Protein AF-0000000067923366 (afdb_homodimer)

Secondary structure (DSSP, 8-state):
----EEEEEEEEEETTBSSHHHHHHHHHHT----EE---TTSTT-S--EEB----PPP----HHHHHT--HHHHHHHHHHHHHHHHHT----TTTGGGEEEEEE-SS--HHHHHHHHHHHHHH--SS--TTHHHHH-TTHHHHHHHHHHT--S-EEEEE-GGGHHHHHHHHHHHHHHTTS-SEEEEEEEE---SHHHHHHHHHTT-B-SS---TT-TT---B-BB-EEEEEEEEEHHHHHHTTPPP-EEEEEEEEEE--S-SS---SHHHHHHHHHHHHHHT--GGG--EEE----S-HHHHHHHHHHHHHHHGGGGGTSEEE-THHHH-B-GGGHHHHHHHHHHHHHHHTEEPPBTT--S--TT--S---BSS-EE---SEEEEEEE-GGGEEEEEEEE--/----EEEEEEEEEETTBSSHHHHHHHHHHT----EE---TTSTT-S--EEB----PPP----HHHHHT--HHHHHHHHHHHHHHHHHT----TTTGGGEEEEEEESS--HHHHHHHHHHHHHH--SS--TTHHHHH-TTHHHHHHHHHHT--S-EEEEE-GGGHHHHHHHHHHHHHHTTS-SEEEEEEEE---SHHHHHHHHHTT-B-SS---TT-TT---B-BB-EEEEEEEEEHHHHHHTTPPP-EEEEEEEEEE--S-SS---SHHHHHHHHHHHHHHT--GGG--EEE----S-HHHHHHHHHHHHHHHGGGGGTSEEE-THHHH-B-GGGHHHHHHHHHHHHHHHTEEPPBTT--S--TT--S---BSS-EE---SEEEEEEE-GGGEEEEEEEE--

Structure (mmCIF, N/CA/C/O backbone):
data_AF-0000000067923366-model_v1
#
loop_
_entity.id
_entity.type
_entity.pdbx_description
1 polymer 'Nodulation protein E'
#
loop_
_atom_site.group_PDB
_atom_site.id
_atom_site.type_symbol
_atom_site.label_atom_id
_atom_site.label_alt_id
_atom_site.label_comp_id
_atom_site.label_asym_id
_atom_site.label_entity_id
_atom_site.label_seq_id
_atom_site.pdbx_PDB_ins_code
_atom_site.Cartn_x
_atom_site.Cartn_y
_atom_site.Cartn_z
_atom_site.occupancy
_atom_site.B_iso_or_equiv
_atom_site.auth_seq_id
_atom_site.auth_comp_id
_atom_site.auth_asym_id
_atom_site.auth_atom_id
_atom_site.pdbx_PDB_model_num
ATOM 1 N N . MET A 1 1 ? -26.047 -4.867 3.926 1 44.25 1 MET A N 1
ATOM 2 C CA . MET A 1 1 ? -25.938 -6.07 3.104 1 44.25 1 MET A CA 1
ATOM 3 C C . MET A 1 1 ? -24.609 -6.078 2.33 1 44.25 1 MET A C 1
ATOM 5 O O . MET A 1 1 ? -24.172 -5.039 1.849 1 44.25 1 MET A O 1
ATOM 9 N N . ASN A 1 2 ? -23.828 -7.086 2.525 1 64.75 2 ASN A N 1
ATOM 10 C CA . ASN A 1 2 ? -22.531 -7.195 1.86 1 64.75 2 ASN A CA 1
ATOM 11 C C . ASN A 1 2 ? -22.688 -7.219 0.342 1 64.75 2 ASN A C 1
ATOM 13 O O . ASN A 1 2 ? -23.25 -8.156 -0.215 1 64.75 2 ASN A O 1
ATOM 17 N N . LYS A 1 3 ? -22.422 -6.156 -0.248 1 84.69 3 LYS A N 1
ATOM 18 C CA . LYS A 1 3 ? -22.531 -6.016 -1.697 1 84.69 3 LYS A CA 1
ATOM 19 C C . LYS A 1 3 ? -21.719 -7.09 -2.42 1 84.69 3 LYS A C 1
ATOM 21 O O . LYS A 1 3 ? -20.562 -7.316 -2.104 1 84.69 3 LYS A O 1
ATOM 26 N N . ARG A 1 4 ? -22.469 -7.812 -3.289 1 96.75 4 ARG A N 1
ATOM 27 C CA . ARG A 1 4 ? -21.75 -8.734 -4.164 1 96.75 4 ARG A CA 1
ATOM 28 C C . ARG A 1 4 ? -20.828 -7.98 -5.105 1 96.75 4 ARG A C 1
ATOM 30 O O . ARG A 1 4 ? -21.188 -6.93 -5.637 1 96.75 4 ARG A O 1
ATOM 37 N N . VAL A 1 5 ? -19.625 -8.43 -5.262 1 98.75 5 VAL A N 1
ATOM 38 C CA . VAL A 1 5 ? -18.625 -7.82 -6.133 1 98.75 5 VAL A CA 1
ATOM 39 C C . VAL A 1 5 ? -18.266 -8.781 -7.262 1 98.75 5 VAL A C 1
ATOM 41 O O . VAL A 1 5 ? -17.938 -9.945 -7.012 1 98.75 5 VAL A O 1
ATOM 44 N N . VAL A 1 6 ? -18.312 -8.312 -8.508 1 98.88 6 VAL A N 1
ATOM 45 C CA . VAL A 1 6 ? -18.094 -9.18 -9.664 1 98.88 6 VAL A CA 1
ATOM 46 C C . VAL A 1 6 ? -16.922 -8.656 -10.492 1 98.88 6 VAL A C 1
ATOM 48 O O . VAL A 1 6 ? -16.516 -7.504 -10.344 1 98.88 6 VAL A O 1
ATOM 51 N N . ILE A 1 7 ? -16.359 -9.555 -11.211 1 98.94 7 ILE A N 1
ATOM 52 C CA . ILE A 1 7 ? -15.281 -9.25 -12.141 1 98.94 7 ILE A CA 1
ATOM 53 C C . ILE A 1 7 ? -15.844 -9.078 -13.547 1 98.94 7 ILE A C 1
ATOM 55 O O . ILE A 1 7 ? -16.484 -9.984 -14.086 1 98.94 7 ILE A O 1
ATOM 59 N N . THR A 1 8 ? -15.539 -7.906 -14.156 1 98.94 8 THR A N 1
ATOM 60 C CA . THR A 1 8 ? -16.125 -7.645 -15.469 1 98.94 8 THR A CA 1
ATOM 61 C C . THR A 1 8 ? -15.039 -7.457 -16.516 1 98.94 8 THR A C 1
ATOM 63 O O . THR A 1 8 ? -15.328 -7.336 -17.703 1 98.94 8 THR A O 1
ATOM 66 N N . GLY A 1 9 ? -13.812 -7.453 -16.109 1 98.94 9 GLY A N 1
ATOM 67 C CA . GLY A 1 9 ? -12.672 -7.371 -17.016 1 98.94 9 GLY A CA 1
ATOM 68 C C . GLY A 1 9 ? -11.383 -7.883 -16.406 1 98.94 9 GLY A C 1
ATOM 69 O O . GLY A 1 9 ? -11.188 -7.777 -15.188 1 98.94 9 GLY A O 1
ATOM 70 N N . ILE A 1 10 ? -10.547 -8.43 -17.234 1 98.94 10 ILE A N 1
ATOM 71 C CA . ILE A 1 10 ? -9.227 -8.883 -16.812 1 98.94 10 ILE A CA 1
ATOM 72 C C . ILE A 1 10 ? -8.18 -8.461 -17.844 1 98.94 10 ILE A C 1
ATOM 74 O O . ILE A 1 10 ? -8.477 -8.391 -19.047 1 98.94 10 ILE A O 1
ATOM 78 N N . GLY A 1 11 ? -6.984 -8.109 -17.406 1 98.88 11 GLY A N 1
ATOM 79 C CA . GLY A 1 11 ? -5.824 -7.781 -18.219 1 98.88 11 GLY A CA 1
ATOM 80 C C . GLY A 1 11 ? -4.516 -8.25 -17.609 1 98.88 11 GLY A C 1
ATOM 81 O O . GLY A 1 11 ? -4.422 -8.422 -16.391 1 98.88 11 GLY A O 1
ATOM 82 N N . GLY A 1 12 ? -3.578 -8.531 -18.484 1 98.75 12 GLY A N 1
ATOM 83 C CA . GLY A 1 12 ? -2.297 -9 -17.984 1 98.75 12 GLY A CA 1
ATOM 84 C C . GLY A 1 12 ? -1.178 -8.867 -19 1 98.75 12 GLY A C 1
ATOM 85 O O . GLY A 1 12 ? -1.431 -8.828 -20.203 1 98.75 12 GLY A O 1
ATOM 86 N N . ILE A 1 13 ? 0.007 -8.75 -18.469 1 98.88 13 ILE A N 1
ATOM 87 C CA . ILE A 1 13 ? 1.227 -8.773 -19.266 1 98.88 13 ILE A CA 1
ATOM 88 C C . ILE A 1 13 ? 2.359 -9.406 -18.469 1 98.88 13 ILE A C 1
ATOM 90 O O . ILE A 1 13 ? 2.574 -9.062 -17.312 1 98.88 13 ILE A O 1
ATOM 94 N N . CYS A 1 14 ? 3.016 -10.344 -18.984 1 98.75 14 CYS A N 1
ATOM 95 C CA . CYS A 1 14 ? 4.195 -11.008 -18.438 1 98.75 14 CYS A CA 1
ATOM 96 C C . CYS A 1 14 ? 4.961 -11.742 -19.531 1 98.75 14 CYS A C 1
ATOM 98 O O . CYS A 1 14 ? 4.727 -11.523 -20.719 1 98.75 14 CYS A O 1
ATOM 100 N N . GLY A 1 15 ? 5.887 -12.57 -19.188 1 98.12 15 GLY A N 1
ATOM 101 C CA . GLY A 1 15 ? 6.695 -13.273 -20.156 1 98.12 15 GLY A CA 1
ATOM 102 C C . GLY A 1 15 ? 5.887 -14.211 -21.031 1 98.12 15 GLY A C 1
ATOM 103 O O . GLY A 1 15 ? 6.312 -14.562 -22.141 1 98.12 15 GLY A O 1
ATOM 104 N N . LEU A 1 16 ? 4.719 -14.609 -20.594 1 98.44 16 LEU A N 1
ATOM 105 C CA . LEU A 1 16 ? 3.887 -15.555 -21.328 1 98.44 16 LEU A CA 1
ATOM 106 C C . LEU A 1 16 ? 3.131 -14.859 -22.453 1 98.44 16 LEU A C 1
ATOM 108 O O . LEU A 1 16 ? 2.711 -15.508 -23.422 1 98.44 16 LEU A O 1
ATOM 112 N N . GLY A 1 17 ? 2.887 -13.531 -22.266 1 98.06 17 GLY A N 1
ATOM 113 C CA . GLY A 1 17 ? 2.105 -12.82 -23.266 1 98.06 17 GLY A CA 1
ATOM 114 C C . GLY A 1 17 ? 1.777 -11.398 -22.859 1 98.06 17 GLY A C 1
ATOM 115 O O . GLY A 1 17 ? 2.061 -10.984 -21.734 1 98.06 17 GLY A O 1
ATOM 116 N N . SER A 1 18 ? 1.128 -10.664 -23.797 1 97.88 18 SER A N 1
ATOM 117 C CA . SER A 1 18 ? 0.871 -9.242 -23.609 1 97.88 18 SER A CA 1
ATOM 118 C C . SER A 1 18 ? -0.616 -8.977 -23.391 1 97.88 18 SER A C 1
ATOM 120 O O . SER A 1 18 ? -1.062 -7.828 -23.484 1 97.88 18 SER A O 1
ATOM 122 N N . CYS A 1 19 ? -1.317 -10.023 -23.25 1 98.19 19 CYS A N 1
ATOM 123 C CA . CYS A 1 19 ? -2.727 -9.906 -22.891 1 98.19 19 CYS A CA 1
ATOM 124 C C . CYS A 1 19 ? -3.205 -11.156 -22.156 1 98.19 19 CYS A C 1
ATOM 126 O O . CYS A 1 19 ? -2.539 -12.195 -22.203 1 98.19 19 CYS A O 1
ATOM 128 N N . ALA A 1 20 ? -4.375 -11.078 -21.547 1 98.62 20 ALA A N 1
ATOM 129 C CA . ALA A 1 20 ? -4.902 -12.148 -20.703 1 98.62 20 ALA A CA 1
ATOM 130 C C . ALA A 1 20 ? -5.164 -13.414 -21.516 1 98.62 20 ALA A C 1
ATOM 132 O O . ALA A 1 20 ? -4.918 -14.531 -21.047 1 98.62 20 ALA A O 1
ATOM 133 N N . ALA A 1 21 ? -5.66 -13.242 -22.688 1 98.62 21 ALA A N 1
ATOM 134 C CA . ALA A 1 21 ? -5.98 -14.391 -23.547 1 98.62 21 ALA A CA 1
ATOM 135 C C . ALA A 1 21 ? -4.727 -15.188 -23.875 1 98.62 21 ALA A C 1
ATOM 137 O O . ALA A 1 21 ? -4.738 -16.422 -23.828 1 98.62 21 ALA A O 1
ATOM 138 N N . ASP A 1 22 ? -3.666 -14.477 -24.297 1 98.44 22 ASP A N 1
ATOM 139 C CA . ASP A 1 22 ? -2.404 -15.133 -24.625 1 98.44 22 ASP A CA 1
ATOM 140 C C . ASP A 1 22 ? -1.792 -15.805 -23.406 1 98.44 22 ASP A C 1
ATOM 142 O O . ASP A 1 22 ? -1.237 -16.906 -23.5 1 98.44 22 ASP A O 1
ATOM 146 N N . ILE A 1 23 ? -1.828 -15.125 -22.312 1 98.81 23 ILE A N 1
ATOM 147 C CA . ILE A 1 23 ? -1.301 -15.664 -21.062 1 98.81 23 ILE A CA 1
ATOM 148 C C . ILE A 1 23 ? -2.033 -16.953 -20.719 1 98.81 23 ILE A C 1
ATOM 150 O O . ILE A 1 23 ? -1.402 -17.969 -20.406 1 98.81 23 ILE A O 1
ATOM 154 N N . TRP A 1 24 ? -3.348 -16.938 -20.812 1 98.81 24 TRP A N 1
ATOM 155 C CA . TRP A 1 24 ? -4.164 -18.109 -20.5 1 98.81 24 TRP A CA 1
ATOM 156 C C . TRP A 1 24 ? -3.84 -19.266 -21.438 1 98.81 24 TRP A C 1
ATOM 158 O O . TRP A 1 24 ? -3.682 -20.406 -21 1 98.81 24 TRP A O 1
ATOM 168 N N . ALA A 1 25 ? -3.76 -18.953 -22.688 1 98.81 25 ALA A N 1
ATOM 169 C CA . ALA A 1 25 ? -3.447 -20 -23.656 1 98.81 25 ALA A CA 1
ATOM 170 C C . ALA A 1 25 ? -2.109 -20.656 -23.344 1 98.81 25 ALA A C 1
ATOM 172 O O . ALA A 1 25 ? -1.986 -21.891 -23.422 1 98.81 25 ALA A O 1
ATOM 173 N N . ALA A 1 26 ? -1.157 -19.859 -23.047 1 98.75 26 ALA A N 1
ATOM 174 C CA . ALA A 1 26 ? 0.163 -20.375 -22.719 1 98.75 26 ALA A CA 1
ATOM 175 C C . ALA A 1 26 ? 0.107 -21.234 -21.438 1 98.75 26 ALA A C 1
ATOM 177 O O . ALA A 1 26 ? 0.77 -22.266 -21.359 1 98.75 26 ALA A O 1
ATOM 178 N N . MET A 1 27 ? -0.63 -20.797 -20.453 1 98.75 27 MET A N 1
ATOM 179 C CA . MET A 1 27 ? -0.788 -21.547 -19.219 1 98.75 27 MET A CA 1
ATOM 180 C C . MET A 1 27 ? -1.398 -22.922 -19.484 1 98.75 27 MET A C 1
ATOM 182 O O . MET A 1 27 ? -0.921 -23.938 -18.969 1 98.75 27 MET A O 1
ATOM 186 N N . CYS A 1 28 ? -2.43 -22.969 -20.297 1 98.69 28 CYS A N 1
ATOM 187 C CA . CYS A 1 28 ? -3.107 -24.219 -20.609 1 98.69 28 CYS A CA 1
ATOM 188 C C . CYS A 1 28 ? -2.168 -25.188 -21.312 1 98.69 28 CYS A C 1
ATOM 190 O O . CYS A 1 28 ? -2.262 -26.406 -21.125 1 98.69 28 CYS A O 1
ATOM 192 N N . GLU A 1 29 ? -1.234 -24.656 -22.078 1 98.5 29 GLU A N 1
ATOM 193 C CA . GLU A 1 29 ? -0.28 -25.469 -22.812 1 98.5 29 GLU A CA 1
ATOM 194 C C . GLU A 1 29 ? 0.854 -25.953 -21.922 1 98.5 29 GLU A C 1
ATOM 196 O O . GLU A 1 29 ? 1.641 -26.812 -22.312 1 98.5 29 GLU A O 1
ATOM 201 N N . GLY A 1 30 ? 0.9 -25.438 -20.719 1 98.44 30 GLY A N 1
ATOM 202 C CA . GLY A 1 30 ? 2.041 -25.719 -19.859 1 98.44 30 GLY A CA 1
ATOM 203 C C . GLY A 1 30 ? 3.342 -25.156 -20.406 1 98.44 30 GLY A C 1
ATOM 204 O O . GLY A 1 30 ? 4.418 -25.688 -20.125 1 98.44 30 GLY A O 1
ATOM 205 N N . ARG A 1 31 ? 3.271 -24.109 -21.203 1 97.62 31 ARG A N 1
ATOM 206 C CA . ARG A 1 31 ? 4.457 -23.5 -21.797 1 97.62 31 ARG A CA 1
ATOM 207 C C . ARG A 1 31 ? 5.156 -22.578 -20.797 1 97.62 31 ARG A C 1
ATOM 209 O O . ARG A 1 31 ? 4.559 -21.625 -20.312 1 97.62 31 ARG A O 1
ATOM 216 N N . SER A 1 32 ? 6.375 -22.844 -20.578 1 97.31 32 SER A N 1
ATOM 217 C CA . SER A 1 32 ? 7.164 -22 -19.688 1 97.31 32 SER A CA 1
ATOM 218 C C . SER A 1 32 ? 7.82 -20.859 -20.453 1 97.31 32 SER A C 1
ATOM 220 O O . SER A 1 32 ? 8.367 -21.047 -21.531 1 97.31 32 SER A O 1
ATOM 222 N N . ALA A 1 33 ? 7.723 -19.641 -19.859 1 97.81 33 ALA A N 1
ATOM 223 C CA . ALA A 1 33 ? 8.398 -18.484 -20.438 1 97.81 33 ALA A CA 1
ATOM 224 C C . ALA A 1 33 ? 9.711 -18.203 -19.719 1 97.81 33 ALA A C 1
ATOM 226 O O . ALA A 1 33 ? 10.375 -17.188 -20 1 97.81 33 ALA A O 1
ATOM 227 N N . ILE A 1 34 ? 10.086 -19.078 -18.797 1 98.06 34 ILE A N 1
ATOM 228 C CA . ILE A 1 34 ? 11.344 -18.953 -18.078 1 98.06 34 ILE A CA 1
ATOM 229 C C . ILE A 1 34 ? 12.508 -19.25 -19.016 1 98.06 34 ILE A C 1
ATOM 231 O O . ILE A 1 34 ? 12.5 -20.266 -19.719 1 98.06 34 ILE A O 1
ATOM 235 N N . GLY A 1 35 ? 13.461 -18.359 -19.062 1 95.62 35 GLY A N 1
ATOM 236 C CA . GLY A 1 35 ? 14.625 -18.516 -19.922 1 95.62 35 GLY A CA 1
ATOM 237 C C . GLY A 1 35 ? 15.859 -17.828 -19.375 1 95.62 35 GLY A C 1
ATOM 238 O O . GLY A 1 35 ? 15.844 -17.297 -18.266 1 95.62 35 GLY A O 1
ATOM 239 N N . VAL A 1 36 ? 16.875 -17.844 -20.156 1 93.19 36 VAL A N 1
ATOM 240 C CA . VAL A 1 36 ? 18.156 -17.281 -19.734 1 93.19 36 VAL A CA 1
ATOM 241 C C . VAL A 1 36 ? 18.047 -15.766 -19.625 1 93.19 36 VAL A C 1
ATOM 243 O O . VAL A 1 36 ? 17.484 -15.109 -20.5 1 93.19 36 VAL A O 1
ATOM 246 N N . LEU A 1 37 ? 18.562 -15.258 -18.469 1 91.06 37 LEU A N 1
ATOM 247 C CA . LEU A 1 37 ? 18.703 -13.812 -18.328 1 91.06 37 LEU A CA 1
ATOM 248 C C . LEU A 1 37 ? 19.938 -13.305 -19.078 1 91.06 37 LEU A C 1
ATOM 250 O O . LEU A 1 37 ? 21.062 -13.602 -18.703 1 91.06 37 LEU A O 1
ATOM 254 N N . SER A 1 38 ? 19.797 -12.609 -20.172 1 83.94 38 SER A N 1
ATOM 255 C CA . SER A 1 38 ? 20.938 -12.258 -21.016 1 83.94 38 SER A CA 1
ATOM 256 C C . SER A 1 38 ? 21.172 -10.75 -21.031 1 83.94 38 SER A C 1
ATOM 258 O O . SER A 1 38 ? 22.125 -10.273 -21.641 1 83.94 38 SER A O 1
ATOM 260 N N . SER A 1 39 ? 20.656 -10.039 -20.25 1 86.88 39 SER A N 1
ATOM 261 C CA . SER A 1 39 ? 20.828 -8.586 -20.281 1 86.88 39 SER A CA 1
ATOM 262 C C . SER A 1 39 ? 22.188 -8.18 -19.734 1 86.88 39 SER A C 1
ATOM 264 O O . SER A 1 39 ? 22.578 -8.602 -18.641 1 86.88 39 SER A O 1
ATOM 266 N N . PRO A 1 40 ? 22.922 -7.324 -20.469 1 87.06 40 PRO A N 1
ATOM 267 C CA . PRO A 1 40 ? 24.203 -6.836 -19.969 1 87.06 40 PRO A CA 1
ATOM 268 C C . PRO A 1 40 ? 24.062 -6.062 -18.656 1 87.06 40 PRO A C 1
ATOM 270 O O . PRO A 1 40 ? 25.016 -6.008 -17.875 1 87.06 40 PRO A O 1
ATOM 273 N N . SER A 1 41 ? 22.906 -5.551 -18.484 1 89.12 41 SER A N 1
ATOM 274 C CA . SER A 1 41 ? 22.688 -4.773 -17.281 1 89.12 41 SER A CA 1
ATOM 275 C C . SER A 1 41 ? 22.625 -5.672 -16.047 1 89.12 41 SER A C 1
ATOM 277 O O . SER A 1 41 ? 22.766 -5.195 -14.914 1 89.12 41 SER A O 1
ATOM 279 N N . LEU A 1 42 ? 22.422 -6.883 -16.25 1 93.69 42 LEU A N 1
ATOM 280 C CA . LEU A 1 42 ? 22.422 -7.871 -15.164 1 93.69 42 LEU A CA 1
ATOM 281 C C . LEU A 1 42 ? 23.766 -8.602 -15.109 1 93.69 42 LEU A C 1
ATOM 283 O O . LEU A 1 42 ? 23.812 -9.828 -15.195 1 93.69 42 LEU A O 1
ATOM 287 N N . HIS A 1 43 ? 24.781 -7.859 -14.938 1 91.38 43 HIS A N 1
ATOM 288 C CA . HIS A 1 43 ? 26.141 -8.414 -14.922 1 91.38 43 HIS A CA 1
ATOM 289 C C . HIS A 1 43 ? 26.484 -9 -13.555 1 91.38 43 HIS A C 1
ATOM 291 O O . HIS A 1 43 ? 25.922 -8.578 -12.539 1 91.38 43 HIS A O 1
ATOM 297 N N . ASP A 1 44 ? 27.328 -10.031 -13.523 1 91.38 44 ASP A N 1
ATOM 298 C CA . ASP A 1 44 ? 27.922 -10.586 -12.312 1 91.38 44 ASP A CA 1
ATOM 299 C C . ASP A 1 44 ? 26.844 -11.141 -11.383 1 91.38 44 ASP A C 1
ATOM 301 O O . ASP A 1 44 ? 26.875 -10.914 -10.172 1 91.38 44 ASP A O 1
ATOM 305 N N . ILE A 1 45 ? 25.828 -11.648 -11.977 1 91.62 45 ILE A N 1
ATOM 306 C CA . ILE A 1 45 ? 24.797 -12.305 -11.172 1 91.62 45 ILE A CA 1
ATOM 307 C C . ILE A 1 45 ? 24.969 -13.82 -11.258 1 91.62 45 ILE A C 1
ATOM 309 O O . ILE A 1 45 ? 25.531 -14.336 -12.234 1 91.62 45 ILE A O 1
ATOM 313 N N . THR A 1 46 ? 24.516 -14.492 -10.234 1 89.69 46 THR A N 1
ATOM 314 C CA . THR A 1 46 ? 24.562 -15.953 -10.203 1 89.69 46 THR A CA 1
ATOM 315 C C . THR A 1 46 ? 23.266 -16.531 -10.766 1 89.69 46 THR A C 1
ATOM 317 O O . THR A 1 46 ? 23.266 -17.625 -11.328 1 89.69 46 THR A O 1
ATOM 320 N N . ALA A 1 47 ? 22.219 -15.781 -10.562 1 88.19 47 ALA A N 1
ATOM 321 C CA . ALA A 1 47 ? 20.938 -16.203 -11.148 1 88.19 47 ALA A CA 1
ATOM 322 C C . ALA A 1 47 ? 21.031 -16.266 -12.672 1 88.19 47 ALA A C 1
ATOM 324 O O . ALA A 1 47 ? 21.422 -15.297 -13.32 1 88.19 47 ALA A O 1
ATOM 325 N N . ARG A 1 48 ? 20.703 -17.328 -13.25 1 88.69 48 ARG A N 1
ATOM 326 C CA . ARG A 1 48 ? 20.922 -17.531 -14.672 1 88.69 48 ARG A CA 1
ATOM 327 C C . ARG A 1 48 ? 19.609 -17.422 -15.453 1 88.69 48 ARG A C 1
ATOM 329 O O . ARG A 1 48 ? 19.625 -17.188 -16.656 1 88.69 48 ARG A O 1
ATOM 336 N N . THR A 1 49 ? 18.547 -17.625 -14.758 1 95.94 49 THR A N 1
ATOM 337 C CA . THR A 1 49 ? 17.266 -17.688 -15.461 1 95.94 49 THR A CA 1
ATOM 338 C C . THR A 1 49 ? 16.281 -16.672 -14.891 1 95.94 49 THR A C 1
ATOM 340 O O . THR A 1 49 ? 16.438 -16.203 -13.758 1 95.94 49 THR A O 1
ATOM 343 N N . GLY A 1 50 ? 15.344 -16.219 -15.68 1 97.25 50 GLY A N 1
ATOM 344 C CA . GLY A 1 50 ? 14.25 -15.305 -15.352 1 97.25 50 GLY A CA 1
ATOM 345 C C . GLY A 1 50 ? 13.172 -15.266 -16.422 1 97.25 50 GLY A C 1
ATOM 346 O O . GLY A 1 50 ? 13.289 -15.93 -17.453 1 97.25 50 GLY A O 1
ATOM 347 N N . CYS A 1 51 ? 12.148 -14.625 -16.094 1 97.75 51 CYS A N 1
ATOM 348 C CA . CYS A 1 51 ? 11.055 -14.438 -17.047 1 97.75 51 CYS A CA 1
ATOM 349 C C . CYS A 1 51 ? 10.859 -12.961 -17.359 1 97.75 51 CYS A C 1
ATOM 351 O O . CYS A 1 51 ? 10.055 -12.281 -16.719 1 97.75 51 CYS A O 1
ATOM 353 N N . ALA A 1 52 ? 11.508 -12.516 -18.453 1 96.5 52 ALA A N 1
ATOM 354 C CA . ALA A 1 52 ? 11.484 -11.109 -18.844 1 96.5 52 ALA A CA 1
ATOM 355 C C . ALA A 1 52 ? 10.453 -10.867 -19.953 1 96.5 52 ALA A C 1
ATOM 357 O O . ALA A 1 52 ? 10.211 -11.75 -20.781 1 96.5 52 ALA A O 1
ATOM 358 N N . ILE A 1 53 ? 9.836 -9.742 -19.844 1 96.94 53 ILE A N 1
ATOM 359 C CA . ILE A 1 53 ? 9.07 -9.258 -20.984 1 96.94 53 ILE A CA 1
ATOM 360 C C . ILE A 1 53 ? 10.016 -8.641 -22.016 1 96.94 53 ILE A C 1
ATOM 362 O O . ILE A 1 53 ? 10.539 -7.543 -21.797 1 96.94 53 ILE A O 1
ATOM 366 N N . ARG A 1 54 ? 10.219 -9.281 -23.047 1 88.5 54 ARG A N 1
ATOM 367 C CA . ARG A 1 54 ? 11.242 -8.867 -24.016 1 88.5 54 ARG A CA 1
ATOM 368 C C . ARG A 1 54 ? 10.781 -7.648 -24.812 1 88.5 54 ARG A C 1
ATOM 370 O O . ARG A 1 54 ? 11.57 -6.734 -25.062 1 88.5 54 ARG A O 1
ATOM 377 N N . ASN A 1 55 ? 9.555 -7.645 -25.203 1 90.56 55 ASN A N 1
ATOM 378 C CA . ASN A 1 55 ? 8.992 -6.535 -25.969 1 90.56 55 ASN A CA 1
ATOM 379 C C . ASN A 1 55 ? 7.629 -6.113 -25.422 1 90.56 55 ASN A C 1
ATOM 381 O O . ASN A 1 55 ? 6.754 -6.953 -25.219 1 90.56 55 ASN A O 1
ATOM 385 N N . LEU A 1 56 ? 7.57 -4.781 -25.188 1 93.81 56 LEU A N 1
ATOM 386 C CA . LEU A 1 56 ? 6.254 -4.246 -24.844 1 93.81 56 LEU A CA 1
ATOM 387 C C . LEU A 1 56 ? 5.383 -4.117 -26.078 1 93.81 56 LEU A C 1
ATOM 389 O O . LEU A 1 56 ? 5.887 -3.832 -27.172 1 93.81 56 LEU A O 1
ATOM 393 N N . PRO A 1 57 ? 4.117 -4.332 -25.922 1 94.25 57 PRO A N 1
ATOM 394 C CA . PRO A 1 57 ? 3.24 -4.07 -27.062 1 94.25 57 PRO A CA 1
ATOM 395 C C . PRO A 1 57 ? 3.174 -2.592 -27.422 1 94.25 57 PRO A C 1
ATOM 397 O O . PRO A 1 57 ? 3.494 -1.731 -26.609 1 94.25 57 PRO A O 1
ATOM 400 N N . GLN A 1 58 ? 2.824 -2.393 -28.703 1 92.06 58 GLN A N 1
ATOM 401 C CA . GLN A 1 58 ? 2.559 -1.009 -29.078 1 92.06 58 GLN A CA 1
ATOM 402 C C . GLN A 1 58 ? 1.46 -0.404 -28.219 1 92.06 58 GLN A C 1
ATOM 404 O O . GLN A 1 58 ? 0.452 -1.057 -27.938 1 92.06 58 GLN A O 1
ATOM 409 N N . HIS A 1 59 ? 1.847 0.705 -27.672 1 90.94 59 HIS A N 1
ATOM 410 C CA . HIS A 1 59 ? 0.865 1.352 -26.812 1 90.94 59 HIS A CA 1
ATOM 411 C C . HIS A 1 59 ? 0.783 2.848 -27.094 1 90.94 59 HIS A C 1
ATOM 413 O O . HIS A 1 59 ? 1.684 3.418 -27.703 1 90.94 59 HIS A O 1
ATOM 419 N N . GLU A 1 60 ? -0.304 3.482 -26.703 1 92.69 60 GLU A N 1
ATOM 420 C CA . GLU A 1 60 ? -0.562 4.898 -26.953 1 92.69 60 GLU A CA 1
ATOM 421 C C . GLU A 1 60 ? -0.537 5.703 -25.672 1 92.69 60 GLU A C 1
ATOM 423 O O . GLU A 1 60 ? -1.369 6.59 -25.469 1 92.69 60 GLU A O 1
ATOM 428 N N . ILE A 1 61 ? 0.265 5.305 -24.75 1 93.31 61 ILE A N 1
ATOM 429 C CA . ILE A 1 61 ? 0.441 6.121 -23.562 1 93.31 61 ILE A CA 1
ATOM 430 C C . ILE A 1 61 ? 1.094 7.449 -23.938 1 93.31 61 ILE A C 1
ATOM 432 O O . ILE A 1 61 ? 2.086 7.477 -24.672 1 93.31 61 ILE A O 1
ATOM 436 N N . ASP A 1 62 ? 0.571 8.539 -23.438 1 91.62 62 ASP A N 1
ATOM 437 C CA . ASP A 1 62 ? 1.111 9.867 -23.719 1 91.62 62 ASP A CA 1
ATOM 438 C C . ASP A 1 62 ? 2.6 9.93 -23.375 1 91.62 62 ASP A C 1
ATOM 440 O O . ASP A 1 62 ? 3.035 9.398 -22.359 1 91.62 62 ASP A O 1
ATOM 444 N N . ARG A 1 63 ? 3.383 10.578 -24.281 1 89.69 63 ARG A N 1
ATOM 445 C CA . ARG A 1 63 ? 4.832 10.648 -24.141 1 89.69 63 ARG A CA 1
ATOM 446 C C . ARG A 1 63 ? 5.223 11.289 -22.812 1 89.69 63 ARG A C 1
ATOM 448 O O . ARG A 1 63 ? 6.168 10.844 -22.156 1 89.69 63 ARG A O 1
ATOM 455 N N . LYS A 1 64 ? 4.504 12.297 -22.469 1 87.88 64 LYS A N 1
ATOM 456 C CA . LYS A 1 64 ? 4.816 13 -21.219 1 87.88 64 LYS A CA 1
ATOM 457 C C . LYS A 1 64 ? 4.594 12.094 -20.016 1 87.88 64 LYS A C 1
ATOM 459 O O . LYS A 1 64 ? 5.371 12.117 -19.047 1 87.88 64 LYS A O 1
ATOM 464 N N . GLN A 1 65 ? 3.523 11.352 -20.094 1 91.12 65 GLN A N 1
ATOM 465 C CA . GLN A 1 65 ? 3.221 10.453 -18.984 1 91.12 65 GLN A CA 1
ATOM 466 C C . GLN A 1 65 ? 4.262 9.336 -18.875 1 91.12 65 GLN A C 1
ATOM 468 O O . GLN A 1 65 ? 4.711 9 -17.781 1 91.12 65 GLN A O 1
ATOM 473 N N . ILE A 1 66 ? 4.652 8.844 -19.984 1 93.31 66 ILE A N 1
ATOM 474 C CA . ILE A 1 66 ? 5.59 7.727 -20 1 93.31 66 ILE A CA 1
ATOM 475 C C . ILE A 1 66 ? 6.922 8.156 -19.391 1 93.31 66 ILE A C 1
ATOM 477 O O . ILE A 1 66 ? 7.598 7.363 -18.734 1 93.31 66 ILE A O 1
ATOM 481 N N . LEU A 1 67 ? 7.312 9.414 -19.609 1 92.69 67 LEU A N 1
ATOM 482 C CA . LEU A 1 67 ? 8.57 9.945 -19.094 1 92.69 67 LEU A CA 1
ATOM 483 C C . LEU A 1 67 ? 8.578 9.961 -17.578 1 92.69 67 LEU A C 1
ATOM 485 O O . LEU A 1 67 ? 9.641 9.906 -16.953 1 92.69 67 LEU A O 1
ATOM 489 N N . SER A 1 68 ? 7.418 9.977 -16.969 1 95.06 68 SER A N 1
ATOM 490 C CA . SER A 1 68 ? 7.309 10.039 -15.508 1 95.06 68 SER A CA 1
ATOM 491 C C . SER A 1 68 ? 7.031 8.656 -14.922 1 95.06 68 SER A C 1
ATOM 493 O O . SER A 1 68 ? 6.684 8.539 -13.742 1 95.06 68 SER A O 1
ATOM 495 N N . MET A 1 69 ? 7.215 7.609 -15.742 1 97.19 69 MET A N 1
ATOM 496 C CA . MET A 1 69 ? 6.922 6.254 -15.297 1 97.19 69 MET A CA 1
ATOM 497 C C . MET A 1 69 ? 8.195 5.422 -15.203 1 97.19 69 MET A C 1
ATOM 499 O O . MET A 1 69 ? 9.094 5.559 -16.047 1 97.19 69 MET A O 1
ATOM 503 N N . ASP A 1 70 ? 8.266 4.734 -14.125 1 97.56 70 ASP A N 1
ATOM 504 C CA . ASP A 1 70 ? 9.156 3.58 -14.141 1 97.56 70 ASP A CA 1
ATOM 505 C C . ASP A 1 70 ? 8.5 2.385 -14.828 1 97.56 70 ASP A C 1
ATOM 507 O O . ASP A 1 70 ? 7.289 2.369 -15.031 1 97.56 70 ASP A O 1
ATOM 511 N N . ARG A 1 71 ? 9.242 1.378 -15.164 1 97.25 71 ARG A N 1
ATOM 512 C CA . ARG A 1 71 ? 8.781 0.232 -15.945 1 97.25 71 ARG A CA 1
ATOM 513 C C . ARG A 1 71 ? 7.578 -0.432 -15.281 1 97.25 71 ARG A C 1
ATOM 515 O O . ARG A 1 71 ? 6.621 -0.817 -15.961 1 97.25 71 ARG A O 1
ATOM 522 N N . PHE A 1 72 ? 7.562 -0.643 -13.945 1 98.38 72 PHE A N 1
ATOM 523 C CA . PHE A 1 72 ? 6.461 -1.324 -13.281 1 98.38 72 PHE A CA 1
ATOM 524 C C . PHE A 1 72 ? 5.16 -0.555 -13.461 1 98.38 72 PHE A C 1
ATOM 526 O O . PHE A 1 72 ? 4.082 -1.153 -13.523 1 98.38 72 PHE A O 1
ATOM 533 N N . SER A 1 73 ? 5.211 0.77 -13.547 1 98.5 73 SER A N 1
ATOM 534 C CA . SER A 1 73 ? 4.035 1.598 -13.789 1 98.5 73 SER A CA 1
ATOM 535 C C . SER A 1 73 ? 3.518 1.424 -15.211 1 98.5 73 SER A C 1
ATOM 537 O O . SER A 1 73 ? 2.307 1.402 -15.445 1 98.5 73 SER A O 1
ATOM 539 N N . VAL A 1 74 ? 4.465 1.346 -16.156 1 98.5 74 VAL A N 1
ATOM 540 C CA . VAL A 1 74 ? 4.082 1.127 -17.547 1 98.5 74 VAL A CA 1
ATOM 541 C C . VAL A 1 74 ? 3.309 -0.184 -17.672 1 98.5 74 VAL A C 1
ATOM 543 O O . VAL A 1 74 ? 2.248 -0.23 -18.297 1 98.5 74 VAL A O 1
ATOM 546 N N . LEU A 1 75 ? 3.832 -1.219 -17.078 1 98.75 75 LEU A N 1
ATOM 547 C CA . LEU A 1 75 ? 3.188 -2.527 -17.125 1 98.75 75 LEU A CA 1
ATOM 548 C C . LEU A 1 75 ? 1.799 -2.471 -16.484 1 98.75 75 LEU A C 1
ATOM 550 O O . LEU A 1 75 ? 0.852 -3.061 -17.016 1 98.75 75 LEU A O 1
ATOM 554 N N . ALA A 1 76 ? 1.68 -1.766 -15.375 1 98.88 76 ALA A N 1
ATOM 555 C CA . ALA A 1 76 ? 0.398 -1.634 -14.688 1 98.88 76 ALA A CA 1
ATOM 556 C C . ALA A 1 76 ? -0.642 -0.971 -15.586 1 98.88 76 ALA A C 1
ATOM 558 O O . ALA A 1 76 ? -1.784 -1.429 -15.664 1 98.88 76 ALA A O 1
ATOM 559 N N . VAL A 1 77 ? -0.264 0.101 -16.234 1 98.75 77 VAL A N 1
ATOM 560 C CA . VAL A 1 77 ? -1.186 0.865 -17.078 1 98.75 77 VAL A CA 1
ATOM 561 C C . VAL A 1 77 ? -1.63 0.017 -18.266 1 98.75 77 VAL A C 1
ATOM 563 O O . VAL A 1 77 ? -2.811 0.007 -18.625 1 98.75 77 VAL A O 1
ATOM 566 N N . LEU A 1 78 ? -0.684 -0.716 -18.875 1 98.81 78 LEU A N 1
ATOM 567 C CA . LEU A 1 78 ? -1.016 -1.553 -20.031 1 98.81 78 LEU A CA 1
ATOM 568 C C . LEU A 1 78 ? -2.021 -2.633 -19.641 1 98.81 78 LEU A C 1
ATOM 570 O O . LEU A 1 78 ? -3.01 -2.846 -20.344 1 98.81 78 LEU A O 1
ATOM 574 N N . ALA A 1 79 ? -1.795 -3.312 -18.531 1 98.88 79 ALA A N 1
ATOM 575 C CA . ALA A 1 79 ? -2.713 -4.344 -18.047 1 98.88 79 ALA A CA 1
ATOM 576 C C . ALA A 1 79 ? -4.07 -3.748 -17.688 1 98.88 79 ALA A C 1
ATOM 578 O O . ALA A 1 79 ? -5.113 -4.344 -17.984 1 98.88 79 ALA A O 1
ATOM 579 N N . ALA A 1 80 ? -4.086 -2.592 -17.078 1 98.88 80 ALA A N 1
ATOM 580 C CA . ALA A 1 80 ? -5.32 -1.928 -16.672 1 98.88 80 ALA A CA 1
ATOM 581 C C . ALA A 1 80 ? -6.156 -1.527 -17.875 1 98.88 80 ALA A C 1
ATOM 583 O O . ALA A 1 80 ? -7.383 -1.665 -17.875 1 98.88 80 ALA A O 1
ATOM 584 N N . ARG A 1 81 ? -5.535 -0.987 -18.891 1 98.62 81 ARG A N 1
ATOM 585 C CA . ARG A 1 81 ? -6.23 -0.612 -20.125 1 98.62 81 ARG A CA 1
ATOM 586 C C . ARG A 1 81 ? -6.969 -1.807 -20.719 1 98.62 81 ARG A C 1
ATOM 588 O O . ARG A 1 81 ? -8.125 -1.688 -21.125 1 98.62 81 ARG A O 1
ATOM 595 N N . GLU A 1 82 ? -6.262 -2.93 -20.766 1 98.75 82 GLU A N 1
ATOM 596 C CA . GLU A 1 82 ? -6.887 -4.137 -21.312 1 98.75 82 GLU A CA 1
ATOM 597 C C . GLU A 1 82 ? -8.117 -4.531 -20.5 1 98.75 82 GLU A C 1
ATOM 599 O O . GLU A 1 82 ? -9.172 -4.824 -21.062 1 98.75 82 GLU A O 1
ATOM 604 N N . ALA A 1 83 ? -7.973 -4.59 -19.172 1 98.94 83 ALA A N 1
ATOM 605 C CA . ALA A 1 83 ? -9.07 -4.992 -18.297 1 98.94 83 ALA A CA 1
ATOM 606 C C . ALA A 1 83 ? -10.273 -4.07 -18.469 1 98.94 83 ALA A C 1
ATOM 608 O O . ALA A 1 83 ? -11.414 -4.535 -18.547 1 98.94 83 ALA A O 1
ATOM 609 N N . VAL A 1 84 ? -10.055 -2.783 -18.5 1 98.88 84 VAL A N 1
ATOM 610 C CA . VAL A 1 84 ? -11.125 -1.8 -18.578 1 98.88 84 VAL A CA 1
ATOM 611 C C . VAL A 1 84 ? -11.797 -1.872 -19.953 1 98.88 84 VAL A C 1
ATOM 613 O O . VAL A 1 84 ? -13.016 -1.707 -20.062 1 98.88 84 VAL A O 1
ATOM 616 N N . GLN A 1 85 ? -10.945 -2.043 -20.969 1 98.44 85 GLN A N 1
ATOM 617 C CA . GLN A 1 85 ? -11.508 -2.229 -22.312 1 98.44 85 GLN A CA 1
ATOM 618 C C . GLN A 1 85 ? -12.461 -3.42 -22.344 1 98.44 85 GLN A C 1
ATOM 620 O O . GLN A 1 85 ? -13.555 -3.326 -22.906 1 98.44 85 GLN A O 1
ATOM 625 N N . GLN A 1 86 ? -12.062 -4.547 -21.781 1 98.75 86 GLN A N 1
ATOM 626 C CA . GLN A 1 86 ? -12.93 -5.719 -21.766 1 98.75 86 GLN A CA 1
ATOM 627 C C . GLN A 1 86 ? -14.203 -5.438 -20.969 1 98.75 86 GLN A C 1
ATOM 629 O O . GLN A 1 86 ? -15.281 -5.906 -21.344 1 98.75 86 GLN A O 1
ATOM 634 N N . ALA A 1 87 ? -14.086 -4.73 -19.891 1 98.75 87 ALA A N 1
ATOM 635 C CA . ALA A 1 87 ? -15.227 -4.426 -19.047 1 98.75 87 ALA A CA 1
ATOM 636 C C . ALA A 1 87 ? -16.188 -3.475 -19.734 1 98.75 87 ALA A C 1
ATOM 638 O O . ALA A 1 87 ? -17.344 -3.316 -19.312 1 98.75 87 ALA A O 1
ATOM 639 N N . GLY A 1 88 ? -15.719 -2.799 -20.781 1 98.38 88 GLY A N 1
ATOM 640 C CA . GLY A 1 88 ? -16.547 -1.817 -21.469 1 98.38 88 GLY A CA 1
ATOM 641 C C . GLY A 1 88 ? -16.812 -0.582 -20.641 1 98.38 88 GLY A C 1
ATOM 642 O O . GLY A 1 88 ? -17.922 -0.044 -20.656 1 98.38 88 GLY A O 1
ATOM 643 N N . LEU A 1 89 ? -15.844 -0.123 -19.859 1 97.38 89 LEU A N 1
ATOM 644 C CA . LEU A 1 89 ? -15.992 1.01 -18.953 1 97.38 89 LEU A CA 1
ATOM 645 C C . LEU A 1 89 ? -15.266 2.238 -19.5 1 97.38 89 LEU A C 1
ATOM 647 O O . LEU A 1 89 ? -14.203 2.117 -20.109 1 97.38 89 LEU A O 1
ATOM 651 N N . THR A 1 90 ? -15.836 3.367 -19.297 1 96.25 90 THR A N 1
ATOM 652 C CA . THR A 1 90 ? -15.211 4.656 -19.578 1 96.25 90 THR A CA 1
ATOM 653 C C . THR A 1 90 ? -15.531 5.66 -18.469 1 96.25 90 THR A C 1
ATOM 655 O O . THR A 1 90 ? -16.688 5.793 -18.047 1 96.25 90 THR A O 1
ATOM 658 N N . ALA A 1 91 ? -14.492 6.293 -18.031 1 97.12 91 ALA A N 1
ATOM 659 C CA . ALA A 1 91 ? -14.703 7.352 -17.047 1 97.12 91 ALA A CA 1
ATOM 660 C C . ALA A 1 91 ? -15.336 8.586 -17.688 1 97.12 91 ALA A C 1
ATOM 662 O O . ALA A 1 91 ? -15 8.945 -18.812 1 97.12 91 ALA A O 1
ATOM 663 N N . SER A 1 92 ? -16.25 9.172 -17.016 1 97.31 92 SER A N 1
ATOM 664 C CA . SER A 1 92 ? -16.922 10.398 -17.422 1 97.31 92 SER A CA 1
ATOM 665 C C . SER A 1 92 ? -17.109 11.352 -16.25 1 97.31 92 SER A C 1
ATOM 667 O O . SER A 1 92 ? -16.812 11 -15.109 1 97.31 92 SER A O 1
ATOM 669 N N . ASP A 1 93 ? -17.594 12.531 -16.516 1 95.25 93 ASP A N 1
ATOM 670 C CA . ASP A 1 93 ? -17.812 13.531 -15.469 1 95.25 93 ASP A CA 1
ATOM 671 C C . ASP A 1 93 ? -18.844 13.055 -14.453 1 95.25 93 ASP A C 1
ATOM 673 O O . ASP A 1 93 ? -18.828 13.469 -13.297 1 95.25 93 ASP A O 1
ATOM 677 N N . THR A 1 94 ? -19.672 12.125 -14.844 1 95.62 94 THR A N 1
ATOM 678 C CA . THR A 1 94 ? -20.781 11.719 -13.992 1 95.62 94 THR A CA 1
ATOM 679 C C . THR A 1 94 ? -20.391 10.523 -13.117 1 95.62 94 THR A C 1
ATOM 681 O O . THR A 1 94 ? -21.016 10.281 -12.078 1 95.62 94 THR A O 1
ATOM 684 N N . ASN A 1 95 ? -19.359 9.797 -13.57 1 97.62 95 ASN A N 1
ATOM 685 C CA . ASN A 1 95 ? -19.141 8.562 -12.828 1 97.62 95 ASN A CA 1
ATOM 686 C C . ASN A 1 95 ? -17.719 8.508 -12.266 1 97.62 95 ASN A C 1
ATOM 688 O O . ASN A 1 95 ? -17.422 7.68 -11.398 1 97.62 95 ASN A O 1
ATOM 692 N N . ARG A 1 96 ? -16.812 9.391 -12.625 1 98.31 96 ARG A N 1
ATOM 693 C CA . ARG A 1 96 ? -15.375 9.242 -12.375 1 98.31 96 ARG A CA 1
ATOM 694 C C . ARG A 1 96 ? -15.086 9.227 -10.875 1 98.31 96 ARG A C 1
ATOM 696 O O . ARG A 1 96 ? -14.117 8.609 -10.438 1 98.31 96 ARG A O 1
ATOM 703 N N . TYR A 1 97 ? -15.914 9.875 -10.023 1 98.5 97 TYR A N 1
ATOM 704 C CA . TYR A 1 97 ? -15.68 9.93 -8.586 1 98.5 97 TYR A CA 1
ATOM 705 C C . TYR A 1 97 ? -16.109 8.633 -7.914 1 98.5 97 TYR A C 1
ATOM 707 O O . TYR A 1 97 ? -15.844 8.422 -6.73 1 98.5 97 TYR A O 1
ATOM 715 N N . ARG A 1 98 ? -16.734 7.695 -8.695 1 98.56 98 ARG A N 1
ATOM 716 C CA . ARG A 1 98 ? -17.141 6.387 -8.195 1 98.56 98 ARG A CA 1
ATOM 717 C C . ARG A 1 98 ? -16.266 5.281 -8.773 1 98.56 98 ARG A C 1
ATOM 719 O O . ARG A 1 98 ? -16.562 4.094 -8.602 1 98.56 98 ARG A O 1
ATOM 726 N N . LEU A 1 99 ? -15.266 5.676 -9.539 1 98.88 99 LEU A N 1
ATOM 727 C CA . LEU A 1 99 ? -14.273 4.777 -10.117 1 98.88 99 LEU A CA 1
ATOM 728 C C . LEU A 1 99 ? -12.914 4.965 -9.461 1 98.88 99 LEU A C 1
ATOM 730 O O . LEU A 1 99 ? -12.398 6.082 -9.391 1 98.88 99 LEU A O 1
ATOM 734 N N . GLY A 1 100 ? -12.305 3.869 -8.906 1 98.88 100 GLY A N 1
ATOM 735 C CA . GLY A 1 100 ? -11.023 3.965 -8.234 1 98.88 100 GLY A CA 1
ATOM 736 C C . GLY A 1 100 ? -10.039 2.896 -8.672 1 98.88 100 GLY A C 1
ATOM 737 O O . GLY A 1 100 ? -10.297 2.168 -9.633 1 98.88 100 GLY A O 1
ATOM 738 N N . ALA A 1 101 ? -8.891 2.877 -7.996 1 98.94 101 ALA A N 1
ATOM 739 C CA . ALA A 1 101 ? -7.852 1.91 -8.336 1 98.94 101 ALA A CA 1
ATOM 740 C C . ALA A 1 101 ? -7.004 1.562 -7.117 1 98.94 101 ALA A C 1
ATOM 742 O O . ALA A 1 101 ? -6.688 2.436 -6.309 1 98.94 101 ALA A O 1
ATOM 743 N N . THR A 1 102 ? -6.719 0.319 -6.918 1 98.94 102 THR A N 1
ATOM 744 C CA . THR A 1 102 ? -5.715 -0.164 -5.977 1 98.94 102 THR A CA 1
ATOM 745 C C . THR A 1 102 ? -4.727 -1.097 -6.672 1 98.94 102 THR A C 1
ATOM 747 O O . THR A 1 102 ? -5.129 -2.092 -7.281 1 98.94 102 THR A O 1
ATOM 750 N N . VAL A 1 103 ? -3.443 -0.801 -6.594 1 98.94 103 VAL A N 1
ATOM 751 C CA . VAL A 1 103 ? -2.422 -1.58 -7.285 1 98.94 103 VAL A CA 1
ATOM 752 C C . VAL A 1 103 ? -1.373 -2.061 -6.285 1 98.94 103 VAL A C 1
ATOM 754 O O . VAL A 1 103 ? -0.779 -1.255 -5.566 1 98.94 103 VAL A O 1
ATOM 757 N N . GLY A 1 104 ? -1.186 -3.41 -6.238 1 98.88 104 GLY A N 1
ATOM 758 C CA . GLY A 1 104 ? -0.188 -4.012 -5.367 1 98.88 104 GLY A CA 1
ATOM 759 C C . GLY A 1 104 ? 1.202 -4.027 -5.973 1 98.88 104 GLY A C 1
ATOM 760 O O . GLY A 1 104 ? 1.358 -4.27 -7.172 1 98.88 104 GLY A O 1
ATOM 761 N N . VAL A 1 105 ? 2.217 -3.738 -5.145 1 98.69 105 VAL A N 1
ATOM 762 C CA . VAL A 1 105 ? 3.602 -3.822 -5.594 1 98.69 105 VAL A CA 1
ATOM 763 C C . VAL A 1 105 ? 4.461 -4.473 -4.512 1 98.69 105 VAL A C 1
ATOM 765 O O . VAL A 1 105 ? 4.203 -4.297 -3.318 1 98.69 105 VAL A O 1
ATOM 768 N N . GLY A 1 106 ? 5.391 -5.293 -4.957 1 97.5 106 GLY A N 1
ATOM 769 C CA . GLY A 1 106 ? 6.344 -5.891 -4.039 1 97.5 106 GLY A CA 1
ATOM 770 C C . GLY A 1 106 ? 7.559 -5.02 -3.789 1 97.5 106 GLY A C 1
ATOM 771 O O . GLY A 1 106 ? 8.109 -5.012 -2.684 1 97.5 106 GLY A O 1
ATOM 772 N N . VAL A 1 107 ? 7.883 -4.383 -4.836 1 93.44 107 VAL A N 1
ATOM 773 C CA . VAL A 1 107 ? 9.008 -3.461 -4.75 1 93.44 107 VAL A CA 1
ATOM 774 C C . VAL A 1 107 ? 8.602 -2.1 -5.312 1 93.44 107 VAL A C 1
ATOM 776 O O . VAL A 1 107 ? 7.418 -1.755 -5.328 1 93.44 107 VAL A O 1
ATOM 779 N N . CYS A 1 108 ? 9.43 -1.186 -5.672 1 94.25 108 CYS A N 1
ATOM 780 C CA . CYS A 1 108 ? 9.133 0.139 -6.203 1 94.25 108 CYS A CA 1
ATOM 781 C C . CYS A 1 108 ? 9.852 0.369 -7.531 1 94.25 108 CYS A C 1
ATOM 783 O O . CYS A 1 108 ? 10.078 -0.577 -8.289 1 94.25 108 CYS A O 1
ATOM 785 N N . GLY A 1 109 ? 9.984 1.603 -7.973 1 96.81 109 GLY A N 1
ATOM 786 C CA . GLY A 1 109 ? 10.617 1.919 -9.242 1 96.81 109 GLY A CA 1
ATOM 787 C C . GLY A 1 109 ? 12.125 1.759 -9.219 1 96.81 109 GLY A C 1
ATOM 788 O O . GLY A 1 109 ? 12.859 2.746 -9.148 1 96.81 109 GLY A O 1
ATOM 789 N N . TRP A 1 110 ? 12.609 0.514 -9.445 1 97.31 110 TRP A N 1
ATOM 790 C CA . TRP A 1 110 ? 14.016 0.182 -9.234 1 97.31 110 TRP A CA 1
ATOM 791 C C . TRP A 1 110 ? 14.852 0.519 -10.461 1 97.31 110 TRP A C 1
ATOM 793 O O . TRP A 1 110 ? 16.078 0.646 -10.375 1 97.31 110 TRP A O 1
ATOM 803 N N . GLU A 1 111 ? 14.172 0.567 -11.625 1 96.81 111 GLU A N 1
ATOM 804 C CA . GLU A 1 111 ? 14.93 0.995 -12.797 1 96.81 111 GLU A CA 1
ATOM 805 C C . GLU A 1 111 ? 15.477 2.408 -12.617 1 96.81 111 GLU A C 1
ATOM 807 O O . GLU A 1 111 ? 16.656 2.652 -12.836 1 96.81 111 GLU A O 1
ATOM 812 N N . ALA A 1 112 ? 14.602 3.301 -12.219 1 97.31 112 ALA A N 1
ATOM 813 C CA . ALA A 1 112 ? 15.008 4.688 -12 1 97.31 112 ALA A CA 1
ATOM 814 C C . ALA A 1 112 ? 15.992 4.797 -10.836 1 97.31 112 ALA A C 1
ATOM 816 O O . ALA A 1 112 ? 16.938 5.59 -10.891 1 97.31 112 ALA A O 1
ATOM 817 N N . ILE A 1 113 ? 15.812 4.047 -9.766 1 97.62 113 ILE A N 1
ATOM 818 C CA . ILE A 1 113 ? 16.719 4.051 -8.609 1 97.62 113 ILE A CA 1
ATOM 819 C C . ILE A 1 113 ? 18.125 3.693 -9.062 1 97.62 113 ILE A C 1
ATOM 821 O O . ILE A 1 113 ? 19.078 4.418 -8.766 1 97.62 113 ILE A O 1
ATOM 825 N N . GLU A 1 114 ? 18.234 2.572 -9.734 1 97.69 114 GLU A N 1
ATOM 826 C CA . GLU A 1 114 ? 19.562 2.096 -10.141 1 97.69 114 GLU A CA 1
ATOM 827 C C . GLU A 1 114 ? 20.219 3.059 -11.133 1 97.69 114 GLU A C 1
ATOM 829 O O . GLU A 1 114 ? 21.406 3.352 -11.023 1 97.69 114 GLU A O 1
ATOM 834 N N . GLN A 1 115 ? 19.406 3.525 -12.102 1 97.06 115 GLN A N 1
ATOM 835 C CA . GLN A 1 115 ? 19.938 4.469 -13.086 1 97.06 115 GLN A CA 1
ATOM 836 C C . GLN A 1 115 ? 20.531 5.695 -12.406 1 97.06 115 GLN A C 1
ATOM 838 O O . GLN A 1 115 ? 21.609 6.156 -12.781 1 97.06 115 GLN A O 1
ATOM 843 N N . ASP A 1 116 ? 19.891 6.191 -11.43 1 97.38 116 ASP A N 1
ATOM 844 C CA . ASP A 1 116 ? 20.344 7.406 -10.758 1 97.38 116 ASP A CA 1
ATOM 845 C C . ASP A 1 116 ? 21.594 7.145 -9.922 1 97.38 116 ASP A C 1
ATOM 847 O O . ASP A 1 116 ? 22.531 7.953 -9.914 1 97.38 116 ASP A O 1
ATOM 851 N N . TYR A 1 117 ? 21.594 6.055 -9.125 1 97.31 117 TYR A N 1
ATOM 852 C CA . TYR A 1 117 ? 22.781 5.75 -8.328 1 97.31 117 TYR A CA 1
ATOM 853 C C . TYR A 1 117 ? 23.984 5.508 -9.219 1 97.31 117 TYR A C 1
ATOM 855 O O . TYR A 1 117 ? 25.094 5.957 -8.906 1 97.31 117 TYR A O 1
ATOM 863 N N . ARG A 1 118 ? 23.828 4.781 -10.32 1 97.31 118 ARG A N 1
ATOM 864 C CA . ARG A 1 118 ? 24.938 4.566 -11.25 1 97.31 118 ARG A CA 1
ATOM 865 C C . ARG A 1 118 ? 25.438 5.891 -11.82 1 97.31 118 ARG A C 1
ATOM 867 O O . ARG A 1 118 ? 26.641 6.137 -11.867 1 97.31 118 ARG A O 1
ATOM 874 N N . ALA A 1 119 ? 24.484 6.707 -12.242 1 97.25 119 ALA A N 1
ATOM 875 C CA . ALA A 1 119 ? 24.844 7.988 -12.844 1 97.25 119 ALA A CA 1
ATOM 876 C C . ALA A 1 119 ? 25.609 8.867 -11.852 1 97.25 119 ALA A C 1
ATOM 878 O O . ALA A 1 119 ? 26.578 9.523 -12.219 1 97.25 119 ALA A O 1
ATOM 879 N N . MET A 1 120 ? 25.172 8.891 -10.617 1 96.88 120 MET A N 1
ATOM 880 C CA . MET A 1 120 ? 25.75 9.773 -9.609 1 96.88 120 MET A CA 1
ATOM 881 C C . MET A 1 120 ? 27.062 9.188 -9.086 1 96.88 120 MET A C 1
ATOM 883 O O . MET A 1 120 ? 28.062 9.906 -8.961 1 96.88 120 MET A O 1
ATOM 887 N N . LEU A 1 121 ? 27.125 7.895 -8.773 1 96.5 121 LEU A N 1
ATOM 888 C CA . LEU A 1 121 ? 28.281 7.293 -8.102 1 96.5 121 LEU A CA 1
ATOM 889 C C . LEU A 1 121 ? 29.375 6.953 -9.094 1 96.5 121 LEU A C 1
ATOM 891 O O . LEU A 1 121 ? 30.562 7.059 -8.781 1 96.5 121 LEU A O 1
ATOM 895 N N . LEU A 1 122 ? 29.047 6.52 -10.289 1 95.88 122 LEU A N 1
ATOM 896 C CA . LEU A 1 122 ? 30.047 6.059 -11.242 1 95.88 122 LEU A CA 1
ATOM 897 C C . LEU A 1 122 ? 30.422 7.172 -12.211 1 95.88 122 LEU A C 1
ATOM 899 O O . LEU A 1 122 ? 31.547 7.223 -12.695 1 95.88 122 LEU A O 1
ATOM 903 N N . HIS A 1 123 ? 29.422 8.062 -12.531 1 96.06 123 HIS A N 1
ATOM 904 C CA . HIS A 1 123 ? 29.672 9.023 -13.602 1 96.06 123 HIS A CA 1
ATOM 905 C C . HIS A 1 123 ? 29.719 10.445 -13.062 1 96.06 123 HIS A C 1
ATOM 907 O O . HIS A 1 123 ? 29.906 11.398 -13.828 1 96.06 123 HIS A O 1
ATOM 913 N N . GLY A 1 124 ? 29.5 10.672 -11.836 1 94.25 124 GLY A N 1
ATOM 914 C CA . GLY A 1 124 ? 29.672 11.961 -11.188 1 94.25 124 GLY A CA 1
ATOM 915 C C . GLY A 1 124 ? 28.562 12.938 -11.492 1 94.25 124 GLY A C 1
ATOM 916 O O . GLY A 1 124 ? 28.75 14.148 -11.367 1 94.25 124 GLY A O 1
ATOM 917 N N . ARG A 1 125 ? 27.469 12.398 -11.93 1 95.06 125 ARG A N 1
ATOM 918 C CA . ARG A 1 125 ? 26.312 13.273 -12.148 1 95.06 125 ARG A CA 1
ATOM 919 C C . ARG A 1 125 ? 25.875 13.945 -10.852 1 95.06 125 ARG A C 1
ATOM 921 O O . ARG A 1 125 ? 25.828 13.297 -9.805 1 95.06 125 ARG A O 1
ATOM 928 N N . LYS A 1 126 ? 25.484 15.227 -10.914 1 92.88 126 LYS A N 1
ATOM 929 C CA . LYS A 1 126 ? 25.234 16 -9.711 1 92.88 126 LYS A CA 1
ATOM 930 C C . LYS A 1 126 ? 23.766 15.969 -9.32 1 92.88 126 LYS A C 1
ATOM 932 O O . LYS A 1 126 ? 23.406 16.312 -8.195 1 92.88 126 LYS A O 1
ATOM 937 N N . ARG A 1 127 ? 22.922 15.594 -10.312 1 93.31 127 ARG A N 1
ATOM 938 C CA . ARG A 1 127 ? 21.484 15.602 -10.078 1 93.31 127 ARG A CA 1
ATOM 939 C C . ARG A 1 127 ? 20.844 14.297 -10.539 1 93.31 127 ARG A C 1
ATOM 941 O O . ARG A 1 127 ? 21.328 13.648 -11.469 1 93.31 127 ARG A O 1
ATOM 948 N N . THR A 1 128 ? 19.75 13.93 -9.867 1 94.94 128 THR A N 1
ATOM 949 C CA . THR A 1 128 ? 18.922 12.836 -10.367 1 94.94 128 THR A CA 1
ATOM 950 C C . THR A 1 128 ? 18.062 13.305 -11.523 1 94.94 128 THR A C 1
ATOM 952 O O . THR A 1 128 ? 18.062 14.484 -11.883 1 94.94 128 THR A O 1
ATOM 955 N N . GLY A 1 129 ? 17.406 12.289 -12.188 1 90.88 129 GLY A N 1
ATOM 956 C CA . GLY A 1 129 ? 16.375 12.68 -13.141 1 90.88 129 GLY A CA 1
ATOM 957 C C . GLY A 1 129 ? 15.289 13.531 -12.523 1 90.88 129 GLY A C 1
ATOM 958 O O . GLY A 1 129 ? 15.023 13.445 -11.328 1 90.88 129 GLY A O 1
ATOM 959 N N . ALA A 1 130 ? 14.648 14.375 -13.359 1 85.62 130 ALA A N 1
ATOM 960 C CA . ALA A 1 130 ? 13.688 15.359 -12.875 1 85.62 130 ALA A CA 1
ATOM 961 C C . ALA A 1 130 ? 12.516 14.68 -12.164 1 85.62 130 ALA A C 1
ATOM 963 O O . ALA A 1 130 ? 11.961 15.227 -11.211 1 85.62 130 ALA A O 1
ATOM 964 N N . PHE A 1 131 ? 12.086 13.461 -12.516 1 89.62 131 PHE A N 1
ATOM 965 C CA . PHE A 1 131 ? 10.898 12.836 -11.945 1 89.62 131 PHE A CA 1
ATOM 966 C C . PHE A 1 131 ? 11.266 11.562 -11.203 1 89.62 131 PHE A C 1
ATOM 968 O O . PHE A 1 131 ? 10.445 10.648 -11.07 1 89.62 131 PHE A O 1
ATOM 975 N N . THR A 1 132 ? 12.492 11.586 -10.68 1 94.06 132 THR A N 1
ATOM 976 C CA . THR A 1 132 ? 12.922 10.375 -10 1 94.06 132 THR A CA 1
ATOM 977 C C . THR A 1 132 ? 12.055 10.109 -8.773 1 94.06 132 THR A C 1
ATOM 979 O O . THR A 1 132 ? 11.602 8.984 -8.555 1 94.06 132 THR A O 1
ATOM 982 N N . ALA A 1 133 ? 11.773 11.141 -7.996 1 94.56 133 ALA A N 1
ATOM 983 C CA . ALA A 1 133 ? 11.016 10.961 -6.758 1 94.56 133 ALA A CA 1
ATOM 984 C C . ALA A 1 133 ? 9.641 10.359 -7.035 1 94.56 133 ALA A C 1
ATOM 986 O O . ALA A 1 133 ? 9.312 9.289 -6.516 1 94.56 133 ALA A O 1
ATOM 987 N N . PRO A 1 134 ? 8.828 10.961 -7.91 1 93.81 134 PRO A N 1
ATOM 988 C CA . PRO A 1 134 ? 7.516 10.359 -8.148 1 93.81 134 PRO A CA 1
ATOM 989 C C . PRO A 1 134 ? 7.59 9.062 -8.953 1 93.81 134 PRO A C 1
ATOM 991 O O . PRO A 1 134 ? 6.719 8.203 -8.82 1 93.81 134 PRO A O 1
ATOM 994 N N . LYS A 1 135 ? 8.688 8.828 -9.734 1 95.56 135 LYS A N 1
ATOM 995 C CA . LYS A 1 135 ? 8.859 7.621 -10.531 1 95.56 135 LYS A CA 1
ATOM 996 C C . LYS A 1 135 ? 9.078 6.398 -9.641 1 95.56 135 LYS A C 1
ATOM 998 O O . LYS A 1 135 ? 8.68 5.289 -9.992 1 95.56 135 LYS A O 1
ATOM 1003 N N . VAL A 1 136 ? 9.75 6.68 -8.562 1 97 136 VAL A N 1
ATOM 1004 C CA . VAL A 1 136 ? 10.266 5.539 -7.816 1 97 136 VAL A CA 1
ATOM 1005 C C . VAL A 1 136 ? 9.297 5.172 -6.695 1 97 136 VAL A C 1
ATOM 1007 O O . VAL A 1 136 ? 9.367 4.074 -6.141 1 97 136 VAL A O 1
ATOM 1010 N N . MET A 1 137 ? 8.344 6.047 -6.289 1 96.94 137 MET A N 1
ATOM 1011 C CA . MET A 1 137 ? 7.477 5.773 -5.145 1 96.94 137 MET A CA 1
ATOM 1012 C C . MET A 1 137 ? 6.637 4.523 -5.383 1 96.94 137 MET A C 1
ATOM 1014 O O . MET A 1 137 ? 6.141 4.305 -6.488 1 96.94 137 MET A O 1
ATOM 1018 N N . PRO A 1 138 ? 6.445 3.654 -4.375 1 98.06 138 PRO A N 1
ATOM 1019 C CA . PRO A 1 138 ? 5.676 2.416 -4.539 1 98.06 138 PRO A CA 1
ATOM 1020 C C . PRO A 1 138 ? 4.234 2.67 -4.969 1 98.06 138 PRO A C 1
ATOM 1022 O O . PRO A 1 138 ? 3.627 1.827 -5.633 1 98.06 138 PRO A O 1
ATOM 1025 N N . GLY A 1 139 ? 3.68 3.814 -4.668 1 98.38 139 GLY A N 1
ATOM 1026 C CA . GLY A 1 139 ? 2.301 4.129 -5.008 1 98.38 139 GLY A CA 1
ATOM 1027 C C . GLY A 1 139 ? 2.139 4.656 -6.422 1 98.38 139 GLY A C 1
ATOM 1028 O O . GLY A 1 139 ? 1.021 4.914 -6.867 1 98.38 139 GLY A O 1
ATOM 1029 N N . ALA A 1 140 ? 3.26 4.734 -7.23 1 98.44 140 ALA A N 1
ATOM 1030 C CA . ALA A 1 140 ? 3.234 5.371 -8.547 1 98.44 140 ALA A CA 1
ATOM 1031 C C . ALA A 1 140 ? 2.332 4.609 -9.508 1 98.44 140 ALA A C 1
ATOM 1033 O O . ALA A 1 140 ? 1.622 5.211 -10.312 1 98.44 140 ALA A O 1
ATOM 1034 N N . ALA A 1 141 ? 2.377 3.299 -9.422 1 98.62 141 ALA A N 1
ATOM 1035 C CA . ALA A 1 141 ? 1.594 2.484 -10.352 1 98.62 141 ALA A CA 1
ATOM 1036 C C . ALA A 1 141 ? 0.104 2.793 -10.227 1 98.62 141 ALA A C 1
ATOM 1038 O O . ALA A 1 141 ? -0.586 2.969 -11.234 1 98.62 141 ALA A O 1
ATOM 1039 N N . ALA A 1 142 ? -0.407 2.842 -9.008 1 98.88 142 ALA A N 1
ATOM 1040 C CA . ALA A 1 142 ? -1.812 3.17 -8.789 1 98.88 142 ALA A CA 1
ATOM 1041 C C . ALA A 1 142 ? -2.141 4.562 -9.312 1 98.88 142 ALA A C 1
ATOM 1043 O O . ALA A 1 142 ? -3.195 4.773 -9.922 1 98.88 142 ALA A O 1
ATOM 1044 N N . GLY A 1 143 ? -1.26 5.516 -9.039 1 98.5 143 GLY A N 1
ATOM 1045 C CA . GLY A 1 143 ? -1.436 6.867 -9.531 1 98.5 143 GLY A CA 1
ATOM 1046 C C . GLY A 1 143 ? -1.529 6.941 -11.047 1 98.5 143 GLY A C 1
ATOM 1047 O O . GLY A 1 143 ? -2.393 7.633 -11.586 1 98.5 143 GLY A O 1
ATOM 1048 N N . HIS A 1 144 ? -0.626 6.215 -11.734 1 98.62 144 HIS A N 1
ATOM 1049 C CA . HIS A 1 144 ? -0.597 6.254 -13.195 1 98.62 144 HIS A CA 1
ATOM 1050 C C . HIS A 1 144 ? -1.826 5.574 -13.789 1 98.62 144 HIS A C 1
ATOM 1052 O O . HIS A 1 144 ? -2.338 6.008 -14.82 1 98.62 144 HIS A O 1
ATOM 1058 N N . VAL A 1 145 ? -2.281 4.484 -13.172 1 98.75 145 VAL A N 1
ATOM 1059 C CA . VAL A 1 145 ? -3.518 3.85 -13.625 1 98.75 145 VAL A CA 1
ATOM 1060 C C . VAL A 1 145 ? -4.676 4.836 -13.5 1 98.75 145 VAL A C 1
ATOM 1062 O O . VAL A 1 145 ? -5.488 4.965 -14.422 1 98.75 145 VAL A O 1
ATOM 1065 N N . SER A 1 146 ? -4.785 5.527 -12.383 1 98.75 146 SER A N 1
ATOM 1066 C CA . SER A 1 146 ? -5.809 6.543 -12.156 1 98.75 146 SER A CA 1
ATOM 1067 C C . SER A 1 146 ? -5.75 7.633 -13.227 1 98.75 146 SER A C 1
ATOM 1069 O O . SER A 1 146 ? -6.77 7.965 -13.828 1 98.75 146 SER A O 1
ATOM 1071 N N . MET A 1 147 ? -4.625 8.211 -13.484 1 97.94 147 MET A N 1
ATOM 1072 C CA . MET A 1 147 ? -4.449 9.305 -14.438 1 97.94 147 MET A CA 1
ATOM 1073 C C . MET A 1 147 ? -4.785 8.852 -15.852 1 97.94 147 MET A C 1
ATOM 1075 O O . MET A 1 147 ? -5.441 9.578 -16.609 1 97.94 147 MET A O 1
ATOM 1079 N N . ASP A 1 148 ? -4.289 7.672 -16.188 1 97.94 148 ASP A N 1
ATOM 1080 C CA . ASP A 1 148 ? -4.469 7.164 -17.531 1 97.94 148 ASP A CA 1
ATOM 1081 C C . ASP A 1 148 ? -5.949 6.922 -17.844 1 97.94 148 ASP A C 1
ATOM 1083 O O . ASP A 1 148 ? -6.398 7.137 -18.969 1 97.94 148 ASP A O 1
ATOM 1087 N N . LEU A 1 149 ? -6.723 6.449 -16.828 1 98.38 149 LEU A N 1
ATOM 1088 C CA . LEU A 1 149 ? -8.094 6.004 -17.062 1 98.38 149 LEU A CA 1
ATOM 1089 C C . LEU A 1 149 ? -9.094 7.039 -16.562 1 98.38 149 LEU A C 1
ATOM 1091 O O . LEU A 1 149 ? -10.297 6.887 -16.75 1 98.38 149 LEU A O 1
ATOM 1095 N N . GLY A 1 150 ? -8.633 8.078 -15.891 1 98.31 150 GLY A N 1
ATOM 1096 C CA . GLY A 1 150 ? -9.5 9.148 -15.406 1 98.31 150 GLY A CA 1
ATOM 1097 C C . GLY A 1 150 ? -10.289 8.758 -14.172 1 98.31 150 GLY A C 1
ATOM 1098 O O . GLY A 1 150 ? -11.43 9.188 -14 1 98.31 150 GLY A O 1
ATOM 1099 N N . LEU A 1 151 ? -9.719 7.938 -13.297 1 98.81 151 LEU A N 1
ATOM 1100 C CA . LEU A 1 151 ? -10.391 7.457 -12.094 1 98.81 151 LEU A CA 1
ATOM 1101 C C . LEU A 1 151 ? -10.195 8.43 -10.938 1 98.81 151 LEU A C 1
ATOM 1103 O O . LEU A 1 151 ? -9.062 8.664 -10.5 1 98.81 151 LEU A O 1
ATOM 1107 N N . ARG A 1 152 ? -11.289 8.969 -10.32 1 98.81 152 ARG A N 1
ATOM 1108 C CA . ARG A 1 152 ? -11.141 10.016 -9.32 1 98.81 152 ARG A CA 1
ATOM 1109 C C . ARG A 1 152 ? -11.766 9.602 -7.992 1 98.81 152 ARG A C 1
ATOM 1111 O O . ARG A 1 152 ? -11.938 10.43 -7.098 1 98.81 152 ARG A O 1
ATOM 1118 N N . GLY A 1 153 ? -12.141 8.305 -7.867 1 98.75 153 GLY A N 1
ATOM 1119 C CA . GLY A 1 153 ? -12.531 7.73 -6.59 1 98.75 153 GLY A CA 1
ATOM 1120 C C . GLY A 1 153 ? -11.352 7.383 -5.703 1 98.75 153 GLY A C 1
ATOM 1121 O O . GLY A 1 153 ? -10.375 8.125 -5.648 1 98.75 153 GLY A O 1
ATOM 1122 N N . PRO A 1 154 ? -11.461 6.285 -4.934 1 98.88 154 PRO A N 1
ATOM 1123 C CA . PRO A 1 154 ? -10.32 5.852 -4.117 1 98.88 154 PRO A CA 1
ATOM 1124 C C . PRO A 1 154 ? -9.148 5.344 -4.953 1 98.88 154 PRO A C 1
ATOM 1126 O O . PRO A 1 154 ? -9.328 4.445 -5.781 1 98.88 154 PRO A O 1
ATOM 1129 N N . VAL A 1 155 ? -7.938 5.91 -4.734 1 98.94 155 VAL A N 1
ATOM 1130 C CA . VAL A 1 155 ? -6.738 5.484 -5.449 1 98.94 155 VAL A CA 1
ATOM 1131 C C . VAL A 1 155 ? -5.562 5.402 -4.48 1 98.94 155 VAL A C 1
ATOM 1133 O O . VAL A 1 155 ? -5.219 6.391 -3.828 1 98.94 155 VAL A O 1
ATOM 1136 N N . TYR A 1 156 ? -4.949 4.207 -4.32 1 98.94 156 TYR A N 1
ATOM 1137 C CA . TYR A 1 156 ? -3.754 4.035 -3.502 1 98.94 156 TYR A CA 1
ATOM 1138 C C . TYR A 1 156 ? -3.074 2.705 -3.801 1 98.94 156 TYR A C 1
ATOM 1140 O O . TYR A 1 156 ? -3.664 1.829 -4.438 1 98.94 156 TYR A O 1
ATOM 1148 N N . GLY A 1 157 ? -1.835 2.639 -3.475 1 98.88 157 GLY A N 1
ATOM 1149 C CA . GLY A 1 157 ? -1.087 1.397 -3.602 1 98.88 157 GLY A CA 1
ATOM 1150 C C . GLY A 1 157 ? -1.166 0.524 -2.363 1 98.88 157 GLY A C 1
ATOM 1151 O O . GLY A 1 157 ? -1.433 1.018 -1.266 1 98.88 157 GLY A O 1
ATOM 1152 N N . VAL A 1 158 ? -0.966 -0.78 -2.564 1 98.88 158 VAL A N 1
ATOM 1153 C CA . VAL A 1 158 ? -0.884 -1.767 -1.493 1 98.88 158 VAL A CA 1
ATOM 1154 C C . VAL A 1 158 ? 0.429 -2.539 -1.601 1 98.88 158 VAL A C 1
ATOM 1156 O O . VAL A 1 158 ? 0.903 -2.818 -2.705 1 98.88 158 VAL A O 1
ATOM 1159 N N . THR A 1 159 ? 1.037 -2.809 -0.407 1 98.81 159 THR A N 1
ATOM 1160 C CA . THR A 1 159 ? 2.328 -3.486 -0.454 1 98.81 159 THR A CA 1
ATOM 1161 C C . THR A 1 159 ? 2.43 -4.535 0.652 1 98.81 159 THR A C 1
ATOM 1163 O O . THR A 1 159 ? 2.154 -4.242 1.817 1 98.81 159 THR A O 1
ATOM 1166 N N . SER A 1 160 ? 2.719 -5.746 0.259 1 98.5 160 SER A N 1
ATOM 1167 C CA . SER A 1 160 ? 2.961 -6.895 1.124 1 98.5 160 SER A CA 1
ATOM 1168 C C . SER A 1 160 ? 3.805 -7.949 0.418 1 98.5 160 SER A C 1
ATOM 1170 O O . SER A 1 160 ? 3.471 -9.141 0.44 1 98.5 160 SER A O 1
ATOM 1172 N N . ALA A 1 161 ? 4.84 -7.52 -0.25 1 97.69 161 ALA A N 1
ATOM 1173 C CA . ALA A 1 161 ? 5.719 -8.406 -1.012 1 97.69 161 ALA A CA 1
ATOM 1174 C C . ALA A 1 161 ? 4.926 -9.203 -2.043 1 97.69 161 ALA A C 1
ATOM 1176 O O . ALA A 1 161 ? 4.195 -8.633 -2.854 1 97.69 161 ALA A O 1
ATOM 1177 N N . CYS A 1 162 ? 5.023 -10.539 -1.983 1 97.56 162 CYS A N 1
ATOM 1178 C CA . CYS A 1 162 ? 4.484 -11.398 -3.029 1 97.56 162 CYS A CA 1
ATOM 1179 C C . CYS A 1 162 ? 2.969 -11.516 -2.912 1 97.56 162 CYS A C 1
ATOM 1181 O O . CYS A 1 162 ? 2.301 -11.969 -3.846 1 97.56 162 CYS A O 1
ATOM 1183 N N . SER A 1 163 ? 2.381 -11.062 -1.851 1 98.75 163 SER A N 1
ATOM 1184 C CA . SER A 1 163 ? 0.935 -11.141 -1.67 1 98.75 163 SER A CA 1
ATOM 1185 C C . SER A 1 163 ? 0.264 -9.805 -1.956 1 98.75 163 SER A C 1
ATOM 1187 O O . SER A 1 163 ? -0.925 -9.633 -1.683 1 98.75 163 SER A O 1
ATOM 1189 N N . SER A 1 164 ? 1 -8.875 -2.51 1 98.88 164 SER A N 1
ATOM 1190 C CA . SER A 1 164 ? 0.563 -7.488 -2.66 1 98.88 164 SER A CA 1
ATOM 1191 C C . SER A 1 164 ? -0.688 -7.395 -3.525 1 98.88 164 SER A C 1
ATOM 1193 O O . SER A 1 164 ? -1.624 -6.66 -3.195 1 98.88 164 SER A O 1
ATOM 1195 N N . SER A 1 165 ? -0.724 -8.07 -4.645 1 98.88 165 SER A N 1
ATOM 1196 C CA . SER A 1 165 ? -1.871 -7.926 -5.535 1 98.88 165 SER A CA 1
ATOM 1197 C C . SER A 1 165 ? -3.135 -8.5 -4.906 1 98.88 165 SER A C 1
ATOM 1199 O O . SER A 1 165 ? -4.227 -7.957 -5.09 1 98.88 165 SER A O 1
ATOM 1201 N N . ASN A 1 166 ? -3.014 -9.648 -4.164 1 98.94 166 ASN A N 1
ATOM 1202 C CA . ASN A 1 166 ? -4.191 -10.18 -3.484 1 98.94 166 ASN A CA 1
ATOM 1203 C C . ASN A 1 166 ? -4.707 -9.219 -2.42 1 98.94 166 ASN A C 1
ATOM 1205 O O . ASN A 1 166 ? -5.918 -9.039 -2.277 1 98.94 166 ASN A O 1
ATOM 1209 N N . HIS A 1 167 ? -3.777 -8.625 -1.672 1 98.94 167 HIS A N 1
ATOM 1210 C CA . HIS A 1 167 ? -4.195 -7.613 -0.706 1 98.94 167 HIS A CA 1
ATOM 1211 C C . HIS A 1 167 ? -4.832 -6.414 -1.401 1 98.94 167 HIS A C 1
ATOM 1213 O O . HIS A 1 167 ? -5.789 -5.832 -0.89 1 98.94 167 HIS A O 1
ATOM 1219 N N . ALA A 1 168 ? -4.25 -6.016 -2.545 1 98.94 168 ALA A N 1
ATOM 1220 C CA . ALA A 1 168 ? -4.801 -4.891 -3.291 1 98.94 168 ALA A CA 1
ATOM 1221 C C . ALA A 1 168 ? -6.219 -5.188 -3.768 1 98.94 168 ALA A C 1
ATOM 1223 O O . ALA A 1 168 ? -7.105 -4.336 -3.672 1 98.94 168 ALA A O 1
ATOM 1224 N N . ILE A 1 169 ? -6.449 -6.344 -4.27 1 98.94 169 ILE A N 1
ATOM 1225 C CA . ILE A 1 169 ? -7.758 -6.75 -4.773 1 98.94 169 ILE A CA 1
ATOM 1226 C C . ILE A 1 169 ? -8.75 -6.84 -3.619 1 98.94 169 ILE A C 1
ATOM 1228 O O . ILE A 1 169 ? -9.891 -6.383 -3.736 1 98.94 169 ILE A O 1
ATOM 1232 N N . ALA A 1 170 ? -8.32 -7.418 -2.473 1 98.94 170 ALA A N 1
ATOM 1233 C CA . ALA A 1 170 ? -9.172 -7.445 -1.289 1 98.94 170 ALA A CA 1
ATOM 1234 C C . ALA A 1 170 ? -9.547 -6.035 -0.847 1 98.94 170 ALA A C 1
ATOM 1236 O O . ALA A 1 170 ? -10.695 -5.773 -0.477 1 98.94 170 ALA A O 1
ATOM 1237 N N . SER A 1 171 ? -8.586 -5.141 -0.86 1 98.88 171 SER A N 1
ATOM 1238 C CA . SER A 1 171 ? -8.828 -3.754 -0.475 1 98.88 171 SER A CA 1
ATOM 1239 C C . SER A 1 171 ? -9.82 -3.082 -1.423 1 98.88 171 SER A C 1
ATOM 1241 O O . SER A 1 171 ? -10.633 -2.264 -0.998 1 98.88 171 SER A O 1
ATOM 1243 N N . ALA A 1 172 ? -9.656 -3.41 -2.695 1 98.94 172 ALA A N 1
ATOM 1244 C CA . ALA A 1 172 ? -10.586 -2.875 -3.688 1 98.94 172 ALA A CA 1
ATOM 1245 C C . ALA A 1 172 ? -12.016 -3.334 -3.402 1 98.94 172 ALA A C 1
ATOM 1247 O O . ALA A 1 172 ? -12.961 -2.551 -3.516 1 98.94 172 ALA A O 1
ATOM 1248 N N . VAL A 1 173 ? -12.195 -4.566 -3.074 1 98.69 173 VAL A N 1
ATOM 1249 C CA . VAL A 1 173 ? -13.508 -5.105 -2.719 1 98.69 173 VAL A CA 1
ATOM 1250 C C . VAL A 1 173 ? -14.094 -4.312 -1.55 1 98.69 173 VAL A C 1
ATOM 1252 O O . VAL A 1 173 ? -15.281 -4 -1.54 1 98.69 173 VAL A O 1
ATOM 1255 N N . ASP A 1 174 ? -13.25 -3.994 -0.573 1 98.19 174 ASP A N 1
ATOM 1256 C CA . ASP A 1 174 ? -13.695 -3.258 0.604 1 98.19 174 ASP A CA 1
ATOM 1257 C C . ASP A 1 174 ? -14.211 -1.873 0.222 1 98.19 174 ASP A C 1
ATOM 1259 O O . ASP A 1 174 ? -15.141 -1.359 0.845 1 98.19 174 ASP A O 1
ATOM 1263 N N . GLN A 1 175 ? -13.555 -1.204 -0.792 1 98.56 175 GLN A N 1
ATOM 1264 C CA . GLN A 1 175 ? -14.039 0.106 -1.218 1 98.56 175 GLN A CA 1
ATOM 1265 C C . GLN A 1 175 ? -15.453 0.014 -1.786 1 98.56 175 GLN A C 1
ATOM 1267 O O . GLN A 1 175 ? -16.266 0.919 -1.589 1 98.56 175 GLN A O 1
ATOM 1272 N N . ILE A 1 176 ? -15.719 -1.02 -2.492 1 98.31 176 ILE A N 1
ATOM 1273 C CA . ILE A 1 176 ? -17.047 -1.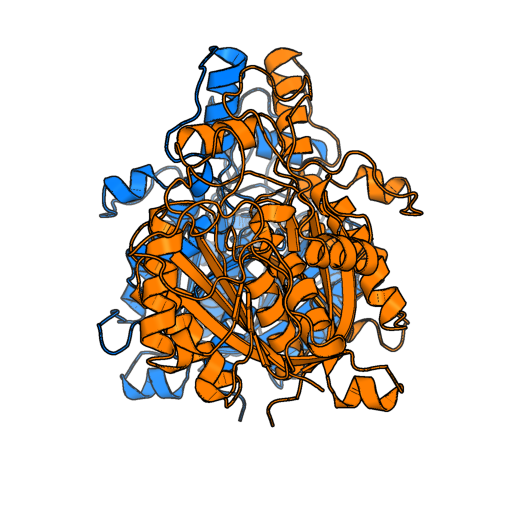23 -3.072 1 98.31 176 ILE A CA 1
ATOM 1274 C C . ILE A 1 176 ? -18.031 -1.599 -1.972 1 98.31 176 ILE A C 1
ATOM 1276 O O . ILE A 1 176 ? -19.125 -1.027 -1.895 1 98.31 176 ILE A O 1
ATOM 1280 N N . ARG A 1 177 ? -17.656 -2.508 -1.113 1 96.81 177 ARG A N 1
ATOM 1281 C CA . ARG A 1 177 ? -18.547 -2.996 -0.066 1 96.81 177 ARG A CA 1
ATOM 1282 C C . ARG A 1 177 ? -18.875 -1.891 0.933 1 96.81 177 ARG A C 1
ATOM 1284 O O . ARG A 1 177 ? -19.984 -1.847 1.478 1 96.81 177 ARG A O 1
ATOM 1291 N N . CYS A 1 178 ? -17.906 -1.002 1.167 1 95.19 178 CYS A N 1
ATOM 1292 C CA . CYS A 1 178 ? -18.109 0.094 2.107 1 95.19 178 CYS A CA 1
ATOM 1293 C C . CYS A 1 178 ? -18.797 1.274 1.424 1 95.19 178 CYS A C 1
ATOM 1295 O O . CYS A 1 178 ? -19.047 2.303 2.057 1 95.19 178 CYS A O 1
ATOM 1297 N N . GLY A 1 179 ? -19.125 1.209 0.126 1 95.44 179 GLY A N 1
ATOM 1298 C CA . GLY A 1 179 ? -19.953 2.172 -0.574 1 95.44 179 GLY A CA 1
ATOM 1299 C C . GLY A 1 179 ? -19.172 3.336 -1.15 1 95.44 179 GLY A C 1
ATOM 1300 O O . GLY A 1 179 ? -19.75 4.289 -1.669 1 95.44 179 GLY A O 1
ATOM 1301 N N . ARG A 1 180 ? -17.828 3.289 -1.121 1 97.56 180 ARG A N 1
ATOM 1302 C CA . ARG A 1 180 ? -17.016 4.418 -1.55 1 97.56 180 ARG A CA 1
ATOM 1303 C C . ARG A 1 180 ? -16.812 4.406 -3.062 1 97.56 180 ARG A C 1
ATOM 1305 O O . ARG A 1 180 ? -16.484 5.438 -3.658 1 97.56 180 ARG A O 1
ATOM 1312 N N . ALA A 1 181 ? -17 3.234 -3.723 1 98.5 181 ALA A N 1
ATOM 1313 C CA . ALA A 1 181 ? -16.828 3.107 -5.168 1 98.5 181 ALA A CA 1
ATOM 1314 C C . ALA A 1 181 ? -17.844 2.121 -5.75 1 98.5 181 ALA A C 1
ATOM 1316 O O . ALA A 1 181 ? -18.312 1.227 -5.047 1 98.5 181 ALA A O 1
ATOM 1317 N N . ASP A 1 182 ? -18.203 2.279 -7 1 98.62 182 ASP A N 1
ATOM 1318 C CA . ASP A 1 182 ? -18.984 1.296 -7.75 1 98.62 182 ASP A CA 1
ATOM 1319 C C . ASP A 1 182 ? -18.062 0.357 -8.531 1 98.62 182 ASP A C 1
ATOM 1321 O O . ASP A 1 182 ? -18.422 -0.797 -8.781 1 98.62 182 ASP A O 1
ATOM 1325 N N . VAL A 1 183 ? -16.922 0.902 -8.953 1 98.88 183 VAL A N 1
ATOM 1326 C CA . VAL A 1 183 ? -15.953 0.169 -9.758 1 98.88 183 VAL A CA 1
ATOM 1327 C C . VAL A 1 183 ? -14.547 0.419 -9.219 1 98.88 183 VAL A C 1
ATOM 1329 O O . VAL A 1 183 ? -14.203 1.548 -8.867 1 98.88 183 VAL A O 1
ATOM 1332 N N . MET A 1 184 ? -13.797 -0.626 -9.094 1 98.94 184 MET A N 1
ATOM 1333 C CA . MET A 1 184 ? -12.375 -0.542 -8.773 1 98.94 184 MET A CA 1
ATOM 1334 C C . MET A 1 184 ? -11.539 -1.308 -9.797 1 98.94 184 MET A C 1
ATOM 1336 O O . MET A 1 184 ? -11.828 -2.471 -10.086 1 98.94 184 MET A O 1
ATOM 1340 N N . VAL A 1 185 ? -10.547 -0.645 -10.367 1 98.94 185 VAL A N 1
ATOM 1341 C CA . VAL A 1 185 ? -9.484 -1.354 -11.07 1 98.94 185 VAL A CA 1
ATOM 1342 C C . VAL A 1 185 ? -8.422 -1.812 -10.07 1 98.94 185 VAL A C 1
ATOM 1344 O O . VAL A 1 185 ? -7.863 -0.998 -9.328 1 98.94 185 VAL A O 1
ATOM 1347 N N . ALA A 1 186 ? -8.172 -3.131 -9.992 1 98.94 186 ALA A N 1
ATOM 1348 C CA . ALA A 1 186 ? -7.301 -3.648 -8.938 1 98.94 186 ALA A CA 1
ATOM 1349 C C . ALA A 1 186 ? -6.367 -4.727 -9.477 1 98.94 186 ALA A C 1
ATOM 1351 O O . ALA A 1 186 ? -6.707 -5.43 -10.438 1 98.94 186 ALA A O 1
ATOM 1352 N N . GLY A 1 187 ? -5.223 -4.879 -8.914 1 98.94 187 GLY A N 1
ATOM 1353 C CA . GLY A 1 187 ? -4.246 -5.883 -9.297 1 98.94 187 GLY A CA 1
ATOM 1354 C C . GLY A 1 187 ? -2.861 -5.609 -8.734 1 98.94 187 GLY A C 1
ATOM 1355 O O . GLY A 1 187 ? -2.713 -5.277 -7.559 1 98.94 187 GLY A O 1
ATOM 1356 N N . GLY A 1 188 ? -1.849 -5.922 -9.555 1 98.94 188 GLY A N 1
ATOM 1357 C CA . GLY A 1 188 ? -0.476 -5.703 -9.133 1 98.94 188 GLY A CA 1
ATOM 1358 C C . GLY A 1 188 ? 0.502 -5.621 -10.289 1 98.94 188 GLY A C 1
ATOM 1359 O O . GLY A 1 188 ? 0.175 -6.008 -11.414 1 98.94 188 GLY A O 1
ATOM 1360 N N . ALA A 1 189 ? 1.667 -5.062 -10 1 98.88 189 ALA A N 1
ATOM 1361 C CA . ALA A 1 189 ? 2.736 -4.898 -10.984 1 98.88 189 ALA A CA 1
ATOM 1362 C C . ALA A 1 189 ? 4.105 -4.875 -10.305 1 98.88 189 ALA A C 1
ATOM 1364 O O . ALA A 1 189 ? 4.254 -4.324 -9.211 1 98.88 189 ALA A O 1
ATOM 1365 N N . ASP A 1 190 ? 5.059 -5.496 -10.945 1 98.81 190 ASP A N 1
ATOM 1366 C CA . ASP A 1 190 ? 6.457 -5.395 -10.547 1 98.81 190 ASP A CA 1
ATOM 1367 C C . ASP A 1 190 ? 7.387 -5.617 -11.734 1 98.81 190 ASP A C 1
ATOM 1369 O O . ASP A 1 190 ? 7.039 -6.332 -12.672 1 98.81 190 ASP A O 1
ATOM 1373 N N . ALA A 1 191 ? 8.492 -4.965 -11.734 1 98.19 191 ALA A N 1
ATOM 1374 C CA . ALA A 1 191 ? 9.586 -5.141 -12.688 1 98.19 191 ALA A CA 1
ATOM 1375 C C . ALA A 1 191 ? 10.914 -5.328 -11.969 1 98.19 191 ALA A C 1
ATOM 1377 O O . ALA A 1 191 ? 11.789 -4.453 -12.023 1 98.19 191 ALA A O 1
ATOM 1378 N N . PRO A 1 192 ? 11.117 -6.508 -11.359 1 97.5 192 PRO A N 1
ATOM 1379 C CA . PRO A 1 192 ? 12.234 -6.68 -10.43 1 97.5 192 PRO A CA 1
ATOM 1380 C C . PRO A 1 192 ? 13.531 -7.094 -11.133 1 97.5 192 PRO A C 1
ATOM 1382 O O . PRO A 1 192 ? 14.555 -7.297 -10.477 1 97.5 192 PRO A O 1
ATOM 1385 N N . LEU A 1 193 ? 13.484 -7.316 -12.469 1 97.38 193 LEU A N 1
ATOM 1386 C CA . LEU A 1 193 ? 14.68 -7.781 -13.172 1 97.38 193 LEU A CA 1
ATOM 1387 C C . LEU A 1 193 ? 15.656 -6.633 -13.383 1 97.38 193 LEU A C 1
ATOM 1389 O O . LEU A 1 193 ? 15.992 -6.305 -14.523 1 97.38 193 LEU A O 1
ATOM 1393 N N . ILE A 1 194 ? 16.125 -6.035 -12.297 1 97.19 194 ILE A N 1
ATOM 1394 C CA . ILE A 1 194 ? 17.109 -4.969 -12.156 1 97.19 194 ILE A CA 1
ATOM 1395 C C . ILE A 1 194 ? 18.297 -5.469 -11.32 1 97.19 194 ILE A C 1
ATOM 1397 O O . ILE A 1 194 ? 18.109 -6.172 -10.328 1 97.19 194 ILE A O 1
ATOM 1401 N N . TRP A 1 195 ? 19.453 -5.066 -11.703 1 97.19 195 TRP A N 1
ATOM 1402 C CA . TRP A 1 195 ? 20.703 -5.625 -11.164 1 97.19 195 TRP A CA 1
ATOM 1403 C C . TRP A 1 195 ? 20.672 -5.641 -9.641 1 97.19 195 TRP A C 1
ATOM 1405 O O . TRP A 1 195 ? 20.859 -6.688 -9.023 1 97.19 195 TRP A O 1
ATOM 1415 N N . GLY A 1 196 ? 20.453 -4.504 -9.008 1 96.56 196 GLY A N 1
ATOM 1416 C CA . GLY A 1 196 ? 20.453 -4.41 -7.555 1 96.56 196 GLY A CA 1
ATOM 1417 C C . GLY A 1 196 ? 19.406 -5.305 -6.906 1 96.56 196 GLY A C 1
ATOM 1418 O O . GLY A 1 196 ? 19.641 -5.863 -5.832 1 96.56 196 GLY A O 1
ATOM 1419 N N . VAL A 1 197 ? 18.25 -5.453 -7.512 1 96.94 197 VAL A N 1
ATOM 1420 C CA . VAL A 1 197 ? 17.172 -6.293 -6.977 1 96.94 197 VAL A CA 1
ATOM 1421 C C . VAL A 1 197 ? 17.562 -7.762 -7.094 1 96.94 197 VAL A C 1
ATOM 1423 O O . VAL A 1 197 ? 17.453 -8.516 -6.125 1 96.94 197 VAL A O 1
ATOM 1426 N N . VAL A 1 198 ? 18.016 -8.141 -8.281 1 96.62 198 VAL A N 1
ATOM 1427 C CA . VAL A 1 198 ? 18.391 -9.531 -8.508 1 96.62 198 VAL A CA 1
ATOM 1428 C C . VAL A 1 198 ? 19.516 -9.93 -7.547 1 96.62 198 VAL A C 1
ATOM 1430 O O . VAL A 1 198 ? 19.469 -11.008 -6.953 1 96.62 198 VAL A O 1
ATOM 1433 N N . LYS A 1 199 ? 20.5 -9.055 -7.34 1 96.44 199 LYS A N 1
ATOM 1434 C CA . LYS A 1 199 ? 21.609 -9.312 -6.418 1 96.44 199 LYS A CA 1
ATOM 1435 C C . LYS A 1 199 ? 21.094 -9.531 -4.996 1 96.44 199 LYS A C 1
ATOM 1437 O O . LYS A 1 199 ? 21.625 -10.359 -4.258 1 96.44 199 LYS A O 1
ATOM 1442 N N . SER A 1 200 ? 20.156 -8.758 -4.629 1 96.25 200 SER A N 1
ATOM 1443 C CA . SER A 1 200 ? 19.625 -8.883 -3.275 1 96.25 200 SER A CA 1
ATOM 1444 C C . SER A 1 200 ? 18.922 -10.227 -3.088 1 96.25 200 SER A C 1
ATOM 1446 O O . SER A 1 200 ? 18.984 -10.82 -2.01 1 96.25 200 SER A O 1
ATOM 1448 N N . TRP A 1 201 ? 18.266 -10.75 -4.07 1 95.5 201 TRP A N 1
ATOM 1449 C CA . TRP A 1 201 ? 17.578 -12.039 -3.99 1 95.5 201 TRP A CA 1
ATOM 1450 C C . TRP A 1 201 ? 18.578 -13.188 -4.027 1 95.5 201 TRP A C 1
ATOM 1452 O O . TRP A 1 201 ? 18.375 -14.227 -3.389 1 95.5 201 TRP A O 1
ATOM 1462 N N . GLU A 1 202 ? 19.578 -12.984 -4.754 1 94 202 GLU A N 1
ATOM 1463 C CA . GLU A 1 202 ? 20.656 -13.969 -4.754 1 94 202 GLU A CA 1
ATOM 1464 C C . GLU A 1 202 ? 21.219 -14.164 -3.35 1 94 202 GLU A C 1
ATOM 1466 O O . GLU A 1 202 ? 21.562 -15.281 -2.959 1 94 202 GLU A O 1
ATOM 1471 N N . ALA A 1 203 ? 21.328 -13.062 -2.713 1 93.94 203 ALA A N 1
ATOM 1472 C CA . ALA A 1 203 ? 21.953 -13.086 -1.387 1 93.94 203 ALA A CA 1
ATOM 1473 C C . ALA A 1 203 ? 21.125 -13.922 -0.417 1 93.94 203 ALA A C 1
ATOM 1475 O O . ALA A 1 203 ? 21.656 -14.461 0.556 1 93.94 203 ALA A O 1
ATOM 1476 N N . MET A 1 204 ? 19.891 -14.109 -0.698 1 92.31 204 MET A N 1
ATOM 1477 C CA . MET A 1 204 ? 19 -14.875 0.17 1 92.31 204 MET A CA 1
ATOM 1478 C C . MET A 1 204 ? 19.109 -16.375 -0.14 1 92.31 204 MET A C 1
ATOM 1480 O O . MET A 1 204 ? 18.594 -17.203 0.62 1 92.31 204 MET A O 1
ATOM 1484 N N . ARG A 1 205 ? 19.656 -16.781 -1.249 1 91.94 205 ARG A N 1
ATOM 1485 C CA . ARG A 1 205 ? 19.891 -18.172 -1.644 1 91.94 205 ARG A CA 1
ATOM 1486 C C . ARG A 1 205 ? 18.578 -18.922 -1.852 1 91.94 205 ARG A C 1
ATOM 1488 O O . ARG A 1 205 ? 18.469 -20.078 -1.463 1 91.94 205 ARG A O 1
ATOM 1495 N N . VAL A 1 206 ? 17.625 -18.172 -2.461 1 93 206 VAL A N 1
ATOM 1496 C CA . VAL A 1 206 ? 16.312 -18.781 -2.654 1 93 206 VAL A CA 1
ATOM 1497 C C . VAL A 1 206 ? 16.047 -18.984 -4.145 1 93 206 VAL A C 1
ATOM 1499 O O . VAL A 1 206 ? 15.047 -19.594 -4.531 1 93 206 VAL A O 1
ATOM 1502 N N . LEU A 1 207 ? 16.906 -18.5 -5.008 1 96.06 207 LEU A N 1
ATOM 1503 C CA . LEU A 1 207 ? 16.672 -18.547 -6.449 1 96.06 207 LEU A CA 1
ATOM 1504 C C . LEU A 1 207 ? 17.141 -19.875 -7.031 1 96.06 207 LEU A C 1
ATOM 1506 O O . LEU A 1 207 ? 18.172 -20.406 -6.637 1 96.06 207 LEU A O 1
ATOM 1510 N N . SER A 1 208 ? 16.312 -20.344 -7.887 1 97.25 208 SER A N 1
ATOM 1511 C CA . SER A 1 208 ? 16.672 -21.562 -8.609 1 97.25 208 SER A CA 1
ATOM 1512 C C . SER A 1 208 ? 17.734 -21.281 -9.672 1 97.25 208 SER A C 1
ATOM 1514 O O . SER A 1 208 ? 17.688 -20.25 -10.344 1 97.25 208 SER A O 1
ATOM 1516 N N . PRO A 1 209 ? 18.656 -22.234 -9.93 1 94.62 209 PRO A N 1
ATOM 1517 C CA . PRO A 1 209 ? 19.672 -22.047 -10.961 1 94.62 209 PRO A CA 1
ATOM 1518 C C . PRO A 1 209 ? 19.156 -22.375 -12.359 1 94.62 209 PRO A C 1
ATOM 1520 O O . PRO A 1 209 ? 19.812 -22.047 -13.352 1 94.62 209 PRO A O 1
ATOM 1523 N N . ASP A 1 210 ? 18.109 -23 -12.469 1 95 210 ASP A N 1
ATOM 1524 C CA . ASP A 1 210 ? 17.734 -23.5 -13.789 1 95 210 ASP A CA 1
ATOM 1525 C C . ASP A 1 210 ? 16.281 -23.141 -14.117 1 95 210 ASP A C 1
ATOM 1527 O O . ASP A 1 210 ? 16 -22.516 -15.141 1 95 210 ASP A O 1
ATOM 1531 N N . THR A 1 211 ? 15.328 -23.625 -13.328 1 97.31 211 THR A N 1
ATOM 1532 C CA . THR A 1 211 ? 13.93 -23.344 -13.609 1 97.31 211 THR A CA 1
ATOM 1533 C C . THR A 1 211 ? 13.094 -23.422 -12.336 1 97.31 211 THR A C 1
ATOM 1535 O O . THR A 1 211 ? 13.625 -23.641 -11.25 1 97.31 211 THR A O 1
ATOM 1538 N N . CYS A 1 212 ? 11.859 -23.094 -12.469 1 98.38 212 CYS A N 1
ATOM 1539 C CA . CYS A 1 212 ? 10.914 -23.156 -11.359 1 98.38 212 CYS A CA 1
ATOM 1540 C C . CYS A 1 212 ? 10.109 -24.453 -11.406 1 98.38 212 CYS A C 1
ATOM 1542 O O . CYS A 1 212 ? 9.359 -24.688 -12.359 1 98.38 212 CYS A O 1
ATOM 1544 N N . ARG A 1 213 ? 10.211 -25.297 -10.352 1 98.31 213 ARG A N 1
ATOM 1545 C CA . ARG A 1 213 ? 9.539 -26.594 -10.281 1 98.31 213 ARG A CA 1
ATOM 1546 C C . ARG A 1 213 ? 8.703 -26.719 -9.016 1 98.31 213 ARG A C 1
ATOM 1548 O O . ARG A 1 213 ? 8.984 -27.562 -8.156 1 98.31 213 ARG A O 1
ATOM 1555 N N . PRO A 1 214 ? 7.656 -25.969 -8.938 1 98.81 214 PRO A N 1
ATOM 1556 C CA . PRO A 1 214 ? 6.883 -26.047 -7.699 1 98.81 214 PRO A CA 1
ATOM 1557 C C . PRO A 1 214 ? 6.445 -27.469 -7.359 1 98.81 214 PRO A C 1
ATOM 1559 O O . PRO A 1 214 ? 6.027 -28.219 -8.25 1 98.81 214 PRO A O 1
ATOM 1562 N N . PHE A 1 215 ? 6.652 -27.875 -6.078 1 98.88 215 PHE A N 1
ATOM 1563 C CA . PHE A 1 215 ? 6.141 -29.062 -5.426 1 98.88 215 PHE A CA 1
ATOM 1564 C C . PHE A 1 215 ? 6.902 -30.297 -5.891 1 98.88 215 PHE A C 1
ATOM 1566 O O . PHE A 1 215 ? 6.719 -31.391 -5.348 1 98.88 215 PHE A O 1
ATOM 1573 N N . SER A 1 216 ? 7.758 -30.203 -6.93 1 98.81 216 SER A N 1
ATOM 1574 C CA . SER A 1 216 ? 8.586 -31.328 -7.352 1 98.81 216 SER A CA 1
ATOM 1575 C C . SER A 1 216 ? 9.688 -31.609 -6.336 1 98.81 216 SER A C 1
ATOM 1577 O O . SER A 1 216 ? 10.203 -30.703 -5.691 1 98.81 216 SER A O 1
ATOM 1579 N N . ALA A 1 217 ? 10.023 -32.812 -6.195 1 98.62 217 ALA A N 1
ATOM 1580 C CA . ALA A 1 217 ? 11 -33.219 -5.191 1 98.62 217 ALA A CA 1
ATOM 1581 C C . ALA A 1 217 ? 12.352 -32.562 -5.441 1 98.62 217 ALA A C 1
ATOM 1583 O O . ALA A 1 217 ? 13.078 -32.219 -4.496 1 98.62 217 ALA A O 1
ATOM 1584 N N . ASN A 1 218 ? 12.742 -32.344 -6.629 1 98.12 218 ASN A N 1
ATOM 1585 C CA . ASN A 1 218 ? 14.047 -31.781 -6.977 1 98.12 218 ASN A CA 1
ATOM 1586 C C . ASN A 1 218 ? 13.969 -30.281 -7.215 1 98.12 218 ASN A C 1
ATOM 1588 O O . ASN A 1 218 ? 14.812 -29.719 -7.91 1 98.12 218 ASN A O 1
ATOM 1592 N N . ARG A 1 219 ? 12.922 -29.641 -6.691 1 98.31 219 ARG A N 1
ATOM 1593 C CA . ARG A 1 219 ? 12.828 -28.188 -6.801 1 98.31 219 ARG A CA 1
ATOM 1594 C C . ARG A 1 219 ? 14.031 -27.516 -6.137 1 98.31 219 ARG A C 1
ATOM 1596 O O . ARG A 1 219 ? 14.516 -27.984 -5.102 1 98.31 219 ARG A O 1
ATOM 1603 N N . GLN A 1 220 ? 14.43 -26.359 -6.691 1 97.06 220 GLN A N 1
ATOM 1604 C CA . GLN A 1 220 ? 15.648 -25.734 -6.191 1 97.06 220 GLN A CA 1
ATOM 1605 C C . GLN A 1 220 ? 15.414 -24.281 -5.828 1 97.06 220 GLN A C 1
ATOM 1607 O O . GLN A 1 220 ? 16.344 -23.562 -5.469 1 97.06 220 GLN A O 1
ATOM 1612 N N . GLY A 1 221 ? 14.203 -23.781 -6.02 1 97.44 221 GLY A N 1
ATOM 1613 C CA . GLY A 1 221 ? 13.953 -22.406 -5.637 1 97.44 221 GLY A CA 1
ATOM 1614 C C . GLY A 1 221 ? 13.062 -21.672 -6.613 1 97.44 221 GLY A C 1
ATOM 1615 O O . GLY A 1 221 ? 12.508 -22.266 -7.535 1 97.44 221 GLY A O 1
ATOM 1616 N N . ALA A 1 222 ? 12.953 -20.422 -6.363 1 98 222 ALA A N 1
ATOM 1617 C CA . ALA A 1 222 ? 12.117 -19.547 -7.176 1 98 222 ALA A CA 1
ATOM 1618 C C . ALA A 1 222 ? 12.906 -18.984 -8.359 1 98 222 ALA A C 1
ATOM 1620 O O . ALA A 1 222 ? 14.133 -19.016 -8.367 1 98 222 ALA A O 1
ATOM 1621 N N . VAL A 1 223 ? 12.227 -18.562 -9.336 1 98.44 223 VAL A N 1
ATOM 1622 C CA . VAL A 1 223 ? 12.758 -17.797 -10.453 1 98.44 223 VAL A CA 1
ATOM 1623 C C . VAL A 1 223 ? 12.023 -16.469 -10.562 1 98.44 223 VAL A C 1
ATOM 1625 O O . VAL A 1 223 ? 10.789 -16.422 -10.477 1 98.44 223 VAL A O 1
ATOM 1628 N N . LEU A 1 224 ? 12.773 -15.375 -10.742 1 98.19 224 LEU A N 1
ATOM 1629 C CA . LEU A 1 224 ? 12.148 -14.055 -10.789 1 98.19 224 LEU A CA 1
ATOM 1630 C C . LEU A 1 224 ? 11.562 -13.781 -12.172 1 98.19 224 LEU A C 1
ATOM 1632 O O . LEU A 1 224 ? 12.117 -14.227 -13.18 1 98.19 224 LEU A O 1
ATOM 1636 N N . GLY A 1 225 ? 10.5 -13.148 -12.203 1 98.44 225 GLY A N 1
ATOM 1637 C CA . GLY A 1 225 ? 9.859 -12.633 -13.406 1 98.44 225 GLY A CA 1
ATOM 1638 C C . GLY A 1 225 ? 9.266 -11.25 -13.211 1 98.44 225 GLY A C 1
ATOM 1639 O O . GLY A 1 225 ? 9.25 -10.719 -12.102 1 98.44 225 GLY A O 1
ATOM 1640 N N . GLU A 1 226 ? 8.859 -10.625 -14.297 1 98.38 226 GLU A N 1
ATOM 1641 C CA . GLU A 1 226 ? 8.18 -9.328 -14.234 1 98.38 226 GLU A CA 1
ATOM 1642 C C . GLU A 1 226 ? 6.82 -9.383 -14.922 1 98.38 226 GLU A C 1
ATOM 1644 O O . GLU A 1 226 ? 6.566 -10.281 -15.734 1 98.38 226 GLU A O 1
ATOM 1649 N N . GLY A 1 227 ? 5.949 -8.477 -14.531 1 98.81 227 GLY A N 1
ATOM 1650 C CA . GLY A 1 227 ? 4.645 -8.414 -15.164 1 98.81 227 GLY A CA 1
ATOM 1651 C C . GLY A 1 227 ? 3.643 -7.578 -14.398 1 98.81 227 GLY A C 1
ATOM 1652 O O . GLY A 1 227 ? 4.016 -6.848 -13.477 1 98.81 227 GLY A O 1
ATOM 1653 N N . ALA A 1 228 ? 2.473 -7.617 -14.891 1 98.94 228 ALA A N 1
ATOM 1654 C CA . ALA A 1 228 ? 1.324 -6.973 -14.266 1 98.94 228 ALA A CA 1
ATOM 1655 C C . ALA A 1 228 ? 0.031 -7.715 -14.594 1 98.94 228 ALA A C 1
ATOM 1657 O O . ALA A 1 228 ? -0.122 -8.25 -15.688 1 98.94 228 ALA A O 1
ATOM 1658 N N . GLY A 1 229 ? -0.795 -7.879 -13.641 1 98.94 229 GLY A N 1
ATOM 1659 C CA . GLY A 1 229 ? -2.182 -8.289 -13.789 1 98.94 229 GLY A CA 1
ATOM 1660 C C . GLY A 1 229 ? -3.166 -7.301 -13.195 1 98.94 229 GLY A C 1
ATOM 1661 O O . GLY A 1 229 ? -2.9 -6.707 -12.148 1 98.94 229 GLY A O 1
ATOM 1662 N N . MET A 1 230 ? -4.25 -7.051 -13.922 1 98.94 230 MET A N 1
ATOM 1663 C CA . MET A 1 230 ? -5.293 -6.137 -13.469 1 98.94 230 MET A CA 1
ATOM 1664 C C . MET A 1 230 ? -6.68 -6.723 -13.727 1 98.94 230 MET A C 1
ATOM 1666 O O . MET A 1 230 ? -6.902 -7.375 -14.742 1 98.94 230 MET A O 1
ATOM 1670 N N . ILE A 1 231 ? -7.598 -6.469 -12.797 1 98.94 231 ILE A N 1
ATOM 1671 C CA . ILE A 1 231 ? -8.992 -6.852 -12.992 1 98.94 231 ILE A CA 1
ATOM 1672 C C . ILE A 1 231 ? -9.898 -5.656 -12.719 1 98.94 231 ILE A C 1
ATOM 1674 O O . ILE A 1 231 ? -9.508 -4.719 -12.016 1 98.94 231 ILE A O 1
ATOM 1678 N N . VAL A 1 232 ? -11.062 -5.641 -13.328 1 98.94 232 VAL A N 1
ATOM 1679 C CA . VAL A 1 232 ? -12.109 -4.672 -13.016 1 98.94 232 VAL A CA 1
ATOM 1680 C C . VAL A 1 232 ? -13.133 -5.301 -12.078 1 98.94 232 VAL A C 1
ATOM 1682 O O . VAL A 1 232 ? -13.797 -6.273 -12.438 1 98.94 232 VAL A O 1
ATOM 1685 N N . LEU A 1 233 ? -13.172 -4.793 -10.883 1 98.94 233 LEU A N 1
ATOM 1686 C CA . LEU A 1 233 ? -14.18 -5.16 -9.891 1 98.94 233 LEU A CA 1
ATOM 1687 C C . LEU A 1 233 ? -15.344 -4.176 -9.906 1 98.94 233 LEU A C 1
ATOM 1689 O O . LEU A 1 233 ? -15.141 -2.967 -10.047 1 98.94 233 LEU A O 1
ATOM 1693 N N . GLU A 1 234 ? -16.5 -4.73 -9.82 1 98.56 234 GLU A N 1
ATOM 1694 C CA . GLU A 1 234 ? -17.703 -3.918 -9.891 1 98.56 234 GLU A CA 1
ATOM 1695 C C . GLU A 1 234 ? -18.797 -4.477 -8.977 1 98.56 234 GLU A C 1
ATOM 1697 O O . GLU A 1 234 ? -18.922 -5.691 -8.828 1 98.56 234 GLU A O 1
ATOM 1702 N N . SER A 1 235 ? -19.516 -3.506 -8.281 1 98.5 235 SER A N 1
ATOM 1703 C CA . SER A 1 235 ? -20.703 -4.027 -7.605 1 98.5 235 SER A CA 1
ATOM 1704 C C . SER A 1 235 ? -21.625 -4.75 -8.586 1 98.5 235 SER A C 1
ATOM 1706 O O . SER A 1 235 ? -21.766 -4.332 -9.734 1 98.5 235 SER A O 1
ATOM 1708 N N . TYR A 1 236 ? -22.203 -5.879 -8.164 1 98.12 236 TYR A N 1
ATOM 1709 C CA . TYR A 1 236 ? -23.109 -6.66 -9 1 98.12 236 TYR A CA 1
ATOM 1710 C C . TYR A 1 236 ? -24.203 -5.781 -9.586 1 98.12 236 TYR A C 1
ATOM 1712 O O . TYR A 1 236 ? -24.516 -5.871 -10.781 1 98.12 236 TYR A O 1
ATOM 1720 N N . ASP A 1 237 ? -24.781 -4.875 -8.75 1 97.94 237 ASP A N 1
ATOM 1721 C CA . ASP A 1 237 ? -25.891 -4.023 -9.18 1 97.94 237 ASP A CA 1
ATOM 1722 C C . ASP A 1 237 ? -25.438 -3.047 -10.266 1 97.94 237 ASP A C 1
ATOM 1724 O O . ASP A 1 237 ? -26.156 -2.82 -11.242 1 97.94 237 ASP A O 1
ATOM 1728 N N . HIS A 1 238 ? -24.281 -2.5 -10.086 1 98.12 238 HIS A N 1
ATOM 1729 C CA . HIS A 1 238 ? -23.766 -1.578 -11.086 1 98.12 238 HIS A CA 1
ATOM 1730 C C . HIS A 1 238 ? -23.5 -2.291 -12.414 1 98.12 238 HIS A C 1
ATOM 1732 O O . HIS A 1 238 ? -23.844 -1.772 -13.477 1 98.12 238 HIS A O 1
ATOM 1738 N N . ALA A 1 239 ? -22.844 -3.434 -12.352 1 98.38 239 ALA A N 1
ATOM 1739 C CA . ALA A 1 239 ? -22.547 -4.219 -13.547 1 98.38 239 ALA A CA 1
ATOM 1740 C C . ALA A 1 239 ? -23.828 -4.582 -14.297 1 98.38 239 ALA A C 1
ATOM 1742 O O . ALA A 1 239 ? -23.891 -4.465 -15.523 1 98.38 239 ALA A O 1
ATOM 1743 N N . ARG A 1 240 ? -24.828 -5.027 -13.602 1 97.88 240 ARG A N 1
ATOM 1744 C CA . ARG A 1 240 ? -26.094 -5.418 -14.203 1 97.88 240 ARG A CA 1
ATOM 1745 C C . ARG A 1 240 ? -26.781 -4.223 -14.844 1 97.88 240 ARG A C 1
ATOM 1747 O O . ARG A 1 240 ? -27.391 -4.344 -15.914 1 97.88 240 ARG A O 1
ATOM 1754 N N . ALA A 1 241 ? -26.75 -3.104 -14.133 1 97.88 241 ALA A N 1
ATOM 1755 C CA . ALA A 1 241 ? -27.422 -1.901 -14.602 1 97.88 241 ALA A CA 1
ATOM 1756 C C . ALA A 1 241 ? -26.891 -1.466 -15.969 1 97.88 241 ALA A C 1
ATOM 1758 O O . ALA A 1 241 ? -27.641 -0.944 -16.797 1 97.88 241 ALA A O 1
ATOM 1759 N N . ARG A 1 242 ? -25.656 -1.723 -16.25 1 96.62 242 ARG A N 1
ATOM 1760 C CA . ARG A 1 242 ? -25.109 -1.273 -17.516 1 96.62 242 ARG A CA 1
ATOM 1761 C C . ARG A 1 242 ? -24.984 -2.432 -18.5 1 96.62 242 ARG A C 1
ATOM 1763 O O . ARG A 1 242 ? -24.391 -2.287 -19.562 1 96.62 242 ARG A O 1
ATOM 1770 N N . GLY A 1 243 ? -25.391 -3.643 -18.125 1 97.81 243 GLY A N 1
ATOM 1771 C CA . GLY A 1 243 ? -25.406 -4.797 -19.016 1 97.81 243 GLY A CA 1
ATOM 1772 C C . GLY A 1 243 ? -24.031 -5.375 -19.25 1 97.81 243 GLY A C 1
ATOM 1773 O O . GLY A 1 243 ? -23.75 -5.914 -20.328 1 97.81 243 GLY A O 1
ATOM 1774 N N . ALA A 1 244 ? -23.203 -5.273 -18.266 1 98.06 244 ALA A N 1
ATOM 1775 C CA . ALA A 1 244 ? -21.844 -5.785 -18.406 1 98.06 244 ALA A CA 1
ATOM 1776 C C . ALA A 1 244 ? -21.828 -7.312 -18.391 1 98.06 244 ALA A C 1
ATOM 1778 O O . ALA A 1 244 ? -22.594 -7.941 -17.672 1 98.06 244 ALA A O 1
ATOM 1779 N N . GLU A 1 245 ? -20.953 -7.848 -19.219 1 98.38 245 GLU A N 1
ATOM 1780 C CA . GLU A 1 245 ? -20.672 -9.266 -19.047 1 98.38 245 GLU A CA 1
ATOM 1781 C C . GLU A 1 245 ? -19.938 -9.531 -17.734 1 98.38 245 GLU A C 1
ATOM 1783 O O . GLU A 1 245 ? -18.922 -8.898 -17.453 1 98.38 245 GLU A O 1
ATOM 1788 N N . ILE A 1 246 ? -20.469 -10.422 -16.938 1 98.69 246 ILE A N 1
ATOM 1789 C CA . ILE A 1 246 ? -19.828 -10.812 -15.68 1 98.69 246 ILE A CA 1
ATOM 1790 C C . ILE A 1 246 ? -19 -12.078 -15.883 1 98.69 246 ILE A C 1
ATOM 1792 O O . ILE A 1 246 ? -19.531 -13.117 -16.266 1 98.69 246 ILE A O 1
ATOM 1796 N N . LEU A 1 247 ? -17.672 -11.969 -15.641 1 98.88 247 LEU A N 1
ATOM 1797 C CA . LEU A 1 247 ? -16.75 -13.086 -15.859 1 98.88 247 LEU A CA 1
ATOM 1798 C C . LEU A 1 247 ? -16.797 -14.055 -14.688 1 98.88 247 LEU A C 1
ATOM 1800 O O . LEU A 1 247 ? -16.719 -15.273 -14.875 1 98.88 247 LEU A O 1
ATOM 1804 N N . ALA A 1 248 ? -16.844 -13.586 -13.531 1 98.88 248 ALA A N 1
ATOM 1805 C CA . ALA A 1 248 ? -16.875 -14.32 -12.273 1 98.88 248 ALA A CA 1
ATOM 1806 C C . ALA A 1 248 ? -17.203 -13.398 -11.102 1 98.88 248 ALA A C 1
ATOM 1808 O O . ALA A 1 248 ? -17.406 -12.195 -11.289 1 98.88 248 ALA A O 1
ATOM 1809 N N . GLU A 1 249 ? -17.438 -13.984 -9.969 1 98.69 249 GLU A N 1
ATOM 1810 C CA . GLU A 1 249 ? -17.688 -13.242 -8.742 1 98.69 249 GLU A CA 1
ATOM 1811 C C . GLU A 1 249 ? -16.5 -13.359 -7.781 1 98.69 249 GLU A C 1
ATOM 1813 O O . GLU A 1 249 ? -15.953 -14.453 -7.602 1 98.69 249 GLU A O 1
ATOM 1818 N N . LEU A 1 250 ? -15.93 -12.227 -7.332 1 98.69 250 LEU A N 1
ATOM 1819 C CA . LEU A 1 250 ? -15.016 -12.258 -6.195 1 98.69 250 LEU A CA 1
ATOM 1820 C C . LEU A 1 250 ? -15.773 -12.438 -4.887 1 98.69 250 LEU A C 1
ATOM 1822 O O . LEU A 1 250 ? -16.203 -11.461 -4.277 1 98.69 250 LEU A O 1
ATOM 1826 N N . ALA A 1 251 ? -15.766 -13.633 -4.367 1 97.94 251 ALA A N 1
ATOM 1827 C CA . ALA A 1 251 ? -16.75 -14.031 -3.357 1 97.94 251 ALA A CA 1
ATOM 1828 C C . ALA A 1 251 ? -16.203 -13.797 -1.948 1 97.94 251 ALA A C 1
ATOM 1830 O O . ALA A 1 251 ? -16.984 -13.633 -1.001 1 97.94 251 ALA A O 1
ATOM 1831 N N . GLY A 1 252 ? -14.922 -13.797 -1.876 1 97.81 252 GLY A N 1
ATOM 1832 C CA . GLY A 1 252 ? -14.383 -13.633 -0.535 1 97.81 252 GLY A CA 1
ATOM 1833 C C . GLY A 1 252 ? -12.883 -13.406 -0.516 1 97.81 252 GLY A C 1
ATOM 1834 O O . GLY A 1 252 ? -12.211 -13.602 -1.529 1 97.81 252 GLY A O 1
ATOM 1835 N N . ALA A 1 253 ? -12.406 -12.945 0.606 1 98.62 253 ALA A N 1
ATOM 1836 C CA . ALA A 1 253 ? -10.984 -12.734 0.88 1 98.62 253 ALA A CA 1
ATOM 1837 C C . ALA A 1 253 ? -10.633 -13.156 2.303 1 98.62 253 ALA A C 1
ATOM 1839 O O . ALA A 1 253 ? -11.414 -12.945 3.232 1 98.62 253 ALA A O 1
ATOM 1840 N N . GLY A 1 254 ? -9.477 -13.797 2.445 1 98.88 254 GLY A N 1
ATOM 1841 C CA . GLY A 1 254 ? -8.891 -14.125 3.736 1 98.88 254 GLY A CA 1
ATOM 1842 C C . GLY A 1 254 ? -7.5 -13.547 3.926 1 98.88 254 GLY A C 1
ATOM 1843 O O . GLY A 1 254 ? -6.609 -13.781 3.104 1 98.88 254 GLY A O 1
ATOM 1844 N N . LEU A 1 255 ? -7.336 -12.789 4.984 1 98.88 255 LEU A N 1
ATOM 1845 C CA . LEU A 1 255 ? -6.074 -12.133 5.297 1 98.88 255 LEU A CA 1
ATOM 1846 C C . LEU A 1 255 ? -5.551 -12.578 6.66 1 98.88 255 LEU A C 1
ATOM 1848 O O . LEU A 1 255 ? -6.324 -12.695 7.617 1 98.88 255 LEU A O 1
ATOM 1852 N N . SER A 1 256 ? -4.254 -12.859 6.711 1 98.88 256 SER A N 1
ATOM 1853 C CA . SER A 1 256 ? -3.605 -13.219 7.965 1 98.88 256 SER A CA 1
ATOM 1854 C C . SER A 1 256 ? -2.119 -12.875 7.938 1 98.88 256 SER A C 1
ATOM 1856 O O . SER A 1 256 ? -1.59 -12.469 6.902 1 98.88 256 SER A O 1
ATOM 1858 N N . ALA A 1 257 ? -1.519 -13.039 9.078 1 98.75 257 ALA A N 1
ATOM 1859 C CA . ALA A 1 257 ? -0.067 -12.914 9.188 1 98.75 257 ALA A CA 1
ATOM 1860 C C . ALA A 1 257 ? 0.509 -14.031 10.055 1 98.75 257 ALA A C 1
ATOM 1862 O O . ALA A 1 257 ? -0.199 -14.617 10.883 1 98.75 257 ALA A O 1
ATOM 1863 N N . ASP A 1 258 ? 1.767 -14.281 9.82 1 98.38 258 ASP A N 1
ATOM 1864 C CA . ASP A 1 258 ? 2.461 -15.297 10.609 1 98.38 258 ASP A CA 1
ATOM 1865 C C . ASP A 1 258 ? 2.939 -14.727 11.938 1 98.38 258 ASP A C 1
ATOM 1867 O O . ASP A 1 258 ? 2.906 -15.414 12.961 1 98.38 258 ASP A O 1
ATOM 1871 N N . ALA A 1 259 ? 3.379 -13.484 11.898 1 97.69 259 ALA A N 1
ATOM 1872 C CA . ALA A 1 259 ? 4.008 -12.836 13.047 1 97.69 259 ALA A CA 1
ATOM 1873 C C . ALA A 1 259 ? 5.164 -13.672 13.586 1 97.69 259 ALA A C 1
ATOM 1875 O O . ALA A 1 259 ? 5.27 -13.898 14.789 1 97.69 259 ALA A O 1
ATOM 1876 N N . PHE A 1 260 ? 6.035 -14.164 12.719 1 95.69 260 PHE A N 1
ATOM 1877 C CA . PHE A 1 260 ? 7.035 -15.156 13.102 1 95.69 260 PHE A CA 1
ATOM 1878 C C . PHE A 1 260 ? 8.43 -14.711 12.664 1 95.69 260 PHE A C 1
ATOM 1880 O O . PHE A 1 260 ? 9.336 -14.594 13.492 1 95.69 260 PHE A O 1
ATOM 1887 N N . ASP A 1 261 ? 8.609 -14.547 11.453 1 93.81 261 ASP A N 1
ATOM 1888 C CA . ASP A 1 261 ? 9.906 -14.242 10.844 1 93.81 261 ASP A CA 1
ATOM 1889 C C . ASP A 1 261 ? 9.734 -13.461 9.547 1 93.81 261 ASP A C 1
ATOM 1891 O O . ASP A 1 261 ? 8.727 -13.617 8.844 1 93.81 261 ASP A O 1
ATOM 1895 N N . ILE A 1 262 ? 10.703 -12.633 9.195 1 93.62 262 ILE A N 1
ATOM 1896 C CA . ILE A 1 262 ? 10.594 -11.734 8.055 1 93.62 262 ILE A CA 1
ATOM 1897 C C . ILE A 1 262 ? 10.688 -12.539 6.758 1 93.62 262 ILE A C 1
ATOM 1899 O O . ILE A 1 262 ? 10.141 -12.133 5.73 1 93.62 262 ILE A O 1
ATOM 1903 N N . ALA A 1 263 ? 11.391 -13.766 6.832 1 91.19 263 ALA A N 1
ATOM 1904 C CA . ALA A 1 263 ? 11.625 -14.5 5.59 1 91.19 263 ALA A CA 1
ATOM 1905 C C . ALA A 1 263 ? 11.039 -15.906 5.668 1 91.19 263 ALA A C 1
ATOM 1907 O O . ALA A 1 263 ? 10.906 -16.594 4.645 1 91.19 263 ALA A O 1
ATOM 1908 N N . ALA A 1 264 ? 10.695 -16.344 6.809 1 92.31 264 ALA A N 1
ATOM 1909 C CA . ALA A 1 264 ? 10.18 -17.703 6.98 1 92.31 264 ALA A CA 1
ATOM 1910 C C . ALA A 1 264 ? 8.688 -17.688 7.289 1 92.31 264 ALA A C 1
ATOM 1912 O O . ALA A 1 264 ? 8.188 -16.766 7.938 1 92.31 264 ALA A O 1
ATOM 1913 N N . GLN A 1 265 ? 8 -18.734 6.918 1 94.25 265 GLN A N 1
ATOM 1914 C CA . GLN A 1 265 ? 6.559 -18.859 7.113 1 94.25 265 GLN A CA 1
ATOM 1915 C C . GLN A 1 265 ? 6.234 -19.906 8.188 1 94.25 265 GLN A C 1
ATOM 1917 O O . GLN A 1 265 ? 7.086 -20.719 8.547 1 94.25 265 GLN A O 1
ATOM 1922 N N . THR A 1 266 ? 5.102 -19.781 8.664 1 97.56 266 THR A N 1
ATOM 1923 C CA . THR A 1 266 ? 4.516 -20.844 9.484 1 97.56 266 THR A CA 1
ATOM 1924 C C . THR A 1 266 ? 3.354 -21.5 8.75 1 97.56 266 THR A C 1
ATOM 1926 O O . THR A 1 266 ? 2.824 -20.953 7.785 1 97.56 266 THR A O 1
ATOM 1929 N N . ILE A 1 267 ? 2.986 -22.719 9.211 1 98.44 267 ILE A N 1
ATOM 1930 C CA . ILE A 1 267 ? 1.851 -23.406 8.609 1 98.44 267 ILE A CA 1
ATOM 1931 C C . ILE A 1 267 ? 0.553 -22.688 8.992 1 98.44 267 ILE A C 1
ATOM 1933 O O . ILE A 1 267 ? -0.379 -22.609 8.188 1 98.44 267 ILE A O 1
ATOM 1937 N N . GLU A 1 268 ? 0.485 -22.078 10.172 1 98.44 268 GLU A N 1
ATOM 1938 C CA . GLU A 1 268 ? -0.738 -21.547 10.758 1 98.44 268 GLU A CA 1
ATOM 1939 C C . GLU A 1 268 ? -1.203 -20.297 10.023 1 98.44 268 GLU A C 1
ATOM 1941 O O . GLU A 1 268 ? -2.406 -20.047 9.898 1 98.44 268 GLU A O 1
ATOM 1946 N N . GLY A 1 269 ? -0.278 -19.453 9.594 1 98.38 269 GLY A N 1
ATOM 1947 C CA . GLY A 1 269 ? -0.636 -18.25 8.867 1 98.38 269 GLY A CA 1
ATOM 1948 C C . GLY A 1 269 ? -1.415 -18.516 7.594 1 98.38 269 GLY A C 1
ATOM 1949 O O . GLY A 1 269 ? -2.557 -18.078 7.453 1 98.38 269 GLY A O 1
ATOM 1950 N N . PRO A 1 270 ? -0.803 -19.297 6.715 1 98.69 270 PRO A N 1
ATOM 1951 C CA . PRO A 1 270 ? -1.494 -19.688 5.484 1 98.69 270 PRO A CA 1
ATOM 1952 C C . PRO A 1 270 ? -2.82 -20.406 5.754 1 98.69 270 PRO A C 1
ATOM 1954 O O . PRO A 1 270 ? -3.824 -20.109 5.102 1 98.69 270 PRO A O 1
ATOM 1957 N N . GLU A 1 271 ? -2.832 -21.359 6.703 1 98.88 271 GLU A N 1
ATOM 1958 C CA . GLU A 1 271 ? -4.074 -22.031 7.059 1 98.88 271 GLU A CA 1
ATOM 1959 C C . GLU A 1 271 ? -5.148 -21.031 7.473 1 98.88 271 GLU A C 1
ATOM 1961 O O . GLU A 1 271 ? -6.297 -21.141 7.035 1 98.88 271 GLU A O 1
ATOM 1966 N N . ALA A 1 272 ? -4.785 -20.078 8.32 1 98.81 272 ALA A N 1
ATOM 1967 C CA . ALA A 1 272 ? -5.727 -19.078 8.82 1 98.81 272 ALA A CA 1
ATOM 1968 C C . ALA A 1 272 ? -6.293 -18.234 7.68 1 98.81 272 ALA A C 1
ATOM 1970 O O . ALA A 1 272 ? -7.484 -17.922 7.672 1 98.81 272 ALA A O 1
ATOM 1971 N N . ALA A 1 273 ? -5.48 -17.859 6.73 1 98.88 273 ALA A N 1
ATOM 1972 C CA . ALA A 1 273 ? -5.938 -17.078 5.594 1 98.88 273 ALA A CA 1
ATOM 1973 C C . ALA A 1 273 ? -6.926 -17.859 4.738 1 98.88 273 ALA A C 1
ATOM 1975 O O . ALA A 1 273 ? -7.934 -17.312 4.281 1 98.88 273 ALA A O 1
ATOM 1976 N N . ILE A 1 274 ? -6.59 -19.141 4.477 1 98.94 274 ILE A N 1
ATOM 1977 C CA . ILE A 1 274 ? -7.473 -19.984 3.68 1 98.94 274 ILE A CA 1
ATOM 1978 C C . ILE A 1 274 ? -8.828 -20.109 4.375 1 98.94 274 ILE A C 1
ATOM 1980 O O . ILE A 1 274 ? -9.875 -19.922 3.75 1 98.94 274 ILE A O 1
ATOM 1984 N N . ARG A 1 275 ? -8.82 -20.406 5.641 1 98.88 275 ARG A N 1
ATOM 1985 C CA . ARG A 1 275 ? -10.062 -20.594 6.395 1 98.88 275 ARG A CA 1
ATOM 1986 C C . ARG A 1 275 ? -10.859 -19.297 6.445 1 98.88 275 ARG A C 1
ATOM 1988 O O . ARG A 1 275 ? -12.094 -19.312 6.344 1 98.88 275 ARG A O 1
ATOM 1995 N N . ALA A 1 276 ? -10.164 -18.188 6.66 1 98.81 276 ALA A N 1
ATOM 1996 C CA . ALA A 1 276 ? -10.836 -16.891 6.68 1 98.81 276 ALA A CA 1
ATOM 1997 C C . ALA A 1 276 ? -11.484 -16.578 5.336 1 98.81 276 ALA A C 1
ATOM 1999 O O . ALA A 1 276 ? -12.562 -15.984 5.281 1 98.81 276 ALA A O 1
ATOM 2000 N N . CYS A 1 277 ? -10.836 -16.969 4.285 1 98.75 277 CYS A N 1
ATOM 2001 C CA . CYS A 1 277 ? -11.367 -16.75 2.943 1 98.75 277 CYS A CA 1
ATOM 2002 C C . CYS A 1 277 ? -12.641 -17.562 2.725 1 98.75 277 CYS A C 1
ATOM 2004 O O . CYS A 1 277 ? -13.633 -17.031 2.219 1 98.75 277 CYS A O 1
ATOM 2006 N N . LEU A 1 278 ? -12.586 -18.844 3.084 1 98.75 278 LEU A N 1
ATOM 2007 C CA . LEU A 1 278 ? -13.766 -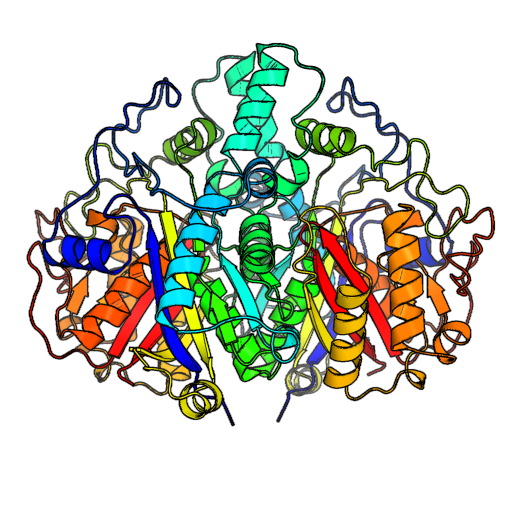19.688 2.973 1 98.75 278 LEU A CA 1
ATOM 2008 C C . LEU A 1 278 ? -14.93 -19.109 3.775 1 98.75 278 LEU A C 1
ATOM 2010 O O . LEU A 1 278 ? -16.062 -19.047 3.285 1 98.75 278 LEU A O 1
ATOM 2014 N N . ALA A 1 279 ? -14.633 -18.672 4.945 1 98.31 279 ALA A N 1
ATOM 2015 C CA . ALA A 1 279 ? -15.664 -18.094 5.809 1 98.31 279 ALA A CA 1
ATOM 2016 C C . ALA A 1 279 ? -16.266 -16.828 5.191 1 98.31 279 ALA A C 1
ATOM 2018 O O . ALA A 1 279 ? -17.484 -16.656 5.176 1 98.31 279 ALA A O 1
ATOM 2019 N N . ASP A 1 280 ? -15.453 -15.992 4.703 1 97.5 280 ASP A N 1
ATOM 2020 C CA . ASP A 1 280 ? -15.906 -14.742 4.098 1 97.5 280 ASP A CA 1
ATOM 2021 C C . ASP A 1 280 ? -16.781 -15.008 2.873 1 97.5 280 ASP A C 1
ATOM 2023 O O . ASP A 1 280 ? -17.719 -14.258 2.602 1 97.5 280 ASP A O 1
ATOM 2027 N N . ALA A 1 281 ? -16.422 -16.016 2.154 1 97.81 281 ALA A N 1
ATOM 2028 C CA . ALA A 1 281 ? -17.125 -16.344 0.918 1 97.81 281 ALA A CA 1
ATOM 2029 C C . ALA A 1 281 ? -18.359 -17.203 1.201 1 97.81 281 ALA A C 1
ATOM 2031 O O . ALA A 1 281 ? -19.141 -17.484 0.296 1 97.81 281 ALA A O 1
ATOM 2032 N N . GLY A 1 282 ? -18.562 -17.641 2.441 1 97.75 282 GLY A N 1
ATOM 2033 C CA . GLY A 1 282 ? -19.641 -18.562 2.77 1 97.75 282 GLY A CA 1
ATOM 2034 C C . GLY A 1 282 ? -19.484 -19.922 2.127 1 97.75 282 GLY A C 1
ATOM 2035 O O . GLY A 1 282 ? -20.469 -20.516 1.68 1 97.75 282 GLY A O 1
ATOM 2036 N N . LEU A 1 283 ? -18.297 -20.375 2.051 1 98.44 283 LEU A N 1
ATOM 2037 C CA . LEU A 1 283 ? -18 -21.641 1.397 1 98.44 283 LEU A CA 1
ATOM 2038 C C . LEU A 1 283 ? -17.516 -22.672 2.412 1 98.44 283 LEU A C 1
ATOM 2040 O O . LEU A 1 283 ? -16.969 -22.312 3.459 1 98.44 283 LEU A O 1
ATOM 2044 N N . VAL A 1 284 ? -17.781 -23.906 2.146 1 98.62 284 VAL A N 1
ATOM 2045 C CA . VAL A 1 284 ? -17.156 -25.031 2.84 1 98.62 284 VAL A CA 1
ATOM 2046 C C . VAL A 1 284 ? -16.047 -25.609 1.978 1 98.62 284 VAL A C 1
ATOM 2048 O O . VAL A 1 284 ? -16 -25.391 0.766 1 98.62 284 VAL A O 1
ATOM 2051 N N . PRO A 1 285 ? -15.102 -26.281 2.564 1 98.69 285 PRO A N 1
ATOM 2052 C CA . PRO A 1 285 ? -13.953 -26.781 1.82 1 98.69 285 PRO A CA 1
ATOM 2053 C C . PRO A 1 285 ? -14.352 -27.562 0.562 1 98.69 285 PRO A C 1
ATOM 2055 O O . PRO A 1 285 ? -13.734 -27.391 -0.49 1 98.69 285 PRO A O 1
ATOM 2058 N N . GLU A 1 286 ? -15.414 -28.297 0.598 1 98.62 286 GLU A N 1
ATOM 2059 C CA . GLU A 1 286 ? -15.836 -29.188 -0.484 1 98.62 286 GLU A CA 1
ATOM 2060 C C . GLU A 1 286 ? -16.328 -28.391 -1.687 1 98.62 286 GLU A C 1
ATOM 2062 O O . GLU A 1 286 ? -16.484 -28.938 -2.779 1 98.62 286 GLU A O 1
ATOM 2067 N N . ASP A 1 287 ? -16.562 -27.109 -1.463 1 98.69 287 ASP A N 1
ATOM 2068 C CA . ASP A 1 287 ? -17.031 -26.266 -2.555 1 98.69 287 ASP A CA 1
ATOM 2069 C C . ASP A 1 287 ? -15.906 -25.922 -3.52 1 98.69 287 ASP A C 1
ATOM 2071 O O . ASP A 1 287 ? -16.156 -25.531 -4.66 1 98.69 287 ASP A O 1
ATOM 2075 N N . VAL A 1 288 ? -14.664 -26.016 -3.092 1 98.88 288 VAL A N 1
ATOM 2076 C CA . VAL A 1 288 ? -13.516 -25.547 -3.867 1 98.88 288 VAL A CA 1
ATOM 2077 C C . VAL A 1 288 ? -13.086 -26.625 -4.859 1 98.88 288 VAL A C 1
ATOM 2079 O O . VAL A 1 288 ? -12.797 -27.75 -4.473 1 98.88 288 VAL A O 1
ATOM 2082 N N . ASP A 1 289 ? -13.031 -26.25 -6.109 1 98.88 289 ASP A N 1
ATOM 2083 C CA . ASP A 1 289 ? -12.68 -27.188 -7.176 1 98.88 289 ASP A CA 1
ATOM 2084 C C . ASP A 1 289 ? -11.203 -27.062 -7.543 1 98.88 289 ASP A C 1
ATOM 2086 O O . ASP A 1 289 ? -10.562 -28.062 -7.914 1 98.88 289 ASP A O 1
ATOM 2090 N N . TYR A 1 290 ? -10.766 -25.891 -7.547 1 98.88 290 TYR A N 1
ATOM 2091 C CA . TYR A 1 290 ? -9.414 -25.578 -8 1 98.88 290 TYR A CA 1
ATOM 2092 C C . TYR A 1 290 ? -8.758 -24.547 -7.098 1 98.88 290 TYR A C 1
ATOM 2094 O O . TYR A 1 290 ? -9.375 -23.531 -6.75 1 98.88 290 TYR A O 1
ATOM 2102 N N . LEU A 1 291 ? -7.527 -24.797 -6.641 1 98.94 291 LEU A N 1
ATOM 2103 C CA . LEU A 1 291 ? -6.719 -23.859 -5.863 1 98.94 291 LEU A CA 1
ATOM 2104 C C . LEU A 1 291 ? -5.434 -23.516 -6.605 1 98.94 291 LEU A C 1
ATOM 2106 O O . LEU A 1 291 ? -4.602 -24.391 -6.855 1 98.94 291 LEU A O 1
ATOM 2110 N N . ASN A 1 292 ? -5.332 -22.297 -7.082 1 98.94 292 ASN A N 1
ATOM 2111 C CA . ASN A 1 292 ? -4.047 -21.781 -7.559 1 98.94 292 ASN A CA 1
ATOM 2112 C C . ASN A 1 292 ? -3.113 -21.453 -6.398 1 98.94 292 ASN A C 1
ATOM 2114 O O . ASN A 1 292 ? -3.334 -20.484 -5.68 1 98.94 292 ASN A O 1
ATOM 2118 N N . ALA A 1 293 ? -2.098 -22.219 -6.23 1 98.88 293 ALA A N 1
ATOM 2119 C CA . ALA A 1 293 ? -1.192 -22.141 -5.086 1 98.88 293 ALA A CA 1
ATOM 2120 C C . ALA A 1 293 ? -0.197 -21 -5.262 1 98.88 293 ALA A C 1
ATOM 2122 O O . ALA A 1 293 ? 0.047 -20.547 -6.383 1 98.88 293 ALA A O 1
ATOM 2123 N N . HIS A 1 294 ? 0.322 -20.453 -4.109 1 98.75 294 HIS A N 1
ATOM 2124 C CA . HIS A 1 294 ? 1.479 -19.578 -4.191 1 98.75 294 HIS A CA 1
ATOM 2125 C C . HIS A 1 294 ? 2.654 -20.266 -4.875 1 98.75 294 HIS A C 1
ATOM 2127 O O . HIS A 1 294 ? 3.275 -19.703 -5.773 1 98.75 294 HIS A O 1
ATOM 2133 N N . GLY A 1 295 ? 3.025 -21.484 -4.426 1 98.56 295 GLY A N 1
ATOM 2134 C CA . GLY A 1 295 ? 3.885 -22.406 -5.145 1 98.56 295 GLY A CA 1
ATOM 2135 C C . GLY A 1 295 ? 5.145 -21.766 -5.68 1 98.56 295 GLY A C 1
ATOM 2136 O O . GLY A 1 295 ? 5.355 -21.719 -6.895 1 98.56 295 GLY A O 1
ATOM 2137 N N . THR A 1 296 ? 6.039 -21.438 -4.844 1 97.88 296 THR A N 1
ATOM 2138 C CA . THR A 1 296 ? 7.215 -20.656 -5.242 1 97.88 296 THR A CA 1
ATOM 2139 C C . THR A 1 296 ? 8.273 -21.578 -5.859 1 97.88 296 THR A C 1
ATOM 2141 O O . THR A 1 296 ? 9.188 -21.094 -6.539 1 97.88 296 THR A O 1
ATOM 2144 N N . GLY A 1 297 ? 8.195 -22.828 -5.594 1 98.38 297 GLY A N 1
ATOM 2145 C CA . GLY A 1 297 ? 9.266 -23.734 -5.98 1 98.38 297 GLY A CA 1
ATOM 2146 C C . GLY A 1 297 ? 10.383 -23.812 -4.957 1 98.38 297 GLY A C 1
ATOM 2147 O O . GLY A 1 297 ? 11.391 -24.484 -5.184 1 98.38 297 GLY A O 1
ATOM 2148 N N . THR A 1 298 ? 10.281 -23.141 -3.83 1 97.69 298 THR A N 1
ATOM 2149 C CA . THR A 1 298 ? 11.203 -23.312 -2.717 1 97.69 298 THR A CA 1
ATOM 2150 C C . THR A 1 298 ? 10.758 -24.469 -1.814 1 97.69 298 THR A C 1
ATOM 2152 O O . THR A 1 298 ? 9.555 -24.688 -1.65 1 97.69 298 THR A O 1
ATOM 2155 N N . ARG A 1 299 ? 11.68 -25.156 -1.193 1 96.94 299 ARG A N 1
ATOM 2156 C CA . ARG A 1 299 ? 11.359 -26.312 -0.371 1 96.94 299 ARG A CA 1
ATOM 2157 C C . ARG A 1 299 ? 10.469 -25.922 0.806 1 96.94 299 ARG A C 1
ATOM 2159 O O . ARG A 1 299 ? 9.391 -26.5 0.993 1 96.94 299 ARG A O 1
ATOM 2166 N N . PRO A 1 300 ? 10.883 -24.875 1.546 1 96.62 300 PRO A N 1
ATOM 2167 C CA . PRO A 1 300 ? 10.055 -24.547 2.707 1 96.62 300 PRO A CA 1
ATOM 2168 C C . PRO A 1 300 ? 8.641 -24.125 2.318 1 96.62 300 PRO A C 1
ATOM 2170 O O . PRO A 1 300 ? 7.664 -24.594 2.906 1 96.62 300 PRO A O 1
ATOM 2173 N N . ASN A 1 301 ? 8.445 -23.234 1.365 1 97.56 301 ASN A N 1
ATOM 2174 C CA . ASN A 1 301 ? 7.117 -22.75 1.017 1 97.56 301 ASN A CA 1
ATOM 2175 C C . ASN A 1 301 ? 6.203 -23.891 0.562 1 97.56 301 ASN A C 1
ATOM 2177 O O . ASN A 1 301 ? 5.062 -23.984 1.017 1 97.56 301 ASN A O 1
ATOM 2181 N N . ASP A 1 302 ? 6.707 -24.719 -0.39 1 98.56 302 ASP A N 1
ATOM 2182 C CA . ASP A 1 302 ? 5.859 -25.75 -0.981 1 98.56 302 ASP A CA 1
ATOM 2183 C C . ASP A 1 302 ? 5.41 -26.766 0.07 1 98.56 302 ASP A C 1
ATOM 2185 O O . ASP A 1 302 ? 4.273 -27.234 0.041 1 98.56 302 ASP A O 1
ATOM 2189 N N . GLN A 1 303 ? 6.309 -27.062 0.979 1 98.62 303 GLN A N 1
ATOM 2190 C CA . GLN A 1 303 ? 5.965 -27.984 2.049 1 98.62 303 GLN A CA 1
ATOM 2191 C C . GLN A 1 303 ? 4.953 -27.375 3.012 1 98.62 303 GLN A C 1
ATOM 2193 O O . GLN A 1 303 ? 3.969 -28.016 3.381 1 98.62 303 GLN A O 1
ATOM 2198 N N . ILE A 1 304 ? 5.211 -26.156 3.424 1 98.5 304 ILE A N 1
ATOM 2199 C CA . ILE A 1 304 ? 4.352 -25.453 4.367 1 98.5 304 ILE A CA 1
ATOM 2200 C C . ILE A 1 304 ? 2.973 -25.234 3.746 1 98.5 304 ILE A C 1
ATOM 2202 O O . ILE A 1 304 ? 1.95 -25.438 4.406 1 98.5 304 ILE A O 1
ATOM 2206 N N . GLU A 1 305 ? 2.939 -24.812 2.488 1 98.75 305 GLU A N 1
ATOM 2207 C CA . GLU A 1 305 ? 1.672 -24.578 1.803 1 98.75 305 GLU A CA 1
ATOM 2208 C C . GLU A 1 305 ? 0.872 -25.875 1.659 1 98.75 305 GLU A C 1
ATOM 2210 O O . GLU A 1 305 ? -0.349 -25.875 1.826 1 98.75 305 GLU A O 1
ATOM 2215 N N . THR A 1 306 ? 1.565 -26.984 1.289 1 98.88 306 THR A N 1
ATOM 2216 C CA . THR A 1 306 ? 0.895 -28.281 1.214 1 98.88 306 THR A CA 1
ATOM 2217 C C . THR A 1 306 ? 0.255 -28.641 2.553 1 98.88 306 THR A C 1
ATOM 2219 O O . THR A 1 306 ? -0.908 -29.047 2.602 1 98.88 306 THR A O 1
ATOM 2222 N N . ALA A 1 307 ? 1.026 -28.453 3.6 1 98.88 307 ALA A N 1
ATOM 2223 C CA . ALA A 1 307 ? 0.529 -28.766 4.941 1 98.88 307 ALA A CA 1
ATOM 2224 C C . ALA A 1 307 ? -0.658 -27.875 5.297 1 98.88 307 ALA A C 1
ATOM 2226 O O . ALA A 1 307 ? -1.638 -28.328 5.883 1 98.88 307 ALA A O 1
ATOM 2227 N N . ALA A 1 308 ? -0.592 -26.562 5.02 1 98.88 308 ALA A N 1
ATOM 2228 C CA . ALA A 1 308 ? -1.67 -25.625 5.309 1 98.88 308 ALA A CA 1
ATOM 2229 C C . ALA A 1 308 ? -2.943 -26 4.555 1 98.88 308 ALA A C 1
ATOM 2231 O O . ALA A 1 308 ? -4.043 -25.922 5.105 1 98.88 308 ALA A O 1
ATOM 2232 N N . ILE A 1 309 ? -2.799 -26.375 3.268 1 98.94 309 ILE A N 1
ATOM 2233 C CA . ILE A 1 309 ? -3.938 -26.766 2.451 1 98.94 309 ILE A CA 1
ATOM 2234 C C . ILE A 1 309 ? -4.59 -28.016 3.049 1 98.94 309 ILE A C 1
ATOM 2236 O O . ILE A 1 309 ? -5.816 -28.078 3.172 1 98.94 309 ILE A O 1
ATOM 2240 N N . LYS A 1 310 ? -3.775 -29 3.414 1 98.88 310 LYS A N 1
ATOM 2241 C CA . LYS A 1 310 ? -4.305 -30.234 4.008 1 98.88 310 LYS A CA 1
ATOM 2242 C C . LYS A 1 310 ? -5.066 -29.938 5.293 1 98.88 310 LYS A C 1
ATOM 2244 O O . LYS A 1 310 ? -6.133 -30.5 5.539 1 98.88 310 LYS A O 1
ATOM 2249 N N . ARG A 1 311 ? -4.551 -29.062 6.074 1 98.75 311 ARG A N 1
ATOM 2250 C CA . ARG A 1 311 ? -5.195 -28.719 7.336 1 98.75 311 ARG A CA 1
ATOM 2251 C C . ARG A 1 311 ? -6.512 -27.969 7.094 1 98.75 311 ARG A C 1
ATOM 2253 O O . ARG A 1 311 ? -7.492 -28.203 7.805 1 98.75 311 ARG A O 1
ATOM 2260 N N . ALA A 1 312 ? -6.562 -27.094 6.133 1 98.88 312 ALA A N 1
ATOM 2261 C CA . ALA A 1 312 ? -7.734 -26.266 5.875 1 98.88 312 ALA A CA 1
ATOM 2262 C C . ALA A 1 312 ? -8.836 -27.062 5.199 1 98.88 312 ALA A C 1
ATOM 2264 O O . ALA A 1 312 ? -10.023 -26.812 5.426 1 98.88 312 ALA A O 1
ATOM 2265 N N . PHE A 1 313 ? -8.461 -28.094 4.43 1 98.88 313 PHE A N 1
ATOM 2266 C CA . PHE A 1 313 ? -9.453 -28.719 3.568 1 98.88 313 PHE A CA 1
ATOM 2267 C C . PHE A 1 313 ? -9.727 -30.156 4.012 1 98.88 313 PHE A C 1
ATOM 2269 O O . PHE A 1 313 ? -10.719 -30.75 3.598 1 98.88 313 PHE A O 1
ATOM 2276 N N . GLY A 1 314 ? -8.852 -30.766 4.883 1 98.5 314 GLY A N 1
ATOM 2277 C CA . GLY A 1 314 ? -8.992 -32.156 5.25 1 98.5 314 GLY A CA 1
ATOM 2278 C C . GLY A 1 314 ? -8.891 -33.094 4.062 1 98.5 314 GLY A C 1
ATOM 2279 O O . GLY A 1 314 ? -7.988 -32.969 3.236 1 98.5 314 GLY A O 1
ATOM 2280 N N . ASP A 1 315 ? -9.82 -34 3.951 1 98.44 315 ASP A N 1
ATOM 2281 C CA . ASP A 1 315 ? -9.805 -35.031 2.896 1 98.44 315 ASP A CA 1
ATOM 2282 C C . ASP A 1 315 ? -10.031 -34.375 1.526 1 98.44 315 ASP A C 1
ATOM 2284 O O . ASP A 1 315 ? -9.555 -34.875 0.512 1 98.44 315 ASP A O 1
ATOM 2288 N N . HIS A 1 316 ? -10.719 -33.25 1.541 1 98.69 316 HIS A N 1
ATOM 2289 C CA . HIS A 1 316 ? -11.039 -32.625 0.273 1 98.69 316 HIS A CA 1
ATOM 2290 C C . HIS A 1 316 ? -9.781 -32.094 -0.42 1 98.69 316 HIS A C 1
ATOM 2292 O O . HIS A 1 316 ? -9.789 -31.875 -1.632 1 98.69 316 HIS A O 1
ATOM 2298 N N . ALA A 1 317 ? -8.719 -31.891 0.385 1 98.75 317 ALA A N 1
ATOM 2299 C CA . ALA A 1 317 ? -7.445 -31.453 -0.186 1 98.75 317 ALA A CA 1
ATOM 2300 C C . ALA A 1 317 ? -6.984 -32.406 -1.291 1 98.75 317 ALA A C 1
ATOM 2302 O O . ALA A 1 317 ? -6.309 -31.969 -2.234 1 98.75 317 ALA A O 1
ATOM 2303 N N . TYR A 1 318 ? -7.352 -33.688 -1.222 1 98.12 318 TYR A N 1
ATOM 2304 C CA . TYR A 1 318 ? -6.898 -34.688 -2.166 1 98.12 318 TYR A CA 1
ATOM 2305 C C . TYR A 1 318 ? -7.883 -34.844 -3.322 1 98.12 318 TYR A C 1
ATOM 2307 O O . TYR A 1 318 ? -7.605 -35.562 -4.293 1 98.12 318 TYR A O 1
ATOM 2315 N N . ARG A 1 319 ? -8.977 -34.156 -3.256 1 98 319 ARG A N 1
ATOM 2316 C CA . ARG A 1 319 ? -10.008 -34.281 -4.277 1 98 319 ARG A CA 1
ATOM 2317 C C . ARG A 1 319 ? -10.039 -33.062 -5.191 1 98 319 ARG A C 1
ATOM 2319 O O . ARG A 1 319 ? -10.523 -33.125 -6.32 1 98 319 ARG A O 1
ATOM 2326 N N . MET A 1 320 ? -9.586 -31.906 -4.66 1 98.38 320 MET A N 1
ATOM 2327 C CA . MET A 1 320 ? -9.523 -30.703 -5.488 1 98.38 320 MET A CA 1
ATOM 2328 C C . MET A 1 320 ? -8.234 -30.672 -6.305 1 98.38 320 MET A C 1
ATOM 2330 O O . MET A 1 320 ? -7.312 -31.453 -6.043 1 98.38 320 MET A O 1
ATOM 2334 N N . SER A 1 321 ? -8.242 -29.875 -7.41 1 98.81 321 SER A N 1
ATOM 2335 C CA . SER A 1 321 ? -7.02 -29.656 -8.18 1 98.81 321 SER A CA 1
ATOM 2336 C C . SER A 1 321 ? -6.215 -28.484 -7.605 1 98.81 321 SER A C 1
ATOM 2338 O O . SER A 1 321 ? -6.789 -27.484 -7.156 1 98.81 321 SER A O 1
ATOM 2340 N N . VAL A 1 322 ? -4.941 -28.672 -7.566 1 98.88 322 VAL A N 1
ATOM 2341 C CA . VAL A 1 322 ? -4.012 -27.594 -7.223 1 98.88 322 VAL A CA 1
ATOM 2342 C C . VAL A 1 322 ? -3.043 -27.359 -8.375 1 98.88 322 VAL A C 1
ATOM 2344 O O . VAL A 1 322 ? -2.711 -28.297 -9.117 1 98.88 322 VAL A O 1
ATOM 2347 N N . SER A 1 323 ? -2.652 -26.219 -8.633 1 98.62 323 SER A N 1
ATOM 2348 C CA . SER A 1 323 ? -1.558 -25.953 -9.555 1 98.62 323 SER A CA 1
ATOM 2349 C C . SER A 1 323 ? -0.809 -24.672 -9.172 1 98.62 323 SER A C 1
ATOM 2351 O O . SER A 1 323 ? -1.284 -23.891 -8.344 1 98.62 323 SER A O 1
ATOM 2353 N N . SER A 1 324 ? 0.385 -24.484 -9.625 1 98.81 324 SER A N 1
ATOM 2354 C CA . SER A 1 324 ? 1.164 -23.266 -9.523 1 98.81 324 SER A CA 1
ATOM 2355 C C . SER A 1 324 ? 1.588 -22.766 -10.906 1 98.81 324 SER A C 1
ATOM 2357 O O . SER A 1 324 ? 2.467 -23.359 -11.539 1 98.81 324 SER A O 1
ATOM 2359 N N . THR A 1 325 ? 1.097 -21.625 -11.258 1 98.75 325 THR A N 1
ATOM 2360 C CA . THR A 1 325 ? 1.393 -21.094 -12.578 1 98.75 325 THR A CA 1
ATOM 2361 C C . THR A 1 325 ? 2.738 -20.359 -12.578 1 98.75 325 THR A C 1
ATOM 2363 O O . THR A 1 325 ? 3.258 -20.016 -13.641 1 98.75 325 THR A O 1
ATOM 2366 N N . LYS A 1 326 ? 3.385 -20.188 -11.406 1 98.69 326 LYS A N 1
ATOM 2367 C CA . LYS A 1 326 ? 4.723 -19.609 -11.352 1 98.69 326 LYS A CA 1
ATOM 2368 C C . LYS A 1 326 ? 5.73 -20.469 -12.109 1 98.69 326 LYS A C 1
ATOM 2370 O O . LYS A 1 326 ? 6.781 -19.984 -12.523 1 98.69 326 LYS A O 1
ATOM 2375 N N . SER A 1 327 ? 5.414 -21.703 -12.227 1 98.75 327 SER A N 1
ATOM 2376 C CA . SER A 1 327 ? 6.258 -22.594 -13.016 1 98.75 327 SER A CA 1
ATOM 2377 C C . SER A 1 327 ? 6.367 -22.125 -14.461 1 98.75 327 SER A C 1
ATOM 2379 O O . SER A 1 327 ? 7.273 -22.531 -15.188 1 98.75 327 SER A O 1
ATOM 2381 N N . MET A 1 328 ? 5.48 -21.266 -14.891 1 98.81 328 MET A N 1
ATOM 2382 C CA . MET A 1 328 ? 5.418 -20.844 -16.297 1 98.81 328 MET A CA 1
ATOM 2383 C C . MET A 1 328 ? 5.766 -19.375 -16.438 1 98.81 328 MET A C 1
ATOM 2385 O O . MET A 1 328 ? 6.477 -18.984 -17.375 1 98.81 328 MET A O 1
ATOM 2389 N N . HIS A 1 329 ? 5.293 -18.531 -15.492 1 98.62 329 HIS A N 1
ATOM 2390 C CA . HIS A 1 329 ? 5.535 -17.109 -15.625 1 98.62 329 HIS A CA 1
ATOM 2391 C C . HIS A 1 329 ? 6.527 -16.609 -14.57 1 98.62 329 HIS A C 1
ATOM 2393 O O . HIS A 1 329 ? 6.793 -15.414 -14.477 1 98.62 329 HIS A O 1
ATOM 2399 N N . ALA A 1 330 ? 7.121 -17.531 -13.82 1 98.69 330 ALA A N 1
ATOM 2400 C CA . ALA A 1 330 ? 8.07 -17.219 -12.75 1 98.69 330 ALA A CA 1
ATOM 2401 C C . ALA A 1 330 ? 7.41 -16.375 -11.664 1 98.69 330 ALA A C 1
ATOM 2403 O O . ALA A 1 330 ? 6.184 -16.281 -11.594 1 98.69 330 ALA A O 1
ATOM 2404 N N . HIS A 1 331 ? 8.211 -16.031 -10.672 1 98.62 331 HIS A N 1
ATOM 2405 C CA . HIS A 1 331 ? 7.758 -15.242 -9.531 1 98.62 331 HIS A CA 1
ATOM 2406 C C . HIS A 1 331 ? 7.812 -13.75 -9.844 1 98.62 331 HIS A C 1
ATOM 2408 O O . HIS A 1 331 ? 8.883 -13.141 -9.797 1 98.62 331 HIS A O 1
ATOM 2414 N N . CYS A 1 332 ? 6.641 -13.172 -10.047 1 98.69 332 CYS A N 1
ATOM 2415 C CA . CYS A 1 332 ? 6.551 -11.773 -10.453 1 98.69 332 CYS A CA 1
ATOM 2416 C C . CYS A 1 332 ? 6.258 -10.875 -9.258 1 98.69 332 CYS A C 1
ATOM 2418 O O . CYS A 1 332 ? 5.656 -9.812 -9.406 1 98.69 332 CYS A O 1
ATOM 2420 N N . LEU A 1 333 ? 6.582 -11.312 -8.109 1 98.19 333 LEU A N 1
ATOM 2421 C CA . LEU A 1 333 ? 6.492 -10.578 -6.852 1 98.19 333 LEU A CA 1
ATOM 2422 C C . LEU A 1 333 ? 5.09 -10.008 -6.652 1 98.19 333 LEU A C 1
ATOM 2424 O O . LEU A 1 333 ? 4.113 -10.758 -6.574 1 98.19 333 LEU A O 1
ATOM 2428 N N . GLY A 1 334 ? 4.949 -8.695 -6.602 1 98.44 334 GLY A N 1
ATOM 2429 C CA . GLY A 1 334 ? 3.666 -8.07 -6.305 1 98.44 334 GLY A CA 1
ATOM 2430 C C . GLY A 1 334 ? 2.629 -8.305 -7.387 1 98.44 334 GLY A C 1
ATOM 2431 O O . GLY A 1 334 ? 1.432 -8.117 -7.152 1 98.44 334 GLY A O 1
ATOM 2432 N N . ALA A 1 335 ? 3.029 -8.75 -8.531 1 98.75 335 ALA A N 1
ATOM 2433 C CA . ALA A 1 335 ? 2.109 -8.969 -9.648 1 98.75 335 ALA A CA 1
ATOM 2434 C C . ALA A 1 335 ? 1.577 -10.398 -9.648 1 98.75 335 ALA A C 1
ATOM 2436 O O . ALA A 1 335 ? 0.604 -10.703 -10.344 1 98.75 335 ALA A O 1
ATOM 2437 N N . SER A 1 336 ? 2.158 -11.289 -8.883 1 98.56 336 SER A N 1
ATOM 2438 C CA . SER A 1 336 ? 1.928 -12.727 -8.992 1 98.56 336 SER A CA 1
ATOM 2439 C C . SER A 1 336 ? 0.457 -13.07 -8.781 1 98.56 336 SER A C 1
ATOM 2441 O O . SER A 1 336 ? -0.144 -13.773 -9.594 1 98.56 336 SER A O 1
ATOM 2443 N N . GLY A 1 337 ? -0.08 -12.539 -7.668 1 98.75 337 GLY A N 1
ATOM 2444 C CA . GLY A 1 337 ? -1.461 -12.867 -7.348 1 98.75 337 GLY A CA 1
ATOM 2445 C C . GLY A 1 337 ? -2.438 -12.461 -8.438 1 98.75 337 GLY A C 1
ATOM 2446 O O . GLY A 1 337 ? -3.385 -13.188 -8.727 1 98.75 337 GLY A O 1
ATOM 2447 N N . ALA A 1 338 ? -2.211 -11.305 -9.016 1 98.88 338 ALA A N 1
ATOM 2448 C CA . ALA A 1 338 ? -3.105 -10.797 -10.055 1 98.88 338 ALA A CA 1
ATOM 2449 C C . ALA A 1 338 ? -2.982 -11.617 -11.336 1 98.88 338 ALA A C 1
ATOM 2451 O O . ALA A 1 338 ? -3.977 -11.859 -12.023 1 98.88 338 ALA A O 1
ATOM 2452 N N . LEU A 1 339 ? -1.767 -12 -11.734 1 98.88 339 LEU A N 1
ATOM 2453 C CA . LEU A 1 339 ? -1.562 -12.867 -12.883 1 98.88 339 LEU A CA 1
ATOM 2454 C C . LEU A 1 339 ? -2.211 -14.234 -12.656 1 98.88 339 LEU A C 1
ATOM 2456 O O . LEU A 1 339 ? -2.822 -14.789 -13.57 1 98.88 339 LEU A O 1
ATOM 2460 N N . GLU A 1 340 ? -2.078 -14.719 -11.461 1 98.81 340 GLU A N 1
ATOM 2461 C CA . GLU A 1 340 ? -2.654 -16 -11.086 1 98.81 340 GLU A CA 1
ATOM 2462 C C . GLU A 1 340 ? -4.18 -15.945 -11.078 1 98.81 340 GLU A C 1
ATOM 2464 O O . GLU A 1 340 ? -4.848 -16.938 -11.352 1 98.81 340 GLU A O 1
ATOM 2469 N N . LEU A 1 341 ? -4.707 -14.797 -10.781 1 98.81 341 LEU A N 1
ATOM 2470 C CA . LEU A 1 341 ? -6.156 -14.641 -10.781 1 98.81 341 LEU A CA 1
ATOM 2471 C C . LEU A 1 341 ? -6.723 -14.781 -12.188 1 98.81 341 LEU A C 1
ATOM 2473 O O . LEU A 1 341 ? -7.871 -15.188 -12.359 1 98.81 341 LEU A O 1
ATOM 2477 N N . ILE A 1 342 ? -5.918 -14.406 -13.242 1 98.75 342 ILE A N 1
ATOM 2478 C CA . ILE A 1 342 ? -6.328 -14.672 -14.617 1 98.75 342 ILE A CA 1
ATOM 2479 C C . ILE A 1 342 ? -6.59 -16.156 -14.805 1 98.75 342 ILE A C 1
ATOM 2481 O O . ILE A 1 342 ? -7.609 -16.562 -15.367 1 98.75 342 ILE A O 1
ATOM 2485 N N . ALA A 1 343 ? -5.703 -16.969 -14.258 1 98.88 343 ALA A N 1
ATOM 2486 C CA . ALA A 1 343 ? -5.867 -18.422 -14.344 1 98.88 343 ALA A CA 1
ATOM 2487 C C . ALA A 1 343 ? -7.133 -18.875 -13.617 1 98.88 343 ALA A C 1
ATOM 2489 O O . ALA A 1 343 ? -7.859 -19.734 -14.109 1 98.88 343 ALA A O 1
ATOM 2490 N N . CYS A 1 344 ? -7.402 -18.312 -12.469 1 98.88 344 CYS A N 1
ATOM 2491 C CA . CYS A 1 344 ? -8.555 -18.688 -11.656 1 98.88 344 CYS A CA 1
ATOM 2492 C C . CYS A 1 344 ? -9.859 -18.375 -12.391 1 98.88 344 CYS A C 1
ATOM 2494 O O . CYS A 1 344 ? -10.75 -19.219 -12.461 1 98.88 344 CYS A O 1
ATOM 2496 N N . VAL A 1 345 ? -9.969 -17.172 -12.914 1 98.94 345 VAL A N 1
ATOM 2497 C CA . VAL A 1 345 ? -11.172 -16.734 -13.609 1 98.94 345 VAL A CA 1
ATOM 2498 C C . VAL A 1 345 ? -11.383 -17.578 -14.859 1 98.94 345 VAL A C 1
ATOM 2500 O O . VAL A 1 345 ? -12.492 -18.047 -15.125 1 98.94 345 VAL A O 1
ATOM 2503 N N . MET A 1 346 ? -10.305 -17.766 -15.617 1 98.88 346 MET A N 1
ATOM 2504 C CA . MET A 1 346 ? -10.414 -18.469 -16.891 1 98.88 346 MET A CA 1
ATOM 2505 C C . MET A 1 346 ? -10.672 -19.953 -16.672 1 98.88 346 MET A C 1
ATOM 2507 O O . MET A 1 346 ? -11.367 -20.594 -17.469 1 98.88 346 MET A O 1
ATOM 2511 N N . ALA A 1 347 ? -10.109 -20.5 -15.57 1 98.94 347 ALA A N 1
ATOM 2512 C CA . ALA A 1 347 ? -10.438 -21.875 -15.227 1 98.94 347 ALA A CA 1
ATOM 2513 C C . ALA A 1 347 ? -11.938 -22.062 -15.023 1 98.94 347 ALA A C 1
ATOM 2515 O O . ALA A 1 347 ? -12.508 -23.078 -15.43 1 98.94 347 ALA A O 1
ATOM 2516 N N . ILE A 1 348 ? -12.57 -21.141 -14.367 1 98.88 348 ILE A N 1
ATOM 2517 C CA . ILE A 1 348 ? -14.016 -21.172 -14.141 1 98.88 348 ILE A CA 1
ATOM 2518 C C . ILE A 1 348 ? -14.75 -21.078 -15.477 1 98.88 348 ILE A C 1
ATOM 2520 O O . ILE A 1 348 ? -15.688 -21.828 -15.727 1 98.88 348 ILE A O 1
ATOM 2524 N N . ARG A 1 349 ? -14.32 -20.219 -16.359 1 98.62 349 ARG A N 1
ATOM 2525 C CA . ARG A 1 349 ? -15.016 -19.922 -17.609 1 98.62 349 ARG A CA 1
ATOM 2526 C C . ARG A 1 349 ? -14.867 -21.062 -18.594 1 98.62 349 ARG A C 1
ATOM 2528 O O . ARG A 1 349 ? -15.766 -21.312 -19.406 1 98.62 349 ARG A O 1
ATOM 2535 N N . HIS A 1 350 ? -13.734 -21.781 -18.562 1 98.5 350 HIS A N 1
ATOM 2536 C CA . HIS A 1 350 ? -13.43 -22.719 -19.625 1 98.5 350 HIS A CA 1
ATOM 2537 C C . HIS A 1 350 ? -13.469 -24.156 -19.125 1 98.5 350 HIS A C 1
ATOM 2539 O O . HIS A 1 350 ? -13.453 -25.094 -19.922 1 98.5 350 HIS A O 1
ATOM 2545 N N . GLY A 1 351 ? -13.5 -24.312 -17.812 1 98.62 351 GLY A N 1
ATOM 2546 C CA . GLY A 1 351 ? -13.492 -25.656 -17.266 1 98.62 351 GLY A CA 1
ATOM 2547 C C . GLY A 1 351 ? -12.18 -26.391 -17.5 1 98.62 351 GLY A C 1
ATOM 2548 O O . GLY A 1 351 ? -12.172 -27.562 -17.891 1 98.62 351 GLY A O 1
ATOM 2549 N N . ILE A 1 352 ? -11.109 -25.688 -17.344 1 98.81 352 ILE A N 1
ATOM 2550 C CA . ILE A 1 352 ? -9.766 -26.219 -17.516 1 98.81 352 ILE A CA 1
ATOM 2551 C C . ILE A 1 352 ? -8.883 -25.766 -16.359 1 98.81 352 ILE A C 1
ATOM 2553 O O . ILE A 1 352 ? -8.859 -24.578 -16.016 1 98.81 352 ILE A O 1
ATOM 2557 N N . VAL A 1 353 ? -8.227 -26.672 -15.68 1 98.88 353 VAL A N 1
ATOM 2558 C CA . VAL A 1 353 ? -7.215 -26.344 -14.672 1 98.88 353 VAL A CA 1
ATOM 2559 C C . VAL A 1 353 ? -5.832 -26.297 -15.32 1 98.88 353 VAL A C 1
ATOM 2561 O O . VAL A 1 353 ? -5.383 -27.297 -15.906 1 98.88 353 VAL A O 1
ATOM 2564 N N . PRO A 1 354 ? -5.164 -25.141 -15.312 1 98.88 354 PRO A N 1
ATOM 2565 C CA . PRO A 1 354 ? -3.801 -25.109 -15.859 1 98.88 354 PRO A CA 1
ATOM 2566 C C . PRO A 1 354 ? -2.826 -25.953 -15.047 1 98.88 354 PRO A C 1
ATOM 2568 O O . PRO A 1 354 ? -3.021 -26.156 -13.844 1 98.88 354 PRO A O 1
ATOM 2571 N N . PRO A 1 355 ? -1.799 -26.438 -15.656 1 98.88 355 PRO A N 1
ATOM 2572 C CA . PRO A 1 355 ? -0.885 -27.359 -14.977 1 98.88 355 PRO A CA 1
ATOM 2573 C C . PRO A 1 355 ? 0.183 -26.641 -14.164 1 98.88 355 PRO A C 1
ATOM 2575 O O . PRO A 1 355 ? 0.318 -25.422 -14.258 1 98.88 355 PRO A O 1
ATOM 2578 N N . THR A 1 356 ? 0.853 -27.391 -13.289 1 98.88 356 THR A N 1
ATOM 2579 C CA . THR A 1 356 ? 2.188 -27.047 -12.805 1 98.88 356 THR A CA 1
ATOM 2580 C C . THR A 1 356 ? 3.256 -27.578 -13.758 1 98.88 356 THR A C 1
ATOM 2582 O O . THR A 1 356 ? 3.543 -28.781 -13.781 1 98.88 356 THR A O 1
ATOM 2585 N N . ALA A 1 357 ? 3.803 -26.672 -14.477 1 98.75 357 ALA A N 1
ATOM 2586 C CA . ALA A 1 357 ? 4.82 -27.062 -15.453 1 98.75 357 ALA A CA 1
ATOM 2587 C C . ALA A 1 357 ? 6.125 -27.438 -14.758 1 98.75 357 ALA A C 1
ATOM 2589 O O . ALA A 1 357 ? 6.316 -27.141 -13.578 1 98.75 357 ALA A O 1
ATOM 2590 N N . ASN A 1 358 ? 7.016 -28.188 -15.445 1 98.38 358 ASN A N 1
ATOM 2591 C CA . ASN A 1 358 ? 8.375 -28.531 -15.039 1 98.38 358 ASN A CA 1
ATOM 2592 C C . ASN A 1 358 ? 8.375 -29.516 -13.875 1 98.38 358 ASN A C 1
ATOM 2594 O O . ASN A 1 358 ? 9.398 -29.703 -13.219 1 98.38 358 ASN A O 1
ATOM 2598 N N . TYR A 1 359 ? 7.188 -30.078 -13.531 1 98.56 359 TYR A N 1
ATOM 2599 C CA . TYR A 1 359 ? 7.117 -31.078 -12.469 1 98.56 359 TYR A CA 1
ATOM 2600 C C . TYR A 1 359 ? 7.812 -32.375 -12.883 1 98.56 359 TYR A C 1
ATOM 2602 O O . TYR A 1 359 ? 7.516 -32.938 -13.938 1 98.56 359 TYR A O 1
ATOM 2610 N N . GLU A 1 360 ? 8.75 -32.938 -12.055 1 98.44 360 GLU A N 1
ATOM 2611 C CA . GLU A 1 360 ? 9.555 -34.062 -12.5 1 98.44 360 GLU A CA 1
ATOM 2612 C C . GLU A 1 360 ? 9.414 -35.25 -11.562 1 98.44 360 GLU A C 1
ATOM 2614 O O . GLU A 1 360 ? 9.383 -36.406 -12.008 1 98.44 360 GLU A O 1
ATOM 2619 N N . GLN A 1 361 ? 9.43 -34.969 -10.273 1 98 361 GLN A N 1
ATOM 2620 C CA . GLN A 1 361 ? 9.508 -36.062 -9.297 1 98 361 GLN A CA 1
ATOM 2621 C C . GLN A 1 361 ? 8.562 -35.812 -8.125 1 98 361 GLN A C 1
ATOM 2623 O O . GLN A 1 361 ? 8.516 -34.719 -7.574 1 98 361 GLN A O 1
ATOM 2628 N N . PRO A 1 362 ? 7.832 -36.906 -7.766 1 97.94 362 PRO A N 1
ATOM 2629 C CA . PRO A 1 362 ? 6.957 -36.719 -6.602 1 97.94 362 PRO A CA 1
ATOM 2630 C C . PRO A 1 362 ? 7.734 -36.469 -5.312 1 97.94 362 PRO A C 1
ATOM 2632 O O . PRO A 1 362 ? 8.805 -37.031 -5.102 1 97.94 362 PRO A O 1
ATOM 2635 N N . ASP A 1 363 ? 7.238 -35.594 -4.527 1 98.12 363 ASP A N 1
ATOM 2636 C CA . ASP A 1 363 ? 7.73 -35.281 -3.184 1 98.12 363 ASP A CA 1
ATOM 2637 C C . ASP A 1 363 ? 6.734 -35.75 -2.121 1 98.12 363 ASP A C 1
ATOM 2639 O O . ASP A 1 363 ? 5.598 -35.281 -2.08 1 98.12 363 ASP A O 1
ATOM 2643 N N . PRO A 1 364 ? 7.156 -36.656 -1.178 1 97.94 364 PRO A N 1
ATOM 2644 C CA . PRO A 1 364 ? 6.23 -37.156 -0.156 1 97.94 364 PRO A CA 1
ATOM 2645 C C . PRO A 1 364 ? 5.652 -36.031 0.707 1 97.94 364 PRO A C 1
ATOM 2647 O O . PRO A 1 364 ? 4.555 -36.156 1.253 1 97.94 364 PRO A O 1
ATOM 2650 N N . ASP A 1 365 ? 6.348 -34.875 0.828 1 97.94 365 ASP A N 1
ATOM 2651 C CA . ASP A 1 365 ? 5.883 -33.75 1.64 1 97.94 365 ASP A CA 1
ATOM 2652 C C . ASP A 1 365 ? 4.953 -32.844 0.838 1 97.94 365 ASP A C 1
ATOM 2654 O O . ASP A 1 365 ? 4.359 -31.922 1.39 1 97.94 365 ASP A O 1
ATOM 2658 N N . CYS A 1 366 ? 4.801 -33.062 -0.405 1 98.69 366 CYS A N 1
ATOM 2659 C CA . CYS A 1 366 ? 3.922 -32.344 -1.317 1 98.69 366 CYS A CA 1
ATOM 2660 C C . CYS A 1 366 ? 3.09 -33.312 -2.154 1 98.69 366 CYS A C 1
ATOM 2662 O O . CYS A 1 366 ? 3.238 -33.375 -3.377 1 98.69 366 CYS A O 1
ATOM 2664 N N . ASP A 1 367 ? 2.174 -33.938 -1.485 1 98.44 367 ASP A N 1
ATOM 2665 C CA . ASP A 1 367 ? 1.531 -35.125 -2.078 1 98.44 367 ASP A CA 1
ATOM 2666 C C . ASP A 1 367 ? 0.132 -34.781 -2.586 1 98.44 367 ASP A C 1
ATOM 2668 O O . ASP A 1 367 ? -0.731 -35.656 -2.678 1 98.44 367 ASP A O 1
ATOM 2672 N N . LEU A 1 368 ? -0.143 -33.5 -2.809 1 98.69 368 LEU A N 1
ATOM 2673 C CA . LEU A 1 368 ? -1.432 -33.125 -3.371 1 98.69 368 LEU A CA 1
ATOM 2674 C C . LEU A 1 368 ? -1.424 -33.25 -4.891 1 98.69 368 LEU A C 1
ATOM 2676 O O . LEU A 1 368 ? -0.361 -33.375 -5.5 1 98.69 368 LEU A O 1
ATOM 2680 N N . ASP A 1 369 ? -2.557 -33.25 -5.512 1 98.31 369 ASP A N 1
ATOM 2681 C CA . ASP A 1 369 ? -2.676 -33.219 -6.965 1 98.31 369 ASP A CA 1
ATOM 2682 C C . ASP A 1 369 ? -2.336 -31.812 -7.5 1 98.31 369 ASP A C 1
ATOM 2684 O O . ASP A 1 369 ? -3.217 -30.969 -7.645 1 98.31 369 ASP A O 1
ATOM 2688 N N . VAL A 1 370 ? -1.14 -31.641 -7.902 1 98.69 370 VAL A N 1
ATOM 2689 C CA . VAL A 1 370 ? -0.683 -30.312 -8.312 1 98.69 370 VAL A CA 1
ATOM 2690 C C . VAL A 1 370 ? -0.798 -30.172 -9.828 1 98.69 370 VAL A C 1
ATOM 2692 O O . VAL A 1 370 ? -0.1 -29.359 -10.438 1 98.69 370 VAL A O 1
ATOM 2695 N N . THR A 1 371 ? -1.642 -31.016 -10.492 1 98.81 371 THR A N 1
ATOM 2696 C CA . THR A 1 371 ? -1.891 -30.969 -11.93 1 98.81 371 THR A CA 1
ATOM 2697 C C . THR A 1 371 ? -0.578 -30.922 -12.703 1 98.81 371 THR A C 1
ATOM 2699 O O . THR A 1 371 ? -0.303 -29.938 -13.398 1 98.81 371 THR A O 1
ATOM 2702 N N . PRO A 1 372 ? 0.215 -32 -12.625 1 98.69 372 PRO A N 1
ATOM 2703 C CA . PRO A 1 372 ? 1.582 -31.969 -13.156 1 98.69 372 PRO A CA 1
ATOM 2704 C C . PRO A 1 372 ? 1.627 -31.938 -14.68 1 98.69 372 PRO A C 1
ATOM 2706 O O . PRO A 1 372 ? 1.077 -32.844 -15.328 1 98.69 372 PRO A O 1
ATOM 2709 N N . ASN A 1 373 ? 2.09 -30.938 -15.297 1 98.69 373 ASN A N 1
ATOM 2710 C CA . ASN A 1 373 ? 2.654 -30.781 -16.641 1 98.69 373 ASN A CA 1
ATOM 2711 C C . ASN A 1 373 ? 1.562 -30.656 -17.688 1 98.69 373 ASN A C 1
ATOM 2713 O O . ASN A 1 373 ? 1.776 -30.062 -18.75 1 98.69 373 ASN A O 1
ATOM 2717 N N . VAL A 1 374 ? 0.439 -31.297 -17.438 1 98.62 374 VAL A N 1
ATOM 2718 C CA . VAL A 1 374 ? -0.606 -31.266 -18.469 1 98.62 374 VAL A CA 1
ATOM 2719 C C . VAL A 1 374 ? -1.895 -30.703 -17.859 1 98.62 374 VAL A C 1
ATOM 2721 O O . VAL A 1 374 ? -2.318 -31.125 -16.781 1 98.62 374 VAL A O 1
ATOM 2724 N N . ALA A 1 375 ? -2.439 -29.734 -18.562 1 98.81 375 ALA A N 1
ATOM 2725 C CA . ALA A 1 375 ? -3.719 -29.172 -18.125 1 98.81 375 ALA A CA 1
ATOM 2726 C C . ALA A 1 375 ? -4.785 -30.25 -18.031 1 98.81 375 ALA A C 1
ATOM 2728 O O . ALA A 1 375 ? -4.695 -31.281 -18.688 1 98.81 375 ALA A O 1
ATOM 2729 N N . ARG A 1 376 ? -5.785 -30 -17.234 1 98.62 376 ARG A N 1
ATOM 2730 C CA . ARG A 1 376 ? -6.82 -31 -17.016 1 98.62 376 ARG A CA 1
ATOM 2731 C C . ARG A 1 376 ? -8.211 -30.391 -17.141 1 98.62 376 ARG A C 1
ATOM 2733 O O . ARG A 1 376 ? -8.492 -29.344 -16.547 1 98.62 376 ARG A O 1
ATOM 2740 N N . GLU A 1 377 ? -9.047 -31.047 -17.891 1 98.44 377 GLU A N 1
ATOM 2741 C CA . GLU A 1 377 ? -10.453 -30.672 -17.922 1 98.44 377 GLU A CA 1
ATOM 2742 C C . GLU A 1 377 ? -11.156 -31.016 -16.609 1 98.44 377 GLU A C 1
ATOM 2744 O O . GLU A 1 377 ? -10.984 -32.125 -16.094 1 98.44 377 GLU A O 1
ATOM 2749 N N . ARG A 1 378 ? -11.852 -30.094 -16.094 1 97.06 378 ARG A N 1
ATOM 2750 C CA . ARG A 1 378 ? -12.633 -30.203 -14.867 1 97.06 378 ARG A CA 1
ATOM 2751 C C . ARG A 1 378 ? -13.695 -29.125 -14.789 1 97.06 378 ARG A C 1
ATOM 2753 O O . ARG A 1 378 ? 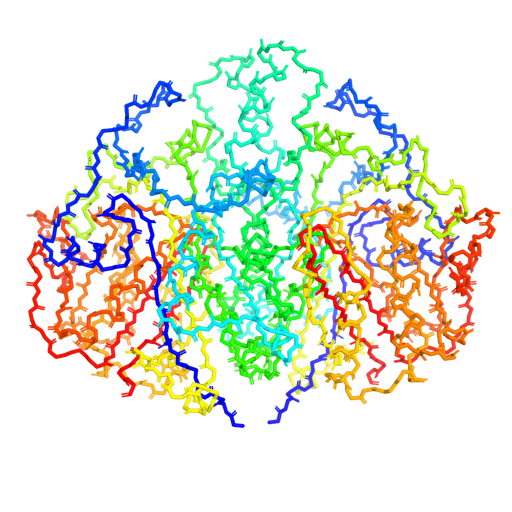-13.453 -27.969 -15.156 1 97.06 378 ARG A O 1
ATOM 2760 N N . LYS A 1 379 ? -14.906 -29.562 -14.398 1 97.88 379 LYS A N 1
ATOM 2761 C CA . LYS A 1 379 ? -15.867 -28.516 -14.07 1 97.88 379 LYS A CA 1
ATOM 2762 C C . LYS A 1 379 ? -15.391 -27.688 -12.867 1 97.88 379 LYS A C 1
ATOM 2764 O O . LYS A 1 379 ? -15.156 -28.25 -11.789 1 97.88 379 LYS A O 1
ATOM 2769 N N . VAL A 1 380 ? -15.172 -26.391 -13.047 1 98.75 380 VAL A N 1
ATOM 2770 C CA . VAL A 1 380 ? -14.688 -25.5 -11.992 1 98.75 380 VAL A CA 1
ATOM 2771 C C . VAL A 1 380 ? -15.742 -24.453 -11.68 1 98.75 380 VAL A C 1
ATOM 2773 O O . VAL A 1 380 ? -16.109 -23.641 -12.539 1 98.75 380 VAL A O 1
ATOM 2776 N N . LYS A 1 381 ? -16.234 -24.469 -10.453 1 98.75 381 LYS A N 1
ATOM 2777 C CA . LYS A 1 381 ? -17.203 -23.469 -10.016 1 98.75 381 LYS A CA 1
ATOM 2778 C C . LYS A 1 381 ? -16.578 -22.484 -9.031 1 98.75 381 LYS A C 1
ATOM 2780 O O . LYS A 1 381 ? -16.984 -21.328 -8.953 1 98.75 381 LYS A O 1
ATOM 2785 N N . VAL A 1 382 ? -15.672 -23 -8.242 1 98.88 382 VAL A N 1
ATOM 2786 C CA . VAL A 1 382 ? -15.031 -22.203 -7.203 1 98.88 382 VAL A CA 1
ATOM 2787 C C . VAL A 1 382 ? -13.523 -22.391 -7.254 1 98.88 382 VAL A C 1
ATOM 2789 O O . VAL A 1 382 ? -13.031 -23.516 -7.309 1 98.88 382 VAL A O 1
ATOM 2792 N N . THR A 1 383 ? -12.82 -21.297 -7.32 1 98.94 383 THR A N 1
ATOM 2793 C CA . THR A 1 383 ? -11.367 -21.312 -7.227 1 98.94 383 THR A CA 1
ATOM 2794 C C . THR A 1 383 ? -10.898 -20.5 -6.023 1 98.94 383 THR A C 1
ATOM 2796 O O . THR A 1 383 ? -11.578 -19.562 -5.59 1 98.94 383 THR A O 1
ATOM 2799 N N . LEU A 1 384 ? -9.766 -20.891 -5.406 1 98.94 384 LEU A N 1
ATOM 2800 C CA . LEU A 1 384 ? -9.008 -20.062 -4.469 1 98.94 384 LEU A CA 1
ATOM 2801 C C . LEU A 1 384 ? -7.66 -19.656 -5.059 1 98.94 384 LEU A C 1
ATOM 2803 O O . LEU A 1 384 ? -7.055 -20.422 -5.809 1 98.94 384 LEU A O 1
ATOM 2807 N N . SER A 1 385 ? -7.266 -18.5 -4.797 1 98.94 385 SER A N 1
ATOM 2808 C CA . SER A 1 385 ? -5.941 -18 -5.145 1 98.94 385 SER A CA 1
ATOM 2809 C C . SER A 1 385 ? -5.125 -17.688 -3.898 1 98.94 385 SER A C 1
ATOM 2811 O O . SER A 1 385 ? -5.414 -16.734 -3.184 1 98.94 385 SER A O 1
ATOM 2813 N N . ASN A 1 386 ? -4.062 -18.5 -3.645 1 98.88 386 ASN A N 1
ATOM 2814 C CA . ASN A 1 386 ? -3.189 -18.328 -2.492 1 98.88 386 ASN A CA 1
ATOM 2815 C C . ASN A 1 386 ? -2.049 -17.359 -2.799 1 98.88 386 ASN A C 1
ATOM 2817 O O . ASN A 1 386 ? -1.466 -17.406 -3.883 1 98.88 386 ASN A O 1
ATOM 2821 N N . SER A 1 387 ? -1.774 -16.469 -1.884 1 98.81 387 SER A N 1
ATOM 2822 C CA . SER A 1 387 ? -0.543 -15.688 -1.854 1 98.81 387 SER A CA 1
ATOM 2823 C C . SER A 1 387 ? 0.048 -15.641 -0.449 1 98.81 387 SER A C 1
ATOM 2825 O O . SER A 1 387 ? -0.584 -15.133 0.479 1 98.81 387 SER A O 1
ATOM 2827 N N . PHE A 1 388 ? 1.281 -16.109 -0.259 1 98.5 388 PHE A N 1
ATOM 2828 C CA . PHE A 1 388 ? 2.01 -16.156 1.003 1 98.5 388 PHE A CA 1
ATOM 2829 C C . PHE A 1 388 ? 3.391 -15.531 0.86 1 98.5 388 PHE A C 1
ATOM 2831 O O . PHE A 1 388 ? 4.223 -16.016 0.09 1 98.5 388 PHE A O 1
ATOM 2838 N N . ALA A 1 389 ? 3.621 -14.492 1.648 1 97.81 389 ALA A N 1
ATOM 2839 C CA . ALA A 1 389 ? 4.738 -13.625 1.296 1 97.81 389 ALA A CA 1
ATOM 2840 C C . ALA A 1 389 ? 5.719 -13.492 2.459 1 97.81 389 ALA A C 1
ATOM 2842 O O . ALA A 1 389 ? 5.41 -13.883 3.586 1 97.81 389 ALA A O 1
ATOM 2843 N N . PHE A 1 390 ? 6.965 -12.898 2.07 1 94.44 390 PHE A N 1
ATOM 2844 C CA . PHE A 1 390 ? 7.887 -12.391 3.082 1 94.44 390 PHE A CA 1
ATOM 2845 C C . PHE A 1 390 ? 7.156 -11.516 4.094 1 94.44 390 PHE A C 1
ATOM 2847 O O . PHE A 1 390 ? 6.152 -10.883 3.76 1 94.44 390 PHE A O 1
ATOM 2854 N N . ALA A 1 391 ? 7.676 -11.5 5.328 1 94.56 391 ALA A N 1
ATOM 2855 C CA . ALA A 1 391 ? 7.086 -10.797 6.465 1 94.56 391 ALA A CA 1
ATOM 2856 C C . ALA A 1 391 ? 5.871 -11.539 7 1 94.56 391 ALA A C 1
ATOM 2858 O O . ALA A 1 391 ? 5.266 -11.125 7.992 1 94.56 391 ALA A O 1
ATOM 2859 N N . GLY A 1 392 ? 5.551 -12.672 6.391 1 97.25 392 GLY A N 1
ATOM 2860 C CA . GLY A 1 392 ? 4.465 -13.516 6.863 1 97.25 392 GLY A CA 1
ATOM 2861 C C . GLY A 1 392 ? 3.092 -12.953 6.559 1 97.25 392 GLY A C 1
ATOM 2862 O O . GLY A 1 392 ? 2.131 -13.219 7.281 1 97.25 392 GLY A O 1
ATOM 2863 N N . THR A 1 393 ? 2.967 -12.156 5.539 1 98.56 393 THR A N 1
ATOM 2864 C CA . THR A 1 393 ? 1.678 -11.594 5.148 1 98.56 393 THR A CA 1
ATOM 2865 C C . THR A 1 393 ? 0.984 -12.5 4.129 1 98.56 393 THR A C 1
ATOM 2867 O O . THR A 1 393 ? 1.578 -12.867 3.117 1 98.56 393 THR A O 1
ATOM 2870 N N . ASN A 1 394 ? -0.213 -12.891 4.457 1 98.88 394 ASN A N 1
ATOM 2871 C CA . ASN A 1 394 ? -0.957 -13.844 3.65 1 98.88 394 ASN A CA 1
ATOM 2872 C C . ASN A 1 394 ? -2.285 -13.266 3.172 1 98.88 394 ASN A C 1
ATOM 2874 O O . ASN A 1 394 ? -2.953 -12.539 3.912 1 98.88 394 ASN A O 1
ATOM 2878 N N . ALA A 1 395 ? -2.6 -13.531 1.932 1 98.94 395 ALA A N 1
ATOM 2879 C CA . ALA A 1 395 ? -3.877 -13.117 1.354 1 98.94 395 ALA A CA 1
ATOM 2880 C C . ALA A 1 395 ? -4.422 -14.188 0.411 1 98.94 395 ALA A C 1
ATOM 2882 O O . ALA A 1 395 ? -3.73 -14.617 -0.513 1 98.94 395 ALA A O 1
ATOM 2883 N N . VAL A 1 396 ? -5.621 -14.648 0.662 1 98.94 396 VAL A N 1
ATOM 2884 C CA . VAL A 1 396 ? -6.301 -15.648 -0.159 1 98.94 396 VAL A CA 1
ATOM 2885 C C . VAL A 1 396 ? -7.605 -15.062 -0.699 1 98.94 396 VAL A C 1
ATOM 2887 O O . VAL A 1 396 ? -8.328 -14.375 0.02 1 98.94 396 VAL A O 1
ATOM 2890 N N . LEU A 1 397 ? -7.855 -15.258 -1.978 1 98.94 397 LEU A N 1
ATOM 2891 C CA . LEU A 1 397 ? -9.086 -14.797 -2.613 1 98.94 397 LEU A CA 1
ATOM 2892 C C . LEU A 1 397 ? -9.922 -15.984 -3.092 1 98.94 397 LEU A C 1
ATOM 2894 O O . LEU A 1 397 ? -9.375 -16.984 -3.562 1 98.94 397 LEU A O 1
ATOM 2898 N N . ALA A 1 398 ? -11.211 -15.867 -2.99 1 98.94 398 ALA A N 1
ATOM 2899 C CA . ALA A 1 398 ? -12.156 -16.844 -3.521 1 98.94 398 ALA A CA 1
ATOM 2900 C C . ALA A 1 398 ? -12.914 -16.281 -4.719 1 98.94 398 ALA A C 1
ATOM 2902 O O . ALA A 1 398 ? -13.531 -15.219 -4.625 1 98.94 398 ALA A O 1
ATOM 2903 N N . ILE A 1 399 ? -12.844 -16.969 -5.816 1 98.94 399 ILE A N 1
ATOM 2904 C CA . ILE A 1 399 ? -13.555 -16.594 -7.039 1 98.94 399 ILE A CA 1
ATOM 2905 C C . ILE A 1 399 ? -14.578 -17.672 -7.387 1 98.94 399 ILE A C 1
ATOM 2907 O O . ILE A 1 399 ? -14.266 -18.875 -7.352 1 98.94 399 ILE A O 1
ATOM 2911 N N . LYS A 1 400 ? -15.781 -17.266 -7.762 1 98.44 400 LYS A N 1
ATOM 2912 C CA . LYS A 1 400 ? -16.844 -18.219 -8.07 1 98.44 400 LYS A CA 1
ATOM 2913 C C . LYS A 1 400 ? -17.484 -17.906 -9.422 1 98.44 400 LYS A C 1
ATOM 2915 O O . LYS A 1 400 ? -17.453 -16.766 -9.875 1 98.44 400 LYS A O 1
ATOM 2920 N N . ALA A 1 401 ? -18.078 -18.938 -9.961 1 97.81 401 ALA A N 1
ATOM 2921 C CA . ALA A 1 401 ? -18.891 -18.734 -11.156 1 97.81 401 ALA A CA 1
ATOM 2922 C C . ALA A 1 401 ? -20.047 -17.781 -10.883 1 97.81 401 ALA A C 1
ATOM 2924 O O . ALA A 1 401 ? -20.656 -17.828 -9.82 1 97.81 401 ALA A O 1
ATOM 2925 N N . ALA A 1 402 ? -20.172 -16.781 -11.805 1 89.19 402 ALA A N 1
ATOM 2926 C CA . ALA A 1 402 ? -21.188 -15.75 -11.594 1 89.19 402 ALA A CA 1
ATOM 2927 C C . ALA A 1 402 ? -22.594 -16.312 -11.742 1 89.19 402 ALA A C 1
ATOM 2929 O O . ALA A 1 402 ? -22.812 -17.281 -12.484 1 89.19 402 ALA A O 1
ATOM 2930 N N . MET B 1 1 ? -24.656 -3.086 10.031 1 44.59 1 MET B N 1
ATOM 2931 C CA . MET B 1 1 ? -24.469 -1.839 10.766 1 44.59 1 MET B CA 1
ATOM 2932 C C . MET B 1 1 ? -23.016 -1.411 10.773 1 44.59 1 MET B C 1
ATOM 2934 O O . MET B 1 1 ? -22.109 -2.248 10.898 1 44.59 1 MET B O 1
ATOM 2938 N N . ASN B 1 2 ? -22.75 -0.255 10.281 1 65 2 ASN B N 1
ATOM 2939 C CA . ASN B 1 2 ? -21.375 0.259 10.219 1 65 2 ASN B CA 1
ATOM 2940 C C . ASN B 1 2 ? -20.766 0.359 11.609 1 65 2 ASN B C 1
ATOM 2942 O O . ASN B 1 2 ? -21.219 1.15 12.445 1 65 2 ASN B O 1
ATOM 2946 N N . LYS B 1 3 ? -19.953 -0.531 11.914 1 84.75 3 LYS B N 1
ATOM 2947 C CA . LYS B 1 3 ? -19.297 -0.592 13.219 1 84.75 3 LYS B CA 1
ATOM 2948 C C . LYS B 1 3 ? -18.562 0.709 13.523 1 84.75 3 LYS B C 1
ATOM 2950 O O . LYS B 1 3 ? -17.797 1.208 12.688 1 84.75 3 LYS B O 1
ATOM 2955 N N . ARG B 1 4 ? -18.938 1.265 14.688 1 96.75 4 ARG B N 1
ATOM 2956 C CA . ARG B 1 4 ? -18.156 2.404 15.156 1 96.75 4 ARG B CA 1
ATOM 2957 C C . ARG B 1 4 ? -16.719 1.99 15.469 1 96.75 4 ARG B C 1
ATOM 2959 O O . ARG B 1 4 ? -16.484 0.922 16.031 1 96.75 4 ARG B O 1
ATOM 2966 N N . VAL B 1 5 ? -15.758 2.758 15.047 1 98.75 5 VAL B N 1
ATOM 2967 C CA . VAL B 1 5 ? -14.344 2.494 15.266 1 98.75 5 VAL B CA 1
ATOM 2968 C C . VAL B 1 5 ? -13.742 3.596 16.141 1 98.75 5 VAL B C 1
ATOM 2970 O O . VAL B 1 5 ? -13.906 4.785 15.852 1 98.75 5 VAL B O 1
ATOM 2973 N N . VAL B 1 6 ? -13.039 3.207 17.219 1 98.88 6 VAL B N 1
ATOM 2974 C CA . VAL B 1 6 ? -12.523 4.18 18.172 1 98.88 6 VAL B CA 1
ATOM 2975 C C . VAL B 1 6 ? -11 4.039 18.281 1 98.88 6 VAL B C 1
ATOM 2977 O O . VAL B 1 6 ? -10.438 3.027 17.859 1 98.88 6 VAL B O 1
ATOM 2980 N N . ILE B 1 7 ? -10.414 5.105 18.688 1 98.94 7 ILE B N 1
ATOM 2981 C CA . ILE B 1 7 ? -8.977 5.152 18.938 1 98.94 7 ILE B CA 1
ATOM 2982 C C . ILE B 1 7 ? -8.711 4.938 20.438 1 98.94 7 ILE B C 1
ATOM 2984 O O . ILE B 1 7 ? -9.219 5.68 21.281 1 98.94 7 ILE B O 1
ATOM 2988 N N . THR B 1 8 ? -7.852 3.945 20.734 1 98.94 8 THR B N 1
ATOM 2989 C CA . THR B 1 8 ? -7.621 3.629 22.125 1 98.94 8 THR B CA 1
ATOM 2990 C C . THR B 1 8 ? -6.148 3.807 22.5 1 98.94 8 THR B C 1
ATOM 2992 O O . THR B 1 8 ? -5.773 3.699 23.656 1 98.94 8 THR B O 1
ATOM 2995 N N . GLY B 1 9 ? -5.332 4.086 21.531 1 98.88 9 GLY B N 1
ATOM 2996 C CA . GLY B 1 9 ? -3.922 4.367 21.75 1 98.88 9 GLY B CA 1
ATOM 2997 C C . GLY B 1 9 ? -3.289 5.156 20.625 1 98.88 9 GLY B C 1
ATOM 2998 O O . GLY B 1 9 ? -3.695 5.027 19.469 1 98.88 9 GLY B O 1
ATOM 2999 N N . ILE B 1 10 ? -2.316 5.961 20.969 1 98.94 10 ILE B N 1
ATOM 3000 C CA . ILE B 1 10 ? -1.548 6.711 19.984 1 98.94 10 ILE B CA 1
ATOM 3001 C C . ILE B 1 10 ? -0.062 6.652 20.328 1 98.94 10 ILE B C 1
ATOM 3003 O O . ILE B 1 10 ? 0.302 6.586 21.516 1 98.94 10 ILE B O 1
ATOM 3007 N N . GLY B 1 11 ? 0.802 6.582 19.344 1 98.88 11 GLY B N 1
ATOM 3008 C CA . GLY B 1 11 ? 2.252 6.629 19.453 1 98.88 11 GLY B CA 1
ATOM 3009 C C . GLY B 1 11 ? 2.912 7.379 18.312 1 98.88 11 GLY B C 1
ATOM 3010 O O . GLY B 1 11 ? 2.348 7.484 17.219 1 98.88 11 GLY B O 1
ATOM 3011 N N . GLY B 1 12 ? 4.051 7.957 18.625 1 98.75 12 GLY B N 1
ATOM 3012 C CA . GLY B 1 12 ? 4.746 8.719 17.594 1 98.75 12 GLY B CA 1
ATOM 3013 C C . GLY B 1 12 ? 6.211 8.945 17.922 1 98.75 12 GLY B C 1
ATOM 3014 O O . GLY B 1 12 ? 6.605 8.93 19.094 1 98.75 12 GLY B O 1
ATOM 3015 N N . ILE B 1 13 ? 6.957 9.117 16.875 1 98.88 13 ILE B N 1
ATOM 3016 C CA . ILE B 1 13 ? 8.359 9.508 16.969 1 98.88 13 ILE B CA 1
ATOM 3017 C C . ILE B 1 13 ? 8.742 10.359 15.758 1 98.88 13 ILE B C 1
ATOM 3019 O O . ILE B 1 13 ? 8.43 10.008 14.617 1 98.88 13 ILE B O 1
ATOM 3023 N N . CYS B 1 14 ? 9.297 11.469 15.945 1 98.75 14 CYS B N 1
ATOM 3024 C CA . CYS B 1 14 ? 9.836 12.375 14.938 1 98.75 14 CYS B CA 1
ATOM 3025 C C . CYS B 1 14 ? 10.82 13.359 15.555 1 98.75 14 CYS B C 1
ATOM 3027 O O . CYS B 1 14 ? 11.266 13.164 16.688 1 98.75 14 CYS B O 1
ATOM 3029 N N . GLY B 1 15 ? 11.195 14.375 14.852 1 98.12 15 GLY B N 1
ATOM 3030 C CA . GLY B 1 15 ? 12.164 15.336 15.352 1 98.12 15 GLY B CA 1
ATOM 3031 C C . GLY B 1 15 ? 11.68 16.094 16.578 1 98.12 15 GLY B C 1
ATOM 3032 O O . GLY B 1 15 ? 12.484 16.609 17.344 1 98.12 15 GLY B O 1
ATOM 3033 N N . LEU B 1 16 ? 10.383 16.125 16.812 1 98.44 16 LEU B N 1
ATOM 3034 C CA . LEU B 1 16 ? 9.805 16.875 17.922 1 98.44 16 LEU B CA 1
ATOM 3035 C C . LEU B 1 16 ? 9.914 16.078 19.219 1 98.44 16 LEU B C 1
ATOM 3037 O O . LEU B 1 16 ? 9.867 16.672 20.312 1 98.44 16 LEU B O 1
ATOM 3041 N N . GLY B 1 17 ? 9.961 14.742 19.078 1 98.06 17 GLY B N 1
ATOM 3042 C CA . GLY B 1 17 ? 10 13.922 20.281 1 98.06 17 GLY B CA 1
ATOM 3043 C C . GLY B 1 17 ? 9.898 12.438 20 1 98.06 17 GLY B C 1
ATOM 3044 O O . GLY B 1 17 ? 9.68 12.031 18.844 1 98.06 17 GLY B O 1
ATOM 3045 N N . SER B 1 18 ? 10.023 11.617 21.078 1 97.81 18 SER B N 1
ATOM 3046 C CA . SER B 1 18 ? 10.086 10.172 20.938 1 97.81 18 SER B CA 1
ATOM 3047 C C . SER B 1 18 ? 8.82 9.508 21.469 1 97.81 18 SER B C 1
ATOM 3049 O O . SER B 1 18 ? 8.789 8.289 21.688 1 97.81 18 SER B O 1
ATOM 3051 N N . CYS B 1 19 ? 7.887 10.328 21.766 1 98.19 19 CYS B N 1
ATOM 3052 C CA . CYS B 1 19 ? 6.57 9.82 22.141 1 98.19 19 CYS B CA 1
ATOM 3053 C C . CYS B 1 19 ? 5.488 10.852 21.828 1 98.19 19 CYS B C 1
ATOM 3055 O O . CYS B 1 19 ? 5.785 12.023 21.594 1 98.19 19 CYS B O 1
ATOM 3057 N N . ALA B 1 20 ? 4.23 10.422 21.859 1 98.62 20 ALA B N 1
ATOM 3058 C CA . ALA B 1 20 ? 3.098 11.258 21.469 1 98.62 20 ALA B CA 1
ATOM 3059 C C . ALA B 1 20 ? 2.953 12.461 22.391 1 98.62 20 ALA B C 1
ATOM 3061 O O . ALA B 1 20 ? 2.635 13.562 21.938 1 98.62 20 ALA B O 1
ATOM 3062 N N . ALA B 1 21 ? 3.16 12.258 23.641 1 98.56 21 ALA B N 1
ATOM 3063 C CA . ALA B 1 21 ? 3.012 13.336 24.609 1 98.56 21 ALA B CA 1
ATOM 3064 C C . ALA B 1 21 ? 4.012 14.453 24.344 1 98.56 21 ALA B C 1
ATOM 3066 O O . ALA B 1 21 ? 3.658 15.633 24.406 1 98.56 21 ALA B O 1
ATOM 3067 N N . ASP B 1 22 ? 5.285 14.078 24.141 1 98.38 22 ASP B N 1
ATOM 3068 C CA . ASP B 1 22 ? 6.324 15.062 23.844 1 98.38 22 ASP B CA 1
ATOM 3069 C C . ASP B 1 22 ? 6.055 15.781 22.531 1 98.38 22 ASP B C 1
ATOM 3071 O O . ASP B 1 22 ? 6.273 16.984 22.406 1 98.38 22 ASP B O 1
ATOM 3075 N N . ILE B 1 23 ? 5.664 15.039 21.547 1 98.75 23 ILE B N 1
ATOM 3076 C CA . ILE B 1 23 ? 5.344 15.609 20.25 1 98.75 23 ILE B CA 1
ATOM 3077 C C . ILE B 1 23 ? 4.227 16.641 20.391 1 98.75 23 ILE B C 1
ATOM 3079 O O . ILE B 1 23 ? 4.332 17.75 19.875 1 98.75 23 ILE B O 1
ATOM 3083 N N . TRP B 1 24 ? 3.186 16.281 21.125 1 98.81 24 TRP B N 1
ATOM 3084 C CA . TRP B 1 24 ? 2.051 17.172 21.344 1 98.81 24 TRP B CA 1
ATOM 3085 C C . TRP B 1 24 ? 2.482 18.438 22.078 1 98.81 24 TRP B C 1
ATOM 3087 O O . TRP B 1 24 ? 2.1 19.547 21.703 1 98.81 24 TRP B O 1
ATOM 3097 N N . ALA B 1 25 ? 3.242 18.25 23.094 1 98.81 25 ALA B N 1
ATOM 3098 C CA . ALA B 1 25 ? 3.713 19.406 23.859 1 98.81 25 ALA B CA 1
ATOM 3099 C C . ALA B 1 25 ? 4.496 20.359 22.984 1 98.81 25 ALA B C 1
ATOM 3101 O O . ALA B 1 25 ? 4.312 21.578 23.062 1 98.81 25 ALA B O 1
ATOM 3102 N N . ALA B 1 26 ? 5.348 19.812 22.203 1 98.75 26 ALA B N 1
ATOM 3103 C CA . ALA B 1 26 ? 6.141 20.641 21.297 1 98.75 26 ALA B CA 1
ATOM 3104 C C . ALA B 1 26 ? 5.25 21.359 20.281 1 98.75 26 ALA B C 1
ATOM 3106 O O . ALA B 1 26 ? 5.488 22.516 19.938 1 98.75 26 ALA B O 1
ATOM 3107 N N . MET B 1 27 ? 4.262 20.672 19.75 1 98.75 27 MET B N 1
ATOM 3108 C CA . MET B 1 27 ? 3.326 21.266 18.797 1 98.75 27 MET B CA 1
ATOM 3109 C C . MET B 1 27 ? 2.596 22.453 19.438 1 98.75 27 MET B C 1
ATOM 3111 O O . MET B 1 27 ? 2.475 23.516 18.828 1 98.75 27 MET B O 1
ATOM 3115 N N . CYS B 1 28 ? 2.127 22.281 20.656 1 98.69 28 CYS B N 1
ATOM 3116 C CA . CYS B 1 28 ? 1.388 23.344 21.344 1 98.69 28 CYS B CA 1
ATOM 3117 C C . CYS B 1 28 ? 2.26 24.562 21.562 1 98.69 28 CYS B C 1
ATOM 3119 O O . CYS B 1 28 ? 1.771 25.703 21.516 1 98.69 28 CYS B O 1
ATOM 3121 N N . GLU B 1 29 ? 3.551 24.359 21.719 1 98.5 29 GLU B N 1
ATOM 3122 C CA . GLU B 1 29 ? 4.496 25.438 21.953 1 98.5 29 GLU B CA 1
ATOM 3123 C C . GLU B 1 29 ? 4.871 26.141 20.656 1 98.5 29 GLU B C 1
ATOM 3125 O O . GLU B 1 29 ? 5.492 27.203 20.672 1 98.5 29 GLU B O 1
ATOM 3130 N N . GLY B 1 30 ? 4.457 25.562 19.547 1 98.38 30 GLY B N 1
ATOM 3131 C CA . GLY B 1 30 ? 4.914 26.078 18.266 1 98.38 30 GLY B CA 1
ATOM 3132 C C . GLY B 1 30 ? 6.406 25.906 18.047 1 98.38 30 GLY B C 1
ATOM 3133 O O . GLY B 1 30 ? 7.027 26.672 17.328 1 98.38 30 GLY B O 1
ATOM 3134 N N . ARG B 1 31 ? 7.012 24.938 18.703 1 97.56 31 ARG B N 1
ATOM 3135 C CA . ARG B 1 31 ? 8.445 24.703 18.594 1 97.56 31 ARG B CA 1
ATOM 3136 C C . ARG B 1 31 ? 8.781 23.922 17.328 1 97.56 31 ARG B C 1
ATOM 3138 O O . ARG B 1 31 ? 8.305 22.812 17.141 1 97.56 31 ARG B O 1
ATOM 3145 N N . SER B 1 32 ? 9.617 24.484 16.562 1 97.19 32 SER B N 1
ATOM 3146 C CA . SER B 1 32 ? 10.047 23.812 15.344 1 97.19 32 SER B CA 1
ATOM 3147 C C . SER B 1 32 ? 11.266 22.922 15.602 1 97.19 32 SER B C 1
ATOM 3149 O O . SER B 1 32 ? 12.195 23.328 16.312 1 97.19 32 SER B O 1
ATOM 3151 N N . ALA B 1 33 ? 11.211 21.719 15.047 1 97.75 33 ALA B N 1
ATOM 3152 C CA . ALA B 1 33 ? 12.359 20.812 15.133 1 97.75 33 ALA B CA 1
ATOM 3153 C C . ALA B 1 33 ? 13.164 20.828 13.836 1 97.75 33 ALA B C 1
ATOM 3155 O O . ALA B 1 33 ? 14.109 20.047 13.68 1 97.75 33 ALA B O 1
ATOM 3156 N N . ILE B 1 34 ? 12.797 21.688 12.914 1 98.06 34 ILE B N 1
ATOM 3157 C CA . ILE B 1 34 ? 13.523 21.844 11.656 1 98.06 34 ILE B CA 1
ATOM 3158 C C . ILE B 1 34 ? 14.875 22.5 11.922 1 98.06 34 ILE B C 1
ATOM 3160 O O . ILE B 1 34 ? 14.953 23.531 12.609 1 98.06 34 ILE B O 1
ATOM 3164 N N . GLY B 1 35 ? 15.922 21.891 11.43 1 95.56 35 GLY B N 1
ATOM 3165 C CA . GLY B 1 35 ? 17.281 22.406 11.609 1 95.56 35 GLY B CA 1
ATOM 3166 C C . GLY B 1 35 ? 18.219 22.016 10.484 1 95.56 35 GLY B C 1
ATOM 3167 O O . GLY B 1 35 ? 17.781 21.438 9.484 1 95.56 35 GLY B O 1
ATOM 3168 N N . VAL B 1 36 ? 19.438 22.344 10.656 1 93.12 36 VAL B N 1
ATOM 3169 C CA . VAL B 1 36 ? 20.438 22.125 9.625 1 93.12 36 VAL B CA 1
ATOM 3170 C C . VAL B 1 36 ? 20.688 20.625 9.469 1 93.12 36 VAL B C 1
ATOM 3172 O O . VAL B 1 36 ? 20.812 19.906 10.461 1 93.12 36 VAL B O 1
ATOM 3175 N N . LEU B 1 37 ? 20.672 20.188 8.18 1 91.12 37 LEU B N 1
ATOM 3176 C CA . LEU B 1 37 ? 21.094 18.828 7.887 1 91.12 37 LEU B CA 1
ATOM 3177 C C . LEU B 1 37 ? 22.609 18.719 7.891 1 91.12 37 LEU B C 1
ATOM 3179 O O . LEU B 1 37 ? 23.281 19.281 7.02 1 91.12 37 LEU B O 1
ATOM 3183 N N . SER B 1 38 ? 23.234 18.094 8.859 1 83.94 38 SER B N 1
ATOM 3184 C CA . SER B 1 38 ? 24.688 18.125 9 1 83.94 38 SER B CA 1
ATOM 3185 C C . SER B 1 38 ? 25.281 16.734 8.797 1 83.94 38 SER B C 1
ATOM 3187 O O . SER B 1 38 ? 26.5 16.578 8.805 1 83.94 38 SER B O 1
ATOM 3189 N N . SER B 1 39 ? 24.656 15.867 8.328 1 86.69 39 SER B N 1
ATOM 3190 C CA . SER B 1 39 ? 25.188 14.516 8.164 1 86.69 39 SER B CA 1
ATOM 3191 C C . SER B 1 39 ? 26.156 14.453 6.98 1 86.69 39 SER B C 1
ATOM 3193 O O . SER B 1 39 ? 25.828 14.883 5.875 1 86.69 39 SER B O 1
ATOM 3195 N N . PRO B 1 40 ? 27.359 13.867 7.219 1 86.69 40 PRO B N 1
ATOM 3196 C CA . PRO B 1 40 ? 28.297 13.703 6.109 1 86.69 40 PRO B CA 1
ATOM 3197 C C . PRO B 1 40 ? 27.75 12.836 4.984 1 86.69 40 PRO B C 1
ATOM 3199 O O . PRO B 1 40 ? 28.156 12.977 3.83 1 86.69 40 PRO B O 1
ATOM 3202 N N . SER B 1 41 ? 26.844 12.031 5.371 1 88.88 41 SER B N 1
ATOM 3203 C CA . SER B 1 41 ? 26.266 11.133 4.375 1 88.88 41 SER B CA 1
ATOM 3204 C C . SER B 1 41 ? 25.375 11.891 3.402 1 88.88 41 SER B C 1
ATOM 3206 O O . SER B 1 41 ? 25.047 11.391 2.324 1 88.88 41 SER B O 1
ATOM 3208 N N . LEU B 1 42 ? 24.969 13.023 3.766 1 93.44 42 LEU B N 1
ATOM 3209 C CA . LEU B 1 42 ? 24.188 13.898 2.898 1 93.44 42 LEU B CA 1
ATOM 3210 C C . LEU B 1 42 ? 25.062 14.945 2.244 1 93.44 42 LEU B C 1
ATOM 3212 O O . LEU B 1 42 ? 24.828 16.141 2.391 1 93.44 42 LEU B O 1
ATOM 3216 N N . HIS B 1 43 ? 26.016 14.492 1.522 1 91.12 43 HIS B N 1
ATOM 3217 C CA . HIS B 1 43 ? 26.984 15.383 0.888 1 91.12 43 HIS B CA 1
ATOM 3218 C C . HIS B 1 43 ? 26.438 15.938 -0.425 1 91.12 43 HIS B C 1
ATOM 3220 O O . HIS B 1 43 ? 25.594 15.312 -1.062 1 91.12 43 HIS B O 1
ATOM 3226 N N . ASP B 1 44 ? 26.859 17.156 -0.802 1 91.19 44 ASP B N 1
ATOM 3227 C CA . ASP B 1 44 ? 26.594 17.766 -2.102 1 91.19 44 ASP B CA 1
ATOM 3228 C C . ASP B 1 44 ? 25.094 17.953 -2.332 1 91.19 44 ASP B C 1
ATOM 3230 O O . ASP B 1 44 ? 24.594 17.672 -3.418 1 91.19 44 ASP B O 1
ATOM 3234 N N . ILE B 1 45 ? 24.422 18.203 -1.277 1 91.5 45 ILE B N 1
ATOM 3235 C CA . ILE B 1 45 ? 23 18.516 -1.415 1 91.5 45 ILE B CA 1
ATOM 3236 C C . ILE B 1 45 ? 22.797 20.016 -1.316 1 91.5 45 ILE B C 1
ATOM 3238 O O . ILE B 1 45 ? 23.594 20.734 -0.715 1 91.5 45 ILE B O 1
ATOM 3242 N N . THR B 1 46 ? 21.734 20.484 -1.931 1 89.56 46 THR B N 1
ATOM 3243 C CA . THR B 1 46 ? 21.359 21.906 -1.865 1 89.56 46 THR B CA 1
ATOM 3244 C C . THR B 1 46 ? 20.406 22.156 -0.702 1 89.56 46 THR B C 1
ATOM 3246 O O . THR B 1 46 ? 20.391 23.25 -0.136 1 89.56 46 THR B O 1
ATOM 3249 N N . ALA B 1 47 ? 19.641 21.141 -0.431 1 87.94 47 ALA B N 1
ATOM 3250 C CA . ALA B 1 47 ? 18.766 21.25 0.732 1 87.94 47 ALA B CA 1
ATOM 3251 C C . ALA B 1 47 ? 19.562 21.422 2.016 1 87.94 47 ALA B C 1
ATOM 3253 O O . ALA B 1 47 ? 20.406 20.578 2.352 1 87.94 47 ALA B O 1
ATOM 3254 N N . ARG B 1 48 ? 19.344 22.406 2.75 1 88.81 48 ARG B N 1
ATOM 3255 C CA . ARG B 1 48 ? 20.188 22.734 3.896 1 88.81 48 ARG B CA 1
ATOM 3256 C C . ARG B 1 48 ? 19.5 22.359 5.203 1 88.81 48 ARG B C 1
ATOM 3258 O O . ARG B 1 48 ? 20.156 22.188 6.234 1 88.81 48 ARG B O 1
ATOM 3265 N N . THR B 1 49 ? 18.219 22.219 5.141 1 95.88 49 THR B N 1
ATOM 3266 C CA . THR B 1 49 ? 17.5 22 6.387 1 95.88 49 THR B CA 1
ATOM 3267 C C . THR B 1 49 ? 16.656 20.719 6.305 1 95.88 49 THR B C 1
ATOM 3269 O O . THR B 1 49 ? 16.359 20.25 5.211 1 95.88 49 THR B O 1
ATOM 3272 N N . GLY B 1 50 ? 16.375 20.094 7.414 1 97.25 50 GLY B N 1
ATOM 3273 C CA . GLY B 1 50 ? 15.547 18.922 7.609 1 97.25 50 GLY B CA 1
ATOM 3274 C C . GLY B 1 50 ? 15.188 18.672 9.062 1 97.25 50 GLY B C 1
ATOM 3275 O O . GLY B 1 50 ? 15.609 19.422 9.945 1 97.25 50 GLY B O 1
ATOM 3276 N N . CYS B 1 51 ? 14.344 17.766 9.234 1 97.75 51 CYS B N 1
ATOM 3277 C CA . CYS B 1 51 ? 13.961 17.359 10.586 1 97.75 51 CYS B CA 1
ATOM 3278 C C . CYS B 1 51 ? 14.336 15.914 10.852 1 97.75 51 CYS B C 1
ATOM 3280 O O . CYS B 1 51 ? 13.523 15.008 10.648 1 97.75 51 CYS B O 1
ATOM 3282 N N . ALA B 1 52 ? 15.523 15.727 11.438 1 96.44 52 ALA B N 1
ATOM 3283 C CA . ALA B 1 52 ? 16.062 14.398 11.703 1 96.44 52 ALA B CA 1
ATOM 3284 C C . ALA B 1 52 ? 15.82 13.984 13.148 1 96.44 52 ALA B C 1
ATOM 3286 O O . ALA B 1 52 ? 15.789 14.828 14.047 1 96.44 52 ALA B O 1
ATOM 3287 N N . ILE B 1 53 ? 15.547 12.734 13.289 1 96.94 53 ILE B N 1
ATOM 3288 C CA . ILE B 1 53 ? 15.594 12.148 14.625 1 96.94 53 ILE B CA 1
ATOM 3289 C C . ILE B 1 53 ? 17.047 11.867 15.008 1 96.94 53 ILE B C 1
ATOM 3291 O O . ILE B 1 53 ? 17.672 10.938 14.5 1 96.94 53 ILE B O 1
ATOM 3295 N N . ARG B 1 54 ? 17.547 12.617 15.859 1 88.44 54 ARG B N 1
ATOM 3296 C CA . ARG B 1 54 ? 18.984 12.555 16.172 1 88.44 54 ARG B CA 1
ATOM 3297 C C . ARG B 1 54 ? 19.312 11.312 17 1 88.44 54 ARG B C 1
ATOM 3299 O O . ARG B 1 54 ? 20.328 10.664 16.766 1 88.44 54 ARG B O 1
ATOM 3306 N N . ASN B 1 55 ? 18.484 11.008 17.938 1 90.5 55 ASN B N 1
ATOM 3307 C CA . ASN B 1 55 ? 18.688 9.844 18.797 1 90.5 55 ASN B CA 1
ATOM 3308 C C . ASN B 1 55 ? 17.391 9.047 18.969 1 90.5 55 ASN B C 1
ATOM 3310 O O . ASN B 1 55 ? 16.344 9.609 19.281 1 90.5 55 ASN B O 1
ATOM 3314 N N . LEU B 1 56 ? 17.578 7.738 18.688 1 93.75 56 LEU B N 1
ATOM 3315 C CA . LEU B 1 56 ? 16.453 6.855 19.016 1 93.75 56 LEU B CA 1
ATOM 3316 C C . LEU B 1 56 ? 16.375 6.586 20.516 1 93.75 56 LEU B C 1
ATOM 3318 O O . LEU B 1 56 ? 17.406 6.52 21.188 1 93.75 56 LEU B O 1
ATOM 3322 N N . PRO B 1 57 ? 15.195 6.449 20.984 1 94.19 57 PRO B N 1
ATOM 3323 C CA . PRO B 1 57 ? 15.094 6.051 22.391 1 94.19 57 PRO B CA 1
ATOM 3324 C C . PRO B 1 57 ? 15.609 4.637 22.641 1 94.19 57 PRO B C 1
ATOM 3326 O O . PRO B 1 57 ? 15.695 3.834 21.719 1 94.19 57 PRO B O 1
ATOM 3329 N N . GLN B 1 58 ? 16 4.453 23.922 1 91.88 58 GLN B N 1
ATOM 3330 C CA . GLN B 1 58 ? 16.328 3.076 24.281 1 91.88 58 GLN B CA 1
ATOM 3331 C C . GLN B 1 58 ? 15.148 2.146 24.031 1 91.88 58 GLN B C 1
ATOM 3333 O O . GLN B 1 58 ? 14 2.496 24.328 1 91.88 58 GLN B O 1
ATOM 3338 N N . HIS B 1 59 ? 15.492 1.139 23.281 1 90.81 59 HIS B N 1
ATOM 3339 C CA . HIS B 1 59 ? 14.422 0.203 22.969 1 90.81 59 HIS B CA 1
ATOM 3340 C C . HIS B 1 59 ? 14.875 -1.241 23.156 1 90.81 59 HIS B C 1
ATOM 3342 O O . HIS B 1 59 ? 16.078 -1.515 23.219 1 90.81 59 HIS B O 1
ATOM 3348 N N . GLU B 1 60 ? 13.945 -2.156 23.328 1 92.5 60 GLU B N 1
ATOM 3349 C CA . GLU B 1 60 ? 14.219 -3.568 23.578 1 92.5 60 GLU B CA 1
ATOM 3350 C C . GLU B 1 60 ? 13.812 -4.43 22.375 1 92.5 60 GLU B C 1
ATOM 3352 O O . GLU B 1 60 ? 13.25 -5.516 22.562 1 92.5 60 GLU B O 1
ATOM 3357 N N . ILE B 1 61 ? 13.938 -3.904 21.234 1 93.25 61 ILE B N 1
ATOM 3358 C CA . ILE B 1 61 ? 13.711 -4.73 20.047 1 93.25 61 ILE B CA 1
ATOM 3359 C C . ILE B 1 61 ? 14.781 -5.809 19.953 1 93.25 61 ILE B C 1
ATOM 3361 O O . ILE B 1 61 ? 15.977 -5.523 20.094 1 93.25 61 ILE B O 1
ATOM 3365 N N . ASP B 1 62 ? 14.391 -7.008 19.703 1 91.56 62 ASP B N 1
ATOM 3366 C CA . ASP B 1 62 ? 15.32 -8.125 19.578 1 91.56 62 ASP B CA 1
ATOM 3367 C C . ASP B 1 62 ? 16.406 -7.82 18.547 1 91.56 62 ASP B C 1
ATOM 3369 O O . ASP B 1 62 ? 16.125 -7.262 17.484 1 91.56 62 ASP B O 1
ATOM 3373 N N . ARG B 1 63 ? 17.672 -8.18 18.906 1 89.75 63 ARG B N 1
ATOM 3374 C CA . ARG B 1 63 ? 18.812 -7.875 18.047 1 89.75 63 ARG B CA 1
ATOM 3375 C C . ARG B 1 63 ? 18.656 -8.484 16.672 1 89.75 63 ARG B C 1
ATOM 3377 O O . ARG B 1 63 ? 19 -7.863 15.664 1 89.75 63 ARG B O 1
ATOM 3384 N N . LYS B 1 64 ? 18.156 -9.68 16.641 1 88 64 LYS B N 1
ATOM 3385 C CA . LYS B 1 64 ? 17.984 -10.352 15.359 1 88 64 LYS B CA 1
ATOM 3386 C C . LYS B 1 64 ? 16.969 -9.625 14.484 1 88 64 LYS B C 1
ATOM 3388 O O . LYS B 1 64 ? 17.141 -9.516 13.273 1 88 64 LYS B O 1
ATOM 3393 N N . GLN B 1 65 ? 15.93 -9.195 15.133 1 91.19 65 GLN B N 1
ATOM 3394 C CA . GLN B 1 65 ? 14.898 -8.477 14.383 1 91.19 65 GLN B CA 1
ATOM 3395 C C . GLN B 1 65 ? 15.422 -7.148 13.859 1 91.19 65 GLN B C 1
ATOM 3397 O O . GLN B 1 65 ? 15.164 -6.781 12.711 1 91.19 65 GLN B O 1
ATOM 3402 N N . ILE B 1 66 ? 16.156 -6.488 14.656 1 93.31 66 ILE B N 1
ATOM 3403 C CA . ILE B 1 66 ? 16.672 -5.168 14.289 1 93.31 66 ILE B CA 1
ATOM 3404 C C . ILE B 1 66 ? 17.578 -5.289 13.07 1 93.31 66 ILE B C 1
ATOM 3406 O O . ILE B 1 66 ? 17.609 -4.395 12.219 1 93.31 66 ILE B O 1
ATOM 3410 N N . LEU B 1 67 ? 18.344 -6.379 12.977 1 92.69 67 LEU B N 1
ATOM 3411 C CA . LEU B 1 67 ? 19.266 -6.598 11.875 1 92.69 67 LEU B CA 1
ATOM 3412 C C . LEU B 1 67 ? 18.531 -6.723 10.555 1 92.69 67 LEU B C 1
ATOM 3414 O O . LEU B 1 67 ? 19.094 -6.445 9.492 1 92.69 67 LEU B O 1
ATOM 3418 N N . SER B 1 68 ? 17.266 -7.082 10.594 1 95.06 68 SER B N 1
ATOM 3419 C CA . SER B 1 68 ? 16.469 -7.273 9.383 1 95.06 68 SER B CA 1
ATOM 3420 C C . SER B 1 68 ? 15.594 -6.059 9.094 1 95.06 68 SER B C 1
ATOM 3422 O O . SER B 1 68 ? 14.703 -6.117 8.25 1 95.06 68 SER B O 1
ATOM 3424 N N . MET B 1 69 ? 15.875 -4.941 9.797 1 97.19 69 MET B N 1
ATOM 3425 C CA . MET B 1 69 ? 15.062 -3.744 9.648 1 97.19 69 MET B CA 1
ATOM 3426 C C . MET B 1 69 ? 15.859 -2.617 9 1 97.19 69 MET B C 1
ATOM 3428 O O . MET B 1 69 ? 17.047 -2.457 9.273 1 97.19 69 MET B O 1
ATOM 3432 N N . ASP B 1 70 ? 15.203 -2.01 8.086 1 97.56 70 ASP B N 1
ATOM 3433 C CA . ASP B 1 70 ? 15.656 -0.665 7.742 1 97.56 70 ASP B CA 1
ATOM 3434 C C . ASP B 1 70 ? 15.141 0.362 8.742 1 97.56 70 ASP B C 1
ATOM 3436 O O . ASP B 1 70 ? 14.227 0.073 9.523 1 97.56 70 ASP B O 1
ATOM 3440 N N . ARG B 1 71 ? 15.656 1.548 8.742 1 97.25 71 ARG B N 1
ATOM 3441 C CA . ARG B 1 71 ? 15.359 2.584 9.727 1 97.25 71 ARG B CA 1
ATOM 3442 C C . ARG B 1 71 ? 13.859 2.865 9.781 1 97.25 71 ARG B C 1
ATOM 3444 O O . ARG B 1 71 ? 13.297 3.035 10.867 1 97.25 71 ARG B O 1
ATOM 3451 N N . PHE B 1 72 ? 13.141 2.969 8.648 1 98.38 72 PHE B N 1
ATOM 3452 C CA . PHE B 1 72 ? 11.719 3.293 8.664 1 98.38 72 PHE B CA 1
ATOM 3453 C C . PHE B 1 72 ? 10.922 2.225 9.406 1 98.38 72 PHE B C 1
ATOM 3455 O O . PHE B 1 72 ? 9.906 2.523 10.031 1 98.38 72 PHE B O 1
ATOM 3462 N N . SER B 1 73 ? 11.344 0.97 9.359 1 98.5 73 SER B N 1
ATOM 3463 C CA . SER B 1 73 ? 10.703 -0.118 10.086 1 98.5 73 SER B CA 1
ATOM 3464 C C . SER B 1 73 ? 10.93 0.013 11.594 1 98.5 73 SER B C 1
ATOM 3466 O O . SER B 1 73 ? 10.031 -0.263 12.383 1 98.5 73 SER B O 1
ATOM 3468 N N . VAL B 1 74 ? 12.164 0.401 11.945 1 98.5 74 VAL B N 1
ATOM 3469 C CA . VAL B 1 74 ? 12.477 0.608 13.352 1 98.5 74 VAL B CA 1
ATOM 3470 C C . VAL B 1 74 ? 11.547 1.677 13.93 1 98.5 74 VAL B C 1
ATOM 3472 O O . VAL B 1 74 ? 10.969 1.488 15 1 98.5 74 VAL B O 1
ATOM 3475 N N . LEU B 1 75 ? 11.414 2.766 13.234 1 98.75 75 LEU B N 1
ATOM 3476 C CA . LEU B 1 75 ? 10.562 3.861 13.688 1 98.75 75 LEU B CA 1
ATOM 3477 C C . LEU B 1 75 ? 9.117 3.402 13.82 1 98.75 75 LEU B C 1
ATOM 3479 O O . LEU B 1 75 ? 8.43 3.762 14.789 1 98.75 75 LEU B O 1
ATOM 3483 N N . ALA B 1 76 ? 8.656 2.615 12.867 1 98.88 76 ALA B N 1
ATOM 3484 C CA . ALA B 1 76 ? 7.285 2.105 12.891 1 98.88 76 ALA B CA 1
ATOM 3485 C C . ALA B 1 76 ? 7.043 1.258 14.141 1 98.88 76 ALA B C 1
ATOM 3487 O O . ALA B 1 76 ? 6.012 1.404 14.805 1 98.88 76 ALA B O 1
ATOM 3488 N N . VAL B 1 77 ? 7.953 0.372 14.438 1 98.75 77 VAL B N 1
ATOM 3489 C CA . VAL B 1 77 ? 7.801 -0.547 15.562 1 98.75 77 VAL B CA 1
ATOM 3490 C C . VAL B 1 77 ? 7.797 0.236 16.875 1 98.75 77 VAL B C 1
ATOM 3492 O O . VAL B 1 77 ? 6.992 -0.038 17.766 1 98.75 77 VAL B O 1
ATOM 3495 N N . LEU B 1 78 ? 8.688 1.226 16.984 1 98.81 78 LEU B N 1
ATOM 3496 C CA . LEU B 1 78 ? 8.766 2.025 18.203 1 98.81 78 LEU B CA 1
ATOM 3497 C C . LEU B 1 78 ? 7.457 2.773 18.453 1 98.81 78 LEU B C 1
ATOM 3499 O O . LEU B 1 78 ? 6.93 2.77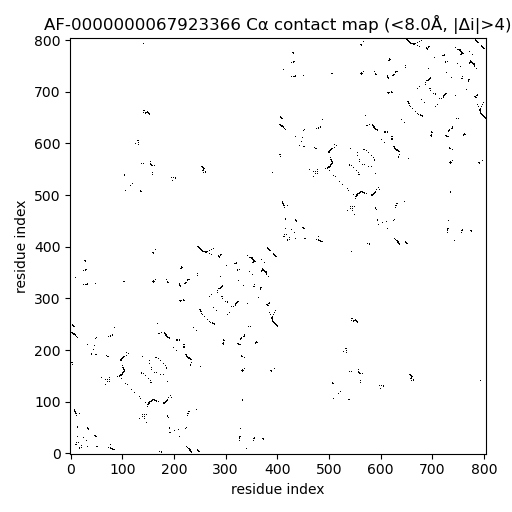1 19.562 1 98.81 78 LEU B O 1
ATOM 3503 N N . ALA B 1 79 ? 6.918 3.41 17.422 1 98.88 79 ALA B N 1
ATOM 3504 C CA . ALA B 1 79 ? 5.652 4.129 17.531 1 98.88 79 ALA B CA 1
ATOM 3505 C C . ALA B 1 79 ? 4.504 3.174 17.844 1 98.88 79 ALA B C 1
ATOM 3507 O O . ALA B 1 79 ? 3.623 3.494 18.656 1 98.88 79 ALA B O 1
ATOM 3508 N N . ALA B 1 80 ? 4.484 2.016 17.234 1 98.88 80 ALA B N 1
ATOM 3509 C CA . ALA B 1 80 ? 3.43 1.025 17.438 1 98.88 80 ALA B CA 1
ATOM 3510 C C . ALA B 1 80 ? 3.441 0.505 18.875 1 98.88 80 ALA B C 1
ATOM 3512 O O . ALA B 1 80 ? 2.383 0.314 19.484 1 98.88 80 ALA B O 1
ATOM 3513 N N . ARG B 1 81 ? 4.594 0.218 19.406 1 98.62 81 ARG B N 1
ATOM 3514 C CA . ARG B 1 81 ? 4.719 -0.24 20.797 1 98.62 81 ARG B CA 1
ATOM 3515 C C . ARG B 1 81 ? 4.094 0.759 21.766 1 98.62 81 ARG B C 1
ATOM 3517 O O . ARG B 1 81 ? 3.365 0.371 22.672 1 98.62 81 ARG B O 1
ATOM 3524 N N . GLU B 1 82 ? 4.414 2.027 21.531 1 98.75 82 GLU B N 1
ATOM 3525 C CA . GLU B 1 82 ? 3.848 3.061 22.391 1 98.75 82 GLU B CA 1
ATOM 3526 C C . GLU B 1 82 ? 2.324 3.066 22.328 1 98.75 82 GLU B C 1
ATOM 3528 O O . GLU B 1 82 ? 1.649 3.111 23.359 1 98.75 82 GLU B O 1
ATOM 3533 N N . ALA B 1 83 ? 1.773 3.072 21.109 1 98.94 83 ALA B N 1
ATOM 3534 C CA . ALA B 1 83 ? 0.326 3.113 20.922 1 98.94 83 ALA B CA 1
ATOM 3535 C C . ALA B 1 83 ? -0.351 1.924 21.594 1 98.94 83 ALA B C 1
ATOM 3537 O O . ALA B 1 83 ? -1.374 2.08 22.266 1 98.94 83 ALA B O 1
ATOM 3538 N N . VAL B 1 84 ? 0.184 0.743 21.422 1 98.88 84 VAL B N 1
ATOM 3539 C CA . VAL B 1 84 ? -0.414 -0.479 21.953 1 98.88 84 VAL B CA 1
ATOM 3540 C C . VAL B 1 84 ? -0.312 -0.489 23.484 1 98.88 84 VAL B C 1
ATOM 3542 O O . VAL B 1 84 ? -1.223 -0.957 24.172 1 98.88 84 VAL B O 1
ATOM 3545 N N . GLN B 1 85 ? 0.851 -0.026 23.969 1 98.44 85 GLN B N 1
ATOM 3546 C CA . GLN B 1 85 ? 1 0.1 25.406 1 98.44 85 GLN B CA 1
ATOM 3547 C C . GLN B 1 85 ? -0.081 1.002 26 1 98.44 85 GLN B C 1
ATOM 3549 O O . GLN B 1 85 ? -0.698 0.663 27.016 1 98.44 85 GLN B O 1
ATOM 3554 N N . GLN B 1 86 ? -0.322 2.152 25.391 1 98.75 86 GLN B N 1
ATOM 3555 C CA . GLN B 1 86 ? -1.364 3.051 25.875 1 98.75 86 GLN B CA 1
ATOM 3556 C C . GLN B 1 86 ? -2.738 2.393 25.797 1 98.75 86 GLN B C 1
ATOM 3558 O O . GLN B 1 86 ? -3.572 2.586 26.688 1 98.75 86 GLN B O 1
ATOM 3563 N N . ALA B 1 87 ? -2.988 1.665 24.75 1 98.75 87 ALA B N 1
ATOM 3564 C CA . ALA B 1 87 ? -4.277 1.011 24.562 1 98.75 87 ALA B CA 1
ATOM 3565 C C . ALA B 1 87 ? -4.484 -0.107 25.578 1 98.75 87 ALA B C 1
ATOM 3567 O O . ALA B 1 87 ? -5.605 -0.587 25.766 1 98.75 87 ALA B O 1
ATOM 3568 N N . GLY B 1 88 ? -3.396 -0.551 26.203 1 98.38 88 GLY B N 1
ATOM 3569 C CA . GLY B 1 88 ? -3.486 -1.662 27.141 1 98.38 88 GLY B CA 1
ATOM 3570 C C . GLY B 1 88 ? -3.803 -2.984 26.469 1 98.38 88 GLY B C 1
ATOM 3571 O O . GLY B 1 88 ? -4.57 -3.789 26.984 1 98.38 88 GLY B O 1
ATOM 3572 N N . LEU B 1 89 ? -3.246 -3.229 25.281 1 97.38 89 LEU B N 1
ATOM 3573 C CA . LEU B 1 89 ? -3.523 -4.426 24.5 1 97.38 89 LEU B CA 1
ATOM 3574 C C . LEU B 1 89 ? -2.332 -5.379 24.516 1 97.38 89 LEU B C 1
ATOM 3576 O O . LEU B 1 89 ? -1.181 -4.938 24.531 1 97.38 89 LEU B O 1
ATOM 3580 N N . THR B 1 90 ? -2.605 -6.625 24.531 1 96.19 90 THR B N 1
ATOM 3581 C CA . THR B 1 90 ? -1.612 -7.68 24.375 1 96.19 90 THR B CA 1
ATOM 3582 C C . THR B 1 90 ? -2.156 -8.812 23.516 1 96.19 90 THR B C 1
ATOM 3584 O O . THR B 1 90 ? -3.283 -9.266 23.719 1 96.19 90 THR B O 1
ATOM 3587 N N . ALA B 1 91 ? -1.36 -9.18 22.562 1 97.06 91 ALA B N 1
ATOM 3588 C CA . ALA B 1 91 ? -1.746 -10.328 21.75 1 97.06 91 ALA B CA 1
ATOM 3589 C C . ALA B 1 91 ? -1.631 -11.625 22.531 1 97.06 91 ALA B C 1
ATOM 3591 O O . ALA B 1 91 ? -0.697 -11.805 23.312 1 97.06 91 ALA B O 1
ATOM 3592 N N . SER B 1 92 ? -2.555 -12.484 22.359 1 97.31 92 SER B N 1
ATOM 3593 C CA . SER B 1 92 ? -2.594 -13.812 22.969 1 97.31 92 SER B CA 1
ATOM 3594 C C . SER B 1 92 ? -3.078 -14.867 21.969 1 97.31 92 SER B C 1
ATOM 3596 O O . SER B 1 92 ? -3.492 -14.531 20.859 1 97.31 92 SER B O 1
ATOM 3598 N N . ASP B 1 93 ? -3.039 -16.109 22.359 1 95.25 93 ASP B N 1
ATOM 3599 C CA . ASP B 1 93 ? -3.469 -17.203 21.5 1 95.25 93 ASP B CA 1
ATOM 3600 C C . ASP B 1 93 ? -4.953 -17.078 21.156 1 95.25 93 ASP B C 1
ATOM 3602 O O . ASP B 1 93 ? -5.398 -17.562 20.109 1 95.25 93 ASP B O 1
ATOM 3606 N N . THR B 1 94 ? -5.703 -16.375 21.969 1 95.62 94 THR B N 1
ATOM 3607 C CA . THR B 1 94 ? -7.152 -16.344 21.812 1 95.62 94 THR B CA 1
ATOM 3608 C C . THR B 1 94 ? -7.57 -15.148 20.953 1 95.62 94 THR B C 1
ATOM 3610 O O . THR B 1 94 ? -8.664 -15.141 20.375 1 95.62 94 THR B O 1
ATOM 3613 N N . ASN B 1 95 ? -6.684 -14.148 20.875 1 97.56 95 ASN B N 1
ATOM 3614 C CA . ASN B 1 95 ? -7.184 -12.953 20.203 1 97.56 95 ASN B CA 1
ATOM 3615 C C . ASN B 1 95 ? -6.305 -12.562 19.016 1 97.56 95 ASN B C 1
ATOM 3617 O O . ASN B 1 95 ? -6.707 -11.758 18.172 1 97.56 95 ASN B O 1
ATOM 3621 N N . ARG B 1 96 ? -5.137 -13.141 18.812 1 98.31 96 ARG B N 1
ATOM 3622 C CA . ARG B 1 96 ? -4.113 -12.641 17.906 1 98.31 96 ARG B CA 1
ATOM 3623 C C . ARG B 1 96 ? -4.613 -12.664 16.469 1 98.31 96 ARG B C 1
ATOM 3625 O O . ARG B 1 96 ? -4.18 -11.852 15.641 1 98.31 96 ARG B O 1
ATOM 3632 N N . TYR B 1 97 ? -5.551 -13.57 16.094 1 98.5 97 TYR B N 1
ATOM 3633 C CA . TYR B 1 97 ? -6.047 -13.672 14.719 1 98.5 97 TYR B CA 1
ATOM 3634 C C . TYR B 1 97 ? -7.07 -12.578 14.438 1 98.5 97 TYR B C 1
ATOM 3636 O O . TYR B 1 97 ? -7.48 -12.391 13.289 1 98.5 97 TYR B O 1
ATOM 3644 N N . ARG B 1 98 ? -7.461 -11.789 15.484 1 98.56 98 ARG B N 1
ATOM 3645 C CA . ARG B 1 98 ? -8.383 -10.672 15.336 1 98.56 98 ARG B CA 1
ATOM 3646 C C . ARG B 1 98 ? -7.66 -9.336 15.484 1 98.56 98 ARG B C 1
ATOM 3648 O O . ARG B 1 98 ? -8.297 -8.281 15.57 1 98.56 98 ARG B O 1
ATOM 3655 N N . LEU B 1 99 ? -6.348 -9.391 15.617 1 98.88 99 LEU B N 1
ATOM 3656 C CA . LEU B 1 99 ? -5.473 -8.227 15.703 1 98.88 99 LEU B CA 1
ATOM 3657 C C . LEU B 1 99 ? -4.617 -8.094 14.453 1 98.88 99 LEU B C 1
ATOM 3659 O O . LEU B 1 99 ? -3.938 -9.047 14.055 1 98.88 99 LEU B O 1
ATOM 3663 N N . GLY B 1 100 ? -4.668 -6.926 13.75 1 98.88 100 GLY B N 1
ATOM 3664 C CA . GLY B 1 100 ? -3.906 -6.727 12.531 1 98.88 100 GLY B CA 1
ATOM 3665 C C . GLY B 1 100 ? -3.16 -5.406 12.5 1 98.88 100 GLY B C 1
ATOM 3666 O O . GLY B 1 100 ? -3.09 -4.703 13.508 1 98.88 100 GLY B O 1
ATOM 3667 N N . ALA B 1 101 ? -2.549 -5.129 11.344 1 98.94 101 ALA B N 1
ATOM 3668 C CA . ALA B 1 101 ? -1.776 -3.9 11.195 1 98.94 101 ALA B CA 1
ATOM 3669 C C . ALA B 1 101 ? -1.762 -3.432 9.742 1 98.94 101 ALA B C 1
ATOM 3671 O O . ALA B 1 101 ? -1.666 -4.246 8.82 1 98.94 101 ALA B O 1
ATOM 3672 N N . THR B 1 102 ? -1.944 -2.18 9.516 1 98.94 102 THR B N 1
ATOM 3673 C CA . THR B 1 102 ? -1.686 -1.521 8.242 1 98.94 102 THR B CA 1
ATOM 3674 C C . THR B 1 102 ? -0.763 -0.319 8.43 1 98.94 102 THR B C 1
ATOM 3676 O O . THR B 1 102 ? -1.046 0.566 9.242 1 98.94 102 THR B O 1
ATOM 3679 N N . VAL B 1 103 ? 0.332 -0.262 7.699 1 98.94 103 VAL B N 1
ATOM 3680 C CA . VAL B 1 103 ? 1.319 0.802 7.852 1 98.94 103 VAL B CA 1
ATOM 3681 C C . VAL B 1 103 ? 1.565 1.475 6.504 1 98.94 103 VAL B C 1
ATOM 3683 O O . VAL B 1 103 ? 1.907 0.808 5.523 1 98.94 103 VAL B O 1
ATOM 3686 N N . GLY B 1 104 ? 1.34 2.814 6.469 1 98.88 104 GLY B N 1
ATOM 3687 C CA . GLY B 1 104 ? 1.58 3.602 5.27 1 98.88 104 GLY B CA 1
ATOM 3688 C C . GLY B 1 104 ? 3.029 4.016 5.105 1 98.88 104 GLY B C 1
ATOM 3689 O O . GLY B 1 104 ? 3.691 4.375 6.082 1 98.88 104 GLY B O 1
ATOM 3690 N N . VAL B 1 105 ? 3.535 3.949 3.867 1 98.62 105 VAL B N 1
ATOM 3691 C CA . VAL B 1 105 ? 4.891 4.406 3.578 1 98.62 105 VAL B CA 1
ATOM 3692 C C . VAL B 1 105 ? 4.906 5.184 2.266 1 98.62 105 VAL B C 1
ATOM 3694 O O . VAL B 1 105 ? 4.141 4.879 1.348 1 98.62 105 VAL B O 1
ATOM 3697 N N . GLY B 1 106 ? 5.695 6.23 2.256 1 97.5 106 GLY B N 1
ATOM 3698 C CA . GLY B 1 106 ? 5.875 7 1.035 1 97.5 106 GLY B CA 1
ATOM 3699 C C . GLY B 1 106 ? 6.984 6.465 0.151 1 97.5 106 GLY B C 1
ATOM 3700 O O . GLY B 1 106 ? 6.887 6.516 -1.076 1 97.5 106 GLY B O 1
ATOM 3701 N N . VAL B 1 107 ? 7.941 6.023 0.84 1 93.25 107 VAL B N 1
ATOM 3702 C CA . VAL B 1 107 ? 9.078 5.426 0.144 1 93.25 107 VAL B CA 1
ATOM 3703 C C . VAL B 1 107 ? 9.367 4.043 0.726 1 93.25 107 VAL B C 1
ATOM 3705 O O . VAL B 1 107 ? 8.477 3.389 1.266 1 93.25 107 VAL B O 1
ATOM 3708 N N . CYS B 1 108 ? 10.484 3.422 0.586 1 94.12 108 CYS B N 1
ATOM 3709 C CA . CYS B 1 108 ? 10.836 2.104 1.098 1 94.12 108 CYS B CA 1
ATOM 3710 C C . CYS B 1 108 ? 12.141 2.158 1.883 1 94.12 108 CYS B C 1
ATOM 3712 O O . CYS B 1 108 ? 12.469 3.184 2.482 1 94.12 108 CYS B O 1
ATOM 3714 N N . GLY B 1 109 ? 12.789 1.034 2.129 1 96.81 109 GLY B N 1
ATOM 3715 C CA . GLY B 1 109 ? 14.023 0.974 2.898 1 96.81 109 GLY B CA 1
ATOM 3716 C C . GLY B 1 109 ? 15.219 1.515 2.146 1 96.81 109 GLY B C 1
ATOM 3717 O O . GLY B 1 109 ? 16.047 0.746 1.659 1 96.81 109 GLY B O 1
ATOM 3718 N N . TRP B 1 110 ? 15.406 2.857 2.191 1 97.25 110 TRP B N 1
ATOM 3719 C CA . TRP B 1 110 ? 16.375 3.521 1.332 1 97.25 110 TRP B CA 1
ATOM 3720 C C . TRP B 1 110 ? 17.766 3.498 1.963 1 97.25 110 TRP B C 1
ATOM 3722 O O . TRP B 1 110 ? 18.781 3.688 1.273 1 97.25 110 TRP B O 1
ATOM 3732 N N . GLU B 1 111 ? 17.797 3.365 3.299 1 96.75 111 GLU B N 1
ATOM 3733 C CA . GLU B 1 111 ? 19.125 3.23 3.912 1 96.75 111 GLU B CA 1
ATOM 3734 C C . GLU B 1 111 ? 19.844 1.998 3.387 1 96.75 111 GLU B C 1
ATOM 3736 O O . GLU B 1 111 ? 21.016 2.084 2.979 1 96.75 111 GLU B O 1
ATOM 3741 N N . ALA B 1 112 ? 19.156 0.893 3.408 1 97.31 112 ALA B N 1
ATOM 3742 C CA . ALA B 1 112 ? 19.75 -0.354 2.922 1 97.31 112 ALA B CA 1
ATOM 3743 C C . ALA B 1 112 ? 20.031 -0.281 1.423 1 97.31 112 ALA B C 1
ATOM 3745 O O . ALA B 1 112 ? 21.047 -0.795 0.948 1 97.31 112 ALA B O 1
ATOM 3746 N N . ILE B 1 113 ? 19.156 0.32 0.629 1 97.62 113 ILE B N 1
ATOM 3747 C CA . ILE B 1 113 ? 19.328 0.471 -0.811 1 97.62 113 ILE B CA 1
ATOM 3748 C C . ILE B 1 113 ? 20.641 1.215 -1.094 1 97.62 113 ILE B C 1
ATOM 3750 O O . ILE B 1 113 ? 21.469 0.744 -1.869 1 97.62 113 ILE B O 1
ATOM 3754 N N . GLU B 1 114 ? 20.781 2.367 -0.48 1 97.69 114 GLU B N 1
ATOM 3755 C CA . GLU B 1 114 ? 21.938 3.201 -0.743 1 97.69 114 GLU B CA 1
ATOM 3756 C C . GLU B 1 114 ? 23.219 2.516 -0.275 1 97.69 114 GLU B C 1
ATOM 3758 O O . GLU B 1 114 ? 24.234 2.537 -0.977 1 97.69 114 GLU B O 1
ATOM 3763 N N . GLN B 1 115 ? 23.156 1.926 0.923 1 97.06 115 GLN B N 1
ATOM 3764 C CA . GLN B 1 115 ? 24.328 1.226 1.452 1 97.06 115 GLN B CA 1
ATOM 3765 C C . GLN B 1 115 ? 24.812 0.154 0.48 1 97.06 115 GLN B C 1
ATOM 3767 O O . GLN B 1 115 ? 26.016 0.024 0.242 1 97.06 115 GLN B O 1
ATOM 3772 N N . ASP B 1 116 ? 23.938 -0.566 -0.09 1 97.38 116 ASP B N 1
ATOM 3773 C CA . ASP B 1 116 ? 24.297 -1.666 -0.98 1 97.38 116 ASP B CA 1
ATOM 3774 C C . ASP B 1 116 ? 24.844 -1.144 -2.303 1 97.38 116 ASP B C 1
ATOM 3776 O O . ASP B 1 116 ? 25.828 -1.677 -2.824 1 97.38 116 ASP B O 1
ATOM 3780 N N . TYR B 1 117 ? 24.172 -0.146 -2.91 1 97.31 117 TYR B N 1
ATOM 3781 C CA . TYR B 1 117 ? 24.672 0.401 -4.164 1 97.31 117 TYR B CA 1
ATOM 3782 C C . TYR B 1 117 ? 26.062 1.013 -3.973 1 97.31 117 TYR B C 1
ATOM 3784 O O . TYR B 1 117 ? 26.938 0.848 -4.82 1 97.31 117 TYR B O 1
ATOM 3792 N N . ARG B 1 118 ? 26.281 1.75 -2.881 1 97.31 118 ARG B N 1
ATOM 3793 C CA . ARG B 1 118 ? 27.594 2.311 -2.611 1 97.31 118 ARG B CA 1
ATOM 3794 C C . ARG B 1 118 ? 28.641 1.209 -2.455 1 97.31 118 ARG B C 1
ATOM 3796 O O . ARG B 1 118 ? 29.719 1.29 -3.025 1 97.31 118 ARG B O 1
ATOM 3803 N N . ALA B 1 119 ? 28.281 0.205 -1.676 1 97.31 119 ALA B N 1
ATOM 3804 C CA . ALA B 1 119 ? 29.203 -0.893 -1.421 1 97.31 119 ALA B CA 1
ATOM 3805 C C . ALA B 1 119 ? 29.578 -1.611 -2.717 1 97.31 119 ALA B C 1
ATOM 3807 O O . ALA B 1 119 ? 30.734 -1.969 -2.928 1 97.31 119 ALA B O 1
ATOM 3808 N N . MET B 1 120 ? 28.609 -1.836 -3.572 1 96.94 120 MET B N 1
ATOM 3809 C CA . MET B 1 120 ? 28.828 -2.602 -4.797 1 96.94 120 MET B CA 1
ATOM 3810 C C . MET B 1 120 ? 29.5 -1.743 -5.863 1 96.94 120 MET B C 1
ATOM 3812 O O . MET B 1 120 ? 30.453 -2.18 -6.508 1 96.94 120 MET B O 1
ATOM 3816 N N . LEU B 1 121 ? 29.062 -0.507 -6.082 1 96.56 121 LEU B N 1
ATOM 3817 C CA . LEU B 1 121 ? 29.516 0.321 -7.195 1 96.56 121 LEU B CA 1
ATOM 3818 C C . LEU B 1 121 ? 30.844 1.012 -6.852 1 96.56 121 LEU B C 1
ATOM 3820 O O . LEU B 1 121 ? 31.688 1.198 -7.719 1 96.56 121 LEU B O 1
ATOM 3824 N N . LEU B 1 122 ? 31.031 1.433 -5.621 1 95.88 122 LEU B N 1
ATOM 3825 C CA . LEU B 1 122 ? 32.219 2.207 -5.25 1 95.88 122 LEU B CA 1
ATOM 3826 C C . LEU B 1 122 ? 33.312 1.304 -4.672 1 95.88 122 LEU B C 1
ATOM 3828 O O . LEU B 1 122 ? 34.5 1.589 -4.816 1 95.88 122 LEU B O 1
ATOM 3832 N N . HIS B 1 123 ? 32.875 0.214 -3.982 1 96.06 123 HIS B N 1
ATOM 3833 C CA . HIS B 1 123 ? 33.844 -0.564 -3.244 1 96.06 123 HIS B CA 1
ATOM 3834 C C . HIS B 1 123 ? 34 -1.966 -3.828 1 96.06 123 HIS B C 1
ATOM 3836 O O . HIS B 1 123 ? 34.781 -2.777 -3.318 1 96.06 123 HIS B O 1
ATOM 3842 N N . GLY B 1 124 ? 33.281 -2.336 -4.789 1 94.25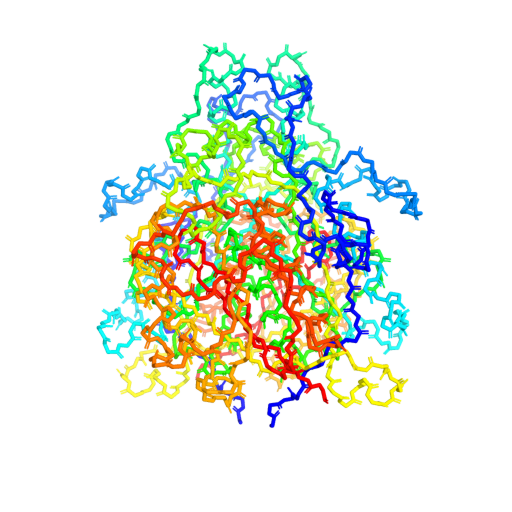 124 GLY B N 1
ATOM 3843 C CA . GLY B 1 124 ? 33.438 -3.576 -5.527 1 94.25 124 GLY B CA 1
ATOM 3844 C C . GLY B 1 124 ? 32.938 -4.789 -4.777 1 94.25 124 GLY B C 1
ATOM 3845 O O . GLY B 1 124 ? 33.312 -5.918 -5.062 1 94.25 124 GLY B O 1
ATOM 3846 N N . ARG B 1 125 ? 32.094 -4.52 -3.824 1 95.06 125 ARG B N 1
ATOM 3847 C CA . ARG B 1 125 ? 31.469 -5.648 -3.131 1 95.06 125 ARG B CA 1
ATOM 3848 C C . ARG B 1 125 ? 30.641 -6.496 -4.09 1 95.06 125 ARG B C 1
ATOM 3850 O O . ARG B 1 125 ? 29.906 -5.961 -4.93 1 95.06 125 ARG B O 1
ATOM 3857 N N . LYS B 1 126 ? 30.672 -7.832 -3.914 1 93 126 LYS B N 1
ATOM 3858 C CA . LYS B 1 126 ? 30.078 -8.734 -4.898 1 93 126 LYS B CA 1
ATOM 3859 C C . LYS B 1 126 ? 28.656 -9.109 -4.512 1 93 126 LYS B C 1
ATOM 3861 O O . LYS B 1 126 ? 27.891 -9.609 -5.344 1 93 126 LYS B O 1
ATOM 3866 N N . ARG B 1 127 ? 28.344 -8.891 -3.211 1 93.25 127 ARG B N 1
ATOM 3867 C CA . ARG B 1 127 ? 27.031 -9.297 -2.711 1 93.25 127 ARG B CA 1
ATOM 3868 C C . ARG B 1 127 ? 26.391 -8.18 -1.902 1 93.25 127 ARG B C 1
ATOM 3870 O O . ARG B 1 127 ? 27.094 -7.367 -1.284 1 93.25 127 ARG B O 1
ATOM 3877 N N . THR B 1 128 ? 25.062 -8.164 -1.931 1 94.94 128 THR B N 1
ATOM 3878 C CA . THR B 1 128 ? 24.328 -7.297 -1.011 1 94.94 128 THR B CA 1
ATOM 3879 C C . THR B 1 128 ? 24.297 -7.898 0.392 1 94.94 128 THR B C 1
ATOM 3881 O O . THR B 1 128 ? 24.797 -9.008 0.608 1 94.94 128 THR B O 1
ATOM 3884 N N . GLY B 1 129 ? 23.828 -7.047 1.357 1 90.94 129 GLY B N 1
ATOM 3885 C CA . GLY B 1 129 ? 23.547 -7.625 2.664 1 90.94 129 GLY B CA 1
ATOM 3886 C C . GLY B 1 129 ? 22.562 -8.773 2.613 1 90.94 129 GLY B C 1
ATOM 3887 O O . GLY B 1 129 ? 21.719 -8.844 1.712 1 90.94 129 GLY B O 1
ATOM 3888 N N . ALA B 1 130 ? 22.656 -9.688 3.607 1 85.62 130 ALA B N 1
ATOM 3889 C CA . ALA B 1 130 ? 21.875 -10.914 3.598 1 85.62 130 ALA B CA 1
ATOM 3890 C C . ALA B 1 130 ? 20.375 -10.609 3.613 1 85.62 130 ALA B C 1
ATOM 3892 O O . ALA B 1 130 ? 19.578 -11.352 3.035 1 85.62 130 ALA B O 1
ATOM 3893 N N . PHE B 1 131 ? 19.891 -9.516 4.203 1 89.56 131 PHE B N 1
ATOM 3894 C CA . PHE B 1 131 ? 18.469 -9.25 4.348 1 89.56 131 PHE B CA 1
ATOM 3895 C C . PHE B 1 131 ? 18.078 -7.98 3.602 1 89.56 131 PHE B C 1
ATOM 3897 O O . PHE B 1 131 ? 17.094 -7.324 3.963 1 89.56 131 PHE B O 1
ATOM 3904 N N . THR B 1 132 ? 18.844 -7.738 2.541 1 94 132 THR B N 1
ATOM 3905 C CA . THR B 1 132 ? 18.531 -6.508 1.815 1 94 132 THR B CA 1
ATOM 3906 C C . THR B 1 132 ? 17.141 -6.57 1.204 1 94 132 THR B C 1
ATOM 3908 O O . THR B 1 132 ? 16.359 -5.617 1.319 1 94 132 THR B O 1
ATOM 3911 N N . ALA B 1 133 ? 16.797 -7.695 0.604 1 94.5 133 ALA B N 1
ATOM 3912 C CA . ALA B 1 133 ? 15.508 -7.805 -0.079 1 94.5 133 ALA B CA 1
ATOM 3913 C C . ALA B 1 133 ? 14.352 -7.562 0.886 1 94.5 133 ALA B C 1
ATOM 3915 O O . ALA B 1 133 ? 13.539 -6.656 0.677 1 94.5 133 ALA B O 1
ATOM 3916 N N . PRO B 1 134 ? 14.273 -8.289 2.008 1 93.69 134 PRO B N 1
ATOM 3917 C CA . PRO B 1 134 ? 13.148 -8.039 2.914 1 93.69 134 PRO B CA 1
ATOM 3918 C C . PRO B 1 134 ? 13.266 -6.703 3.646 1 93.69 134 PRO B C 1
ATOM 3920 O O . PRO B 1 134 ? 12.25 -6.109 4.02 1 93.69 134 PRO B O 1
ATOM 3923 N N . LYS B 1 135 ? 14.492 -6.125 3.795 1 95.5 135 LYS B N 1
ATOM 3924 C CA . LYS B 1 135 ? 14.711 -4.852 4.477 1 95.5 135 LYS B CA 1
ATOM 3925 C C . LYS B 1 135 ? 14.125 -3.693 3.672 1 95.5 135 LYS B C 1
ATOM 3927 O O . LYS B 1 135 ? 13.68 -2.697 4.242 1 95.5 135 LYS B O 1
ATOM 3932 N N . VAL B 1 136 ? 14.227 -3.875 2.389 1 97 136 VAL B N 1
ATOM 3933 C CA . VAL B 1 136 ? 13.984 -2.701 1.556 1 97 136 VAL B CA 1
ATOM 3934 C C . VAL B 1 136 ? 12.531 -2.688 1.094 1 97 136 VAL B C 1
ATOM 3936 O O . VAL B 1 136 ? 12.023 -1.654 0.653 1 97 136 VAL B O 1
ATOM 3939 N N . MET B 1 137 ? 11.766 -3.805 1.151 1 96.88 137 MET B N 1
ATOM 3940 C CA . MET B 1 137 ? 10.414 -3.854 0.613 1 96.88 137 MET B CA 1
ATOM 3941 C C . MET B 1 137 ? 9.508 -2.852 1.322 1 96.88 137 MET B C 1
ATOM 3943 O O . MET B 1 137 ? 9.594 -2.688 2.541 1 96.88 137 MET B O 1
ATOM 3947 N N . PRO B 1 138 ? 8.625 -2.129 0.607 1 98.06 138 PRO B N 1
ATOM 3948 C CA . PRO B 1 138 ? 7.75 -1.129 1.217 1 98.06 138 PRO B CA 1
ATOM 3949 C C . PRO B 1 138 ? 6.828 -1.723 2.279 1 98.06 138 PRO B C 1
ATOM 3951 O O . PRO B 1 138 ? 6.438 -1.027 3.221 1 98.06 138 PRO B O 1
ATOM 3954 N N . GLY B 1 139 ? 6.516 -2.992 2.197 1 98.38 139 GLY B N 1
ATOM 3955 C CA . GLY B 1 139 ? 5.621 -3.633 3.146 1 98.38 139 GLY B CA 1
ATOM 3956 C C . GLY B 1 139 ? 6.32 -4.086 4.414 1 98.38 139 GLY B C 1
ATOM 3957 O O . GLY B 1 139 ? 5.676 -4.594 5.336 1 98.38 139 GLY B O 1
ATOM 3958 N N . ALA B 1 140 ? 7.66 -3.807 4.566 1 98.44 140 ALA B N 1
ATOM 3959 C CA . ALA B 1 140 ? 8.453 -4.336 5.672 1 98.44 140 ALA B CA 1
ATOM 3960 C C . ALA B 1 140 ? 7.977 -3.77 7.008 1 98.44 140 ALA B C 1
ATOM 3962 O O . ALA B 1 140 ? 7.941 -4.48 8.016 1 98.44 140 ALA B O 1
ATOM 3963 N N . ALA B 1 141 ? 7.629 -2.504 7.004 1 98.62 141 ALA B N 1
ATOM 3964 C CA . ALA B 1 141 ? 7.223 -1.86 8.25 1 98.62 141 ALA B CA 1
ATOM 3965 C C . ALA B 1 141 ? 6.004 -2.557 8.852 1 98.62 141 ALA B C 1
ATOM 3967 O O . ALA B 1 141 ? 5.973 -2.838 10.055 1 98.62 141 ALA B O 1
ATOM 3968 N N . ALA B 1 142 ? 4.996 -2.822 8.047 1 98.88 142 ALA B N 1
ATOM 3969 C CA . ALA B 1 142 ? 3.807 -3.52 8.523 1 98.88 142 ALA B CA 1
ATOM 3970 C C . ALA B 1 142 ? 4.156 -4.91 9.047 1 98.88 142 ALA B C 1
ATOM 3972 O O . ALA B 1 142 ? 3.637 -5.348 10.07 1 98.88 142 ALA B O 1
ATOM 3973 N N . GLY B 1 143 ? 4.996 -5.621 8.305 1 98.5 143 GLY B N 1
ATOM 3974 C CA . GLY B 1 143 ? 5.449 -6.938 8.727 1 98.5 143 GLY B CA 1
ATOM 3975 C C . GLY B 1 143 ? 6.133 -6.922 10.078 1 98.5 143 GLY B C 1
ATOM 3976 O O . GLY B 1 143 ? 5.859 -7.777 10.93 1 98.5 143 GLY B O 1
ATOM 3977 N N . HIS B 1 144 ? 7.035 -5.941 10.281 1 98.62 144 HIS B N 1
ATOM 3978 C CA . HIS B 1 144 ? 7.789 -5.867 11.531 1 98.62 144 HIS B CA 1
ATOM 3979 C C . HIS B 1 144 ? 6.883 -5.496 12.695 1 98.62 144 HIS B C 1
ATOM 3981 O O . HIS B 1 144 ? 7.078 -5.969 13.82 1 98.62 144 HIS B O 1
ATOM 3987 N N . VAL B 1 145 ? 5.918 -4.602 12.469 1 98.75 145 VAL B N 1
ATOM 3988 C CA . VAL B 1 145 ? 4.945 -4.281 13.508 1 98.75 145 VAL B CA 1
ATOM 3989 C C . VAL B 1 145 ? 4.184 -5.543 13.906 1 98.75 145 VAL B C 1
ATOM 3991 O O . VAL B 1 145 ? 4 -5.812 15.102 1 98.75 145 VAL B O 1
ATOM 3994 N N . SER B 1 146 ? 3.725 -6.316 12.945 1 98.75 146 SER B N 1
ATOM 3995 C CA . SER B 1 146 ? 3.027 -7.574 13.18 1 98.75 146 SER B CA 1
ATOM 3996 C C . SER B 1 146 ? 3.885 -8.531 14 1 98.75 146 SER B C 1
ATOM 3998 O O . SER B 1 146 ? 3.424 -9.078 15.008 1 98.75 146 SER B O 1
ATOM 4000 N N . MET B 1 147 ? 5.098 -8.781 13.625 1 97.94 147 MET B N 1
ATOM 4001 C CA . MET B 1 147 ? 5.996 -9.719 14.289 1 97.94 147 MET B CA 1
ATOM 4002 C C . MET B 1 147 ? 6.293 -9.273 15.711 1 97.94 147 MET B C 1
ATOM 4004 O O . MET B 1 147 ? 6.309 -10.094 16.641 1 97.94 147 MET B O 1
ATOM 4008 N N . ASP B 1 148 ? 6.559 -7.98 15.844 1 97.94 148 ASP B N 1
ATOM 4009 C CA . ASP B 1 148 ? 6.941 -7.445 17.141 1 97.94 148 ASP B CA 1
ATOM 4010 C C . ASP B 1 148 ? 5.797 -7.578 18.156 1 97.94 148 ASP B C 1
ATOM 4012 O O . ASP B 1 148 ? 6.031 -7.828 19.328 1 97.94 148 ASP B O 1
ATOM 4016 N N . LEU B 1 149 ? 4.543 -7.391 17.688 1 98.38 149 LEU B N 1
ATOM 4017 C CA . LEU B 1 149 ? 3.402 -7.301 18.594 1 98.38 149 LEU B CA 1
ATOM 4018 C C . LEU B 1 149 ? 2.596 -8.594 18.578 1 98.38 149 LEU B C 1
ATOM 4020 O O . LEU B 1 149 ? 1.652 -8.75 19.359 1 98.38 149 LEU B O 1
ATOM 4024 N N . GLY B 1 150 ? 2.914 -9.523 17.703 1 98.31 150 GLY B N 1
ATOM 4025 C CA . GLY B 1 150 ? 2.2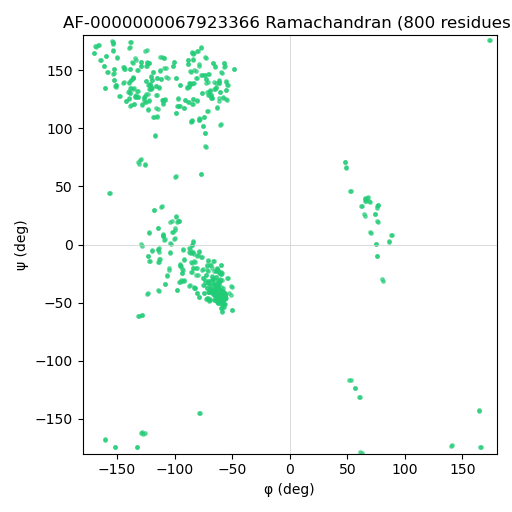38 -10.805 17.641 1 98.31 150 GLY B CA 1
ATOM 4026 C C . GLY B 1 150 ? 0.873 -10.727 16.984 1 98.31 150 GLY B C 1
ATOM 4027 O O . GLY B 1 150 ? -0.051 -11.445 17.359 1 98.31 150 GLY B O 1
ATOM 4028 N N . LEU B 1 151 ? 0.702 -9.859 15.992 1 98.81 151 LEU B N 1
ATOM 4029 C CA . LEU B 1 151 ? -0.574 -9.656 15.32 1 98.81 151 LEU B CA 1
ATOM 4030 C C . LEU B 1 151 ? -0.728 -10.625 14.148 1 98.81 151 LEU B C 1
ATOM 4032 O O . LEU B 1 151 ? 0.056 -10.586 13.203 1 98.81 151 LEU B O 1
ATOM 4036 N N . ARG B 1 152 ? -1.802 -11.469 14.117 1 98.81 152 ARG B N 1
ATOM 4037 C CA . ARG B 1 152 ? -1.896 -12.516 13.102 1 98.81 152 ARG B CA 1
ATOM 4038 C C . ARG B 1 152 ? -3.176 -12.367 12.281 1 98.81 152 ARG B C 1
ATOM 4040 O O . ARG B 1 152 ? -3.541 -13.273 11.531 1 98.81 152 ARG B O 1
ATOM 4047 N N . GLY B 1 153 ? -3.891 -11.234 12.461 1 98.75 153 GLY B N 1
ATOM 4048 C CA . GLY B 1 153 ? -4.988 -10.867 11.578 1 98.75 153 GLY B CA 1
ATOM 4049 C C . GLY B 1 153 ? -4.527 -10.281 10.258 1 98.75 153 GLY B C 1
ATOM 4050 O O . GLY B 1 153 ? -3.539 -10.742 9.68 1 98.75 153 GLY B O 1
ATOM 4051 N N . PRO B 1 154 ? -5.281 -9.312 9.711 1 98.88 154 PRO B N 1
ATOM 4052 C CA . PRO B 1 154 ? -4.852 -8.656 8.469 1 98.88 154 PRO B CA 1
ATOM 4053 C C . PRO B 1 154 ? -3.604 -7.801 8.664 1 98.88 154 PRO B C 1
ATOM 4055 O O . PRO B 1 154 ? -3.574 -6.93 9.531 1 98.88 154 PRO B O 1
ATOM 4058 N N . VAL B 1 155 ? -2.557 -8.039 7.828 1 98.94 155 VAL B N 1
ATOM 4059 C CA . VAL B 1 155 ? -1.322 -7.262 7.891 1 98.94 155 VAL B CA 1
ATOM 4060 C C . VAL B 1 155 ? -0.839 -6.945 6.477 1 98.94 155 VAL B C 1
ATOM 4062 O O . VAL B 1 155 ? -0.612 -7.852 5.676 1 98.94 155 VAL B O 1
ATOM 4065 N N . TYR B 1 156 ? -0.727 -5.637 6.117 1 98.94 156 TYR B N 1
ATOM 4066 C CA . TYR B 1 156 ? -0.18 -5.215 4.832 1 98.94 156 TYR B CA 1
ATOM 4067 C C . TYR B 1 156 ? 0.186 -3.736 4.852 1 98.94 156 TYR B C 1
ATOM 4069 O O . TYR B 1 156 ? -0.222 -3.002 5.754 1 98.94 156 TYR B O 1
ATOM 4077 N N . GLY B 1 157 ? 1.037 -3.371 3.965 1 98.88 157 GLY B N 1
ATOM 4078 C CA . GLY B 1 157 ? 1.394 -1.972 3.793 1 98.88 157 GLY B CA 1
ATOM 4079 C C . GLY B 1 157 ? 0.489 -1.24 2.82 1 98.88 157 GLY B C 1
ATOM 4080 O O . GLY B 1 157 ? -0.151 -1.863 1.972 1 98.88 157 GLY B O 1
ATOM 4081 N N . VAL B 1 158 ? 0.413 0.074 2.99 1 98.94 158 VAL B N 1
ATOM 4082 C CA . VAL B 1 158 ? -0.311 0.966 2.09 1 98.94 158 VAL B CA 1
ATOM 4083 C C . VAL B 1 158 ? 0.624 2.064 1.59 1 98.94 158 VAL B C 1
ATOM 4085 O O . VAL B 1 158 ? 1.482 2.545 2.334 1 98.94 158 VAL B O 1
ATOM 4088 N N . THR B 1 159 ? 0.468 2.404 0.273 1 98.81 159 THR B N 1
ATOM 4089 C CA . THR B 1 159 ? 1.381 3.402 -0.273 1 98.81 159 THR B CA 1
ATOM 4090 C C . THR B 1 159 ? 0.643 4.355 -1.207 1 98.81 159 THR B C 1
ATOM 4092 O O . THR B 1 159 ? -0.094 3.918 -2.094 1 98.81 159 THR B O 1
ATOM 4095 N N . SER B 1 160 ? 0.769 5.625 -0.927 1 98.5 160 SER B N 1
ATOM 4096 C CA . SER B 1 160 ? 0.245 6.734 -1.717 1 98.5 160 SER B CA 1
ATOM 4097 C C . SER B 1 160 ? 1.022 8.016 -1.449 1 98.5 160 SER B C 1
ATOM 4099 O O . SER B 1 160 ? 0.428 9.078 -1.223 1 98.5 160 SER B O 1
ATOM 4101 N N . ALA B 1 161 ? 2.322 7.918 -1.406 1 97.69 161 ALA B N 1
ATOM 4102 C CA . ALA B 1 161 ? 3.197 9.047 -1.114 1 97.69 161 ALA B CA 1
ATOM 4103 C C . ALA B 1 161 ? 2.84 9.688 0.223 1 97.69 161 ALA B C 1
ATOM 4105 O O . ALA B 1 161 ? 2.773 9.008 1.248 1 97.69 161 ALA B O 1
ATOM 4106 N N . CYS B 1 162 ? 2.541 10.992 0.207 1 97.56 162 CYS B N 1
ATOM 4107 C CA . CYS B 1 162 ? 2.381 11.758 1.438 1 97.56 162 CYS B CA 1
ATOM 4108 C C . CYS B 1 162 ? 1.037 11.461 2.094 1 97.56 162 CYS B C 1
ATOM 4110 O O . CYS B 1 162 ? 0.826 11.789 3.262 1 97.56 162 CYS B O 1
ATOM 4112 N N . SER B 1 163 ? 0.142 10.789 1.438 1 98.75 163 SER B N 1
ATOM 4113 C CA . SER B 1 163 ? -1.167 10.477 2.002 1 98.75 163 SER B CA 1
ATOM 4114 C C . SER B 1 163 ? -1.23 9.031 2.488 1 98.75 163 SER B C 1
ATOM 4116 O O . SER B 1 163 ? -2.307 8.531 2.826 1 98.75 163 SER B O 1
ATOM 4118 N N . SER B 1 164 ? -0.106 8.367 2.539 1 98.88 164 SER B N 1
ATOM 4119 C CA . SER B 1 164 ? -0.032 6.934 2.787 1 98.88 164 SER B CA 1
ATOM 4120 C C . SER B 1 164 ? -0.621 6.578 4.148 1 98.88 164 SER B C 1
ATOM 4122 O O . SER B 1 164 ? -1.368 5.605 4.273 1 98.88 164 SER B O 1
ATOM 4124 N N . SER B 1 165 ? -0.273 7.301 5.188 1 98.88 165 SER B N 1
ATOM 4125 C CA . SER B 1 165 ? -0.749 6.922 6.512 1 98.88 165 SER B CA 1
ATOM 4126 C C . SER B 1 165 ? -2.26 7.098 6.629 1 98.88 165 SER B C 1
ATOM 4128 O O . SER B 1 165 ? -2.934 6.301 7.285 1 98.88 165 SER B O 1
ATOM 4130 N N . ASN B 1 166 ? -2.826 8.188 6.008 1 98.94 166 ASN B N 1
ATOM 4131 C CA . ASN B 1 166 ? -4.277 8.344 6.035 1 98.94 166 ASN B CA 1
ATOM 4132 C C . ASN B 1 166 ? -4.977 7.199 5.301 1 98.94 166 ASN B C 1
ATOM 4134 O O . ASN B 1 166 ? -6 6.695 5.758 1 98.94 166 ASN B O 1
ATOM 4138 N N . HIS B 1 167 ? -4.418 6.816 4.152 1 98.94 167 HIS B N 1
ATOM 4139 C CA . HIS B 1 167 ? -4.977 5.668 3.449 1 98.94 167 HIS B CA 1
ATOM 4140 C C . HIS B 1 167 ? -4.844 4.398 4.285 1 98.94 167 HIS B C 1
ATOM 4142 O O . HIS B 1 167 ? -5.738 3.547 4.273 1 98.94 167 HIS B O 1
ATOM 4148 N N . ALA B 1 168 ? -3.695 4.246 4.961 1 98.94 168 ALA B N 1
ATOM 4149 C CA . ALA B 1 168 ? -3.49 3.07 5.801 1 98.94 168 ALA B CA 1
ATOM 4150 C C . ALA B 1 168 ? -4.512 3.02 6.934 1 98.94 168 ALA B C 1
ATOM 4152 O O . ALA B 1 168 ? -5.07 1.96 7.227 1 98.94 168 ALA B O 1
ATOM 4153 N N . ILE B 1 169 ? -4.758 4.109 7.562 1 98.94 169 ILE B N 1
ATOM 4154 C CA . ILE B 1 169 ? -5.703 4.191 8.672 1 98.94 169 ILE B CA 1
ATOM 4155 C C . ILE B 1 169 ? -7.117 3.936 8.164 1 98.94 169 ILE B C 1
ATOM 4157 O O . ILE B 1 169 ? -7.887 3.207 8.789 1 98.94 169 ILE B O 1
ATOM 4161 N N . ALA B 1 170 ? -7.477 4.523 6.992 1 98.94 170 ALA B N 1
ATOM 4162 C CA . ALA B 1 170 ? -8.773 4.246 6.387 1 98.94 170 ALA B CA 1
ATOM 4163 C C . ALA B 1 170 ? -8.93 2.756 6.086 1 98.94 170 ALA B C 1
ATOM 4165 O O . ALA B 1 170 ? -10 2.18 6.309 1 98.94 170 ALA B O 1
ATOM 4166 N N . SER B 1 171 ? -7.895 2.146 5.566 1 98.88 171 SER B N 1
ATOM 4167 C CA . SER B 1 171 ? -7.926 0.721 5.258 1 98.88 171 SER B CA 1
ATOM 4168 C C . SER B 1 171 ? -8.109 -0.115 6.52 1 98.88 171 SER B C 1
ATOM 4170 O O . SER B 1 171 ? -8.781 -1.147 6.496 1 98.88 171 SER B O 1
ATOM 4172 N N . ALA B 1 172 ? -7.426 0.337 7.57 1 98.94 172 ALA B N 1
ATOM 4173 C CA . ALA B 1 172 ? -7.574 -0.349 8.852 1 98.94 172 ALA B CA 1
ATOM 4174 C C . ALA B 1 172 ? -9.023 -0.301 9.336 1 98.94 172 ALA B C 1
ATOM 4176 O O . ALA B 1 172 ? -9.547 -1.296 9.844 1 98.94 172 ALA B O 1
ATOM 4177 N N . VAL B 1 173 ? -9.656 0.812 9.227 1 98.69 173 VAL B N 1
ATOM 4178 C CA . VAL B 1 173 ? -11.062 0.963 9.594 1 98.69 173 VAL B CA 1
ATOM 4179 C C . VAL B 1 173 ? -11.914 -0.034 8.812 1 98.69 173 VAL B C 1
ATOM 4181 O O . VAL B 1 173 ? -12.828 -0.648 9.367 1 98.69 173 VAL B O 1
ATOM 4184 N N . ASP B 1 174 ? -11.609 -0.193 7.527 1 98.19 174 ASP B N 1
ATOM 4185 C CA . ASP B 1 174 ? -12.367 -1.104 6.676 1 98.19 174 ASP B CA 1
ATOM 4186 C C . ASP B 1 174 ? -12.25 -2.545 7.168 1 98.19 174 ASP B C 1
ATOM 4188 O O . ASP B 1 174 ? -13.195 -3.324 7.059 1 98.19 174 ASP B O 1
ATOM 4192 N N . GLN B 1 175 ? -11.031 -2.947 7.676 1 98.56 175 GLN B N 1
ATOM 4193 C CA . GLN B 1 175 ? -10.875 -4.305 8.195 1 98.56 175 GLN B CA 1
ATOM 4194 C C . GLN B 1 175 ? -11.797 -4.543 9.391 1 98.56 175 GLN B C 1
ATOM 4196 O O . GLN B 1 175 ? -12.336 -5.641 9.555 1 98.56 175 GLN B O 1
ATOM 4201 N N . ILE B 1 176 ? -11.93 -3.564 10.211 1 98.31 176 ILE B N 1
ATOM 4202 C CA . ILE B 1 176 ? -12.805 -3.666 11.375 1 98.31 176 ILE B CA 1
ATOM 4203 C C . ILE B 1 176 ? -14.266 -3.652 10.938 1 98.31 176 ILE B C 1
ATOM 4205 O O . ILE B 1 176 ? -15.055 -4.492 11.367 1 98.31 176 ILE B O 1
ATOM 4209 N N . ARG B 1 177 ? -14.617 -2.748 10.07 1 96.81 177 ARG B N 1
ATOM 4210 C CA . ARG B 1 177 ? -16 -2.588 9.633 1 96.81 177 ARG B CA 1
ATOM 4211 C C . ARG B 1 177 ? -16.469 -3.809 8.852 1 96.81 177 ARG B C 1
ATOM 4213 O O . ARG B 1 177 ? -17.656 -4.18 8.922 1 96.81 177 ARG B O 1
ATOM 4220 N N . CYS B 1 178 ? -15.547 -4.426 8.109 1 95.25 178 CYS B N 1
ATOM 4221 C CA . CYS B 1 178 ? -15.898 -5.602 7.32 1 95.25 178 CYS B CA 1
ATOM 4222 C C . CYS B 1 178 ? -15.82 -6.867 8.164 1 95.25 178 CYS B C 1
ATOM 4224 O O . CYS B 1 178 ? -16.062 -7.969 7.672 1 95.25 178 CYS B O 1
ATOM 4226 N N . GLY B 1 179 ? -15.461 -6.789 9.453 1 95.5 179 GLY B N 1
ATOM 4227 C CA . GLY B 1 179 ? -15.555 -7.883 10.406 1 95.5 179 GLY B CA 1
ATOM 4228 C C . GLY B 1 179 ? -14.312 -8.758 10.438 1 95.5 179 GLY B C 1
ATOM 4229 O O . GLY B 1 179 ? -14.289 -9.789 11.109 1 95.5 179 GLY B O 1
ATOM 4230 N N . ARG B 1 180 ? -13.234 -8.367 9.758 1 97.62 180 ARG B N 1
ATOM 4231 C CA . ARG B 1 180 ? -12.047 -9.211 9.648 1 97.62 180 ARG B CA 1
ATOM 4232 C C . ARG B 1 180 ? -11.141 -9.031 10.859 1 97.62 180 ARG B C 1
ATOM 4234 O O . ARG B 1 180 ? -10.312 -9.898 11.148 1 97.62 180 ARG B O 1
ATOM 4241 N N . ALA B 1 181 ? -11.273 -7.906 11.609 1 98.5 181 ALA B N 1
ATOM 4242 C CA . ALA B 1 181 ? -10.469 -7.637 12.789 1 98.5 181 ALA B CA 1
ATOM 4243 C C . ALA B 1 181 ? -11.281 -6.91 13.859 1 98.5 181 ALA B C 1
ATOM 4245 O O . ALA B 1 181 ? -12.258 -6.223 13.547 1 98.5 181 ALA B O 1
ATOM 4246 N N . ASP B 1 182 ? -10.922 -7.066 15.109 1 98.62 182 ASP B N 1
ATOM 4247 C CA . ASP B 1 182 ? -11.461 -6.27 16.203 1 98.62 182 ASP B CA 1
ATOM 4248 C C . ASP B 1 182 ? -10.562 -5.074 16.516 1 98.62 182 ASP B C 1
ATOM 4250 O O . ASP B 1 182 ? -11.039 -4.039 16.984 1 98.62 182 ASP B O 1
ATOM 4254 N N . VAL B 1 183 ? -9.266 -5.273 16.266 1 98.88 183 VAL B N 1
ATOM 4255 C CA . VAL B 1 183 ? -8.25 -4.258 16.547 1 98.88 183 VAL B CA 1
ATOM 4256 C C . VAL B 1 183 ? -7.281 -4.168 15.367 1 98.88 183 VAL B C 1
ATOM 4258 O O . VAL B 1 183 ? -6.875 -5.188 14.805 1 98.88 183 VAL B O 1
ATOM 4261 N N . MET B 1 184 ? -6.992 -2.973 14.953 1 98.94 184 MET B N 1
ATOM 4262 C CA . MET B 1 184 ? -5.945 -2.705 13.977 1 98.94 184 MET B CA 1
ATOM 4263 C C . MET B 1 184 ? -4.953 -1.677 14.508 1 98.94 184 MET B C 1
ATOM 4265 O O . MET B 1 184 ? -5.352 -0.609 14.977 1 98.94 184 MET B O 1
ATOM 4269 N N . VAL B 1 185 ? -3.676 -2.008 14.461 1 98.94 185 VAL B N 1
ATOM 4270 C CA . VAL B 1 185 ? -2.633 -0.998 14.602 1 98.94 185 VAL B CA 1
ATOM 4271 C C . VAL B 1 185 ? -2.357 -0.35 13.25 1 98.94 185 VAL B C 1
ATOM 4273 O O . VAL B 1 185 ? -2.047 -1.039 12.273 1 98.94 185 VAL B O 1
ATOM 4276 N N . ALA B 1 186 ? -2.537 0.976 13.148 1 98.94 186 ALA B N 1
ATOM 4277 C CA . ALA B 1 186 ? -2.467 1.628 11.836 1 98.94 186 ALA B CA 1
ATOM 4278 C C . ALA B 1 186 ? -1.706 2.947 11.922 1 98.94 186 ALA B C 1
ATOM 4280 O O . ALA B 1 186 ? -1.701 3.602 12.969 1 98.94 186 ALA B O 1
ATOM 4281 N N . GLY B 1 187 ? -1.07 3.354 10.883 1 98.94 187 GLY B N 1
ATOM 4282 C CA . GLY B 1 187 ? -0.332 4.602 10.805 1 98.94 187 GLY B CA 1
ATOM 4283 C C . GLY B 1 187 ? 0.615 4.664 9.625 1 98.94 187 GLY B C 1
ATOM 4284 O O . GLY B 1 187 ? 0.245 4.301 8.5 1 98.94 187 GLY B O 1
ATOM 4285 N N . GLY B 1 188 ? 1.78 5.281 9.859 1 98.94 188 GLY B N 1
ATOM 4286 C CA . GLY B 1 188 ? 2.768 5.398 8.797 1 98.94 188 GLY B CA 1
ATOM 4287 C C . GLY B 1 188 ? 4.172 5.656 9.312 1 98.94 188 GLY B C 1
ATOM 4288 O O . GLY B 1 188 ? 4.352 6.02 10.477 1 98.94 188 GLY B O 1
ATOM 4289 N N . ALA B 1 189 ? 5.141 5.402 8.453 1 98.88 189 ALA B N 1
ATOM 4290 C CA . ALA B 1 189 ? 6.551 5.594 8.766 1 98.88 189 ALA B CA 1
ATOM 4291 C C . ALA B 1 189 ? 7.359 5.879 7.504 1 98.88 189 ALA B C 1
ATOM 4293 O O . ALA B 1 189 ? 7.094 5.305 6.441 1 98.88 189 ALA B O 1
ATOM 4294 N N . ASP B 1 190 ? 8.305 6.766 7.629 1 98.81 190 ASP B N 1
ATOM 4295 C CA . ASP B 1 190 ? 9.297 7.008 6.586 1 98.81 190 ASP B CA 1
ATOM 4296 C C . ASP B 1 190 ? 10.602 7.543 7.18 1 98.81 190 ASP B C 1
ATOM 4298 O O . ASP B 1 190 ? 10.586 8.203 8.219 1 98.81 190 ASP B O 1
ATOM 4302 N N . ALA B 1 191 ? 11.688 7.211 6.582 1 98.19 191 ALA B N 1
ATOM 4303 C CA . ALA B 1 191 ? 13.016 7.734 6.887 1 98.19 191 ALA B CA 1
ATOM 4304 C C . ALA B 1 191 ? 13.727 8.211 5.621 1 98.19 191 ALA B C 1
ATOM 4306 O O . ALA B 1 191 ? 14.703 7.598 5.18 1 98.19 191 ALA B O 1
ATOM 4307 N N . PRO B 1 192 ? 13.281 9.344 5.074 1 97.5 192 PRO B N 1
ATOM 4308 C CA . PRO B 1 192 ? 13.711 9.734 3.729 1 97.5 192 PRO B CA 1
ATOM 4309 C C . PRO B 1 192 ? 15.016 10.523 3.73 1 97.5 192 PRO B C 1
ATOM 4311 O O . PRO B 1 192 ? 15.492 10.945 2.67 1 97.5 192 PRO B O 1
ATOM 4314 N N . LEU B 1 193 ? 15.578 10.836 4.922 1 97.38 193 LEU B N 1
ATOM 4315 C CA . LEU B 1 193 ? 16.781 11.648 4.98 1 97.38 193 LEU B CA 1
ATOM 4316 C C . LEU B 1 193 ? 18.016 10.82 4.609 1 97.38 193 LEU B C 1
ATOM 4318 O O . LEU B 1 193 ? 18.938 10.68 5.414 1 97.38 193 LEU B O 1
ATOM 4322 N N . ILE B 1 194 ? 18.031 10.289 3.395 1 97.19 194 ILE B N 1
ATOM 4323 C CA . ILE B 1 194 ? 19.062 9.516 2.717 1 97.19 194 ILE B CA 1
ATOM 4324 C C . ILE B 1 194 ? 19.5 10.242 1.444 1 97.19 194 ILE B C 1
ATOM 4326 O O . ILE B 1 194 ? 18.656 10.797 0.724 1 97.19 194 ILE B O 1
ATOM 4330 N N . TRP B 1 195 ? 20.75 10.188 1.163 1 97.12 195 TRP B N 1
ATOM 4331 C CA . TRP B 1 195 ? 21.359 11.008 0.124 1 97.12 195 TRP B CA 1
ATOM 4332 C C . TRP B 1 195 ? 20.578 10.898 -1.183 1 97.12 195 TRP B C 1
ATOM 4334 O O . TRP B 1 195 ? 20.156 11.914 -1.743 1 97.12 195 TRP B O 1
ATOM 4344 N N . GLY B 1 196 ? 20.391 9.703 -1.71 1 96.56 196 GLY B N 1
ATOM 4345 C CA . GLY B 1 196 ? 19.688 9.508 -2.969 1 96.56 196 GLY B CA 1
ATOM 4346 C C . GLY B 1 196 ? 18.281 10.047 -2.957 1 96.56 196 GLY B C 1
ATOM 4347 O O . GLY B 1 196 ? 17.797 10.57 -3.967 1 96.56 196 GLY B O 1
ATOM 4348 N N . VAL B 1 197 ? 17.562 9.93 -1.842 1 96.94 197 VAL B N 1
ATOM 4349 C CA . VAL B 1 197 ? 16.203 10.422 -1.722 1 96.94 197 VAL B CA 1
ATOM 4350 C C . VAL B 1 197 ? 16.188 11.945 -1.71 1 96.94 197 VAL B C 1
ATOM 4352 O O . VAL B 1 197 ? 15.422 12.578 -2.441 1 96.94 197 VAL B O 1
ATOM 4355 N N . VAL B 1 198 ? 17.062 12.516 -0.879 1 96.62 198 VAL B N 1
ATOM 4356 C CA . VAL B 1 198 ? 17.125 13.969 -0.771 1 96.62 198 VAL B CA 1
ATOM 4357 C C . VAL B 1 198 ? 17.469 14.57 -2.129 1 96.62 198 VAL B C 1
ATOM 4359 O O . VAL B 1 198 ? 16.859 15.562 -2.549 1 96.62 198 VAL B O 1
ATOM 4362 N N . LYS B 1 199 ? 18.422 13.977 -2.863 1 96.44 199 LYS B N 1
ATOM 4363 C CA . LYS B 1 199 ? 18.812 14.445 -4.191 1 96.44 199 LYS B CA 1
ATOM 4364 C C . LYS B 1 199 ? 17.625 14.414 -5.152 1 96.44 199 LYS B C 1
ATOM 4366 O O . LYS B 1 199 ? 17.484 15.305 -5.996 1 96.44 199 LYS B O 1
ATOM 4371 N N . SER B 1 200 ? 16.859 13.398 -5.062 1 96.31 200 SER B N 1
ATOM 4372 C CA . SER B 1 200 ? 15.719 13.281 -5.961 1 96.31 200 SER B CA 1
ATOM 4373 C C . SER B 1 200 ? 14.688 14.375 -5.688 1 96.31 200 SER B C 1
ATOM 4375 O O . SER B 1 200 ? 14.055 14.891 -6.613 1 96.31 200 SER B O 1
ATOM 4377 N N . TRP B 1 201 ? 14.5 14.789 -4.477 1 95.5 201 TRP B N 1
ATOM 4378 C CA . TRP B 1 201 ? 13.547 15.844 -4.121 1 95.5 201 TRP B CA 1
ATOM 4379 C C . TRP B 1 201 ? 14.094 17.219 -4.5 1 95.5 201 TRP B C 1
ATOM 4381 O O . TRP B 1 201 ? 13.336 18.109 -4.883 1 95.5 201 TRP B O 1
ATOM 4391 N N . GLU B 1 202 ? 15.336 17.328 -4.375 1 94.06 202 GLU B N 1
ATOM 4392 C CA . GLU B 1 202 ? 15.969 18.562 -4.832 1 94.06 202 GLU B CA 1
ATOM 4393 C C . GLU B 1 202 ? 15.711 18.797 -6.316 1 94.06 202 GLU B C 1
ATOM 4395 O O . GLU B 1 202 ? 15.508 19.938 -6.742 1 94.06 202 GLU B O 1
ATOM 4400 N N . ALA B 1 203 ? 15.773 17.719 -7.008 1 94 203 ALA B N 1
ATOM 4401 C CA . ALA B 1 203 ? 15.617 17.812 -8.453 1 94 203 ALA B CA 1
ATOM 4402 C C . ALA B 1 203 ? 14.242 18.344 -8.836 1 94 203 ALA B C 1
ATOM 4404 O O . ALA B 1 203 ? 14.062 18.922 -9.898 1 94 203 ALA B O 1
ATOM 4405 N N . MET B 1 204 ? 13.312 18.219 -7.965 1 92.38 204 MET B N 1
ATOM 4406 C CA . MET B 1 204 ? 11.953 18.672 -8.234 1 92.38 204 MET B CA 1
ATOM 4407 C C . MET B 1 204 ? 11.797 20.156 -7.898 1 92.38 204 MET B C 1
ATOM 4409 O O . MET B 1 204 ? 10.789 20.781 -8.25 1 92.38 204 MET B O 1
ATOM 4413 N N . ARG B 1 205 ? 12.695 20.781 -7.18 1 91.94 205 ARG B N 1
ATOM 4414 C CA . ARG B 1 205 ? 12.742 22.203 -6.859 1 91.94 205 ARG B CA 1
ATOM 4415 C C . ARG B 1 205 ? 11.555 22.594 -5.984 1 91.94 205 ARG B C 1
ATOM 4417 O O . ARG B 1 205 ? 10.969 23.656 -6.18 1 91.94 205 ARG B O 1
ATOM 4424 N N . VAL B 1 206 ? 11.242 21.672 -5.027 1 92.94 206 VAL B N 1
ATOM 4425 C CA . VAL B 1 206 ? 10.086 21.938 -4.176 1 92.94 206 VAL B CA 1
ATOM 4426 C C . VAL B 1 206 ? 10.547 22.141 -2.734 1 92.94 206 VAL B C 1
ATOM 4428 O O . VAL B 1 206 ? 9.75 22.5 -1.864 1 92.94 206 VAL B O 1
ATOM 4431 N N . LEU B 1 207 ? 11.812 21.969 -2.445 1 96.06 207 LEU B N 1
ATOM 4432 C CA . LEU B 1 207 ? 12.312 22.047 -1.076 1 96.06 207 LEU B CA 1
ATOM 4433 C C . LEU B 1 207 ? 12.641 23.484 -0.706 1 96.06 207 LEU B C 1
ATOM 4435 O O . LEU B 1 207 ? 13.18 24.234 -1.524 1 96.06 207 LEU B O 1
ATOM 4439 N N . SER B 1 208 ? 12.258 23.797 0.477 1 97.25 208 SER B N 1
ATOM 4440 C CA . SER B 1 208 ? 12.594 25.109 1.013 1 97.25 208 SER B CA 1
ATOM 4441 C C . SER B 1 208 ? 14.07 25.188 1.388 1 97.25 208 SER B C 1
ATOM 4443 O O . SER B 1 208 ? 14.641 24.234 1.917 1 97.25 208 SER B O 1
ATOM 4445 N N . PRO B 1 209 ? 14.703 26.359 1.228 1 94.5 209 PRO B N 1
ATOM 4446 C CA . PRO B 1 209 ? 16.109 26.516 1.607 1 94.5 209 PRO B CA 1
ATOM 4447 C C . PRO B 1 209 ? 16.281 26.797 3.098 1 94.5 209 PRO B C 1
ATOM 4449 O O . PRO B 1 209 ? 17.406 26.734 3.609 1 94.5 209 PRO B O 1
ATOM 4452 N N . ASP B 1 210 ? 15.297 27.125 3.756 1 94.94 210 ASP B N 1
ATOM 4453 C CA . ASP B 1 210 ? 15.508 27.594 5.125 1 94.94 210 ASP B CA 1
ATOM 4454 C C . ASP B 1 210 ? 14.562 26.891 6.094 1 94.94 210 ASP B C 1
ATOM 4456 O O . ASP B 1 210 ? 15.008 2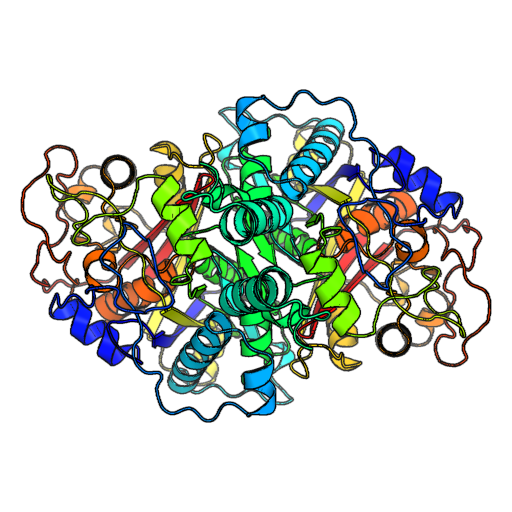6.281 7.07 1 94.94 210 ASP B O 1
ATOM 4460 N N . THR B 1 211 ? 13.258 27.062 5.918 1 97.31 211 THR B N 1
ATOM 4461 C CA . THR B 1 211 ? 12.305 26.453 6.832 1 97.31 211 THR B CA 1
ATOM 4462 C C . THR B 1 211 ? 10.969 26.219 6.145 1 97.31 211 THR B C 1
ATOM 4464 O O . THR B 1 211 ? 10.812 26.5 4.953 1 97.31 211 THR B O 1
ATOM 4467 N N . CYS B 1 212 ? 10.094 25.578 6.84 1 98.31 212 CYS B N 1
ATOM 4468 C CA . CYS B 1 212 ? 8.75 25.328 6.344 1 98.31 212 CYS B CA 1
ATOM 4469 C C . CYS B 1 212 ? 7.766 26.359 6.875 1 98.31 212 CYS B C 1
ATOM 4471 O O . CYS B 1 212 ? 7.559 26.453 8.086 1 98.31 212 CYS B O 1
ATOM 4473 N N . ARG B 1 213 ? 7.117 27.141 5.961 1 98.31 213 ARG B N 1
ATOM 4474 C CA . ARG B 1 213 ? 6.188 28.203 6.324 1 98.31 213 ARG B CA 1
ATOM 4475 C C . ARG B 1 213 ? 4.84 28.016 5.641 1 98.31 213 ARG B C 1
ATOM 4477 O O . ARG B 1 213 ? 4.434 28.828 4.809 1 98.31 213 ARG B O 1
ATOM 4484 N N . PRO B 1 214 ? 4.125 27.016 6.047 1 98.81 214 PRO B N 1
ATOM 4485 C CA . PRO B 1 214 ? 2.854 26.797 5.352 1 98.81 214 PRO B CA 1
ATOM 4486 C C . PRO B 1 214 ? 1.952 28.031 5.371 1 98.81 214 PRO B C 1
ATOM 4488 O O . PRO B 1 214 ? 1.846 28.703 6.395 1 98.81 214 PRO B O 1
ATOM 4491 N N . PHE B 1 215 ? 1.382 28.391 4.184 1 98.88 215 PHE B N 1
ATOM 4492 C CA . PHE B 1 215 ? 0.326 29.359 3.947 1 98.88 215 PHE B CA 1
ATOM 4493 C C . PHE B 1 215 ? 0.867 30.781 4.059 1 98.88 215 PHE B C 1
ATOM 4495 O O . PHE B 1 215 ? 0.164 31.75 3.748 1 98.88 215 PHE B O 1
ATOM 4502 N N . SER B 1 216 ? 2.115 30.984 4.531 1 98.81 216 SER B N 1
ATOM 4503 C CA . SER B 1 216 ? 2.723 32.312 4.57 1 98.81 216 SER B CA 1
ATOM 4504 C C . SER B 1 216 ? 3.053 32.812 3.166 1 98.81 216 SER B C 1
ATOM 4506 O O . SER B 1 216 ? 3.404 32 2.289 1 98.81 216 SER B O 1
ATOM 4508 N N . ALA B 1 217 ? 2.955 34.031 2.973 1 98.62 217 ALA B N 1
ATOM 4509 C CA . ALA B 1 217 ? 3.166 34.594 1.646 1 98.62 217 ALA B CA 1
ATOM 4510 C C . ALA B 1 217 ? 4.582 34.344 1.148 1 98.62 217 ALA B C 1
ATOM 4512 O O . ALA B 1 217 ? 4.801 34.156 -0.051 1 98.62 217 ALA B O 1
ATOM 4513 N N . ASN B 1 218 ? 5.547 34.312 1.966 1 98.12 218 ASN B N 1
ATOM 4514 C CA . ASN B 1 218 ? 6.945 34.156 1.587 1 98.12 218 ASN B CA 1
ATOM 4515 C C . ASN B 1 218 ? 7.395 32.688 1.725 1 98.12 218 ASN B C 1
ATOM 4517 O O . ASN B 1 218 ? 8.586 32.406 1.87 1 98.12 218 ASN B O 1
ATOM 4521 N N . ARG B 1 219 ? 6.43 31.766 1.764 1 98.31 219 ARG B N 1
ATOM 4522 C CA . ARG B 1 219 ? 6.789 30.359 1.798 1 98.31 219 ARG B CA 1
ATOM 4523 C C . ARG B 1 219 ? 7.629 29.969 0.583 1 98.31 219 ARG B C 1
ATOM 4525 O O . ARG B 1 219 ? 7.402 30.484 -0.519 1 98.31 219 ARG B O 1
ATOM 4532 N N . GLN B 1 220 ? 8.539 29 0.78 1 97 220 GLN B N 1
ATOM 4533 C CA . GLN B 1 220 ? 9.461 28.688 -0.303 1 97 220 GLN B CA 1
ATOM 4534 C C . GLN B 1 220 ? 9.477 27.188 -0.597 1 97 220 GLN B C 1
ATOM 4536 O O . GLN B 1 220 ? 10.266 26.719 -1.414 1 97 220 GLN B O 1
ATOM 4541 N N . GLY B 1 221 ? 8.688 26.422 0.126 1 97.38 221 GLY B N 1
ATOM 4542 C CA . GLY B 1 221 ? 8.656 25 -0.175 1 97.38 221 GLY B CA 1
ATOM 4543 C C . GLY B 1 221 ? 8.594 24.125 1.065 1 97.38 221 GLY B C 1
ATOM 4544 O O . GLY B 1 221 ? 8.422 24.625 2.178 1 97.38 221 GLY B O 1
ATOM 4545 N N . ALA B 1 222 ? 8.703 22.891 0.816 1 98 222 ALA B N 1
ATOM 4546 C CA . ALA B 1 222 ? 8.641 21.891 1.873 1 98 222 ALA B CA 1
ATOM 4547 C C . ALA B 1 222 ? 10.016 21.625 2.473 1 98 222 ALA B C 1
ATOM 4549 O O . ALA B 1 222 ? 11.039 21.953 1.864 1 98 222 ALA B O 1
ATOM 4550 N N . VAL B 1 223 ? 10.047 21.125 3.631 1 98.44 223 VAL B N 1
ATOM 4551 C CA . VAL B 1 223 ? 11.242 20.594 4.285 1 98.44 223 VAL B CA 1
ATOM 4552 C C . VAL B 1 223 ? 11.031 19.125 4.645 1 98.44 223 VAL B C 1
ATOM 4554 O O . VAL B 1 223 ? 9.977 18.766 5.18 1 98.44 223 VAL B O 1
ATOM 4557 N N . LEU B 1 224 ? 12.016 18.281 4.344 1 98.19 224 LEU B N 1
ATOM 4558 C CA . LEU B 1 224 ? 11.859 16.859 4.598 1 98.19 224 LEU B CA 1
ATOM 4559 C C . LEU B 1 224 ? 12.133 16.531 6.066 1 98.19 224 LEU B C 1
ATOM 4561 O O . LEU B 1 224 ? 12.977 17.172 6.699 1 98.19 224 LEU B O 1
ATOM 4565 N N . GLY B 1 225 ? 11.43 15.648 6.578 1 98.38 225 GLY B N 1
ATOM 4566 C CA . GLY B 1 225 ? 11.625 15.062 7.895 1 98.38 225 GLY B CA 1
ATOM 4567 C C . GLY B 1 225 ? 11.406 13.562 7.922 1 98.38 225 GLY B C 1
ATOM 4568 O O . GLY B 1 225 ? 10.992 12.977 6.926 1 98.38 225 GLY B O 1
ATOM 4569 N N . GLU B 1 226 ? 11.758 12.93 9.016 1 98.38 226 GLU B N 1
ATOM 4570 C CA . GLU B 1 226 ? 11.508 11.5 9.211 1 98.38 226 GLU B CA 1
ATOM 4571 C C . GLU B 1 226 ? 10.703 11.25 10.484 1 98.38 226 GLU B C 1
ATOM 4573 O O . GLU B 1 226 ? 10.648 12.102 11.367 1 98.38 226 GLU B O 1
ATOM 4578 N N . GLY B 1 227 ? 10.023 10.125 10.5 1 98.81 227 GLY B N 1
ATOM 4579 C CA . GLY B 1 227 ? 9.273 9.773 11.695 1 98.81 227 GLY B CA 1
ATOM 4580 C C . GLY B 1 227 ? 8.281 8.648 11.461 1 98.81 227 GLY B C 1
ATOM 4581 O O . GLY B 1 227 ? 8.32 7.98 10.422 1 98.81 227 GLY B O 1
ATOM 4582 N N . ALA B 1 228 ? 7.535 8.422 12.477 1 98.94 228 ALA B N 1
ATOM 4583 C CA . ALA B 1 228 ? 6.438 7.457 12.453 1 98.94 228 ALA B CA 1
ATOM 4584 C C . ALA B 1 228 ? 5.332 7.855 13.422 1 98.94 228 ALA B C 1
ATOM 4586 O O . ALA B 1 228 ? 5.609 8.422 14.484 1 98.94 228 ALA B O 1
ATOM 4587 N N . GLY B 1 229 ? 4.141 7.734 13.023 1 98.94 229 GLY B N 1
ATOM 4588 C CA . GLY B 1 229 ? 2.957 7.781 13.867 1 98.94 229 GLY B CA 1
ATOM 4589 C C . GLY B 1 229 ? 2.105 6.527 13.758 1 98.94 229 GLY B C 1
ATOM 4590 O O . GLY B 1 229 ? 1.963 5.957 12.68 1 98.94 229 GLY B O 1
ATOM 4591 N N . MET B 1 230 ? 1.625 6.051 14.906 1 98.94 230 MET B N 1
ATOM 4592 C CA . MET B 1 230 ? 0.776 4.863 14.961 1 98.94 230 MET B CA 1
ATOM 4593 C C . MET B 1 230 ? -0.399 5.078 15.906 1 98.94 230 MET B C 1
ATOM 4595 O O . MET B 1 230 ? -0.251 5.719 16.953 1 98.94 230 MET B O 1
ATOM 4599 N N . ILE B 1 231 ? -1.548 4.535 15.539 1 98.94 231 ILE B N 1
ATOM 4600 C CA . ILE B 1 231 ? -2.709 4.555 16.422 1 98.94 231 ILE B CA 1
ATOM 4601 C C . ILE B 1 231 ? -3.283 3.145 16.547 1 98.94 231 ILE B C 1
ATOM 4603 O O . ILE B 1 231 ? -3.059 2.297 15.68 1 98.94 231 ILE B O 1
ATOM 4607 N N . VAL B 1 232 ? -3.945 2.867 17.641 1 98.94 232 VAL B N 1
ATOM 4608 C CA . VAL B 1 232 ? -4.715 1.641 17.828 1 98.94 232 VAL B CA 1
ATOM 4609 C C . VAL B 1 232 ? -6.191 1.912 17.562 1 98.94 232 VAL B C 1
ATOM 4611 O O . VAL B 1 232 ? -6.824 2.701 18.266 1 98.94 232 VAL B O 1
ATOM 4614 N N . LEU B 1 233 ? -6.688 1.329 16.516 1 98.94 233 LEU B N 1
ATOM 4615 C CA . LEU B 1 233 ? -8.109 1.352 16.172 1 98.94 233 LEU B CA 1
ATOM 4616 C C . LEU B 1 233 ? -8.805 0.098 16.688 1 98.94 233 LEU B C 1
ATOM 4618 O O . LEU B 1 233 ? -8.25 -1 16.625 1 98.94 233 LEU B O 1
ATOM 4622 N N . GLU B 1 234 ? -9.953 0.324 17.219 1 98.5 234 GLU B N 1
ATOM 4623 C CA . GLU B 1 234 ? -10.719 -0.77 17.812 1 98.5 234 GLU B CA 1
ATOM 4624 C C . GLU B 1 234 ? -12.219 -0.579 17.578 1 98.5 234 GLU B C 1
ATOM 4626 O O . GLU B 1 234 ? -12.711 0.548 17.594 1 98.5 234 GLU B O 1
ATOM 4631 N N . SER B 1 235 ? -12.898 -1.744 17.266 1 98.5 235 SER B N 1
ATOM 4632 C CA . SER B 1 235 ? -14.352 -1.597 17.312 1 98.5 235 SER B CA 1
ATOM 4633 C C . SER B 1 235 ? -14.82 -1.072 18.656 1 98.5 235 SER B C 1
ATOM 4635 O O . SER B 1 235 ? -14.266 -1.435 19.703 1 98.5 235 SER B O 1
ATOM 4637 N N .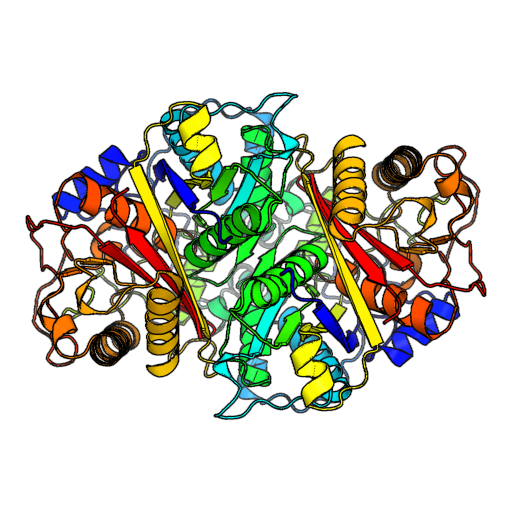 TYR B 1 236 ? -15.812 -0.174 18.656 1 98.06 236 TYR B N 1
ATOM 4638 C CA . TYR B 1 236 ? -16.344 0.401 19.891 1 98.06 236 TYR B CA 1
ATOM 4639 C C . TYR B 1 236 ? -16.75 -0.692 20.875 1 98.06 236 TYR B C 1
ATOM 4641 O O . TYR B 1 236 ? -16.438 -0.602 22.062 1 98.06 236 TYR B O 1
ATOM 4649 N N . ASP B 1 237 ? -17.391 -1.768 20.359 1 97.94 237 ASP B N 1
ATOM 4650 C CA . ASP B 1 237 ? -17.875 -2.846 21.219 1 97.94 237 ASP B CA 1
ATOM 4651 C C . ASP B 1 237 ? -16.703 -3.592 21.875 1 97.94 237 ASP B C 1
ATOM 4653 O O . ASP B 1 237 ? -16.766 -3.932 23.062 1 97.94 237 ASP B O 1
ATOM 4657 N N . HIS B 1 238 ? -15.703 -3.828 21.109 1 98.12 238 HIS B N 1
ATOM 4658 C CA . HIS B 1 238 ? -14.531 -4.508 21.656 1 98.12 238 HIS B CA 1
ATOM 4659 C C . HIS B 1 238 ? -13.852 -3.662 22.734 1 98.12 238 HIS B C 1
ATOM 4661 O O . HIS B 1 238 ? -13.477 -4.176 23.781 1 98.12 238 HIS B O 1
ATOM 4667 N N . ALA B 1 239 ? -13.641 -2.396 22.438 1 98.38 239 ALA B N 1
ATOM 4668 C CA . ALA B 1 239 ? -13.016 -1.479 23.391 1 98.38 239 ALA B CA 1
ATOM 4669 C C . ALA B 1 239 ? -13.797 -1.412 24.688 1 98.38 239 ALA B C 1
ATOM 4671 O O . ALA B 1 239 ? -13.219 -1.453 25.781 1 98.38 239 ALA B O 1
ATOM 4672 N N . ARG B 1 240 ? -15.086 -1.293 24.609 1 97.81 240 ARG B N 1
ATOM 4673 C CA . ARG B 1 240 ? -15.945 -1.206 25.797 1 97.81 240 ARG B CA 1
ATOM 4674 C C . ARG B 1 240 ? -15.898 -2.498 26.594 1 97.81 240 ARG B C 1
ATOM 4676 O O . ARG B 1 240 ? -15.906 -2.469 27.828 1 97.81 240 ARG B O 1
ATOM 4683 N N . ALA B 1 241 ? -15.914 -3.619 25.891 1 97.81 241 ALA B N 1
ATOM 4684 C CA . ALA B 1 241 ? -15.938 -4.922 26.547 1 97.81 241 ALA B CA 1
ATOM 4685 C C . ALA B 1 241 ? -14.703 -5.109 27.422 1 97.81 241 ALA B C 1
ATOM 4687 O O . ALA B 1 241 ? -14.781 -5.75 28.484 1 97.81 241 ALA B O 1
ATOM 4688 N N . ARG B 1 242 ? -13.617 -4.512 27.078 1 96.62 242 ARG B N 1
ATOM 4689 C CA . ARG B 1 242 ? -12.414 -4.711 27.875 1 96.62 242 ARG B CA 1
ATOM 4690 C C . ARG B 1 242 ? -12.133 -3.496 28.766 1 96.62 242 ARG B C 1
ATOM 4692 O O . ARG B 1 242 ? -11.07 -3.402 29.375 1 96.62 242 ARG B O 1
ATOM 4699 N N . GLY B 1 243 ? -12.977 -2.459 28.719 1 97.75 243 GLY B N 1
ATOM 4700 C CA . GLY B 1 243 ? -12.859 -1.288 29.578 1 97.75 243 GLY B CA 1
ATOM 4701 C C . GLY B 1 243 ? -11.742 -0.352 29.156 1 97.75 243 GLY B C 1
ATOM 4702 O O . GLY B 1 243 ? -11.133 0.321 29.984 1 97.75 243 GLY B O 1
ATOM 4703 N N . ALA B 1 244 ? -11.516 -0.296 27.875 1 98.06 244 ALA B N 1
ATOM 4704 C CA . ALA B 1 244 ? -10.445 0.56 27.359 1 98.06 244 ALA B CA 1
ATOM 4705 C C . ALA B 1 244 ? -10.836 2.033 27.453 1 98.06 244 ALA B C 1
ATOM 4707 O O . ALA B 1 244 ? -12 2.389 27.25 1 98.06 244 ALA B O 1
ATOM 4708 N N . GLU B 1 245 ? -9.852 2.832 27.781 1 98.38 245 GLU B N 1
ATOM 4709 C CA . GLU B 1 245 ? -10.062 4.266 27.594 1 98.38 245 GLU B CA 1
ATOM 4710 C C . GLU B 1 245 ? -10.164 4.617 26.109 1 98.38 245 GLU B C 1
ATOM 4712 O O . GLU B 1 245 ? -9.289 4.254 25.328 1 98.38 245 GLU B O 1
ATOM 4717 N N . ILE B 1 246 ? -11.234 5.277 25.734 1 98.69 246 ILE B N 1
ATOM 4718 C CA . ILE B 1 246 ? -11.43 5.723 24.359 1 98.69 246 ILE B CA 1
ATOM 4719 C C . ILE B 1 246 ? -10.969 7.172 24.219 1 98.69 246 ILE B C 1
ATOM 4721 O O . ILE B 1 246 ? -11.5 8.062 24.875 1 98.69 246 ILE B O 1
ATOM 4725 N N . LEU B 1 247 ? -9.953 7.391 23.344 1 98.88 247 LEU B N 1
ATOM 4726 C CA . LEU B 1 247 ? -9.383 8.719 23.156 1 98.88 247 LEU B CA 1
ATOM 4727 C C . LEU B 1 247 ? -10.25 9.562 22.234 1 98.88 247 LEU B C 1
ATOM 4729 O O . LEU B 1 247 ? -10.406 10.766 22.453 1 98.88 247 LEU B O 1
ATOM 4733 N N . ALA B 1 248 ? -10.727 9.016 21.219 1 98.88 248 ALA B N 1
ATOM 4734 C CA . ALA B 1 248 ? -11.555 9.633 20.188 1 98.88 248 ALA B CA 1
ATOM 4735 C C . ALA B 1 248 ? -12.172 8.578 19.281 1 98.88 248 ALA B C 1
ATOM 4737 O O . ALA B 1 248 ? -11.922 7.379 19.438 1 98.88 248 ALA B O 1
ATOM 4738 N N . GLU B 1 249 ? -13.086 9.008 18.453 1 98.69 249 GLU B N 1
ATOM 4739 C CA . GLU B 1 249 ? -13.703 8.133 17.453 1 98.69 249 GLU B CA 1
ATOM 4740 C C . GLU B 1 249 ? -13.219 8.492 16.047 1 98.69 249 GLU B C 1
ATOM 4742 O O . GLU B 1 249 ? -13.141 9.672 15.695 1 98.69 249 GLU B O 1
ATOM 4747 N N . LEU B 1 250 ? -12.672 7.512 15.305 1 98.69 250 LEU B N 1
ATOM 4748 C CA . LEU B 1 250 ? -12.477 7.699 13.867 1 98.69 250 LEU B CA 1
ATOM 4749 C C . LEU B 1 250 ? -13.797 7.582 13.117 1 98.69 250 LEU B C 1
ATOM 4751 O O . LEU B 1 250 ? -14.203 6.48 12.734 1 98.69 250 LEU B O 1
ATOM 4755 N N . ALA B 1 251 ? -14.359 8.703 12.742 1 97.88 251 ALA B N 1
ATOM 4756 C CA . ALA B 1 251 ? -15.773 8.758 12.383 1 97.88 251 ALA B CA 1
ATOM 4757 C C . ALA B 1 251 ? -15.961 8.578 10.875 1 97.88 251 ALA B C 1
ATOM 4759 O O . ALA B 1 251 ? -17.031 8.156 10.422 1 97.88 251 ALA B O 1
ATOM 4760 N N . GLY B 1 252 ? -14.93 8.914 10.18 1 97.75 252 GLY B N 1
ATOM 4761 C CA . GLY B 1 252 ? -15.094 8.805 8.734 1 97.75 252 GLY B CA 1
ATOM 4762 C C . GLY B 1 252 ? -13.797 8.969 7.969 1 97.75 252 GLY B C 1
ATOM 4763 O O . GLY B 1 252 ? -12.789 9.406 8.531 1 97.75 252 GLY B O 1
ATOM 4764 N N . ALA B 1 253 ? -13.828 8.57 6.723 1 98.62 253 ALA B N 1
ATOM 4765 C CA . ALA B 1 253 ? -12.727 8.711 5.773 1 98.62 253 ALA B CA 1
ATOM 4766 C C . ALA B 1 253 ? -13.25 9.109 4.391 1 98.62 253 ALA B C 1
ATOM 4768 O O . ALA B 1 253 ? -14.297 8.633 3.957 1 98.62 253 ALA B O 1
ATOM 4769 N N . GLY B 1 254 ? -12.531 10.023 3.744 1 98.81 254 GLY B N 1
ATOM 4770 C CA . GLY B 1 254 ? -12.773 10.406 2.361 1 98.81 254 GLY B CA 1
ATOM 4771 C C . GLY B 1 254 ? -11.562 10.203 1.47 1 98.81 254 GLY B C 1
ATOM 4772 O O . GLY B 1 254 ? -10.477 10.719 1.761 1 98.81 254 GLY B O 1
ATOM 4773 N N . LEU B 1 255 ? -11.75 9.438 0.416 1 98.88 255 LEU B N 1
ATOM 4774 C CA . LEU B 1 255 ? -10.68 9.109 -0.525 1 98.88 255 LEU B CA 1
ATOM 4775 C C . LEU B 1 255 ? -11.031 9.586 -1.932 1 98.88 255 LEU B C 1
ATOM 4777 O O . LEU B 1 255 ? -12.18 9.438 -2.371 1 98.88 255 LEU B O 1
ATOM 4781 N N . SER B 1 256 ? -10.055 10.195 -2.59 1 98.88 256 SER B N 1
ATOM 4782 C CA . SER B 1 256 ? -10.227 10.617 -3.975 1 98.88 256 SER B CA 1
ATOM 4783 C C . SER B 1 256 ? -8.891 10.68 -4.707 1 98.88 256 SER B C 1
ATOM 4785 O O . SER B 1 256 ? -7.832 10.492 -4.094 1 98.88 256 SER B O 1
ATOM 4787 N N . ALA B 1 257 ? -8.992 10.914 -5.984 1 98.75 257 ALA B N 1
ATOM 4788 C CA . ALA B 1 257 ? -7.805 11.164 -6.801 1 98.75 257 ALA B CA 1
ATOM 4789 C C . ALA B 1 257 ? -8.039 12.336 -7.754 1 98.75 257 ALA B C 1
ATOM 4791 O O . ALA B 1 257 ? -9.188 12.672 -8.07 1 98.75 257 ALA B O 1
ATOM 4792 N N . ASP B 1 258 ? -6.945 12.922 -8.148 1 98.38 258 ASP B N 1
ATOM 4793 C CA . ASP B 1 258 ? -7.016 14.031 -9.102 1 98.38 258 ASP B CA 1
ATOM 4794 C C . ASP B 1 258 ? -7.125 13.516 -10.531 1 98.38 258 ASP B C 1
ATOM 4796 O O . ASP B 1 258 ? -7.828 14.102 -11.359 1 98.38 258 ASP B O 1
ATOM 4800 N N . ALA B 1 259 ? -6.418 12.414 -10.805 1 97.62 259 ALA B N 1
ATOM 4801 C CA . ALA B 1 259 ? -6.289 11.875 -12.156 1 97.62 259 ALA B CA 1
ATOM 4802 C C . ALA B 1 259 ? -5.816 12.945 -13.133 1 97.62 259 ALA B C 1
ATOM 4804 O O . ALA B 1 259 ? -6.387 13.109 -14.211 1 97.62 259 ALA B O 1
ATOM 4805 N N . PHE B 1 260 ? -4.812 13.711 -12.797 1 95.44 260 PHE B N 1
ATOM 4806 C CA . PHE B 1 260 ? -4.426 14.898 -13.555 1 95.44 260 PHE B CA 1
ATOM 4807 C C . PHE B 1 260 ? -2.941 14.867 -13.891 1 95.44 260 PHE B C 1
ATOM 4809 O O . PHE B 1 260 ? -2.562 14.938 -15.062 1 95.44 260 PHE B O 1
ATOM 4816 N N . ASP B 1 261 ? -2.133 14.836 -12.93 1 93.81 261 ASP B N 1
ATOM 4817 C CA . ASP B 1 261 ? -0.682 14.922 -13.062 1 93.81 261 ASP B CA 1
ATOM 4818 C C . ASP B 1 261 ? 0.017 14.211 -11.906 1 93.81 261 ASP B C 1
ATOM 4820 O O . ASP B 1 261 ? -0.514 14.156 -10.797 1 93.81 261 ASP B O 1
ATOM 4824 N N . ILE B 1 262 ? 1.214 13.695 -12.141 1 93.5 262 ILE B N 1
ATOM 4825 C CA . ILE B 1 262 ? 1.921 12.883 -11.156 1 93.5 262 ILE B CA 1
ATOM 4826 C C . ILE B 1 262 ? 2.426 13.766 -10.023 1 93.5 262 ILE B C 1
ATOM 4828 O O . ILE B 1 262 ? 2.578 13.305 -8.883 1 93.5 262 ILE B O 1
ATOM 4832 N N . ALA B 1 263 ? 2.67 15.125 -10.344 1 91.25 263 ALA B N 1
ATOM 4833 C CA . ALA B 1 263 ? 3.281 15.977 -9.328 1 91.25 263 ALA B CA 1
ATOM 4834 C C . ALA B 1 263 ? 2.389 17.172 -9.008 1 91.25 263 ALA B C 1
ATOM 4836 O O . ALA B 1 263 ? 2.584 17.844 -7.992 1 91.25 263 ALA B O 1
ATOM 4837 N N . ALA B 1 264 ? 1.424 17.438 -9.805 1 92.31 264 ALA B N 1
ATOM 4838 C CA . ALA B 1 264 ? 0.559 18.594 -9.609 1 92.31 264 ALA B CA 1
ATOM 4839 C C . ALA B 1 264 ? -0.829 18.172 -9.133 1 92.31 264 ALA B C 1
ATOM 4841 O O . ALA B 1 264 ? -1.312 17.094 -9.5 1 92.31 264 ALA B O 1
ATOM 4842 N N . GLN B 1 265 ? -1.491 19.031 -8.398 1 94.25 265 GLN B N 1
ATOM 4843 C CA . GLN B 1 265 ? -2.812 18.766 -7.84 1 94.25 265 GLN B CA 1
ATOM 4844 C C . GLN B 1 265 ? -3.885 19.594 -8.531 1 94.25 265 GLN B C 1
ATOM 4846 O O . GLN B 1 265 ? -3.572 20.578 -9.211 1 94.25 265 GLN B O 1
ATOM 4851 N N . THR B 1 266 ? -5.031 19.156 -8.383 1 97.56 266 THR B N 1
ATOM 4852 C CA . THR B 1 266 ? -6.199 19.969 -8.734 1 97.56 266 THR B CA 1
ATOM 4853 C C . THR B 1 266 ? -6.984 20.344 -7.48 1 97.56 266 THR B C 1
ATOM 4855 O O . THR B 1 266 ? -6.801 19.75 -6.418 1 97.56 266 THR B O 1
ATOM 4858 N N . ILE B 1 267 ? -7.832 21.375 -7.609 1 98.44 267 ILE B N 1
ATOM 4859 C CA . ILE B 1 267 ? -8.664 21.781 -6.48 1 98.44 267 ILE B CA 1
ATOM 4860 C C . ILE B 1 267 ? -9.742 20.734 -6.23 1 98.44 267 ILE B C 1
ATOM 4862 O O . ILE B 1 267 ? -10.102 20.469 -5.082 1 98.44 267 ILE B O 1
ATOM 4866 N N . GLU B 1 268 ? -10.219 20.047 -7.266 1 98.44 268 GLU B N 1
ATOM 4867 C CA . GLU B 1 268 ? -11.391 19.188 -7.219 1 98.44 268 GLU B CA 1
ATOM 4868 C C . GLU B 1 268 ? -11.094 17.906 -6.441 1 98.44 268 GLU B C 1
ATOM 4870 O O . GLU B 1 268 ? -11.969 17.375 -5.754 1 98.44 268 GLU B O 1
ATOM 4875 N N . GLY B 1 269 ? -9.891 17.359 -6.574 1 98.38 269 GLY B N 1
ATOM 4876 C CA . GLY B 1 269 ? -9.523 16.156 -5.855 1 98.38 269 GLY B CA 1
ATOM 4877 C C . GLY B 1 269 ? -9.609 16.297 -4.348 1 98.38 269 GLY B C 1
ATOM 4878 O O . GLY B 1 269 ? -10.375 15.586 -3.693 1 98.38 269 GLY B O 1
ATOM 4879 N N . PRO B 1 270 ? -8.867 17.281 -3.842 1 98.69 270 PRO B N 1
ATOM 4880 C CA . PRO B 1 270 ? -8.938 17.562 -2.406 1 98.69 270 PRO B CA 1
ATOM 4881 C C . PRO B 1 270 ? -10.352 17.891 -1.934 1 98.69 270 PRO B C 1
ATOM 4883 O O . PRO B 1 270 ? -10.789 17.391 -0.893 1 98.69 270 PRO B O 1
ATOM 4886 N N . GLU B 1 271 ? -11.078 18.734 -2.689 1 98.88 271 GLU B N 1
ATOM 4887 C CA . GLU B 1 271 ? -12.461 19.047 -2.34 1 98.88 271 GLU B CA 1
ATOM 4888 C C . GLU B 1 271 ? -13.297 17.766 -2.238 1 98.88 271 GLU B C 1
ATOM 4890 O O . GLU B 1 271 ? -14.062 17.594 -1.283 1 98.88 271 GLU B O 1
ATOM 4895 N N . ALA B 1 272 ? -13.172 16.891 -3.223 1 98.81 272 ALA B N 1
ATOM 4896 C CA . ALA B 1 272 ? -13.938 15.641 -3.262 1 98.81 272 ALA B CA 1
ATOM 4897 C C . ALA B 1 272 ? -13.625 14.766 -2.049 1 98.81 272 ALA B C 1
ATOM 4899 O O . ALA B 1 272 ? -14.523 14.148 -1.478 1 98.81 272 ALA B O 1
ATOM 4900 N N . ALA B 1 273 ? -12.383 14.688 -1.656 1 98.88 273 ALA B N 1
ATOM 4901 C CA . ALA B 1 273 ? -11.992 13.883 -0.499 1 98.88 273 ALA B CA 1
ATOM 4902 C C . ALA B 1 273 ? -12.594 14.445 0.786 1 98.88 273 ALA B C 1
ATOM 4904 O O . ALA B 1 273 ? -13.07 13.695 1.641 1 98.88 273 ALA B O 1
ATOM 4905 N N . ILE B 1 274 ? -12.523 15.789 0.939 1 98.94 274 ILE B N 1
ATOM 4906 C CA . ILE B 1 274 ? -13.086 16.422 2.125 1 98.94 274 ILE B CA 1
ATOM 4907 C C . ILE B 1 274 ? -14.586 16.141 2.199 1 98.94 274 ILE B C 1
ATOM 4909 O O . ILE B 1 274 ? -15.094 15.734 3.244 1 98.94 274 ILE B O 1
ATOM 4913 N N . ARG B 1 275 ? -15.281 16.344 1.124 1 98.88 275 ARG B N 1
ATOM 4914 C CA . ARG B 1 275 ? -16.734 16.141 1.093 1 98.88 275 ARG B CA 1
ATOM 4915 C C . ARG B 1 275 ? -17.078 14.672 1.354 1 98.88 275 ARG B C 1
ATOM 4917 O O . ARG B 1 275 ? -18.047 14.375 2.049 1 98.88 275 ARG B O 1
ATOM 4924 N N . ALA B 1 276 ? -16.312 13.773 0.744 1 98.81 276 ALA B N 1
ATOM 4925 C CA . ALA B 1 276 ? -16.547 12.352 0.966 1 98.81 276 ALA B CA 1
ATOM 4926 C C . ALA B 1 276 ? -16.344 11.984 2.436 1 98.81 276 ALA B C 1
ATOM 4928 O O . ALA B 1 276 ? -17.062 11.125 2.969 1 98.81 276 ALA B O 1
ATOM 4929 N N . CYS B 1 277 ? -15.391 12.594 3.057 1 98.75 277 CYS B N 1
ATOM 4930 C CA . CYS B 1 277 ? -15.117 12.344 4.465 1 98.75 277 CYS B CA 1
ATOM 4931 C C . CYS B 1 277 ? -16.281 12.805 5.34 1 98.75 277 CYS B C 1
ATOM 4933 O O . CYS B 1 277 ? -16.719 12.078 6.23 1 98.75 277 CYS B O 1
ATOM 4935 N N . LEU B 1 278 ? -16.734 14.023 5.082 1 98.75 278 LEU B N 1
ATOM 4936 C CA . LEU B 1 278 ? -17.891 14.539 5.82 1 98.75 278 LEU B CA 1
ATOM 4937 C C . LEU B 1 278 ? -19.094 13.633 5.652 1 98.75 278 LEU B C 1
ATOM 4939 O O . LEU B 1 278 ? -19.781 13.312 6.629 1 98.75 278 LEU B O 1
ATOM 4943 N N . ALA B 1 279 ? -19.312 13.195 4.465 1 98.31 279 ALA B N 1
ATOM 4944 C CA . ALA B 1 279 ? -20.453 12.312 4.184 1 98.31 279 ALA B CA 1
ATOM 4945 C C . ALA B 1 279 ? -20.312 10.984 4.922 1 98.31 279 ALA B C 1
ATOM 4947 O O . ALA B 1 279 ? -21.266 10.5 5.527 1 98.31 279 ALA B O 1
ATOM 4948 N N . ASP B 1 280 ? -19.188 10.422 4.895 1 97.5 280 ASP B N 1
ATOM 4949 C CA . ASP B 1 280 ? -18.922 9.148 5.555 1 97.5 280 ASP B CA 1
ATOM 4950 C C . ASP B 1 280 ? -19.125 9.258 7.066 1 97.5 280 ASP B C 1
ATOM 4952 O O . ASP B 1 280 ? -19.578 8.312 7.711 1 97.5 280 ASP B O 1
ATOM 4956 N N . ALA B 1 281 ? -18.734 10.383 7.578 1 97.75 281 ALA B N 1
ATOM 4957 C CA . ALA B 1 281 ? -18.797 10.602 9.023 1 97.75 281 ALA B CA 1
ATOM 4958 C C . ALA B 1 281 ? -20.172 11.078 9.445 1 97.75 281 ALA B C 1
ATOM 4960 O O . ALA B 1 281 ? -20.469 11.203 10.641 1 97.75 281 ALA B O 1
ATOM 4961 N N . GLY B 1 282 ? -21.062 11.367 8.5 1 97.69 282 GLY B N 1
ATOM 4962 C CA . GLY B 1 282 ? -22.375 11.938 8.82 1 97.69 282 GLY B CA 1
ATOM 4963 C C . GLY B 1 282 ? -22.281 13.336 9.398 1 97.69 282 GLY B C 1
ATOM 4964 O O . GLY B 1 282 ? -23.031 13.688 10.312 1 97.69 282 GLY B O 1
ATOM 4965 N N . LEU B 1 283 ? -21.359 14.086 8.891 1 98.44 283 LEU B N 1
ATOM 4966 C CA . LEU B 1 283 ? -21.125 15.438 9.398 1 98.44 283 LEU B CA 1
ATOM 4967 C C . LEU B 1 283 ? -21.5 16.484 8.359 1 98.44 283 LEU B C 1
ATOM 4969 O O . LEU B 1 283 ? -21.469 16.219 7.156 1 98.44 283 LEU B O 1
ATOM 4973 N N . VAL B 1 284 ? -21.922 17.625 8.812 1 98.62 284 VAL B N 1
ATOM 4974 C CA . VAL B 1 284 ? -22.031 18.812 7.977 1 98.62 284 VAL B CA 1
ATOM 4975 C C . VAL B 1 284 ? -20.828 19.719 8.219 1 98.62 284 VAL B C 1
ATOM 4977 O O . VAL B 1 284 ? -20.156 19.609 9.234 1 98.62 284 VAL B O 1
ATOM 4980 N N . PRO B 1 285 ? -20.516 20.562 7.285 1 98.69 285 PRO B N 1
ATOM 4981 C CA . PRO B 1 285 ? -19.328 21.406 7.402 1 98.69 285 PRO B CA 1
ATOM 4982 C C . PRO B 1 285 ? -19.234 22.141 8.75 1 98.69 285 PRO B C 1
ATOM 4984 O O . PRO B 1 285 ? -18.172 22.219 9.344 1 98.69 285 PRO B O 1
ATOM 4987 N N . GLU B 1 286 ? -20.328 22.562 9.289 1 98.62 286 GLU B N 1
ATOM 4988 C CA . GLU B 1 286 ? -20.391 23.391 10.492 1 98.62 286 GLU B CA 1
ATOM 4989 C C . GLU B 1 286 ? -20 22.578 11.727 1 98.62 286 GLU B C 1
ATOM 4991 O O . GLU B 1 286 ? -19.734 23.141 12.789 1 98.62 286 GLU B O 1
ATOM 4996 N N . ASP B 1 287 ? -19.953 21.266 11.562 1 98.69 287 ASP B N 1
ATOM 4997 C CA . ASP B 1 287 ? -19.594 20.406 12.688 1 98.69 287 ASP B CA 1
ATOM 4998 C C . ASP B 1 287 ? -18.094 20.453 12.938 1 98.69 287 ASP B C 1
ATOM 5000 O O . ASP B 1 287 ? -17.625 20.078 14.023 1 98.69 287 ASP B O 1
ATOM 5004 N N . VAL B 1 288 ? -17.297 20.828 11.961 1 98.88 288 VAL B N 1
ATOM 5005 C CA . VAL B 1 288 ? -15.844 20.719 12.039 1 98.88 288 VAL B CA 1
ATOM 5006 C C . VAL B 1 288 ? -15.281 21.938 12.766 1 98.88 288 VAL B C 1
ATOM 5008 O O . VAL B 1 288 ? -15.523 23.078 12.375 1 98.88 288 VAL B O 1
ATOM 5011 N N . ASP B 1 289 ? -14.523 21.688 13.797 1 98.88 289 ASP B N 1
ATOM 5012 C CA . ASP B 1 289 ? -13.953 22.75 14.609 1 98.88 289 ASP B CA 1
ATOM 5013 C C . ASP B 1 289 ? -12.508 23.047 14.195 1 98.88 289 ASP B C 1
ATOM 5015 O O . ASP B 1 289 ? -12.062 24.203 14.273 1 98.88 289 ASP B O 1
ATOM 5019 N N . TYR B 1 290 ? -11.836 22.031 13.898 1 98.88 290 TYR B N 1
ATOM 5020 C CA . TYR B 1 290 ? -10.414 22.109 13.609 1 98.88 290 TYR B CA 1
ATOM 5021 C C . TYR B 1 290 ? -10.039 21.219 12.43 1 98.88 290 TYR B C 1
ATOM 5023 O O . TYR B 1 290 ? -10.461 20.062 12.359 1 98.88 290 TYR B O 1
ATOM 5031 N N . LEU B 1 291 ? -9.312 21.766 11.445 1 98.94 291 LEU B N 1
ATOM 5032 C CA . LEU B 1 291 ? -8.773 21.031 10.305 1 98.94 291 LEU B CA 1
ATOM 5033 C C . LEU B 1 291 ? -7.254 21.078 10.289 1 98.94 291 LEU B C 1
ATOM 5035 O O . LEU B 1 291 ? -6.668 22.156 10.164 1 98.94 291 LEU B O 1
ATOM 5039 N N . ASN B 1 292 ? -6.617 19.953 10.57 1 98.88 292 ASN B N 1
ATOM 5040 C CA . ASN B 1 292 ? -5.184 19.844 10.312 1 98.88 292 ASN B CA 1
ATOM 5041 C C . ASN B 1 292 ? -4.891 19.688 8.828 1 98.88 292 ASN B C 1
ATOM 5043 O O . ASN B 1 292 ? -5.164 18.625 8.242 1 98.88 292 ASN B O 1
ATOM 5047 N N . ALA B 1 293 ? -4.332 20.688 8.234 1 98.88 293 ALA B N 1
ATOM 5048 C CA . ALA B 1 293 ? -4.121 20.75 6.785 1 98.88 293 ALA B CA 1
ATOM 5049 C C . ALA B 1 293 ? -2.906 19.922 6.367 1 98.88 293 ALA B C 1
ATOM 5051 O O . ALA B 1 293 ? -2.031 19.641 7.188 1 98.88 293 ALA B O 1
ATOM 5052 N N . HIS B 1 294 ? -2.902 19.469 5.078 1 98.75 294 HIS B N 1
ATOM 5053 C CA . HIS B 1 294 ? -1.67 18.922 4.52 1 98.75 294 HIS B CA 1
ATOM 5054 C C . HIS B 1 294 ? -0.54 19.938 4.578 1 98.75 294 HIS B C 1
ATOM 5056 O O . HIS B 1 294 ? 0.571 19.625 5.008 1 98.75 294 HIS B O 1
ATOM 5062 N N . GLY B 1 295 ? -0.773 21.172 4.102 1 98.56 295 GLY B N 1
ATOM 5063 C CA . GLY B 1 295 ? 0.053 22.344 4.363 1 98.56 295 GLY B CA 1
ATOM 5064 C C . GLY B 1 295 ? 1.534 22.094 4.164 1 98.56 295 GLY B C 1
ATOM 5065 O O . GLY B 1 295 ? 2.318 22.172 5.113 1 98.56 295 GLY B O 1
ATOM 5066 N N . THR B 1 296 ? 1.953 21.938 2.973 1 97.88 296 THR B N 1
ATOM 5067 C CA . THR B 1 296 ? 3.326 21.531 2.689 1 97.88 296 THR B CA 1
ATOM 5068 C C . THR B 1 296 ? 4.27 22.719 2.77 1 97.88 296 THR B C 1
ATOM 5070 O O . THR B 1 296 ? 5.484 22.562 2.883 1 97.88 296 THR B O 1
ATOM 5073 N N . GLY B 1 297 ? 3.744 23.906 2.666 1 98.38 297 GLY B N 1
ATOM 5074 C CA . GLY B 1 297 ? 4.586 25.078 2.541 1 98.38 297 GLY B CA 1
ATOM 5075 C C . GLY B 1 297 ? 4.988 25.375 1.109 1 98.38 297 GLY B C 1
ATOM 5076 O O . GLY B 1 297 ? 5.766 26.297 0.856 1 98.38 297 GLY B O 1
ATOM 5077 N N . THR B 1 298 ? 4.527 24.609 0.13 1 97.69 298 THR B N 1
ATOM 5078 C CA . THR B 1 298 ? 4.707 24.953 -1.278 1 97.69 298 THR B CA 1
ATOM 5079 C C . THR B 1 298 ? 3.592 25.875 -1.762 1 97.69 298 THR B C 1
ATOM 5081 O O . THR B 1 298 ? 2.455 25.781 -1.297 1 97.69 298 THR B O 1
ATOM 5084 N N . ARG B 1 299 ? 3.877 26.734 -2.709 1 96.94 299 ARG B N 1
ATOM 5085 C CA . ARG B 1 299 ? 2.902 27.719 -3.186 1 96.94 299 ARG B CA 1
ATOM 5086 C C . ARG B 1 299 ? 1.689 27.016 -3.799 1 96.94 299 ARG B C 1
ATOM 5088 O O . ARG B 1 299 ? 0.553 27.266 -3.393 1 96.94 299 ARG B O 1
ATOM 5095 N N . PRO B 1 300 ? 1.943 26.062 -4.711 1 96.62 300 PRO B N 1
ATOM 5096 C CA . PRO B 1 300 ? 0.765 25.438 -5.332 1 96.62 300 PRO B CA 1
ATOM 5097 C C . PRO B 1 300 ? -0.105 24.688 -4.328 1 96.62 300 PRO B C 1
ATOM 5099 O O . PRO B 1 300 ? -1.328 24.859 -4.32 1 96.62 300 PRO B O 1
ATOM 5102 N N . ASN B 1 301 ? 0.43 23.875 -3.463 1 97.56 301 ASN B N 1
ATOM 5103 C CA . ASN B 1 301 ? -0.375 23.078 -2.539 1 97.56 301 ASN B CA 1
ATOM 5104 C C . ASN B 1 301 ? -1.209 23.969 -1.62 1 97.56 301 ASN B C 1
ATOM 5106 O O . ASN B 1 301 ? -2.408 23.734 -1.449 1 97.56 301 ASN B O 1
ATOM 5110 N N . ASP B 1 302 ? -0.538 24.969 -0.986 1 98.62 302 ASP B N 1
ATOM 5111 C CA . ASP B 1 302 ? -1.223 25.781 0.017 1 98.62 302 ASP B CA 1
ATOM 5112 C C . ASP B 1 302 ? -2.375 26.562 -0.605 1 98.62 302 ASP B C 1
ATOM 5114 O O . ASP B 1 302 ? -3.43 26.719 0.013 1 98.62 302 ASP B O 1
ATOM 5118 N N . GLN B 1 303 ? -2.158 27.016 -1.812 1 98.62 303 GLN B N 1
ATOM 5119 C CA . GLN B 1 303 ? -3.211 27.734 -2.51 1 98.62 303 GLN B CA 1
ATOM 5120 C C . GLN B 1 303 ? -4.363 26.812 -2.891 1 98.62 303 GLN B C 1
ATOM 5122 O O . GLN B 1 303 ? -5.531 27.156 -2.684 1 98.62 303 GLN B O 1
ATOM 5127 N N . ILE B 1 304 ? -4.031 25.688 -3.467 1 98.5 304 ILE B N 1
ATOM 5128 C CA . ILE B 1 304 ? -5.027 24.719 -3.912 1 98.5 304 ILE B CA 1
ATOM 5129 C C . ILE B 1 304 ? -5.809 24.203 -2.711 1 98.5 304 ILE B C 1
ATOM 5131 O O . ILE B 1 304 ? -7.035 24.078 -2.766 1 98.5 304 ILE B O 1
ATOM 5135 N N . GLU B 1 305 ? -5.105 23.875 -1.627 1 98.75 305 GLU B N 1
ATOM 5136 C CA . GLU B 1 305 ? -5.762 23.359 -0.427 1 98.75 305 GLU B CA 1
ATOM 5137 C C . GLU B 1 305 ? -6.691 24.406 0.181 1 98.75 305 GLU B C 1
ATOM 5139 O O . GLU B 1 305 ? -7.789 24.078 0.637 1 98.75 305 GLU B O 1
ATOM 5144 N N . THR B 1 306 ? -6.227 25.703 0.238 1 98.88 306 THR B N 1
ATOM 5145 C CA . THR B 1 306 ? -7.086 26.766 0.725 1 98.88 306 THR B CA 1
ATOM 5146 C C . THR B 1 306 ? -8.367 26.859 -0.096 1 98.88 306 THR B C 1
ATOM 5148 O O . THR B 1 306 ? -9.469 26.938 0.462 1 98.88 306 THR B O 1
ATOM 5151 N N . ALA B 1 307 ? -8.195 26.797 -1.399 1 98.88 307 ALA B N 1
ATOM 5152 C CA . ALA B 1 307 ? -9.352 26.859 -2.295 1 98.88 307 ALA B CA 1
ATOM 5153 C C . ALA B 1 307 ? -10.273 25.672 -2.082 1 98.88 307 ALA B C 1
ATOM 5155 O O . ALA B 1 307 ? -11.5 25.828 -2.074 1 98.88 307 ALA B O 1
ATOM 5156 N N . ALA B 1 308 ? -9.742 24.453 -1.962 1 98.88 308 ALA B N 1
ATOM 5157 C CA . ALA B 1 308 ? -10.531 23.25 -1.747 1 98.88 308 ALA B CA 1
ATOM 5158 C C . ALA B 1 308 ? -11.312 23.328 -0.439 1 98.88 308 ALA B C 1
ATOM 5160 O O . ALA B 1 308 ? -12.484 22.922 -0.381 1 98.88 308 ALA B O 1
ATOM 5161 N N . ILE B 1 309 ? -10.656 23.812 0.629 1 98.94 309 ILE B N 1
ATOM 5162 C CA . ILE B 1 309 ? -11.305 23.953 1.928 1 98.94 309 ILE B CA 1
ATOM 5163 C C . ILE B 1 309 ? -12.469 24.938 1.817 1 98.94 309 ILE B C 1
ATOM 5165 O O . ILE B 1 309 ? -13.562 24.672 2.318 1 98.94 309 ILE B O 1
ATOM 5169 N N . LYS B 1 310 ? -12.234 26.078 1.17 1 98.88 310 LYS B N 1
ATOM 5170 C CA . LYS B 1 310 ? -13.289 27.078 1.003 1 98.88 310 LYS B CA 1
ATOM 5171 C C . LYS B 1 310 ? -14.477 26.5 0.238 1 98.88 310 LYS B C 1
ATOM 5173 O O . LYS B 1 310 ? -15.625 26.766 0.591 1 98.88 310 LYS B O 1
ATOM 5178 N N . ARG B 1 311 ? -14.203 25.75 -0.755 1 98.75 311 ARG B N 1
ATOM 5179 C CA . ARG B 1 311 ? -15.273 25.156 -1.556 1 98.75 311 ARG B CA 1
ATOM 5180 C C . ARG B 1 311 ? -16.047 24.125 -0.751 1 98.75 311 ARG B C 1
ATOM 5182 O O . ARG B 1 311 ? -17.281 24.031 -0.865 1 98.75 311 ARG B O 1
ATOM 5189 N N . ALA B 1 312 ? -15.383 23.328 0.042 1 98.88 312 ALA B N 1
ATOM 5190 C CA . ALA B 1 312 ? -16.016 22.234 0.784 1 98.88 312 ALA B CA 1
ATOM 5191 C C . ALA B 1 312 ? -16.812 22.766 1.971 1 98.88 312 ALA B C 1
ATOM 5193 O O . ALA B 1 312 ? -17.844 22.203 2.34 1 98.88 312 ALA B O 1
ATOM 5194 N N . PHE B 1 313 ? -16.391 23.906 2.527 1 98.88 313 PHE B N 1
ATOM 5195 C CA . PHE B 1 313 ? -16.953 24.312 3.807 1 98.88 313 PHE B CA 1
ATOM 5196 C C . PHE B 1 313 ? -17.781 25.594 3.654 1 98.88 313 PHE B C 1
ATOM 5198 O O . PHE B 1 313 ? -18.547 25.953 4.543 1 98.88 313 PHE B O 1
ATOM 5205 N N . GLY B 1 314 ? -17.641 26.344 2.512 1 98.5 314 GLY B N 1
ATOM 5206 C CA . GLY B 1 314 ? -18.297 27.641 2.361 1 98.5 314 GLY B CA 1
ATOM 5207 C C . GLY B 1 314 ? -17.875 28.641 3.41 1 98.5 314 GLY B C 1
ATOM 5208 O O . GLY B 1 314 ? -16.688 28.812 3.676 1 98.5 314 GLY B O 1
ATOM 5209 N N . ASP B 1 315 ? -18.828 29.281 4.027 1 98.38 315 ASP B N 1
ATOM 5210 C CA . ASP B 1 315 ? -18.562 30.328 5.008 1 98.38 315 ASP B CA 1
ATOM 5211 C C . ASP B 1 315 ? -17.906 29.75 6.262 1 98.38 315 ASP B C 1
ATOM 5213 O O . ASP B 1 315 ? -17.141 30.438 6.941 1 98.38 315 ASP B O 1
ATOM 5217 N N . HIS B 1 316 ? -18.203 28.5 6.508 1 98.69 316 HIS B N 1
ATOM 5218 C CA . HIS B 1 316 ? -17.672 27.891 7.723 1 98.69 316 HIS B CA 1
ATOM 5219 C C . HIS B 1 316 ? -16.156 27.781 7.668 1 98.69 316 HIS B C 1
ATOM 5221 O O . HIS B 1 316 ? -15.5 27.641 8.703 1 98.69 316 HIS B O 1
ATOM 5227 N N . ALA B 1 317 ? -15.602 27.781 6.434 1 98.75 317 ALA B N 1
ATOM 5228 C CA . ALA B 1 317 ? -14.148 27.734 6.277 1 98.75 317 ALA B CA 1
ATOM 5229 C C . ALA B 1 317 ? -13.477 28.844 7.07 1 98.75 317 ALA B C 1
ATOM 5231 O O . ALA B 1 317 ? -12.336 28.688 7.527 1 98.75 317 ALA B O 1
ATOM 5232 N N . TYR B 1 318 ? -14.156 29.984 7.281 1 98.12 318 TYR B N 1
ATOM 5233 C CA . TYR B 1 318 ? -13.586 31.156 7.949 1 98.12 318 TYR B CA 1
ATOM 5234 C C . TYR B 1 318 ? -13.875 31.125 9.445 1 98.12 318 TYR B C 1
ATOM 5236 O O . TYR B 1 318 ? -13.359 31.953 10.203 1 98.12 318 TYR B O 1
ATOM 5244 N N . ARG B 1 319 ? -14.633 30.156 9.891 1 98.06 319 ARG B N 1
ATOM 5245 C CA . ARG B 1 319 ? -15.023 30.078 11.289 1 98.06 319 ARG B CA 1
ATOM 5246 C C . ARG B 1 319 ? -14.273 28.969 12.016 1 98.06 319 ARG B C 1
ATOM 5248 O O . ARG B 1 319 ? -14.141 29 13.234 1 98.06 319 ARG B O 1
ATOM 5255 N N . MET B 1 320 ? -13.859 27.938 11.242 1 98.38 320 MET B N 1
ATOM 5256 C CA . MET B 1 320 ? -13.086 26.844 11.844 1 98.38 320 MET B CA 1
ATOM 5257 C C . MET B 1 320 ? -11.609 27.219 11.914 1 98.38 320 MET B C 1
ATOM 5259 O O . MET B 1 320 ? -11.172 28.172 11.281 1 98.38 320 MET B O 1
ATOM 5263 N N . SER B 1 321 ? -10.852 26.516 12.812 1 98.81 321 SER B N 1
ATOM 5264 C CA . SER B 1 321 ? -9.398 26.672 12.859 1 98.81 321 SER B CA 1
ATOM 5265 C C . SER B 1 321 ? -8.711 25.719 11.883 1 98.81 321 SER B C 1
ATOM 5267 O O . SER B 1 321 ? -9.148 24.594 11.711 1 98.81 321 SER B O 1
ATOM 5269 N N . VAL B 1 322 ? -7.723 26.234 11.234 1 98.88 322 VAL B N 1
ATOM 5270 C CA . VAL B 1 322 ? -6.84 25.422 10.406 1 98.88 322 VAL B CA 1
ATOM 5271 C C . VAL B 1 322 ? -5.402 25.531 10.914 1 98.88 322 VAL B C 1
ATOM 5273 O O . VAL B 1 322 ? -5.008 26.562 11.453 1 98.88 322 VAL B O 1
ATOM 5276 N N . SER B 1 323 ? -4.656 24.547 10.859 1 98.62 323 SER B N 1
ATOM 5277 C CA . SER B 1 323 ? -3.219 24.641 11.102 1 98.62 323 SER B CA 1
ATOM 5278 C C . SER B 1 323 ? -2.457 23.578 10.312 1 98.62 323 SER B C 1
ATOM 5280 O O . SER B 1 323 ? -3.055 22.641 9.781 1 98.62 323 SER B O 1
ATOM 5282 N N . SER B 1 324 ? -1.195 23.734 10.109 1 98.81 324 SER B N 1
ATOM 5283 C CA . SER B 1 324 ? -0.277 22.75 9.562 1 98.81 324 SER B CA 1
ATOM 5284 C C . SER B 1 324 ? 0.881 22.484 10.523 1 98.81 324 SER B C 1
ATOM 5286 O O . SER B 1 324 ? 1.769 23.312 10.68 1 98.81 324 SER B O 1
ATOM 5288 N N . THR B 1 325 ? 0.943 21.281 10.977 1 98.75 325 THR B N 1
ATOM 5289 C CA . THR B 1 325 ? 1.98 20.922 11.945 1 98.75 325 THR B CA 1
ATOM 5290 C C . THR B 1 325 ? 3.287 20.594 11.234 1 98.75 325 THR B C 1
ATOM 5292 O O . THR B 1 325 ? 4.332 20.453 11.875 1 98.75 325 THR B O 1
ATOM 5295 N N . LYS B 1 326 ? 3.295 20.5 9.883 1 98.69 326 LYS B N 1
ATOM 5296 C CA . LYS B 1 326 ? 4.531 20.281 9.133 1 98.69 326 LYS B CA 1
ATOM 5297 C C . LYS B 1 326 ? 5.52 21.422 9.359 1 98.69 326 LYS B C 1
ATOM 5299 O O . LYS B 1 326 ? 6.723 21.25 9.172 1 98.69 326 LYS B O 1
ATOM 5304 N N . SER B 1 327 ? 4.992 22.531 9.703 1 98.75 327 SER B N 1
ATOM 5305 C CA . SER B 1 327 ? 5.852 23.672 10.031 1 98.75 327 SER B CA 1
ATOM 5306 C C . SER B 1 327 ? 6.773 23.344 11.195 1 98.75 327 SER B C 1
ATOM 5308 O O . SER B 1 327 ? 7.777 24.031 11.414 1 98.75 327 SER B O 1
ATOM 5310 N N . MET B 1 328 ? 6.477 22.328 11.953 1 98.81 328 MET B N 1
ATOM 5311 C CA . MET B 1 328 ? 7.223 22.016 13.172 1 98.81 328 MET B CA 1
ATOM 5312 C C . MET B 1 328 ? 7.969 20.688 13.031 1 98.81 328 MET B C 1
ATOM 5314 O O . MET B 1 328 ? 9.117 20.578 13.461 1 98.81 328 MET B O 1
ATOM 5318 N N . HIS B 1 329 ? 7.324 19.688 12.383 1 98.62 329 HIS B N 1
ATOM 5319 C CA . HIS B 1 329 ? 7.965 18.391 12.273 1 98.62 329 HIS B CA 1
ATOM 5320 C C . HIS B 1 329 ? 8.398 18.109 10.836 1 98.62 329 HIS B C 1
ATOM 5322 O O . HIS B 1 329 ? 8.898 17.016 10.539 1 98.62 329 HIS B O 1
ATOM 5328 N N . ALA B 1 330 ? 8.273 19.094 9.953 1 98.69 330 ALA B N 1
ATOM 5329 C CA . ALA B 1 330 ? 8.625 18.953 8.539 1 98.69 330 ALA B CA 1
ATOM 5330 C C . ALA B 1 330 ? 7.758 17.906 7.859 1 98.69 330 ALA B C 1
ATOM 5332 O O . ALA B 1 330 ? 6.73 17.484 8.398 1 98.69 330 ALA B O 1
ATOM 5333 N N . HIS B 1 331 ? 8.031 17.719 6.578 1 98.62 331 HIS B N 1
ATOM 5334 C CA . HIS B 1 331 ? 7.297 16.75 5.758 1 98.62 331 HIS B CA 1
ATOM 5335 C C . HIS B 1 331 ? 7.887 15.359 5.891 1 98.62 331 HIS B C 1
ATOM 5337 O O . HIS B 1 331 ? 8.914 15.047 5.281 1 98.62 331 HIS B O 1
ATOM 5343 N N . CYS B 1 332 ? 7.164 14.508 6.602 1 98.69 332 CYS B N 1
ATOM 5344 C CA . CYS B 1 332 ? 7.656 13.164 6.898 1 98.69 332 CYS B CA 1
ATOM 5345 C C . CYS B 1 332 ? 7.055 12.141 5.945 1 98.69 332 CYS B C 1
ATOM 5347 O O . CYS B 1 332 ? 6.898 10.969 6.301 1 98.69 332 CYS B O 1
ATOM 5349 N N . LEU B 1 333 ? 6.66 12.562 4.824 1 98.19 333 LEU B N 1
ATOM 5350 C CA . LEU B 1 333 ? 6.152 11.75 3.725 1 98.19 333 LEU B CA 1
ATOM 5351 C C . LEU B 1 333 ? 5.039 10.82 4.203 1 98.19 333 LEU B C 1
ATOM 5353 O O . LEU B 1 333 ? 3.998 11.289 4.668 1 98.19 333 LEU B O 1
ATOM 5357 N N . GLY B 1 334 ? 5.238 9.516 4.125 1 98.44 334 GLY B N 1
ATOM 5358 C CA . GLY B 1 334 ? 4.188 8.562 4.453 1 98.44 334 GLY B CA 1
ATOM 5359 C C . GLY B 1 334 ? 3.799 8.586 5.918 1 98.44 334 GLY B C 1
ATOM 5360 O O . GLY B 1 334 ? 2.738 8.078 6.293 1 98.44 334 GLY B O 1
ATOM 5361 N N . ALA B 1 335 ? 4.582 9.203 6.754 1 98.75 335 ALA B N 1
ATOM 5362 C CA . ALA B 1 335 ? 4.309 9.25 8.188 1 98.75 335 ALA B CA 1
ATOM 5363 C C . ALA B 1 335 ? 3.498 10.492 8.547 1 98.75 335 ALA B C 1
ATOM 5365 O O . ALA B 1 335 ? 2.951 10.586 9.648 1 98.75 335 ALA B O 1
ATOM 5366 N N . SER B 1 336 ? 3.371 11.445 7.66 1 98.56 336 SER B N 1
ATOM 5367 C CA . SER B 1 336 ? 2.861 12.781 7.969 1 98.56 336 SER B CA 1
ATOM 5368 C C . SER B 1 336 ? 1.448 12.711 8.539 1 98.56 336 SER B C 1
ATOM 5370 O O . SER B 1 336 ? 1.169 13.289 9.594 1 98.56 336 SER B O 1
ATOM 5372 N N . GLY B 1 337 ? 0.593 11.977 7.805 1 98.69 337 GLY B N 1
ATOM 5373 C CA . GLY B 1 337 ? -0.797 11.906 8.227 1 98.69 337 GLY B CA 1
ATOM 5374 C C . GLY B 1 337 ? -0.969 11.336 9.617 1 98.69 337 GLY B C 1
ATOM 5375 O O . GLY B 1 337 ? -1.805 11.812 10.391 1 98.69 337 GLY B O 1
ATOM 5376 N N . ALA B 1 338 ? -0.188 10.336 9.93 1 98.88 338 ALA B N 1
ATOM 5377 C CA . ALA B 1 338 ? -0.289 9.688 11.234 1 98.88 338 ALA B CA 1
ATOM 5378 C C . ALA B 1 338 ? 0.226 10.594 12.344 1 98.88 338 ALA B C 1
ATOM 5380 O O . ALA B 1 338 ? -0.325 10.617 13.445 1 98.88 338 ALA B O 1
ATOM 5381 N N . LEU B 1 339 ? 1.325 11.312 12.117 1 98.88 339 LEU B N 1
ATOM 5382 C CA . LEU B 1 339 ? 1.834 12.289 13.078 1 98.88 339 LEU B CA 1
ATOM 5383 C C . LEU B 1 339 ? 0.827 13.414 13.289 1 98.88 339 LEU B C 1
ATOM 5385 O O . LEU B 1 339 ? 0.622 13.859 14.422 1 98.88 339 LEU B O 1
ATOM 5389 N N . GLU B 1 340 ? 0.225 13.828 12.227 1 98.81 340 GLU B N 1
ATOM 5390 C CA . GLU B 1 340 ? -0.774 14.891 12.273 1 98.81 340 GLU B CA 1
ATOM 5391 C C . GLU B 1 340 ? -2.031 14.43 13.008 1 98.81 340 GLU B C 1
ATOM 5393 O O . GLU B 1 340 ? -2.711 15.234 13.648 1 98.81 340 GLU B O 1
ATOM 5398 N N . LEU B 1 341 ? -2.314 13.164 12.93 1 98.81 341 LEU B N 1
ATOM 5399 C CA . LEU B 1 341 ? -3.477 12.633 13.633 1 98.81 341 LEU B CA 1
ATOM 5400 C C . LEU B 1 341 ? -3.287 12.719 15.141 1 98.81 341 LEU B C 1
ATOM 5402 O O . LEU B 1 341 ? -4.262 12.828 15.891 1 98.81 341 LEU B O 1
ATOM 5406 N N . ILE B 1 342 ? -2.014 12.641 15.641 1 98.75 342 ILE B N 1
ATOM 5407 C CA . ILE B 1 342 ? -1.743 12.883 17.047 1 98.75 342 ILE B CA 1
ATOM 5408 C C . ILE B 1 342 ? -2.258 14.266 17.453 1 98.75 342 ILE B C 1
ATOM 5410 O O . ILE B 1 342 ? -2.928 14.422 18.469 1 98.75 342 ILE B O 1
ATOM 5414 N N . ALA B 1 343 ? -1.994 15.234 16.594 1 98.88 343 ALA B N 1
ATOM 5415 C CA . ALA B 1 343 ? -2.467 16.594 16.859 1 98.88 343 ALA B CA 1
ATOM 5416 C C . ALA B 1 343 ? -3.992 16.656 16.875 1 98.88 343 ALA B C 1
ATOM 5418 O O . ALA B 1 343 ? -4.578 17.328 17.734 1 98.88 343 ALA B O 1
ATOM 5419 N N . CYS B 1 344 ? -4.637 15.969 15.977 1 98.88 344 CYS B N 1
ATOM 5420 C CA . CYS B 1 344 ? -6.09 15.969 15.875 1 98.88 344 CYS B CA 1
ATOM 5421 C C . CYS B 1 344 ? -6.727 15.383 17.125 1 98.88 344 CYS B C 1
ATOM 5423 O O . CYS B 1 344 ? -7.652 15.961 17.688 1 98.88 344 CYS B O 1
ATOM 5425 N N . VAL B 1 345 ? -6.25 14.219 17.547 1 98.94 345 VAL B N 1
ATOM 5426 C CA . VAL B 1 345 ? -6.797 13.531 18.719 1 98.94 345 VAL B CA 1
ATOM 5427 C C . VAL B 1 345 ? -6.57 14.383 19.969 1 98.94 345 VAL B C 1
ATOM 5429 O O . VAL B 1 345 ? -7.48 14.562 20.781 1 98.94 345 VAL B O 1
ATOM 5432 N N . MET B 1 346 ? -5.355 14.898 20.109 1 98.88 346 MET B N 1
ATOM 5433 C CA . MET B 1 346 ? -5 15.633 21.312 1 98.88 346 MET B CA 1
ATOM 5434 C C . MET B 1 346 ? -5.711 16.984 21.359 1 98.88 346 MET B C 1
ATOM 5436 O O . MET B 1 346 ? -6.059 17.469 22.438 1 98.88 346 MET B O 1
ATOM 5440 N N . ALA B 1 347 ? -5.926 17.578 20.156 1 98.94 347 ALA B N 1
ATOM 5441 C CA . ALA B 1 347 ? -6.727 18.797 20.125 1 98.94 347 ALA B CA 1
ATOM 5442 C C . ALA B 1 347 ? -8.117 18.562 20.703 1 98.94 347 ALA B C 1
ATOM 5444 O O . ALA B 1 347 ? -8.656 19.406 21.406 1 98.94 347 ALA B O 1
ATOM 5445 N N . ILE B 1 348 ? -8.734 17.453 20.375 1 98.88 348 ILE B N 1
ATOM 5446 C CA . ILE B 1 348 ? -10.055 17.094 20.891 1 98.88 348 ILE B CA 1
ATOM 5447 C C . ILE B 1 348 ? -9.977 16.906 22.406 1 98.88 348 ILE B C 1
ATOM 5449 O O . ILE B 1 348 ? -10.836 17.406 23.141 1 98.88 348 ILE B O 1
ATOM 5453 N N . ARG B 1 349 ? -8.961 16.25 22.906 1 98.56 349 ARG B N 1
ATOM 5454 C CA . ARG B 1 349 ? -8.844 15.875 24.297 1 98.56 349 ARG B CA 1
ATOM 5455 C C . ARG B 1 349 ? -8.523 17.094 25.172 1 98.56 349 ARG B C 1
ATOM 5457 O O . ARG B 1 349 ? -8.938 17.156 26.328 1 98.56 349 ARG B O 1
ATOM 5464 N N . HIS B 1 350 ? -7.805 18.078 24.625 1 98.5 350 HIS B N 1
ATOM 5465 C CA . HIS B 1 350 ? -7.266 19.125 25.469 1 98.5 350 HIS B CA 1
ATOM 5466 C C . HIS B 1 350 ? -7.922 20.469 25.141 1 98.5 350 HIS B C 1
ATOM 5468 O O . HIS B 1 350 ? -7.766 21.438 25.891 1 98.5 350 HIS B O 1
ATOM 5474 N N . GLY B 1 351 ? -8.641 20.516 24.031 1 98.62 351 GLY B N 1
ATOM 5475 C CA . GLY B 1 351 ? -9.25 21.781 23.656 1 98.62 351 GLY B CA 1
ATOM 5476 C C . GLY B 1 351 ? -8.234 22.844 23.266 1 98.62 351 GLY B C 1
ATOM 5477 O O . GLY B 1 351 ? -8.344 24 23.672 1 98.62 351 GLY B O 1
ATOM 5478 N N . ILE B 1 352 ? -7.23 22.438 22.562 1 98.81 352 ILE B N 1
ATOM 5479 C CA . ILE B 1 352 ? -6.172 23.312 22.078 1 98.81 352 ILE B CA 1
ATOM 5480 C C . ILE B 1 352 ? -5.895 23.016 20.609 1 98.81 352 ILE B C 1
ATOM 5482 O O . ILE B 1 352 ? -5.742 21.859 20.219 1 98.81 352 ILE B O 1
ATOM 5486 N N . VAL B 1 353 ? -5.914 24.016 19.75 1 98.88 353 VAL B N 1
ATOM 5487 C CA . VAL B 1 353 ? -5.488 23.906 18.359 1 98.88 353 VAL B CA 1
ATOM 5488 C C . VAL B 1 353 ? -4.012 24.266 18.25 1 98.88 353 VAL B C 1
ATOM 5490 O O . VAL B 1 353 ? -3.609 25.375 18.594 1 98.88 353 VAL B O 1
ATOM 5493 N N . PRO B 1 354 ? -3.162 23.328 17.828 1 98.88 354 PRO B N 1
ATOM 5494 C CA . PRO B 1 354 ? -1.759 23.688 17.625 1 98.88 354 PRO B CA 1
ATOM 5495 C C . PRO B 1 354 ? -1.568 24.703 16.5 1 98.88 354 PRO B C 1
ATOM 5497 O O . PRO B 1 354 ? -2.371 24.75 15.562 1 98.88 354 PRO B O 1
ATOM 5500 N N . PRO B 1 355 ? -0.538 25.469 16.562 1 98.88 355 PRO B N 1
ATOM 5501 C CA . PRO B 1 355 ? -0.353 26.547 15.586 1 98.88 355 PRO B CA 1
ATOM 5502 C C . PRO B 1 355 ? 0.321 26.078 14.297 1 98.88 355 PRO B C 1
ATOM 5504 O O . PRO B 1 355 ? 0.81 24.953 14.234 1 98.88 355 PRO B O 1
ATOM 5507 N N . THR B 1 356 ? 0.248 26.906 13.258 1 98.88 356 THR B N 1
ATOM 5508 C CA . THR B 1 356 ? 1.205 26.891 12.156 1 98.88 356 THR B CA 1
ATOM 5509 C C . THR B 1 356 ? 2.424 27.75 12.5 1 98.88 356 THR B C 1
ATOM 5511 O O . THR B 1 356 ? 2.357 28.984 12.461 1 98.88 356 THR B O 1
ATOM 5514 N N . ALA B 1 357 ? 3.469 27.062 12.781 1 98.69 357 ALA B N 1
ATOM 5515 C CA . ALA B 1 357 ? 4.688 27.781 13.156 1 98.69 357 ALA B CA 1
ATOM 5516 C C . ALA B 1 357 ? 5.328 28.438 11.938 1 98.69 357 ALA B C 1
ATOM 5518 O O . ALA B 1 357 ? 4.988 28.125 10.797 1 98.69 357 ALA B O 1
ATOM 5519 N N . ASN B 1 358 ? 6.207 29.438 12.148 1 98.31 358 ASN B N 1
ATOM 5520 C CA . ASN B 1 358 ? 7.047 30.109 11.156 1 98.31 358 ASN B CA 1
ATOM 5521 C C . ASN B 1 358 ? 6.219 30.969 10.211 1 98.31 358 ASN B C 1
ATOM 5523 O O . ASN B 1 358 ? 6.699 31.375 9.156 1 98.31 358 ASN B O 1
ATOM 5527 N N . TYR B 1 359 ? 4.91 31.188 10.531 1 98.56 359 TYR B N 1
ATOM 5528 C CA . TYR B 1 359 ? 4.07 32.062 9.711 1 98.56 359 TYR B CA 1
ATOM 5529 C C . TYR B 1 359 ? 4.516 33.5 9.82 1 98.56 359 TYR B C 1
ATOM 5531 O O . TYR B 1 359 ? 4.648 34.031 10.922 1 98.56 359 TYR B O 1
ATOM 5539 N N . GLU B 1 360 ? 4.75 34.219 8.68 1 98.44 360 GLU B N 1
ATOM 5540 C CA . GLU B 1 360 ? 5.348 35.531 8.75 1 98.44 360 GLU B CA 1
ATOM 5541 C C . GLU B 1 360 ? 4.453 36.594 8.086 1 98.44 360 GLU B C 1
ATOM 5543 O O . GLU B 1 360 ? 4.355 37.719 8.562 1 98.44 360 GLU B O 1
ATOM 5548 N N . GLN B 1 361 ? 3.887 36.25 6.953 1 98 361 GLN B N 1
ATOM 5549 C CA . GLN B 1 361 ? 3.191 37.219 6.145 1 98 361 GLN B CA 1
ATOM 5550 C C . GLN B 1 361 ? 1.893 36.656 5.574 1 98 361 GLN B C 1
ATOM 5552 O O . GLN B 1 361 ? 1.874 35.562 5.039 1 98 361 GLN B O 1
ATOM 5557 N N . PRO B 1 362 ? 0.83 37.5 5.695 1 97.94 362 PRO B N 1
ATOM 5558 C CA . PRO B 1 362 ? -0.425 37.031 5.102 1 97.94 362 PRO B CA 1
ATOM 5559 C C . PRO B 1 362 ? -0.345 36.875 3.584 1 97.94 362 PRO B C 1
ATOM 5561 O O . PRO B 1 362 ? 0.289 37.688 2.916 1 97.94 362 PRO B O 1
ATOM 5564 N N . ASP B 1 363 ? -0.913 35.844 3.076 1 98.12 363 ASP B N 1
ATOM 5565 C CA . ASP B 1 363 ? -1.088 35.594 1.647 1 98.12 363 ASP B CA 1
ATOM 5566 C C . ASP B 1 363 ? -2.559 35.719 1.248 1 98.12 363 ASP B C 1
ATOM 5568 O O . ASP B 1 363 ? -3.395 34.969 1.744 1 98.12 363 ASP B O 1
ATOM 5572 N N . PRO B 1 364 ? -2.914 36.625 0.283 1 97.94 364 PRO B N 1
ATOM 5573 C CA . PRO B 1 364 ? -4.316 36.781 -0.113 1 97.94 364 PRO B CA 1
ATOM 5574 C C . PRO B 1 364 ? -4.926 35.5 -0.654 1 97.94 364 PRO B C 1
ATOM 5576 O O . PRO B 1 364 ? -6.141 35.281 -0.579 1 97.94 364 PRO B O 1
ATOM 5579 N N . ASP B 1 365 ? -4.109 34.562 -1.174 1 98 365 ASP B N 1
ATOM 5580 C CA . ASP B 1 365 ? -4.602 33.312 -1.725 1 98 365 ASP B CA 1
ATOM 5581 C C . ASP B 1 365 ? -4.734 32.25 -0.636 1 98 365 ASP B C 1
ATOM 5583 O O . ASP B 1 365 ? -5.25 31.141 -0.884 1 98 365 ASP B O 1
ATOM 5587 N N . CYS B 1 366 ? -4.305 32.5 0.535 1 98.62 366 CYS B N 1
ATOM 5588 C CA . CYS B 1 366 ? -4.395 31.641 1.712 1 98.62 366 CYS B CA 1
ATOM 5589 C C . CYS B 1 366 ? -4.93 32.406 2.912 1 98.62 366 CYS B C 1
ATOM 5591 O O . CYS B 1 366 ? -4.219 32.594 3.898 1 98.62 366 CYS B O 1
ATOM 5593 N N . ASP B 1 367 ? -6.184 32.75 2.828 1 98.44 367 ASP B N 1
ATOM 5594 C CA . ASP B 1 367 ? -6.734 33.75 3.736 1 98.44 367 ASP B CA 1
ATOM 5595 C C . ASP B 1 367 ? -7.555 33.094 4.844 1 98.44 367 ASP B C 1
ATOM 5597 O O . ASP B 1 367 ? -8.453 33.719 5.41 1 98.44 367 ASP B O 1
ATOM 5601 N N . LEU B 1 368 ? -7.336 31.812 5.094 1 98.69 368 LEU B N 1
ATOM 5602 C CA . LEU B 1 368 ? -8.023 31.141 6.188 1 98.69 368 LEU B CA 1
ATOM 5603 C C . LEU B 1 368 ? -7.301 31.375 7.512 1 98.69 368 LEU B C 1
ATOM 5605 O O . LEU B 1 368 ? -6.156 31.828 7.523 1 98.69 368 LEU B O 1
ATOM 5609 N N . ASP B 1 369 ? -7.938 31.125 8.609 1 98.25 369 ASP B N 1
ATOM 5610 C CA . ASP B 1 369 ? -7.309 31.156 9.93 1 98.25 369 ASP B CA 1
ATOM 5611 C C . ASP B 1 369 ? -6.402 29.938 10.125 1 98.25 369 ASP B C 1
ATOM 5613 O O . ASP B 1 369 ? -6.848 28.906 10.617 1 98.25 369 ASP B O 1
ATOM 5617 N N . VAL B 1 370 ? -5.16 30.109 9.883 1 98.69 370 VAL B N 1
ATOM 5618 C CA . VAL B 1 370 ? -4.238 28.984 9.922 1 98.69 370 VAL B CA 1
ATOM 5619 C C . VAL B 1 370 ? -3.553 28.922 11.281 1 98.69 370 VAL B C 1
ATOM 5621 O O . VAL B 1 370 ? -2.459 28.375 11.414 1 98.69 370 VAL B O 1
ATOM 5624 N N . THR B 1 371 ? -4.145 29.562 12.328 1 98.81 371 THR B N 1
ATOM 5625 C CA . THR B 1 371 ? -3.631 29.562 13.695 1 98.81 371 THR B CA 1
ATOM 5626 C C . THR B 1 371 ? -2.143 29.906 13.711 1 98.81 371 THR B C 1
ATOM 5628 O O . THR B 1 371 ? -1.314 29.078 14.102 1 98.81 371 THR B O 1
ATOM 5631 N N . PRO B 1 372 ? -1.814 31.141 13.336 1 98.62 372 PRO B N 1
ATOM 5632 C CA . PRO B 1 372 ? -0.412 31.5 13.109 1 98.62 372 PRO B CA 1
ATOM 5633 C C . PRO B 1 372 ? 0.387 31.594 14.406 1 98.62 372 PRO B C 1
ATOM 5635 O O . PRO B 1 372 ? 0.022 32.375 15.305 1 98.62 372 PRO B O 1
ATOM 5638 N N . ASN B 1 373 ? 1.34 30.781 14.641 1 98.69 373 ASN B N 1
ATOM 5639 C CA . ASN B 1 373 ? 2.508 30.875 15.516 1 98.69 373 ASN B CA 1
ATOM 5640 C C . ASN B 1 373 ? 2.156 30.562 16.969 1 98.69 373 ASN B C 1
ATOM 5642 O O . ASN B 1 373 ? 3.012 30.125 17.734 1 98.69 373 ASN B O 1
ATOM 5646 N N . VAL B 1 374 ? 0.938 30.844 17.344 1 98.62 374 VAL B N 1
ATOM 5647 C CA . VAL B 1 374 ? 0.579 30.625 18.75 1 98.62 374 VAL B CA 1
ATOM 5648 C C . VAL B 1 374 ? -0.64 29.703 18.812 1 98.62 374 VAL B C 1
ATOM 5650 O O . VAL B 1 374 ? -1.63 29.922 18.109 1 98.62 374 VAL B O 1
ATOM 5653 N N . ALA B 1 375 ? -0.495 28.672 19.625 1 98.81 375 ALA B N 1
ATOM 5654 C CA . ALA B 1 375 ? -1.624 27.766 19.844 1 98.81 375 ALA B CA 1
ATOM 5655 C C . ALA B 1 375 ? -2.846 28.531 20.359 1 98.81 375 ALA B C 1
ATOM 5657 O O . ALA B 1 375 ? -2.711 29.594 20.969 1 98.81 375 ALA B O 1
ATOM 5658 N N . ARG B 1 376 ? -3.992 27.984 20.141 1 98.62 376 ARG B N 1
ATOM 5659 C CA . ARG B 1 376 ? -5.227 28.656 20.531 1 98.62 376 ARG B CA 1
ATOM 5660 C C . ARG B 1 376 ? -6.156 27.719 21.281 1 98.62 376 ARG B C 1
ATOM 5662 O O . ARG B 1 376 ? -6.398 26.594 20.844 1 98.62 376 ARG B O 1
ATOM 5669 N N . GLU B 1 377 ? -6.66 28.188 22.391 1 98.44 377 GLU B N 1
ATOM 5670 C CA . GLU B 1 377 ? -7.707 27.453 23.078 1 98.44 377 GLU B CA 1
ATOM 5671 C C . GLU B 1 377 ? -9.031 27.516 22.328 1 98.44 377 GLU B C 1
ATOM 5673 O O . GLU B 1 377 ? -9.43 28.594 21.859 1 98.44 377 GLU B O 1
ATOM 5678 N N . ARG B 1 378 ? -9.633 26.391 22.156 1 97.06 378 ARG B N 1
ATOM 5679 C CA . ARG B 1 378 ? -10.914 26.219 21.484 1 97.06 378 ARG B CA 1
ATOM 5680 C C . ARG B 1 378 ? -11.555 24.891 21.859 1 97.06 378 ARG B C 1
ATOM 5682 O O . ARG B 1 378 ? -10.859 23.875 21.984 1 97.06 378 ARG B O 1
ATOM 5689 N N . LYS B 1 379 ? -12.859 24.969 22.156 1 97.88 379 LYS B N 1
ATOM 5690 C CA . LYS B 1 379 ? -13.539 23.672 22.266 1 97.88 379 LYS B CA 1
ATOM 5691 C C . LYS B 1 379 ? -13.531 22.922 20.938 1 97.88 379 LYS B C 1
ATOM 5693 O O . LYS B 1 379 ? -14.016 23.438 19.922 1 97.88 379 LYS B O 1
ATOM 5698 N N . VAL B 1 380 ? -12.906 21.75 20.875 1 98.75 380 VAL B N 1
ATOM 5699 C CA . VAL B 1 380 ? -12.789 20.938 19.672 1 98.75 380 VAL B CA 1
ATOM 5700 C C . VAL B 1 380 ? -13.555 19.625 19.844 1 98.75 380 VAL B C 1
ATOM 5702 O O . VAL B 1 380 ? -13.219 18.812 20.703 1 98.75 380 VAL B O 1
ATOM 5705 N N . LYS B 1 381 ? -14.57 19.438 19.016 1 98.75 381 LYS B N 1
ATOM 5706 C CA . LYS B 1 381 ? -15.328 18.188 19.047 1 98.75 381 LYS B CA 1
ATOM 5707 C C . LYS B 1 381 ? -15.039 17.344 17.812 1 98.75 381 LYS B C 1
ATOM 5709 O O . LYS B 1 381 ? -15.109 16.109 17.875 1 98.75 381 LYS B O 1
ATOM 5714 N N . VAL B 1 382 ? -14.812 18.016 16.719 1 98.88 382 VAL B N 1
ATOM 5715 C CA . VAL B 1 382 ? -14.594 17.344 15.453 1 98.88 382 VAL B CA 1
ATOM 5716 C C . VAL B 1 382 ? -13.359 17.922 14.766 1 98.88 382 VAL B C 1
ATOM 5718 O O . VAL B 1 382 ? -13.219 19.141 14.648 1 98.88 382 VAL B O 1
ATOM 5721 N N . THR B 1 383 ? -12.461 17.062 14.398 1 98.94 383 THR B N 1
ATOM 5722 C CA . THR B 1 383 ? -11.305 17.438 13.602 1 98.94 383 THR B CA 1
ATOM 5723 C C . THR B 1 383 ? -11.289 16.703 12.266 1 98.94 383 THR B C 1
ATOM 5725 O O . THR B 1 383 ? -11.828 15.594 12.164 1 98.94 383 THR B O 1
ATOM 5728 N N . LEU B 1 384 ? -10.75 17.328 11.203 1 98.94 384 LEU B N 1
ATOM 5729 C CA . LEU B 1 384 ? -10.375 16.672 9.961 1 98.94 384 LEU B CA 1
ATOM 5730 C C . LEU B 1 384 ? -8.859 16.672 9.773 1 98.94 384 LEU B C 1
ATOM 5732 O O . LEU B 1 384 ? -8.188 17.625 10.18 1 98.94 384 LEU B O 1
ATOM 5736 N N . SER B 1 385 ? -8.359 15.648 9.266 1 98.94 385 SER B N 1
ATOM 5737 C CA . SER B 1 385 ? -6.957 15.531 8.883 1 98.94 385 SER B CA 1
ATOM 5738 C C . SER B 1 385 ? -6.809 15.359 7.379 1 98.94 385 SER B C 1
ATOM 5740 O O . SER B 1 385 ? -7.156 14.305 6.832 1 98.94 385 SER B O 1
ATOM 5742 N N . ASN B 1 386 ? -6.273 16.406 6.691 1 98.88 386 ASN B N 1
ATOM 5743 C CA . ASN B 1 386 ? -6.066 16.375 5.246 1 98.88 386 ASN B CA 1
ATOM 5744 C C . ASN B 1 386 ? -4.715 15.766 4.887 1 98.88 386 ASN B C 1
ATOM 5746 O O . ASN B 1 386 ? -3.709 16.047 5.539 1 98.88 386 ASN B O 1
ATOM 5750 N N . SER B 1 387 ? -4.703 14.914 3.893 1 98.81 387 SER B N 1
ATOM 5751 C CA . SER B 1 387 ? -3.488 14.477 3.209 1 98.81 387 SER B CA 1
ATOM 5752 C C . SER B 1 387 ? -3.676 14.484 1.695 1 98.81 387 SER B C 1
ATOM 5754 O O . SER B 1 387 ? -4.527 13.766 1.167 1 98.81 387 SER B O 1
ATOM 5756 N N . PHE B 1 388 ? -2.861 15.25 0.962 1 98.5 388 PHE B N 1
ATOM 5757 C CA . PHE B 1 388 ? -2.891 15.398 -0.487 1 98.5 388 PHE B CA 1
ATOM 5758 C C . PHE B 1 388 ? -1.509 15.156 -1.084 1 98.5 388 PHE B C 1
ATOM 5760 O O . PHE B 1 388 ? -0.56 15.883 -0.775 1 98.5 388 PHE B O 1
ATOM 5767 N N . ALA B 1 389 ? -1.443 14.172 -1.972 1 97.81 389 ALA B N 1
ATOM 5768 C CA . ALA B 1 389 ? -0.114 13.648 -2.279 1 97.81 389 ALA B CA 1
ATOM 5769 C C . ALA B 1 389 ? 0.159 13.695 -3.779 1 97.81 389 ALA B C 1
ATOM 5771 O O . ALA B 1 389 ? -0.755 13.914 -4.578 1 97.81 389 ALA B O 1
ATOM 5772 N N . PHE B 1 390 ? 1.537 13.484 -4.102 1 94.38 390 PHE B N 1
ATOM 5773 C CA . PHE B 1 390 ? 1.935 13.172 -5.469 1 94.38 390 PHE B CA 1
ATOM 5774 C C . PHE B 1 390 ? 1.057 12.062 -6.047 1 94.38 390 PHE B C 1
ATOM 5776 O O . PHE B 1 390 ? 0.546 11.219 -5.305 1 94.38 390 PHE B O 1
ATOM 5783 N N . ALA B 1 391 ? 0.888 12.086 -7.375 1 94.38 391 ALA B N 1
ATOM 5784 C CA . ALA B 1 391 ? 0.022 11.18 -8.117 1 94.38 391 ALA B CA 1
ATOM 5785 C C . ALA B 1 391 ? -1.448 11.539 -7.926 1 94.38 391 ALA B C 1
ATOM 5787 O O . ALA B 1 391 ? -2.332 10.898 -8.5 1 94.38 391 ALA B O 1
ATOM 5788 N N . GLY B 1 392 ? -1.704 12.594 -7.156 1 97.19 392 GLY B N 1
ATOM 5789 C CA . GLY B 1 392 ? -3.057 13.086 -6.965 1 97.19 392 GLY B CA 1
ATOM 5790 C C . GLY B 1 392 ? -3.898 12.203 -6.066 1 97.19 392 GLY B C 1
ATOM 5791 O O . GLY B 1 392 ? -5.121 12.148 -6.211 1 97.19 392 GLY B O 1
ATOM 5792 N N . THR B 1 393 ? -3.295 11.477 -5.176 1 98.56 393 THR B N 1
ATOM 5793 C CA . THR B 1 393 ? -4.023 10.625 -4.242 1 98.56 393 THR B CA 1
ATOM 5794 C C . THR B 1 393 ? -4.336 11.383 -2.955 1 98.56 393 THR B C 1
ATOM 5796 O O . THR B 1 393 ? -3.443 11.961 -2.338 1 98.56 393 THR B O 1
ATOM 5799 N N . ASN B 1 394 ? -5.594 11.422 -2.623 1 98.88 394 ASN B N 1
ATOM 5800 C CA . ASN B 1 394 ? -6.066 12.203 -1.488 1 98.88 394 ASN B CA 1
ATOM 5801 C C . ASN B 1 394 ? -6.781 11.336 -0.459 1 98.88 394 ASN B C 1
ATOM 5803 O O . ASN B 1 394 ? -7.508 10.406 -0.822 1 98.88 394 ASN B O 1
ATOM 5807 N N . ALA B 1 395 ? -6.5 11.602 0.79 1 98.94 395 ALA B N 1
ATOM 5808 C CA . ALA B 1 395 ? -7.164 10.906 1.891 1 98.94 395 ALA B CA 1
ATOM 5809 C C . ALA B 1 395 ? -7.43 11.859 3.055 1 98.94 395 ALA B C 1
ATOM 5811 O O . ALA B 1 395 ? -6.512 12.516 3.547 1 98.94 395 ALA B O 1
ATOM 5812 N N . VAL B 1 396 ? -8.672 11.977 3.459 1 98.94 396 VAL B N 1
ATOM 5813 C CA . VAL B 1 396 ? -9.094 12.82 4.578 1 98.94 396 VAL B CA 1
ATOM 5814 C C . VAL B 1 396 ? -9.758 11.953 5.648 1 98.94 396 VAL B C 1
ATOM 5816 O O . VAL B 1 396 ? -10.531 11.047 5.332 1 98.94 396 VAL B O 1
ATOM 5819 N N . LEU B 1 397 ? -9.391 12.172 6.895 1 98.94 397 LEU B N 1
ATOM 5820 C CA . LEU B 1 397 ? -9.977 11.453 8.023 1 98.94 397 LEU B CA 1
ATOM 5821 C C . LEU B 1 397 ? -10.75 12.414 8.93 1 98.94 397 LEU B C 1
ATOM 5823 O O . LEU B 1 397 ? -10.328 13.547 9.133 1 98.94 397 LEU B O 1
ATOM 5827 N N . ALA B 1 398 ? -11.836 11.953 9.469 1 98.88 398 ALA B N 1
ATOM 5828 C CA . ALA B 1 398 ? -12.609 12.688 10.461 1 98.88 398 ALA B CA 1
ATOM 5829 C C . ALA B 1 398 ? -12.508 12.031 11.836 1 98.88 398 ALA B C 1
ATOM 5831 O O . ALA B 1 398 ? -12.781 10.836 11.984 1 98.88 398 ALA B O 1
ATOM 5832 N N . ILE B 1 399 ? -12.094 12.781 12.805 1 98.94 399 ILE B N 1
ATOM 5833 C CA . ILE B 1 399 ? -11.984 12.328 14.188 1 98.94 399 ILE B CA 1
ATOM 5834 C C . ILE B 1 399 ? -12.945 13.125 15.07 1 98.94 399 ILE B C 1
ATOM 5836 O O . ILE B 1 399 ? -13.008 14.352 14.977 1 98.94 399 ILE B O 1
ATOM 5840 N N . LYS B 1 400 ? -13.648 12.43 15.961 1 98.44 400 LYS B N 1
ATOM 5841 C CA . LYS B 1 400 ? -14.625 13.086 16.828 1 98.44 400 LYS B CA 1
ATOM 5842 C C . LYS B 1 400 ? -14.406 12.719 18.281 1 98.44 400 LYS B C 1
ATOM 5844 O O . LYS B 1 400 ? -13.852 11.664 18.594 1 98.44 400 LYS B O 1
ATOM 5849 N N . ALA B 1 401 ? -14.906 13.602 19.109 1 97.81 401 ALA B N 1
ATOM 5850 C CA . ALA B 1 401 ? -14.93 13.281 20.547 1 97.81 401 ALA B CA 1
ATOM 5851 C C . ALA B 1 401 ? -15.766 12.031 20.812 1 97.81 401 ALA B C 1
ATOM 5853 O O . ALA B 1 401 ? -16.812 11.844 20.188 1 97.81 401 ALA B O 1
ATOM 5854 N N . ALA B 1 402 ? -15.18 11.102 21.594 1 89.12 402 ALA B N 1
ATOM 5855 C CA . ALA B 1 402 ? -15.852 9.828 21.844 1 89.12 402 ALA B CA 1
ATOM 5856 C C . ALA B 1 402 ? -17.094 10.016 22.703 1 89.12 402 ALA B C 1
ATOM 5858 O O . ALA B 1 402 ? -17.156 10.938 23.516 1 89.12 402 ALA B O 1
#

pLDDT: mean 97.14, std 4.04, range [44.25, 98.94]

InterPro domains:
  IPR000794 Beta-ketoacyl synthase [PTHR11712] (2-400)
  IPR000794 Beta-ketoacyl synthase [cd00834] (3-399)
  IPR014030 Beta-ketoacyl synthase-like, N-terminal domain [PF00109] (3-238)
  IPR014031 Beta-ketoacyl synthase, C-terminal domain [PF02801] (247-360)
  IPR016039 Thiolase-like [G3DSA:3.40.47.10] (1-402)
  IPR016039 Thiolase-like [SSF53901] (2-244)
  IPR016039 Thiolase-like [SSF53901] (210-400)
  IPR018201 Beta-ketoacyl synthase, active site [PS00606] (153-169)
  IPR020615 Thiolase, acyl-enzyme intermediate active site [PS00098] (158-176)
  IPR020841 Polyketide synthase, beta-ketoacyl synthase domain [PS52004] (2-401)
  IPR020841 Polyketide synthase, beta-ketoacyl synthase domain [SM00825] (5-402)

Solvent-accessible surface area (backbone atoms only — not comparable to full-atom values): 35305 Å² total; per-residue (Å²): 126,85,57,57,38,24,28,34,19,56,13,18,31,33,35,53,25,81,31,45,68,48,31,48,54,30,38,46,65,30,50,57,35,61,38,74,62,76,55,77,75,51,62,91,58,83,68,40,33,25,8,63,59,87,70,80,74,92,74,85,72,54,69,72,59,53,71,48,45,22,68,30,28,51,40,30,34,57,8,38,51,44,3,35,57,64,36,70,63,77,59,43,96,88,47,14,59,31,23,22,23,19,24,4,16,20,55,54,21,50,62,54,51,50,52,38,50,46,39,34,74,74,67,65,44,86,67,43,53,63,45,41,50,61,20,29,23,48,16,34,34,13,27,49,37,20,37,76,55,41,26,24,3,40,41,34,13,20,16,21,27,35,10,3,4,40,47,9,37,48,51,34,51,48,37,37,51,71,66,59,23,49,31,26,42,21,10,8,20,20,54,53,92,35,46,73,52,47,42,15,44,53,45,59,71,44,56,13,71,70,56,26,12,38,50,19,54,81,34,60,3,27,28,51,14,21,24,9,6,18,31,26,38,24,30,46,68,59,37,56,74,71,66,42,67,68,63,23,22,57,50,22,50,5,50,6,15,38,28,75,35,58,80,50,78,52,44,62,19,54,23,48,5,49,48,39,12,31,57,57,42,74,46,58,59,80,60,46,35,33,34,42,42,50,37,52,6,30,68,69,56,26,35,36,50,41,50,15,45,39,69,58,32,48,76,43,39,69,70,26,44,30,19,21,61,29,24,22,39,26,45,14,39,1,6,37,34,24,47,50,43,53,51,46,46,49,17,38,71,67,25,36,44,47,11,13,17,72,48,82,39,89,20,90,67,32,73,54,47,40,35,66,44,47,43,42,82,42,89,30,52,20,27,36,40,42,18,71,18,54,28,15,18,22,18,21,39,28,38,29,60,104,126,85,56,57,37,24,29,35,18,57,13,18,31,35,33,51,24,82,33,44,68,47,31,47,52,31,38,45,65,31,48,58,34,62,38,74,60,76,54,76,74,52,60,90,57,81,68,40,33,26,8,63,60,88,71,79,75,92,72,85,72,53,69,72,58,54,72,48,44,23,68,30,29,52,39,30,34,56,8,39,50,43,3,35,57,65,36,70,64,75,60,44,96,88,48,13,59,31,23,22,23,18,24,4,18,20,55,55,21,52,63,55,51,50,52,37,50,48,39,35,74,76,66,63,43,84,66,41,53,63,45,39,50,62,21,30,26,48,16,32,34,15,24,49,39,21,36,76,54,40,24,25,4,41,41,33,13,20,16,20,27,34,11,4,4,38,46,8,38,47,51,36,51,48,37,37,50,71,66,59,23,50,31,26,40,21,9,8,20,19,54,53,90,36,45,74,52,48,40,17,45,53,45,57,71,45,55,13,71,69,56,27,12,38,50,19,52,82,35,61,4,26,26,50,15,22,24,9,5,19,32,25,38,24,30,46,68,58,36,57,72,72,65,45,65,69,63,24,21,56,51,22,51,6,51,6,15,39,28,74,36,59,80,49,78,53,44,63,18,54,22,49,5,50,47,39,11,31,56,58,42,74,48,57,57,81,60,46,35,34,35,42,43,51,36,51,5,29,68,68,57,26,34,36,49,42,50,14,46,36,69,59,32,48,76,44,39,70,71,25,43,29,19,19,62,30,25,23,39,23,47,14,38,1,6,36,34,23,47,50,44,52,50,46,47,47,19,38,72,66,25,35,45,48,11,14,17,72,48,80,39,88,20,90,66,34,75,55,48,40,35,64,42,46,43,41,82,42,89,32,51,22,27,37,42,41,18,70,18,53,28,15,18,22,20,20,40,29,38,28,62,102

Sequence (804 aa):
MNKRVVITGIGGICGLGSCAADIWAAMCEGRSAIGVLSSPSLHDITARTGCAIRNLPQHEIDRKQILSMDRFSVLAVLAAREAVQQAGLTASDTNRYRLGATVGVGVCGWEAIEQDYRAMLLHGRKRTGAFTAPKVMPGAAAGHVSMDLGLRGPVYGVTSACSSSNHAIASAVDQIRCGRADVMVAGGADAPLIWGVVKSWEAMRVLSPDTCRPFSANRQGAVLGEGAGMIVLESYDHARARGAEILAELAGAGLSADAFDIAAQTIEGPEAAIRACLADAGLVPEDVDYLNAHGTGTRPNDQIETAAIKRAFGDHAYRMSVSSTKSMHAHCLGASGALELIACVMAIRHGIVPPTANYEQPDPDCDLDVTPNVARERKVKVTLSNSFAFAGTNAVLAIKAAMNKRVVITGIGGICGLGSCAADIWAAMCEGRSAIGVLSSPSLHDITARTGCAIRNLPQHEIDRKQILSMDRFSVLAVLAAREAVQQAGLTASDTNRYRLGATVGVGVCGWEAIEQDYRAMLLHGRKRTGAFTAPKVMPGAAAGHVSMDLGLRGPVYGVTSACSSSNHAIASAVDQIRCGRADVMVAGGADAPLIWGVVKSWEAMRVLSPDTCRPFSANRQGAVLGEGAGMIVLESYDHARARGAEILAELAGAGLSADAFDIAAQTIEGPEAAIRACLADAGLVPEDVDYLNAHGTGTRPNDQIETAAIKRAFGDHAYRMSVSSTKSMHAHCLGASGALELIACVMAIRHGIVPPTANYEQPDPDCDLDVTPNVARERKVKVTLSNSFAFAGTNAVLAIKAA

Radius of gyration: 24.27 Å; Cα contacts (8 Å, |Δi|>4): 2541; chains: 2; bounding box: 61×74×59 Å

Nearest PDB structures (foldseek):
  5sxo-assembly1_A-2  TM=9.614E-01  e=4.764E-56  Listeria monocytogenes ATCC 19115
  3o04-assembly1_A  TM=9.703E-01  e=1.106E-54  Listeria monocytogenes EGD-e
  1e5m-assembly1_A-2  TM=9.838E-01  e=7.301E-54  Synechocystis sp. PCC 6803
  4qav-assembly1_B  TM=9.761E-01  e=2.180E-52  Neisseria meningitidis alpha14
  4xox-assembly1_B  TM=9.372E-01  e=1.219E-45  Vibrio cholerae O1 biovar El Tor

Foldseek 3Di:
DQFWKFFQFKFKDWLQHHTLVSLQVCLQQLAASKDADDDPQQPPFLAGIATEDPDHDDDDDDPVLVLLAAPQLVQLQSRLVRRCVRQVDADDPVAQQQEFEEAFEAAWRVVQVVVQCCCCVVVVDPDGPPNSVLHTDRFNNQVSNCVSRVHNFDTGYAYDKQCRQLVRVQVQSVCVRVPRHQKYKGAYWDDQPGNVSSRVVVVVQAHDRPAAAFQAPPQRHFHEIGMAMITMMGRPVVSVVVVGDTLWTFQFKFKFFQQPAQAAEALVGQLRRLLRGCVSNVHALLQFAEEAEQRRSGPRRRLSRLSSLCVNRPPCQQVHEYAYSCRRRTRNIRRRQRSVVSQVSVCQVPQKRRAHEPHDHHDPSNHHRHRYHHIDGHNGFKYKYWDARGNGITMIIIIGHD/DQFWKFFQFKFKDWLQHHTLVSLQVCLQQLAASKDADDDPQQPPFLAGIATEDPDHDDDDDDPVLVVLAAPQLVQLQSRLVRRCVRQVDADDPVAQQQEFEEAFEQAWRVVQVVVQCCCCVVVVDPDGPPNSVLHTDRFNNQVSNCVSRVHNFDTGYAYDKQCRQLVRVQVQSVCVRVPRHQKYKGAYWDDQPGNVSSRVVVVVQAHDRPAAAFQAPPQRHFHEIGMAMITMMGRPVVSVVVVGDTLWIFQFKFKFFQQPAQAAEALVGQLRRLLRGCVSNVHALLQFAEEEEQRRSGPRRRLSRLSSLCVNRPPCQQVHEYAYSCRRRTRNIRRRQRSVVSQVSVCQVPQKRRAHEPHDHHDPSNNHRHRYHHIDGHNGFKYKYWTARGNGITMIIIIGHD

Organism: Mesorhizobium plurifarium (NCBI:txid69974)